Protein AF-0000000068390283 (afdb_homodimer)

pLDDT: mean 82.99, std 12.59, range [26.45, 96.88]

Nearest PDB structures (foldseek):
  7ahc-assembly1_B  TM=7.776E-01  e=7.862E-05  Lactococcus lactis subsp. lactis
  7ahd-assembly1_A  TM=6.992E-01  e=9.993E-05  Lactococcus lactis subsp. lactis
  7ahd-assembly1_B  TM=6.653E-01  e=4.016E-05  Lactococcus lactis subsp. lactis
  8wm8-assembly1_A  TM=7.588E-01  e=1.467E-04  Nostoc sp. PCC 7120 = FACHB-418
  7ahh-assembly1_A  TM=7.244E-01  e=3.012E-04  Lactococcus lactis subsp. lactis

Secondary structure (DSSP, 8-state):
--------HHHHHHHHHHTHHHH---HHHHHHHHHHHHHHHHHHHHHHHHTTHHHHHHT--HHHHHHHHHHHHEEEE--EEEEETTEEEEE--TT-SS-TT---TTEEE-TTS-EEEESSSTTSEEEE-SSEEEEEETTEEEEEEE-SS-EEPPSS--TTEEEETTEEEEE-GGGEEEEE-SSEEEEEEEEES-TTSSS-TTSTTTT--HHHHHHHHHTSPPSSTTS-HHHHHHHHHHT-TTT-HHHHHHHHHHHHHHHHHHHHHHHHHHHHHHHHH-TTTS--HHHHHHHHHHHHHHHHS-HHHHHHHHHHHH-SSHHHHHHHHHHHHHHHHHHHHHHHHHTS-HHHHHHHHHTT--HHHHIIIIIHHHHHHHHHHHHHHHHHHHHHHHHHHIIIII-SHHHHHHHHHHSSS-HHHHHHHHHHHHHHHHHHHHHHHHHHHHHH-----/--------HHHHHHHHHHTHHHH---HHHHHHHHHHHHHHHHHHHHHHHHTTHHHHHHT--HHHHHHHHHHHHEEEE--EEEEETTEEEEE--TT-SS-TT---TTEEE-TTS-EEEESSSTTSEEEE-SSEEEEEETTEEEEEEE-SS-EEPPSS--TTEEEETTEEEEE-GGGEEEEE-SSEEEEEEEEES-TTSS--TTSTTTT--HHHHHHHHHTSPPSSTTS-HHHHHHHHHHT-TTT-HHHHHHHHHHHHHHHHHHHHHHHHHHHHHHHHH-TTTS--HHHHHHHHHHHHHHHHS-HHHHHHHHHHHH-SSHHHHHHHHHHHHHHHHHHHHHHHHHTS-HHHHHHHHHTT--HHHHIIIIIHHHHHHHHHHHHHHHHHHHHHHHHHHIIIII-SHHHHHHHHHHSSS-HHHHHHHHHHHHHHHHHHHHHHHHHHHHHH-----

Organism: Agrobacterium fabrum (strain C58 / ATCC 33970) (NCBI:txid176299)

Sequence (898 aa):
MSSSFILNTAERERLTAAHRHVFNRSFMQRYGLLVGLLVATAYLIGCFFFFNVGPAFMQGRWDRASSYIQDWYSWRAQPRLRFEDGKVAPQWSSRGQYPADAKIDWLQPLPDGGYSVVYAGTQNRLDITPTRVDVYVDGKNYPVIINDDAVVAPQGLPDEIQQDGKKVLVHYGFAGQAEIRTSQVYVQRRFLGWANFLFDTKSEFWGKGYGELAALALWGERLDPARSNIGHMVDDFLDNSVWQHADILSKLMQTLVMAFVGTLFGTLVALPLAFIAARNITANRAANWGMKRLFDFLRSIDMLIWALFFTRSFGPGPIPGIAAIFFTDTGALGKVYAEALENVDDKQREGVKSVGASPIAVNRFGVLPQVLPVFISQSLYFWESNTRSATIIGAVGAGGIGLKLLEAMGTNADWDKVAYMVLLILFVVFLFDHISNSLRSRLIGKTQHMSSSFILNTAERERLTAAHRHVFNRSFMQRYGLLVGLLVATAYLIGCFFFFNVGPAFMQGRWDRASSYIQDWYSWRAQPRLRFEDGKVAPQWSSRGQYPADAKIDWLQPLPDGGYSVVYAGTQNRLDITPTRVDVYVDGKNYPVIINDDAVVAPQGLPDEIQQDGKKVLVHYGFAGQAEIRTSQVYVQRRFLGWANFLFDTKSEFWGKGYGELAALALWGERLDPARSNIGHMVDDFLDNSVWQHADILSKLMQTLVMAFVGTLFGTLVALPLAFIAARNITANRAANWGMKRLFDFLRSIDMLIWALFFTRSFGPGPIPGIAAIFFTDTGALGKVYAEALENVDDKQREGVKSVGASPIAVNRFGVLPQVLPVFISQSLYFWESNTRSATIIGAVGAGGIGLKLLEAMGTNADWDKVAYMVLLILFVVFLFDHISNSLRSRLIGKTQH

Solvent-accessible surface area (backbone atoms only — not comparable to full-atom values): 45633 Å² total; per-residue (Å²): 133,83,78,70,82,70,72,51,70,66,57,51,50,47,50,43,63,75,39,33,69,74,69,56,45,48,69,58,71,70,38,34,64,58,49,50,48,48,52,48,49,51,48,48,53,50,48,40,61,73,65,39,45,65,62,46,63,70,64,29,43,61,67,53,41,53,51,49,57,49,26,49,54,22,38,70,50,61,40,34,36,32,55,50,94,76,25,52,43,80,42,67,56,96,79,47,95,60,50,96,84,57,88,48,88,46,53,37,77,39,94,84,36,20,37,33,40,48,57,64,57,90,32,24,27,35,41,39,44,65,52,37,34,40,36,27,57,83,63,42,79,48,59,26,43,40,42,97,82,35,26,46,69,61,85,86,64,54,92,41,46,43,80,55,83,47,24,34,38,36,47,60,70,77,31,22,37,35,38,39,43,58,57,32,34,43,37,35,40,42,43,84,43,69,79,51,67,63,35,27,72,86,40,91,64,40,91,57,51,71,68,57,48,50,38,36,49,74,74,38,78,58,86,47,90,89,45,54,39,48,59,50,49,51,49,44,30,34,63,16,82,83,69,32,42,44,60,51,51,50,22,41,50,47,24,48,48,30,16,47,52,6,36,49,52,7,48,65,52,13,52,66,50,12,49,44,31,10,62,82,74,30,89,40,71,67,53,18,50,49,42,49,50,49,20,50,52,35,43,55,46,39,48,54,58,42,18,45,53,32,18,72,30,52,36,70,30,53,63,19,34,19,51,13,40,19,46,24,34,23,10,49,48,17,49,54,46,14,53,51,59,53,63,52,65,59,63,49,34,48,53,36,43,71,74,66,46,51,73,67,48,22,42,56,70,26,45,40,69,70,40,45,47,54,51,51,38,51,50,38,49,48,30,42,52,29,45,46,49,32,34,52,33,5,57,63,37,17,32,33,39,20,30,53,43,48,54,30,63,70,38,90,78,34,45,42,58,37,40,50,51,50,52,51,50,41,50,52,50,50,52,41,44,50,50,39,50,55,52,35,37,66,58,71,40,62,73,79,120,133,83,77,70,82,70,72,51,70,66,57,49,50,47,49,41,64,73,40,32,70,74,67,57,44,49,70,58,70,70,39,31,65,56,49,49,48,47,50,49,49,52,48,47,53,51,48,41,61,72,65,39,44,64,62,47,64,70,64,28,43,61,67,54,40,52,50,49,56,48,27,49,53,22,38,70,51,60,40,35,36,31,54,52,94,77,23,52,44,80,42,67,56,95,79,48,95,63,49,96,83,56,88,47,90,44,54,37,78,40,96,82,38,19,37,32,40,48,58,62,56,92,32,23,27,36,41,40,43,65,54,36,33,39,36,29,58,84,64,42,78,48,59,27,42,38,42,97,82,34,24,46,69,61,84,86,64,54,91,40,45,43,79,55,83,48,24,34,39,37,49,59,71,78,31,24,38,36,38,40,44,58,58,34,35,42,38,34,40,43,44,81,43,69,79,51,68,62,35,26,72,86,39,89,64,40,91,57,50,71,68,57,48,50,39,34,50,73,73,38,78,58,85,47,88,91,44,54,39,50,59,50,48,50,49,42,31,35,61,16,81,81,71,32,44,43,59,51,51,50,22,41,50,46,23,48,48,30,16,44,53,7,37,49,53,7,49,64,53,14,53,67,49,12,49,43,30,11,61,83,73,30,89,40,70,67,53,18,51,50,42,49,50,49,20,50,53,35,43,53,45,39,46,54,59,42,18,46,54,31,18,70,31,52,36,68,32,53,63,19,34,19,49,14,40,19,47,23,33,23,10,50,49,15,48,53,47,14,52,51,59,52,64,52,65,58,63,50,34,48,54,36,42,71,75,67,46,51,72,69,49,21,42,57,69,27,45,41,70,70,42,47,48,54,50,50,37,50,51,39,49,49,29,42,54,29,44,44,49,30,33,54,34,6,56,64,36,15,32,31,40,19,30,55,43,48,56,31,64,69,38,92,78,33,44,40,57,38,40,52,51,50,52,52,50,41,50,50,49,51,52,41,45,50,49,38,51,55,52,34,38,66,58,70,41,63,73,80,118

InterPro domains:
  IPR000515 ABC transporter type 1, transmembrane domain MetI-like [PF00528] (271-436)
  IPR000515 ABC transporter type 1, transmembrane domain MetI-like [PS50928] (252-436)
  IPR000515 ABC transporter type 1, transmembrane domain MetI-like [cd06261] (252-377)
  IPR005769 ABC transporter, permease PhnE/PtxC [TIGR01097] (226-443)
  IPR035906 MetI-like superfamily [G3DSA:1.10.3720.10] (246-443)
  IPR035906 MetI-like superfamily [SSF161098] (248-435)

Radius of gyration: 35.85 Å; Cα contacts (8 Å, |Δi|>4): 1343; chains: 2; bounding box: 95×105×98 Å

Foldseek 3Di:
DPPPPPCDPVNVVVCCVVPVVVVPQDPCRVCVVVVVVVVVVVVVVVVCVVVVVVVCVVPDPVVLVVVLVLLQFKAKQKWKFFQDPFATDTDGDPLHLADPPDDDPQWAADPSRWIKGHQPPPQAIWTDTLAWIWGGDNNDTWIWGADQQAIDTDPPDDPQWDDDDRWIKGHPDQQFIWIGHNGIIITIGMDGGDGCQQAGNVDPCPPPDPVVLVCQQPPNDAPDPVDHSVVSSVVRNCPVVNLNNVVQVVLLVLLLCLLLLLLVLLLVLLQVLLQQLACVRNVDPVSNVVSLVQLVVQQVDQLLNQLLVVCVVVNFAQVSSSPSSNSNSNSVLSVVLNVLQNPFDVVQLVVCVVVVDDSVCSCVRRRCVSCVLVSLLVSLVSSLVSSLVSLVSCVSRHTGNNVVLVVQVVDSRRSNSNSVSVVVSVVVSVVSVVVSVVVSCVRVDVPPD/DPPPPPCDPVNVVVCCVVPVVVVPQDPCRVCVVVVVVVVVVVVVVVVCVVVVVVVCVVPDPVVLVVVLVLLQFKAKAKWKFFQDPFATDTDGDPLHLADPPDDDPQWAADPSRWIKGHQPPPQAIWTDTLAWIWGGDRNDTWIWGADQQAIDTDPPDDPQWDDDDRWIKGHPDQQFIWIGHNGIIITIGMDGGDGQQQAGNPDPCPPPDPVVLVCQQPPNDAPDPVDHSVVSSVVRNCPVVNLNNVVQVVLLVLLLCLLLLLLVLLLVLLQVLLQQLACVRNVDPVSNVVSLVQLVVQQVDQLLNQLLVVCVVVNFEQVSSSPSSNSNSNSVLSVVLNVLQNPFDVVQLVVCVVVVDDSVCSCVRRRCVSCVLVSLLVSLVSSLVSSLVSLVSCCSRHTGNNVVLVVQVVDSRRSNSNSVSVVVSVVVSVVSVVVSVVVSCVRVPVPPD

Structure (mmCIF, N/CA/C/O backbone):
data_AF-0000000068390283-model_v1
#
loop_
_entity.id
_entity.type
_entity.pdbx_description
1 polymer 'ABC transporter, membrane spanning protein (Phosp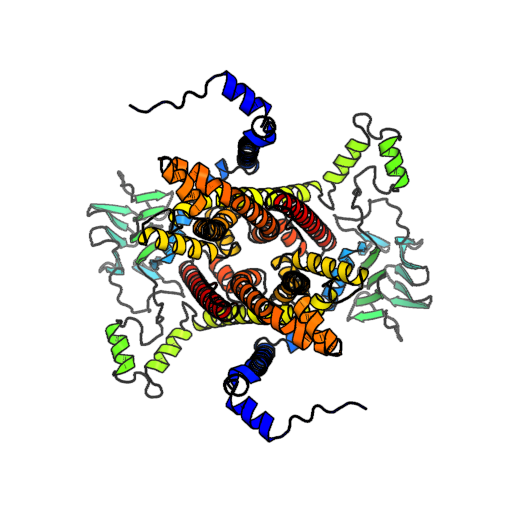honate)'
#
loop_
_atom_site.group_PDB
_atom_site.id
_atom_site.type_symbol
_atom_site.label_atom_id
_atom_site.label_alt_id
_atom_site.label_comp_id
_atom_site.label_asym_id
_atom_site.label_entity_id
_atom_site.label_seq_id
_atom_site.pdbx_PDB_ins_code
_atom_site.Cartn_x
_atom_site.Cartn_y
_atom_site.Cartn_z
_atom_site.occupancy
_atom_site.B_iso_or_equiv
_atom_site.auth_seq_id
_atom_site.auth_comp_id
_atom_site.auth_asym_id
_atom_site.auth_atom_id
_atom_site.pdbx_PDB_model_num
ATOM 1 N N . MET A 1 1 ? -27.062 59.5 -4.426 1 26.45 1 MET A N 1
ATOM 2 C CA . MET A 1 1 ? -26.266 60.094 -5.512 1 26.45 1 MET A CA 1
ATOM 3 C C . MET A 1 1 ? -24.844 59.562 -5.477 1 26.45 1 MET A C 1
ATOM 5 O O . MET A 1 1 ? -24.094 59.875 -4.547 1 26.45 1 MET A O 1
ATOM 9 N N . SER A 1 2 ? -24.594 58.281 -5.922 1 30.89 2 SER A N 1
ATOM 10 C CA . SER A 1 2 ? -23.422 57.438 -5.918 1 30.89 2 SER A CA 1
ATOM 11 C C . SER A 1 2 ? -22.281 58.062 -6.699 1 30.89 2 SER A C 1
ATOM 13 O O . SER A 1 2 ? -22.375 58.25 -7.914 1 30.89 2 SER A O 1
ATOM 15 N N . SER A 1 3 ? -21.672 59.125 -6.121 1 35.03 3 SER A N 1
ATOM 16 C CA . SER A 1 3 ? -20.562 59.844 -6.762 1 35.03 3 SER A CA 1
ATOM 17 C C . SER A 1 3 ? -19.562 58.875 -7.352 1 35.03 3 SER A C 1
ATOM 19 O O . SER A 1 3 ? -18.969 58.062 -6.633 1 35.03 3 SER A O 1
ATOM 21 N N . SER A 1 4 ? -19.781 58.406 -8.586 1 38.38 4 SER A N 1
ATOM 22 C CA . SER A 1 4 ? -18.891 57.688 -9.5 1 38.38 4 SER A CA 1
ATOM 23 C C . SER A 1 4 ? -17.5 58.312 -9.5 1 38.38 4 SER A C 1
ATOM 25 O O . SER A 1 4 ? -17.328 59.5 -9.789 1 38.38 4 SER A O 1
ATOM 27 N N . PHE A 1 5 ? -16.703 58.031 -8.492 1 43.44 5 PHE A N 1
ATOM 28 C CA . PHE A 1 5 ? -15.281 58.375 -8.523 1 43.44 5 PHE A CA 1
ATOM 29 C C . PHE A 1 5 ? -14.703 58.156 -9.914 1 43.44 5 PHE A C 1
ATOM 31 O O . PHE A 1 5 ? -14.43 57.031 -1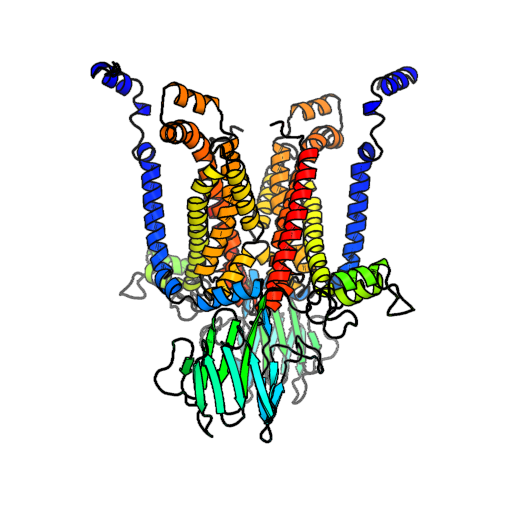0.312 1 43.44 5 PHE A O 1
ATOM 38 N N . ILE A 1 6 ? -15.312 58.844 -10.961 1 44.66 6 ILE A N 1
ATOM 39 C CA . ILE A 1 6 ? -14.781 58.938 -12.32 1 44.66 6 ILE A CA 1
ATOM 40 C C . ILE A 1 6 ? -13.328 59.406 -12.273 1 44.66 6 ILE A C 1
ATOM 42 O O . ILE A 1 6 ? -13.047 60.531 -11.891 1 44.66 6 ILE A O 1
ATOM 46 N N . LEU A 1 7 ? -12.383 58.469 -11.992 1 50.25 7 LEU A N 1
ATOM 47 C CA . LEU A 1 7 ? -10.969 58.781 -12.188 1 50.25 7 LEU A CA 1
ATOM 48 C C . LEU A 1 7 ? -10.727 59.438 -13.539 1 50.25 7 LEU A C 1
ATOM 50 O O . LEU A 1 7 ? -11.172 58.906 -14.57 1 50.25 7 LEU A O 1
ATOM 54 N N . ASN A 1 8 ? -10.633 60.688 -13.617 1 50.38 8 ASN A N 1
ATOM 55 C CA . ASN A 1 8 ? -10.281 61.438 -14.797 1 50.38 8 ASN A CA 1
ATOM 56 C C . ASN A 1 8 ? -9.156 60.781 -15.594 1 50.38 8 ASN A C 1
ATOM 58 O O . ASN A 1 8 ? -8.352 60.062 -15.031 1 50.38 8 ASN A O 1
ATOM 62 N N . THR A 1 9 ? -9.242 60.594 -16.938 1 56.22 9 THR A N 1
ATOM 63 C CA . THR A 1 9 ? -8.328 59.969 -17.875 1 56.22 9 THR A CA 1
ATOM 64 C C . THR A 1 9 ? -6.883 60.344 -17.578 1 56.22 9 THR A C 1
ATOM 66 O O . THR A 1 9 ? -5.98 59.5 -17.688 1 56.22 9 THR A O 1
ATOM 69 N N . ALA A 1 10 ? -6.668 61.531 -17.234 1 58.78 10 ALA A N 1
ATOM 70 C CA . ALA A 1 10 ? -5.316 62 -16.969 1 58.78 10 ALA A CA 1
ATOM 71 C C . ALA A 1 10 ? -4.75 61.375 -15.695 1 58.78 10 ALA A C 1
ATOM 73 O O . ALA A 1 10 ? -3.568 61.031 -15.641 1 58.78 10 ALA A O 1
ATOM 74 N N . GLU A 1 11 ? -5.504 61.219 -14.664 1 59.88 11 GLU A N 1
ATOM 75 C CA . GLU A 1 11 ? -5.066 60.594 -13.414 1 59.88 11 GLU A CA 1
ATOM 76 C C . GLU A 1 11 ? -4.863 59.094 -13.586 1 59.88 11 GLU A C 1
ATOM 78 O O . GLU A 1 11 ? -3.943 58.531 -13.008 1 59.88 11 GLU A O 1
ATOM 83 N N . ARG A 1 12 ? -5.707 58.469 -14.453 1 58.66 12 ARG A N 1
ATOM 84 C CA . ARG A 1 12 ? -5.461 57.062 -14.805 1 58.66 12 ARG A CA 1
ATOM 85 C C . ARG A 1 12 ? -4.113 56.906 -15.5 1 58.66 12 ARG A C 1
ATOM 87 O O . ARG A 1 12 ? -3.379 55.969 -15.234 1 58.66 12 ARG A O 1
ATOM 94 N N . GLU A 1 13 ? -3.826 57.844 -16.469 1 60.5 13 GLU A N 1
ATOM 95 C CA . GLU A 1 13 ? -2.551 57.781 -17.172 1 60.5 13 GLU A CA 1
ATOM 96 C C . GLU A 1 13 ? -1.38 58.031 -16.219 1 60.5 13 GLU A C 1
ATOM 98 O O . GLU A 1 13 ? -0.339 57.375 -16.328 1 60.5 13 GLU A O 1
ATOM 103 N N . ARG A 1 14 ? -1.479 58.969 -15.289 1 61.59 14 ARG A N 1
ATOM 104 C CA . ARG A 1 14 ? -0.427 59.219 -14.312 1 61.59 14 ARG A CA 1
ATOM 105 C C . ARG A 1 14 ? -0.249 58.031 -13.375 1 61.59 14 ARG A C 1
ATOM 107 O O . ARG A 1 14 ? 0.879 57.625 -13.062 1 61.59 14 ARG A O 1
ATOM 114 N N . LEU A 1 15 ? -1.378 57.5 -12.852 1 61.72 15 LEU A N 1
ATOM 115 C CA . LEU A 1 15 ? -1.267 56.344 -11.984 1 61.72 15 LEU A CA 1
ATOM 116 C C . LEU A 1 15 ? -0.725 55.156 -12.75 1 61.72 15 LEU A C 1
ATOM 118 O O . LEU A 1 15 ? 0.06 54.375 -12.203 1 61.72 15 LEU A O 1
ATOM 122 N N . THR A 1 16 ? -1.143 55 -14.031 1 59.5 16 THR A N 1
ATOM 123 C CA . THR A 1 16 ? -0.586 53.938 -14.852 1 59.5 16 THR A CA 1
ATOM 124 C C . THR A 1 16 ? 0.896 54.188 -15.125 1 59.5 16 THR A C 1
ATOM 126 O O . THR A 1 16 ? 1.688 53.219 -15.156 1 59.5 16 THR A O 1
ATOM 129 N N . ALA A 1 17 ? 1.283 55.438 -15.359 1 59.78 17 ALA A N 1
ATOM 130 C CA . ALA A 1 17 ? 2.686 55.75 -15.594 1 59.78 17 ALA A CA 1
ATOM 131 C C . ALA A 1 17 ? 3.508 55.594 -14.32 1 59.78 17 ALA A C 1
ATOM 133 O O . ALA A 1 17 ? 4.668 55.188 -14.375 1 59.78 17 ALA A O 1
ATOM 134 N N . ALA A 1 18 ? 3.076 56.062 -13.086 1 56.84 18 ALA A N 1
ATOM 135 C CA . ALA A 1 18 ? 3.807 56 -11.828 1 56.84 18 ALA A CA 1
ATOM 136 C C . ALA A 1 18 ? 3.826 54.562 -11.289 1 56.84 18 ALA A C 1
ATOM 138 O O . ALA A 1 18 ? 4.762 54.156 -10.586 1 56.84 18 ALA A O 1
ATOM 139 N N . HIS A 1 19 ? 2.766 53.875 -11.414 1 57.03 19 HIS A N 1
ATOM 140 C CA . HIS A 1 19 ? 2.742 52.5 -10.945 1 57.03 19 HIS A CA 1
ATOM 141 C C . HIS A 1 19 ? 2.678 51.531 -12.117 1 57.03 19 HIS A C 1
ATOM 143 O O . HIS A 1 19 ? 1.727 50.75 -12.227 1 57.03 19 HIS A O 1
ATOM 149 N N . ARG A 1 20 ? 3.486 51.875 -13.07 1 52.94 20 ARG A N 1
ATOM 150 C CA . ARG A 1 20 ? 3.561 51.031 -14.266 1 52.94 20 ARG A CA 1
ATOM 151 C C . ARG A 1 20 ? 3.697 49.531 -13.883 1 52.94 20 ARG A C 1
ATOM 153 O O . ARG A 1 20 ? 3.191 48.656 -14.586 1 52.94 20 ARG A O 1
ATOM 160 N N . HIS A 1 21 ? 4.48 49.312 -12.953 1 52.22 21 HIS A N 1
ATOM 161 C CA . HIS A 1 21 ? 4.773 47.938 -12.586 1 52.22 21 HIS A CA 1
ATOM 162 C C . HIS A 1 21 ? 3.51 47.188 -12.133 1 52.22 21 HIS A C 1
ATOM 164 O O . HIS A 1 21 ? 3.406 45.969 -12.281 1 52.22 21 HIS A O 1
ATOM 170 N N . VAL A 1 22 ? 2.605 47.906 -11.422 1 52.03 22 VAL A N 1
ATOM 171 C CA . VAL A 1 22 ? 1.358 47.281 -10.984 1 52.03 22 VAL A CA 1
ATOM 172 C C . VAL A 1 22 ? 0.481 47 -12.203 1 52.03 22 VAL A C 1
ATOM 174 O O . VAL A 1 22 ? -0.231 46 -12.219 1 52.03 22 VAL A O 1
ATOM 177 N N . PHE A 1 23 ? 0.435 47.875 -13.148 1 50.03 23 PHE A N 1
ATOM 178 C CA . PHE A 1 23 ? -0.419 47.688 -14.32 1 50.03 23 PHE A CA 1
ATOM 179 C C . PHE A 1 23 ? 0.255 46.781 -15.336 1 50.03 23 PHE A C 1
ATOM 181 O O . PHE A 1 23 ? -0.405 46.25 -16.234 1 50.03 23 PHE A O 1
ATOM 188 N N . ASN A 1 24 ? 1.524 46.844 -15.492 1 49.06 24 ASN A N 1
ATOM 189 C CA . ASN A 1 24 ? 2.139 45.969 -16.469 1 49.06 24 ASN A CA 1
ATOM 190 C C . ASN A 1 24 ? 2.379 44.562 -15.891 1 49.06 24 ASN A C 1
ATOM 192 O O . ASN A 1 24 ? 3.5 44.25 -15.5 1 49.06 24 ASN A O 1
ATOM 196 N N . ARG A 1 25 ? 1.425 44.188 -15.211 1 53.41 25 ARG A N 1
ATOM 197 C CA . ARG A 1 25 ? 1.525 42.781 -14.758 1 53.41 25 ARG A CA 1
ATOM 198 C C . ARG A 1 25 ? 1.811 41.844 -15.922 1 53.41 25 ARG A C 1
ATOM 200 O O . ARG A 1 25 ? 1.257 42.031 -17.016 1 53.41 25 ARG A O 1
ATOM 207 N N . SER A 1 26 ? 3.027 41.344 -16.109 1 56.19 26 SER A N 1
ATOM 208 C CA . SER A 1 26 ? 3.412 40.344 -17.109 1 56.19 26 SER A CA 1
ATOM 209 C C . SER A 1 26 ? 2.281 39.344 -17.375 1 56.19 26 SER A C 1
ATOM 211 O O . SER A 1 26 ? 1.379 39.219 -16.562 1 56.19 26 SER A O 1
ATOM 213 N N . PHE A 1 27 ? 2.062 39.156 -18.719 1 57.81 27 PHE A N 1
ATOM 214 C CA . PHE A 1 27 ? 1.04 38.219 -19.188 1 57.81 27 PHE A CA 1
ATOM 215 C C . PHE A 1 27 ? 0.885 37.062 -18.203 1 57.81 27 PHE A C 1
ATOM 217 O O . PHE A 1 27 ? -0.235 36.656 -17.875 1 57.81 27 PHE A O 1
ATOM 224 N N . MET A 1 28 ? 1.995 36.656 -17.688 1 58.56 28 MET A N 1
ATOM 225 C CA . MET A 1 28 ? 1.959 35.531 -16.781 1 58.56 28 MET A CA 1
ATOM 226 C C . MET A 1 28 ? 1.452 35.938 -15.406 1 58.56 28 MET A C 1
ATOM 228 O O . MET A 1 28 ? 0.846 35.156 -14.695 1 58.56 28 MET A O 1
ATOM 232 N N . GLN A 1 29 ? 1.635 37.188 -15.008 1 59.97 29 GLN A N 1
ATOM 233 C CA . GLN A 1 29 ? 1.153 37.656 -13.711 1 59.97 29 GLN A CA 1
ATOM 234 C C . GLN A 1 29 ? -0.354 37.906 -13.734 1 59.97 29 GLN A C 1
ATOM 236 O O . GLN A 1 29 ? -1.034 37.719 -12.727 1 59.97 29 GLN A O 1
ATOM 241 N N . ARG A 1 30 ? -0.873 38.469 -14.93 1 57.62 30 ARG A N 1
ATOM 242 C CA . ARG A 1 30 ? -2.301 38.719 -15.055 1 57.62 30 ARG A CA 1
ATOM 243 C C . ARG A 1 30 ? -3.078 37.438 -15.344 1 57.62 30 ARG A C 1
ATOM 245 O O . ARG A 1 30 ? -4.145 37.219 -14.766 1 57.62 30 ARG A O 1
ATOM 252 N N . TYR A 1 31 ? -2.506 36.594 -16.281 1 60.88 31 TYR A N 1
ATOM 253 C CA . TYR A 1 31 ? -3.281 35.469 -16.75 1 60.88 31 TYR A CA 1
ATOM 254 C C . TYR A 1 31 ? -2.648 34.156 -16.312 1 60.88 31 TYR A C 1
ATOM 256 O O . TYR A 1 31 ? -3 33.062 -16.812 1 60.88 31 TYR A O 1
ATOM 264 N N . GLY A 1 32 ? -1.629 34.281 -15.5 1 61.56 32 GLY A N 1
ATOM 265 C CA . GLY A 1 32 ? -0.942 33.094 -15.039 1 61.56 32 GLY A CA 1
ATOM 266 C C . GLY A 1 32 ? -1.877 32.062 -14.43 1 61.56 32 GLY A C 1
ATOM 267 O O . GLY A 1 32 ? -1.762 30.859 -14.711 1 61.56 32 GLY A O 1
ATOM 268 N N . LEU A 1 33 ? -2.762 32.562 -13.703 1 64.38 33 LEU A N 1
ATOM 269 C CA . LEU A 1 33 ? -3.713 31.641 -13.086 1 64.38 33 LEU A CA 1
ATOM 270 C C . LEU A 1 33 ? -4.609 31 -14.141 1 64.38 33 LEU A C 1
ATOM 272 O O . LEU A 1 33 ? -4.895 29.797 -14.07 1 64.38 33 LEU A O 1
ATOM 276 N N . LEU A 1 34 ? -5.051 31.875 -15.055 1 64 34 LEU A N 1
ATOM 277 C CA . LEU A 1 34 ? -5.922 31.359 -16.094 1 64 34 LEU A CA 1
ATOM 278 C C . LEU A 1 34 ? -5.172 30.359 -16.984 1 64 34 LEU A C 1
ATOM 280 O O . LEU A 1 34 ? -5.719 29.328 -17.375 1 64 34 LEU A O 1
ATOM 284 N N . VAL A 1 35 ? -3.93 30.703 -17.281 1 71.06 35 VAL A N 1
ATOM 285 C CA . VAL A 1 35 ? -3.119 29.812 -18.094 1 71.06 35 VAL A CA 1
ATOM 286 C C . VAL A 1 35 ? -2.867 28.5 -17.344 1 71.06 35 VAL A C 1
ATOM 288 O O . VAL A 1 35 ? -2.928 27.422 -17.922 1 71.06 35 VAL A O 1
ATOM 291 N N . GLY A 1 36 ? -2.582 28.672 -16.094 1 71.44 36 GLY A N 1
ATOM 292 C CA . GLY A 1 36 ? -2.416 27.469 -15.281 1 71.44 36 GLY A CA 1
ATOM 293 C C . GLY A 1 36 ? -3.652 26.594 -15.25 1 71.44 36 GLY A C 1
ATOM 294 O O . GLY A 1 36 ? -3.557 25.375 -15.367 1 71.44 36 GLY A O 1
ATOM 295 N N . LEU A 1 37 ? -4.742 27.266 -15.219 1 72.19 37 LEU A N 1
ATOM 296 C CA . LEU A 1 37 ? -6 26.531 -15.188 1 72.19 37 LEU A CA 1
ATOM 297 C C . LEU A 1 37 ? -6.266 25.859 -16.531 1 72.19 37 LEU A C 1
ATOM 299 O O . LEU A 1 37 ? -6.766 24.734 -16.578 1 72.19 37 LEU A O 1
ATOM 303 N N . LEU A 1 38 ? -5.898 26.609 -17.562 1 74.69 38 LEU A N 1
ATOM 304 C CA . LEU A 1 38 ? -6.117 26.047 -18.891 1 74.69 38 LEU A CA 1
ATOM 305 C C . LEU A 1 38 ? -5.199 24.844 -19.141 1 74.69 38 LEU A C 1
ATOM 307 O O . LEU A 1 38 ? -5.625 23.844 -19.703 1 74.69 38 LEU A O 1
ATOM 311 N N . VAL A 1 39 ? -3.998 25.016 -18.672 1 76 39 VAL A N 1
ATOM 312 C CA . VAL A 1 39 ? -3.043 23.922 -18.844 1 76 39 VAL A CA 1
ATOM 313 C C . VAL A 1 39 ? -3.48 22.719 -18 1 76 39 VAL A C 1
ATOM 315 O O . VAL A 1 39 ? -3.406 21.578 -18.469 1 76 39 VAL A O 1
ATOM 318 N N . ALA A 1 40 ? -3.938 23.078 -16.875 1 74.94 40 ALA A N 1
ATOM 319 C CA . ALA A 1 40 ? -4.418 22 -16 1 74.94 40 ALA A CA 1
ATOM 320 C C . ALA A 1 40 ? -5.633 21.297 -16.625 1 74.94 40 ALA A C 1
ATOM 322 O O . ALA A 1 40 ? -5.73 20.078 -16.594 1 74.94 40 ALA A O 1
ATOM 323 N N . THR A 1 41 ? -6.508 22.141 -17.172 1 77.69 41 THR A N 1
ATOM 324 C CA . THR A 1 41 ? -7.703 21.562 -17.781 1 77.69 41 THR A CA 1
ATOM 325 C C . THR A 1 41 ? -7.344 20.734 -19.016 1 77.69 41 THR A C 1
ATOM 327 O O . THR A 1 41 ? -7.879 19.641 -19.203 1 77.69 41 THR A O 1
ATOM 330 N N . ALA A 1 42 ? -6.461 21.266 -19.812 1 77.69 42 ALA A N 1
ATOM 331 C CA . ALA A 1 42 ? -6.004 20.516 -20.984 1 77.69 42 ALA A CA 1
ATOM 332 C C . ALA A 1 42 ? -5.344 19.203 -20.562 1 77.69 42 ALA A C 1
ATOM 334 O O . ALA A 1 42 ? -5.559 18.156 -21.188 1 77.69 42 ALA A O 1
ATOM 335 N N . TYR A 1 43 ? -4.598 19.391 -19.484 1 75.69 43 TYR A N 1
ATOM 336 C CA . TYR A 1 43 ? -3.953 18.188 -18.953 1 75.69 43 TYR A CA 1
ATOM 337 C C . TYR A 1 43 ? -4.988 17.188 -18.469 1 75.69 43 TYR A C 1
ATOM 339 O O . TYR A 1 43 ? -4.875 15.984 -18.734 1 75.69 43 TYR A O 1
ATOM 347 N N . LEU A 1 44 ? -6.004 17.656 -17.906 1 78.25 44 LEU A N 1
ATOM 348 C CA . LEU A 1 44 ? -7.047 16.781 -17.391 1 78.25 44 LEU A CA 1
ATOM 349 C C . LEU A 1 44 ? -7.809 16.109 -18.531 1 78.25 44 LEU A C 1
ATOM 351 O O . LEU A 1 44 ? -8.164 14.938 -18.438 1 78.25 44 LEU A O 1
ATOM 355 N N . ILE A 1 45 ? -8.055 16.875 -19.547 1 77.75 45 ILE A N 1
ATOM 356 C CA . ILE A 1 45 ? -8.727 16.312 -20.719 1 77.75 45 ILE A CA 1
ATOM 357 C C . ILE A 1 45 ? -7.852 15.242 -21.359 1 77.75 45 ILE A C 1
ATOM 359 O O . ILE A 1 45 ? -8.344 14.172 -21.719 1 77.75 45 ILE A O 1
ATOM 363 N N . GLY A 1 46 ? -6.578 15.531 -21.469 1 76.56 46 GLY A N 1
ATOM 364 C CA . GLY A 1 46 ? -5.648 14.539 -21.984 1 76.56 46 GLY A CA 1
ATOM 365 C C . GLY A 1 46 ? -5.609 13.266 -21.156 1 76.56 46 GLY A C 1
ATOM 366 O O . GLY A 1 46 ? -5.645 12.164 -21.688 1 76.56 46 GLY A O 1
ATOM 367 N N . CYS A 1 47 ? -5.578 13.508 -19.859 1 75.06 47 CYS A N 1
ATOM 368 C CA . CYS A 1 47 ? -5.559 12.359 -18.953 1 75.06 47 CYS A CA 1
ATOM 369 C C . CYS A 1 47 ? -6.852 11.562 -19.047 1 75.06 47 CYS A C 1
ATOM 371 O O . CYS A 1 47 ? -6.836 10.328 -18.969 1 75.06 47 CYS A O 1
ATOM 373 N N . PHE A 1 48 ? -8.008 12.234 -19.234 1 75.19 48 PHE A N 1
ATOM 374 C CA . PHE A 1 48 ? -9.312 11.602 -19.359 1 75.19 48 PHE A CA 1
ATOM 375 C C . PHE A 1 48 ? -9.336 10.609 -20.516 1 75.19 48 PHE A C 1
ATOM 377 O O . PHE A 1 48 ? -9.836 9.492 -20.375 1 75.19 48 PHE A O 1
ATOM 384 N N . PHE A 1 49 ? -8.664 10.914 -21.594 1 72.5 49 PHE A N 1
ATOM 385 C CA . PHE A 1 49 ? -8.664 10.062 -22.766 1 72.5 49 PHE A CA 1
ATOM 386 C C . PHE A 1 49 ? -7.562 9.008 -22.672 1 72.5 49 PHE A C 1
ATOM 388 O O . PHE A 1 49 ? -7.75 7.871 -23.109 1 72.5 49 PHE A O 1
ATOM 395 N N . PHE A 1 50 ? -6.504 9.445 -22.078 1 71 50 PHE A N 1
ATOM 396 C CA . PHE A 1 50 ? -5.367 8.539 -21.984 1 71 50 PHE A CA 1
ATOM 397 C C . PHE A 1 50 ? -5.691 7.359 -21.062 1 71 50 PHE A C 1
ATOM 399 O O . PHE A 1 50 ? -5.32 6.223 -21.359 1 71 50 PHE A O 1
ATOM 406 N N . PHE A 1 51 ? -6.438 7.695 -20.031 1 68.44 51 PHE A N 1
ATOM 407 C CA . PHE A 1 51 ? -6.719 6.637 -19.078 1 68.44 51 PHE A CA 1
ATOM 408 C C . PHE A 1 51 ? -8.07 6 -19.344 1 68.44 51 PHE A C 1
ATOM 410 O O . PHE A 1 51 ? -8.531 5.152 -18.578 1 68.44 51 PHE A O 1
ATOM 417 N N . ASN A 1 52 ? -8.641 6.367 -20.422 1 69.38 52 ASN A N 1
ATOM 418 C CA . ASN A 1 52 ? -9.93 5.809 -20.812 1 69.38 52 ASN A CA 1
ATOM 419 C C . ASN A 1 52 ? -10.938 5.863 -19.672 1 69.38 52 ASN A C 1
ATOM 421 O O . ASN A 1 52 ? -11.57 4.859 -19.344 1 69.38 52 ASN A O 1
ATOM 425 N N . VAL A 1 53 ? -11.016 7.039 -19.078 1 70.62 53 VAL A N 1
ATOM 426 C CA . VAL A 1 53 ? -11.891 7.215 -17.922 1 70.62 53 VAL A CA 1
ATOM 427 C C . VAL A 1 53 ? -13.344 6.965 -18.344 1 70.62 53 VAL A C 1
ATOM 429 O O . VAL A 1 53 ? -14.109 6.348 -17.594 1 70.62 53 VAL A O 1
ATOM 432 N N . GLY A 1 54 ? -13.781 7.41 -19.5 1 66.56 54 GLY A N 1
ATOM 433 C CA . GLY A 1 54 ? -15.133 7.203 -19.984 1 66.56 54 GLY A CA 1
ATOM 434 C C . GLY A 1 54 ? -15.547 5.746 -20.016 1 66.56 54 GLY A C 1
ATOM 435 O O . GLY A 1 54 ? -16.438 5.332 -19.266 1 66.56 54 GLY A O 1
ATOM 436 N N . PRO A 1 55 ? -14.859 4.98 -20.719 1 68.25 55 PRO A N 1
ATOM 437 C CA . PRO A 1 55 ? -15.164 3.549 -20.781 1 68.25 55 PRO A CA 1
ATOM 438 C C . PRO A 1 55 ? -15.047 2.873 -19.406 1 68.25 55 PRO A C 1
ATOM 440 O O . PRO A 1 55 ? -15.828 1.979 -19.094 1 68.25 55 PRO A O 1
ATOM 443 N N . ALA A 1 56 ? -14.156 3.369 -18.625 1 67.44 56 ALA A N 1
ATOM 444 C CA . ALA A 1 56 ? -13.992 2.762 -17.312 1 67.44 56 ALA A CA 1
ATOM 445 C C . ALA A 1 56 ? -15.203 3.029 -16.422 1 67.44 56 ALA A C 1
ATOM 447 O O . ALA A 1 56 ? -15.641 2.15 -15.68 1 67.44 56 ALA A O 1
ATOM 448 N N . PHE A 1 57 ? -15.695 4.195 -16.516 1 67.94 57 PHE A N 1
ATOM 449 C CA . PHE A 1 57 ? -16.859 4.547 -15.727 1 67.94 57 PHE A CA 1
ATOM 450 C C . PHE A 1 57 ? -18.109 3.826 -16.25 1 67.94 57 PHE A C 1
ATOM 452 O O . PHE A 1 57 ? -18.953 3.41 -15.461 1 67.94 57 PHE A O 1
ATOM 459 N N . MET A 1 58 ? -18.109 3.619 -17.516 1 66.25 58 MET A N 1
ATOM 460 C CA . MET A 1 58 ? -19.281 2.98 -18.109 1 66.25 58 MET A CA 1
ATOM 461 C C . MET A 1 58 ? -19.25 1.472 -17.891 1 66.25 58 MET A C 1
ATOM 463 O O . MET A 1 58 ? -20.297 0.835 -17.75 1 66.25 58 MET A O 1
ATOM 467 N N . GLN A 1 59 ? -18.078 0.988 -17.703 1 63.59 59 GLN A N 1
ATOM 468 C CA . GLN A 1 59 ? -17.953 -0.455 -17.531 1 63.59 59 GLN A CA 1
ATOM 469 C C . GLN A 1 59 ? -17.844 -0.824 -16.062 1 63.59 59 GLN A C 1
ATOM 471 O O . GLN A 1 59 ? -17.625 -1.99 -15.719 1 63.59 59 GLN A O 1
ATOM 476 N N . GLY A 1 60 ? -17.953 0.263 -15.375 1 63.53 60 GLY A N 1
ATOM 477 C CA . GLY A 1 60 ? -17.875 -0.022 -13.953 1 63.53 60 GLY A CA 1
ATOM 478 C C . GLY A 1 60 ? -19.047 -0.843 -13.445 1 63.53 60 GLY A C 1
ATOM 479 O O . GLY A 1 60 ? -20.156 -0.754 -13.984 1 63.53 60 GLY A O 1
ATOM 480 N N . ARG A 1 61 ? -18.812 -1.873 -12.68 1 67.25 61 ARG A N 1
ATOM 481 C CA . ARG A 1 61 ? -19.859 -2.707 -12.086 1 67.25 61 ARG A CA 1
ATOM 482 C C . ARG A 1 61 ? -20.531 -1.997 -10.914 1 67.25 61 ARG A C 1
ATOM 484 O O . ARG A 1 61 ? -20.297 -2.352 -9.758 1 67.25 61 ARG A O 1
ATOM 491 N N . TRP A 1 62 ? -21.312 -0.975 -11.195 1 67.19 62 TRP A N 1
ATOM 492 C CA . TRP A 1 62 ? -21.984 -0.146 -10.195 1 67.19 62 TRP A CA 1
ATOM 493 C C . TRP A 1 62 ? -22.922 -0.982 -9.328 1 67.19 62 TRP A C 1
ATOM 495 O O . TRP A 1 62 ? -23.156 -0.652 -8.172 1 67.19 62 TRP A O 1
ATOM 505 N N . ASP A 1 63 ? -23.359 -2.037 -9.797 1 69.62 63 ASP A N 1
ATOM 506 C CA . ASP A 1 63 ? -24.219 -2.938 -9.039 1 69.62 63 ASP A CA 1
ATOM 507 C C . ASP A 1 63 ? -23.453 -3.605 -7.898 1 69.62 63 ASP A C 1
ATOM 509 O O . ASP A 1 63 ? -23.984 -3.783 -6.801 1 69.62 63 ASP A O 1
ATOM 513 N N . ARG A 1 64 ? -22.266 -3.807 -8.18 1 72.69 64 ARG A N 1
ATOM 514 C CA . ARG A 1 64 ? -21.453 -4.426 -7.141 1 72.69 64 ARG A CA 1
ATOM 515 C C . ARG A 1 64 ? -21.156 -3.443 -6.012 1 72.69 64 ARG A C 1
ATOM 517 O O . ARG A 1 64 ? -21.188 -3.812 -4.836 1 72.69 64 ARG A O 1
ATOM 524 N N . ALA A 1 65 ? -21 -2.254 -6.438 1 73.88 65 ALA A N 1
ATOM 525 C CA . ALA A 1 65 ? -20.719 -1.236 -5.43 1 73.88 65 ALA A CA 1
ATOM 526 C C . ALA A 1 65 ? -21.906 -1.042 -4.496 1 73.88 65 ALA A C 1
ATOM 528 O O . ALA A 1 65 ? -21.75 -0.92 -3.281 1 73.88 65 ALA A O 1
ATOM 529 N N . SER A 1 66 ? -23.031 -1.047 -5.055 1 76.12 66 SER A N 1
ATOM 530 C CA . SER A 1 66 ? -24.234 -0.878 -4.25 1 76.12 66 SER A CA 1
ATOM 531 C C . SER A 1 66 ? -24.453 -2.068 -3.318 1 76.12 66 SER A C 1
ATOM 533 O O . SER A 1 66 ? -24.859 -1.896 -2.168 1 76.12 66 SER A O 1
ATOM 535 N N . SER A 1 67 ? -24.156 -3.188 -3.857 1 76.62 67 SER A N 1
ATOM 536 C CA . SER A 1 67 ? -24.312 -4.383 -3.039 1 76.62 67 SER A CA 1
ATOM 537 C C . SER A 1 67 ? -23.328 -4.402 -1.882 1 76.62 67 SER A C 1
ATOM 539 O O . SER A 1 67 ? -23.672 -4.797 -0.766 1 76.62 67 SER A O 1
ATOM 541 N N . TYR A 1 68 ? -22.188 -3.859 -2.15 1 77 68 TYR A N 1
ATOM 542 C CA . TYR A 1 68 ? -21.172 -3.838 -1.105 1 77 68 TYR A CA 1
ATOM 543 C C . TYR A 1 68 ? -21.531 -2.859 0.001 1 77 68 TYR A C 1
ATOM 545 O O . TYR A 1 68 ? -21.359 -3.15 1.185 1 77 68 TYR A O 1
ATOM 553 N N . ILE A 1 69 ? -22.109 -1.814 -0.392 1 80.12 69 ILE A N 1
ATOM 554 C CA . ILE A 1 69 ? -22.531 -0.819 0.591 1 80.12 69 ILE A CA 1
ATOM 555 C C . ILE A 1 69 ? -23.672 -1.369 1.425 1 80.12 69 ILE A C 1
ATOM 557 O O . ILE A 1 69 ? -23.734 -1.153 2.639 1 80.12 69 ILE A O 1
ATOM 561 N N . GLN A 1 70 ? -24.547 -2.049 0.785 1 85.06 70 GLN A N 1
ATOM 562 C CA . GLN A 1 70 ? -25.672 -2.623 1.507 1 85.06 70 GLN A CA 1
ATOM 563 C C . GLN A 1 70 ? -25.203 -3.686 2.498 1 85.06 70 GLN A C 1
ATOM 565 O O . GLN A 1 70 ? -25.797 -3.85 3.564 1 85.06 70 GLN A O 1
ATOM 570 N N . ASP A 1 71 ? -24.172 -4.312 2.131 1 86.12 71 ASP A N 1
ATOM 571 C CA . ASP A 1 71 ? -23.656 -5.363 3.002 1 86.12 71 ASP A CA 1
ATOM 572 C C . ASP A 1 71 ? -22.984 -4.777 4.238 1 86.12 71 ASP A C 1
ATOM 574 O O . ASP A 1 71 ? -22.766 -5.48 5.223 1 86.12 71 ASP A O 1
ATOM 578 N N . TRP A 1 72 ? -22.75 -3.561 4.184 1 86.75 72 TRP A N 1
ATOM 579 C CA . TRP A 1 72 ? -22.125 -2.895 5.32 1 86.75 72 TRP A CA 1
ATOM 580 C C . TRP A 1 72 ? -23.109 -2.744 6.477 1 86.75 72 TRP A C 1
ATOM 582 O O . TRP A 1 72 ? -22.734 -2.807 7.645 1 86.75 72 TRP A O 1
ATOM 592 N N . TYR A 1 73 ? -24.391 -2.562 6.141 1 88.75 73 TYR A N 1
ATOM 593 C CA . TYR A 1 73 ? -25.328 -2.299 7.227 1 88.75 73 TYR A CA 1
ATOM 594 C C . TYR A 1 73 ? -26.422 -3.371 7.285 1 88.75 73 TYR A C 1
ATOM 596 O O . TYR A 1 73 ? -27.391 -3.23 8.016 1 88.75 73 TYR A O 1
ATOM 604 N N . SER A 1 74 ? -26.234 -4.398 6.484 1 90.81 74 SER A N 1
ATOM 605 C CA . SER A 1 74 ? -27.219 -5.469 6.457 1 90.81 74 SER A CA 1
ATOM 606 C C . SER A 1 74 ? -26.562 -6.832 6.297 1 90.81 74 SER A C 1
ATOM 608 O O . SER A 1 74 ? -25.359 -6.914 6.027 1 90.81 74 SER A O 1
ATOM 610 N N . TRP A 1 75 ? -27.281 -7.91 6.664 1 87.69 75 TRP A N 1
ATOM 611 C CA . TRP A 1 75 ? -26.797 -9.273 6.457 1 87.69 75 TRP A CA 1
ATOM 612 C C . TRP A 1 75 ? -27.812 -10.078 5.641 1 87.69 75 TRP A C 1
ATOM 614 O O . TRP A 1 75 ? -28.984 -9.719 5.555 1 87.69 75 TRP A O 1
ATOM 624 N N . ARG A 1 76 ? -27.297 -11.188 4.93 1 88 76 ARG A N 1
ATOM 625 C CA . ARG A 1 76 ? -28.141 -12.016 4.062 1 88 76 ARG A CA 1
ATOM 626 C C . ARG A 1 76 ? -28.172 -13.461 4.551 1 88 76 ARG A C 1
ATOM 628 O O . ARG A 1 76 ? -27.125 -14.047 4.844 1 88 76 ARG A O 1
ATOM 635 N N . ALA A 1 77 ? -29.344 -13.844 4.73 1 88.94 77 ALA A N 1
ATOM 636 C CA . ALA A 1 77 ? -29.547 -15.281 4.895 1 88.94 77 ALA A CA 1
ATOM 637 C C . ALA A 1 77 ? -29.688 -15.977 3.539 1 88.94 77 ALA A C 1
ATOM 639 O O . ALA A 1 77 ? -30.531 -15.594 2.73 1 88.94 77 ALA A O 1
ATOM 640 N N . GLN A 1 78 ? -28.797 -16.969 3.342 1 89.56 78 GLN A N 1
ATOM 641 C CA . GLN A 1 78 ? -28.766 -17.562 2.008 1 89.56 78 GLN A CA 1
ATOM 642 C C . GLN A 1 78 ? -28.906 -19.078 2.078 1 89.56 78 GLN A C 1
ATOM 644 O O . GLN A 1 78 ? -28 -19.812 1.684 1 89.56 78 GLN A O 1
ATOM 649 N N . PRO A 1 79 ? -30.078 -19.547 2.359 1 91.06 79 PRO A N 1
ATOM 650 C CA . PRO A 1 79 ? -30.281 -20.984 2.309 1 91.06 79 PRO A CA 1
ATOM 651 C C . PRO A 1 79 ? -30.484 -21.5 0.885 1 91.06 79 PRO A C 1
ATOM 653 O O . PRO A 1 79 ? -30.984 -20.781 0.025 1 91.06 79 PRO A O 1
ATOM 656 N N . ARG A 1 80 ? -30.016 -22.719 0.71 1 93.38 80 ARG A N 1
ATOM 657 C CA . ARG A 1 80 ? -30.312 -23.453 -0.515 1 93.38 80 ARG A CA 1
ATOM 658 C C . ARG A 1 80 ? -31.391 -24.5 -0.279 1 93.38 80 ARG A C 1
ATOM 660 O O . ARG A 1 80 ? -31.203 -25.438 0.508 1 93.38 80 ARG A O 1
ATOM 667 N N . LEU A 1 81 ? -32.469 -24.234 -0.926 1 95.44 81 LEU A N 1
ATOM 668 C CA . LEU A 1 81 ? -33.562 -25.188 -0.794 1 95.44 81 LEU A CA 1
ATOM 669 C C . LEU A 1 81 ? -33.469 -26.266 -1.86 1 95.44 81 LEU A C 1
ATOM 671 O O . LEU A 1 81 ? -33.906 -26.078 -2.994 1 95.44 81 LEU A O 1
ATOM 675 N N . ARG A 1 82 ? -33 -27.406 -1.458 1 95.25 82 ARG A N 1
ATOM 676 C CA . ARG A 1 82 ? -32.75 -28.5 -2.389 1 95.25 82 ARG A CA 1
ATOM 677 C C . ARG A 1 82 ? -33.969 -29.422 -2.463 1 95.25 82 ARG A C 1
ATOM 679 O O . ARG A 1 82 ? -34.656 -29.641 -1.461 1 95.25 82 ARG A O 1
ATOM 686 N N . PHE A 1 83 ? -34.094 -29.922 -3.721 1 93.5 83 PHE A N 1
ATOM 687 C CA . PHE A 1 83 ? -35.156 -30.875 -3.936 1 93.5 83 PHE A CA 1
ATOM 688 C C . PHE A 1 83 ? -34.656 -32.312 -3.785 1 93.5 83 PHE A C 1
ATOM 690 O O . PHE A 1 83 ? -33.844 -32.781 -4.586 1 93.5 83 PHE A O 1
ATOM 697 N N . GLU A 1 84 ? -35 -32.844 -2.684 1 88.81 84 GLU A N 1
ATOM 698 C CA . GLU A 1 84 ? -34.594 -34.219 -2.434 1 88.81 84 GLU A CA 1
ATOM 699 C C . GLU A 1 84 ? -35.781 -35.094 -2.088 1 88.81 84 GLU A C 1
ATOM 701 O O . GLU A 1 84 ? -36.5 -34.812 -1.13 1 88.81 84 GLU A O 1
ATOM 706 N N . ASP A 1 85 ? -35.938 -36.219 -2.746 1 87.44 85 ASP A N 1
ATOM 707 C CA . ASP A 1 85 ? -36.969 -37.219 -2.475 1 87.44 85 ASP A CA 1
ATOM 708 C C . ASP A 1 85 ? -38.375 -36.594 -2.422 1 87.44 85 ASP A C 1
ATOM 710 O O . ASP A 1 85 ? -39.125 -36.875 -1.498 1 87.44 85 ASP A O 1
ATOM 714 N N . GLY A 1 86 ? -38.625 -35.719 -3.262 1 86.38 86 GLY A N 1
ATOM 715 C CA . GLY A 1 86 ? -39.938 -35.094 -3.363 1 86.38 86 GLY A CA 1
ATOM 716 C C . GLY A 1 86 ? -40.188 -34.062 -2.297 1 86.38 86 GLY A C 1
ATOM 717 O O . GLY A 1 86 ? -41.312 -33.531 -2.184 1 86.38 86 GLY A O 1
ATOM 718 N N . LYS A 1 87 ? -39.188 -33.781 -1.511 1 91.75 87 LYS A N 1
ATOM 719 C CA . LYS A 1 87 ? -39.312 -32.781 -0.474 1 91.75 87 LYS A CA 1
ATOM 720 C C . LYS A 1 87 ? -38.25 -31.688 -0.631 1 91.75 87 LYS A C 1
ATOM 722 O O . LYS A 1 87 ? -37.312 -31.828 -1.402 1 91.75 87 LYS A O 1
ATOM 727 N N . VAL A 1 88 ? -38.594 -30.594 0.014 1 93.81 88 VAL A N 1
ATOM 728 C CA . VAL A 1 88 ? -37.656 -29.469 0.013 1 93.81 88 VAL A CA 1
ATOM 729 C C . VAL A 1 88 ? -36.875 -29.453 1.322 1 93.81 88 VAL A C 1
ATOM 731 O O . VAL A 1 88 ? -37.469 -29.516 2.406 1 93.81 88 VAL A O 1
ATOM 734 N N . ALA A 1 89 ? -35.594 -29.5 1.248 1 90.69 89 ALA A N 1
ATOM 735 C CA . ALA A 1 89 ? -34.719 -29.453 2.426 1 90.69 89 ALA A CA 1
ATOM 736 C C . ALA A 1 89 ? -33.812 -28.25 2.396 1 90.69 89 ALA A C 1
ATOM 738 O O . ALA A 1 89 ? -33.062 -28.047 1.439 1 90.69 89 ALA A O 1
ATOM 739 N N . PRO A 1 90 ? -33.969 -27.438 3.441 1 90.62 90 PRO A N 1
ATOM 740 C CA . PRO A 1 90 ? -33.062 -26.266 3.486 1 90.62 90 PRO A CA 1
ATOM 741 C C . PRO A 1 90 ? -31.641 -26.641 3.871 1 90.62 90 PRO A C 1
ATOM 743 O O . PRO A 1 90 ? -31.438 -27.406 4.812 1 90.62 90 PRO A O 1
ATOM 746 N N . GLN A 1 91 ? -30.688 -26.234 3.072 1 89.19 91 GLN A N 1
ATOM 747 C CA . GLN A 1 91 ? -29.266 -26.406 3.354 1 89.19 91 GLN A CA 1
ATOM 748 C C . GLN A 1 91 ? -28.594 -25.062 3.637 1 89.19 91 GLN A C 1
ATOM 750 O O . GLN A 1 91 ? -28.703 -24.125 2.848 1 89.19 91 GLN A O 1
ATOM 755 N N . TRP A 1 92 ? -27.969 -25.016 4.77 1 86.06 92 TRP A N 1
ATOM 756 C CA . TRP A 1 92 ? -27.281 -23.797 5.176 1 86.06 92 TRP A CA 1
ATOM 757 C C . TRP A 1 92 ? -25.781 -23.953 5.059 1 86.06 92 TRP A C 1
ATOM 759 O O . TRP A 1 92 ? -25.266 -25.078 5.105 1 86.06 92 TRP A O 1
ATOM 769 N N . SER A 1 93 ? -25.141 -22.844 4.781 1 75.31 93 SER A N 1
ATOM 770 C CA . SER A 1 93 ? -23.688 -22.875 4.785 1 75.31 93 SER A CA 1
ATOM 771 C C . SER A 1 93 ? -23.141 -23.125 6.188 1 75.31 93 SER A C 1
ATOM 773 O O . SER A 1 93 ? -23.859 -22.938 7.18 1 75.31 93 SER A O 1
ATOM 775 N N . SER A 1 94 ? -21.938 -23.734 6.336 1 65.69 94 SER A N 1
ATOM 776 C CA . SER A 1 94 ? -21.297 -24.047 7.609 1 65.69 94 SER A CA 1
ATOM 777 C C . SER A 1 94 ? -21.188 -22.812 8.492 1 65.69 94 SER A C 1
ATOM 779 O O . SER A 1 94 ? -21.109 -22.922 9.719 1 65.69 94 SER A O 1
ATOM 781 N N . ARG A 1 95 ? -21.25 -21.688 7.895 1 63.56 95 ARG A N 1
ATOM 782 C CA . ARG A 1 95 ? -21.188 -20.453 8.664 1 63.56 95 ARG A CA 1
ATOM 783 C C . ARG A 1 95 ? -22.578 -19.891 8.914 1 63.56 95 ARG A C 1
ATOM 785 O O . ARG A 1 95 ? -22.75 -18.688 9.125 1 63.56 95 ARG A O 1
ATOM 792 N N . GLY A 1 96 ? -23.469 -20.797 9.031 1 67 96 GLY A N 1
ATOM 793 C CA . GLY A 1 96 ? -24.875 -20.438 9.07 1 67 96 GLY A CA 1
ATOM 794 C C . GLY A 1 96 ? -25.219 -19.453 10.18 1 67 96 GLY A C 1
ATOM 795 O O . GLY A 1 96 ? -24.469 -19.328 11.148 1 67 96 GLY A O 1
ATOM 796 N N . GLN A 1 97 ? -26.344 -18.656 9.883 1 78.25 97 GLN A N 1
ATOM 797 C CA . GLN A 1 97 ? -26.781 -17.578 10.766 1 78.25 97 GLN A CA 1
ATOM 798 C C . GLN A 1 97 ? -27.766 -18.094 11.805 1 78.25 97 GLN A C 1
ATOM 800 O O . GLN A 1 97 ? -28.078 -17.391 12.773 1 78.25 97 GLN A O 1
ATOM 805 N N . TYR A 1 98 ? -28.156 -19.453 11.57 1 85.12 98 TYR A N 1
ATOM 806 C CA . TYR A 1 98 ? -29.156 -20 12.477 1 85.12 98 TYR A CA 1
ATOM 807 C C . TYR A 1 98 ? -28.703 -21.344 13.031 1 85.12 98 TYR A C 1
ATOM 809 O O . TYR A 1 98 ? -28.016 -22.109 12.336 1 85.12 98 TYR A O 1
ATOM 817 N N . PRO A 1 99 ? -29.109 -21.547 14.242 1 82.88 99 PRO A N 1
ATOM 818 C CA . PRO A 1 99 ? -28.859 -22.906 14.742 1 82.88 99 PRO A CA 1
ATOM 819 C C . PRO A 1 99 ? -29.75 -23.953 14.07 1 82.88 99 PRO A C 1
ATOM 821 O O . PRO A 1 99 ? -30.734 -23.594 13.414 1 82.88 99 PRO A O 1
ATOM 824 N N . ALA A 1 100 ? -29.438 -25.297 14.023 1 75.62 100 ALA A N 1
ATOM 825 C CA . ALA A 1 100 ? -30.109 -26.375 13.312 1 75.62 100 ALA A CA 1
ATOM 826 C C . ALA A 1 100 ? -31.594 -26.422 13.641 1 75.62 100 ALA A C 1
ATOM 828 O O . ALA A 1 100 ? -32.438 -26.641 12.758 1 75.62 100 ALA A O 1
ATOM 829 N N . ASP A 1 101 ? -32.031 -26.109 14.773 1 76.75 101 ASP A N 1
ATOM 830 C CA . ASP A 1 101 ? -33.438 -26.297 15.133 1 76.75 101 ASP A CA 1
ATOM 831 C C . ASP A 1 101 ? -34.094 -24.969 15.484 1 76.75 101 ASP A C 1
ATOM 833 O O . ASP A 1 101 ? -35.125 -24.938 16.188 1 76.75 101 ASP A O 1
ATOM 837 N N . ALA A 1 102 ? -33.562 -24.078 14.688 1 80.56 102 ALA A N 1
ATOM 838 C CA . ALA A 1 102 ? -34.156 -22.781 15.023 1 80.56 102 ALA A CA 1
ATOM 839 C C . ALA A 1 102 ? -35.438 -22.547 14.266 1 80.56 102 ALA A C 1
ATOM 841 O O . ALA A 1 102 ? -35.594 -22.969 13.117 1 80.56 102 ALA A O 1
ATOM 842 N N . LYS A 1 103 ? -36.406 -22.031 14.938 1 81.62 103 LYS A N 1
ATOM 843 C CA . LYS A 1 103 ? -37.656 -21.609 14.289 1 81.62 103 LYS A CA 1
ATOM 844 C C . LYS A 1 103 ? -37.469 -20.266 13.578 1 81.62 103 LYS A C 1
ATOM 846 O O . LYS A 1 103 ? -37.219 -19.25 14.219 1 81.62 103 LYS A O 1
ATOM 851 N N . ILE A 1 104 ? -37.531 -20.328 12.242 1 88.5 104 ILE A N 1
ATOM 852 C CA . ILE A 1 104 ? -37.312 -19.141 11.438 1 88.5 104 ILE A CA 1
ATOM 853 C C . ILE A 1 104 ? -38.656 -18.609 10.914 1 88.5 104 ILE A C 1
ATOM 855 O O . ILE A 1 104 ? -39.375 -19.328 10.211 1 88.5 104 ILE A O 1
ATOM 859 N N . ASP A 1 105 ? -39 -17.391 11.18 1 88.69 105 ASP A N 1
ATOM 860 C CA . ASP A 1 105 ? -40.312 -16.797 10.859 1 88.69 105 ASP A CA 1
ATOM 861 C C . ASP A 1 105 ? -40.469 -16.625 9.352 1 88.69 105 ASP A C 1
ATOM 863 O O . ASP A 1 105 ? -41.562 -16.766 8.82 1 88.69 105 ASP A O 1
ATOM 867 N N . TRP A 1 106 ? -39.375 -16.312 8.664 1 93.12 106 TRP A N 1
ATOM 868 C CA . TRP A 1 106 ? -39.469 -15.992 7.246 1 93.12 106 TRP A CA 1
ATOM 869 C C . TRP A 1 106 ? -39.281 -17.234 6.387 1 93.12 106 TRP A C 1
ATOM 871 O O . TRP A 1 106 ? -39.438 -17.188 5.164 1 93.12 106 TRP A O 1
ATOM 881 N N . LEU A 1 107 ? -38.906 -18.328 7 1 93.38 107 LEU A N 1
ATOM 882 C CA . LEU A 1 107 ? -38.75 -19.609 6.332 1 93.38 107 LEU A CA 1
ATOM 883 C C . LEU A 1 107 ? -39.531 -20.703 7.047 1 93.38 107 LEU A C 1
ATOM 885 O O . LEU A 1 107 ? -39.031 -21.297 8.016 1 93.38 107 LEU A O 1
ATOM 889 N N . GLN A 1 108 ? -40.719 -21.047 6.484 1 91.81 108 GLN A N 1
ATOM 890 C CA . GLN A 1 108 ? -41.594 -21.969 7.168 1 91.81 108 GLN A CA 1
ATOM 891 C C . GLN A 1 108 ? -41.906 -23.188 6.289 1 91.81 108 GLN A C 1
ATOM 893 O O . GLN A 1 108 ? -42.094 -23.047 5.074 1 91.81 108 GLN A O 1
ATOM 898 N N . PRO A 1 109 ? -42 -24.312 6.875 1 91.38 109 PRO A N 1
ATOM 899 C CA . PRO A 1 109 ? -42.344 -25.516 6.117 1 91.38 109 PRO A CA 1
ATOM 900 C C . PRO A 1 109 ? -43.844 -25.562 5.762 1 91.38 109 PRO A C 1
ATOM 902 O O . PRO A 1 109 ? -44.688 -25.078 6.527 1 91.38 109 PRO A O 1
ATOM 905 N N . LEU A 1 110 ? -44.094 -26.031 4.68 1 91 110 LEU A N 1
ATOM 906 C CA . LEU A 1 110 ? -45.469 -26.234 4.23 1 91 110 LEU A CA 1
ATOM 907 C C . LEU A 1 110 ? -45.906 -27.672 4.457 1 91 110 LEU A C 1
ATOM 909 O O . LEU A 1 110 ? -45.062 -28.578 4.512 1 91 110 LEU A O 1
ATOM 913 N N . PRO A 1 111 ? -47.25 -27.859 4.527 1 87.5 111 PRO A N 1
ATOM 914 C CA . PRO A 1 111 ? -47.781 -29.203 4.781 1 87.5 111 PRO A CA 1
ATOM 915 C C . PRO A 1 111 ? -47.469 -30.188 3.652 1 87.5 111 PRO A C 1
ATOM 917 O O . PRO A 1 111 ? -47.344 -31.391 3.889 1 87.5 111 PRO A O 1
ATOM 920 N N . ASP A 1 112 ? -47.281 -29.719 2.475 1 85.75 112 ASP A N 1
ATOM 921 C CA . ASP A 1 112 ? -47.062 -30.594 1.325 1 85.75 112 ASP A CA 1
ATOM 922 C C . ASP A 1 112 ? -45.562 -30.922 1.159 1 85.75 112 ASP A C 1
ATOM 924 O O . ASP A 1 112 ? -45.156 -31.484 0.147 1 85.75 112 ASP A O 1
ATOM 928 N N . GLY A 1 113 ? -44.719 -30.594 2.168 1 86.88 113 GLY A N 1
ATOM 929 C CA . GLY A 1 113 ? -43.312 -30.891 2.1 1 86.88 113 GLY A CA 1
ATOM 930 C C . GLY A 1 113 ? -42.5 -29.75 1.499 1 86.88 113 GLY A C 1
ATOM 931 O O . GLY A 1 113 ? -41.281 -29.891 1.334 1 86.88 113 GLY A O 1
ATOM 932 N N . GLY A 1 114 ? -43.125 -28.75 1.149 1 92.62 114 GLY A N 1
ATOM 933 C CA . GLY A 1 114 ? -42.438 -27.594 0.613 1 92.62 114 GLY A CA 1
ATOM 934 C C . GLY A 1 114 ? -42.094 -26.578 1.675 1 92.62 114 GLY A C 1
ATOM 935 O O . GLY A 1 114 ? -42.062 -26.891 2.865 1 92.62 114 GLY A O 1
ATOM 936 N N . TYR A 1 115 ? -41.625 -25.438 1.239 1 94.69 115 TYR A N 1
ATOM 937 C CA . TYR A 1 115 ? -41.281 -24.344 2.145 1 94.69 115 TYR A CA 1
ATOM 938 C C . TYR A 1 115 ? -41.844 -23.016 1.649 1 94.69 115 TYR A C 1
ATOM 940 O O . TYR A 1 115 ? -41.906 -22.781 0.442 1 94.69 115 TYR A O 1
ATOM 948 N N . SER A 1 116 ? -42.188 -22.25 2.551 1 94.94 116 SER A N 1
ATOM 949 C CA . SER A 1 116 ? -42.625 -20.891 2.25 1 94.94 116 SER A CA 1
ATOM 950 C C . SER A 1 116 ? -41.562 -19.891 2.707 1 94.94 116 SER A C 1
ATOM 952 O O . SER A 1 116 ? -41.062 -19.953 3.838 1 94.94 116 SER A O 1
ATOM 954 N N . VAL A 1 117 ? -41.156 -19 1.82 1 95.88 117 VAL A N 1
ATOM 955 C CA . VAL A 1 117 ? -40.156 -17.969 2.119 1 95.88 117 VAL A CA 1
ATOM 956 C C . VAL A 1 117 ? -40.844 -16.594 2.051 1 95.88 117 VAL A C 1
ATOM 958 O O . VAL A 1 117 ? -41.312 -16.188 0.991 1 95.88 117 VAL A O 1
ATOM 961 N N . VAL A 1 118 ? -40.844 -15.891 3.119 1 95.31 118 VAL A N 1
ATOM 962 C CA . VAL A 1 118 ? -41.5 -14.586 3.18 1 95.31 118 VAL A CA 1
ATOM 963 C C . VAL A 1 118 ? -40.438 -13.477 3.09 1 95.31 118 VAL A C 1
ATOM 965 O O . VAL A 1 118 ? -39.5 -13.438 3.891 1 95.31 118 VAL A O 1
ATOM 968 N N . TYR A 1 119 ? -40.469 -12.523 2.186 1 93.69 119 TYR A N 1
ATOM 969 C CA . TYR A 1 119 ? -39.531 -11.422 2.018 1 93.69 119 TYR A CA 1
ATOM 970 C C . TYR A 1 119 ? -40.094 -10.133 2.609 1 93.69 119 TYR A C 1
ATOM 972 O O . TYR A 1 119 ? -39.469 -9.5 3.449 1 93.69 119 TYR A O 1
ATOM 980 N N . ALA A 1 120 ? -41.188 -9.633 2.1 1 88 120 ALA A N 1
ATOM 981 C CA . ALA A 1 120 ? -41.844 -8.414 2.602 1 88 120 ALA A CA 1
ATOM 982 C C . ALA A 1 120 ? -43.344 -8.641 2.83 1 88 120 ALA A C 1
ATOM 984 O O . ALA A 1 120 ? -44.156 -8.234 2.01 1 88 120 ALA A O 1
ATOM 985 N N . GLY A 1 121 ? -43.562 -9.219 3.871 1 85.5 121 GLY A N 1
ATOM 986 C CA . GLY A 1 121 ? -44.969 -9.477 4.156 1 85.5 121 GLY A CA 1
ATOM 987 C C . GLY A 1 121 ? -45.5 -10.672 3.393 1 85.5 121 GLY A C 1
ATOM 988 O O . GLY A 1 121 ? -44.812 -11.25 2.555 1 85.5 121 GLY A O 1
ATOM 989 N N . THR A 1 122 ? -46.75 -11.031 3.557 1 86.25 122 THR A N 1
ATOM 990 C CA . THR A 1 122 ? -47.406 -12.188 2.943 1 86.25 122 THR A CA 1
ATOM 991 C C . THR A 1 122 ? -47.688 -11.93 1.468 1 86.25 122 THR A C 1
ATOM 993 O O . THR A 1 122 ? -47.938 -12.867 0.708 1 86.25 122 THR A O 1
ATOM 996 N N . GLN A 1 123 ? -47.531 -10.688 1.111 1 92.62 123 GLN A N 1
ATOM 997 C CA . GLN A 1 123 ? -47.812 -10.336 -0.275 1 92.62 123 GLN A CA 1
ATOM 998 C C . GLN A 1 123 ? -46.594 -10.586 -1.167 1 92.62 123 GLN A C 1
ATOM 1000 O O . GLN A 1 123 ? -46.719 -10.648 -2.393 1 92.62 123 GLN A O 1
ATOM 1005 N N . ASN A 1 124 ? -45.5 -10.664 -0.599 1 94.94 124 ASN A N 1
ATOM 1006 C CA . ASN A 1 124 ? -44.25 -10.961 -1.321 1 94.94 124 ASN A CA 1
ATOM 1007 C C . ASN A 1 124 ? -43.562 -12.195 -0.753 1 94.94 124 ASN A C 1
ATOM 1009 O O . ASN A 1 124 ? -42.75 -12.086 0.154 1 94.94 124 ASN A O 1
ATOM 1013 N N . ARG A 1 125 ? -43.906 -13.312 -1.292 1 95.81 125 ARG A N 1
ATOM 1014 C CA . ARG A 1 125 ? -43.375 -14.57 -0.771 1 95.81 125 ARG A CA 1
ATOM 1015 C C . ARG A 1 125 ? -43.219 -15.602 -1.88 1 95.81 125 ARG A C 1
ATOM 1017 O O . ARG A 1 125 ? -43.719 -15.414 -2.986 1 95.81 125 ARG A O 1
ATOM 1024 N N . LEU A 1 126 ? -42.531 -16.625 -1.562 1 96.38 126 LEU A N 1
ATOM 1025 C CA . LEU A 1 126 ? -42.344 -17.781 -2.428 1 96.38 126 LEU A CA 1
ATOM 1026 C C . LEU A 1 126 ? -42.844 -19.047 -1.745 1 96.38 126 LEU A C 1
ATOM 1028 O O . LEU A 1 126 ? -42.531 -19.312 -0.588 1 96.38 126 LEU A O 1
ATOM 1032 N N . ASP A 1 127 ? -43.688 -19.734 -2.391 1 96.25 127 ASP A N 1
ATOM 1033 C CA . ASP A 1 127 ? -44.062 -21.094 -1.97 1 96.25 127 ASP A CA 1
ATOM 1034 C C . ASP A 1 127 ? -43.406 -22.141 -2.865 1 96.25 127 ASP A C 1
ATOM 1036 O O . ASP A 1 127 ? -43.812 -22.312 -4.023 1 96.25 127 ASP A O 1
ATOM 1040 N N . ILE A 1 128 ? -42.531 -22.844 -2.268 1 96.44 128 ILE A N 1
ATOM 1041 C CA . ILE A 1 128 ? -41.625 -23.672 -3.051 1 96.44 128 ILE A CA 1
ATOM 1042 C C . ILE A 1 128 ? -42.031 -25.141 -2.898 1 96.44 128 ILE A C 1
ATOM 1044 O O . ILE A 1 128 ? -42.125 -25.656 -1.779 1 96.44 128 ILE A O 1
ATOM 1048 N N . THR A 1 129 ? -42.281 -25.766 -3.936 1 93.81 129 THR A N 1
ATOM 1049 C CA . THR A 1 129 ? -42.406 -27.203 -4.062 1 93.81 129 THR A CA 1
ATOM 1050 C C . THR A 1 129 ? -41.469 -27.734 -5.16 1 93.81 129 THR A C 1
ATOM 1052 O O . THR A 1 129 ? -41 -26.969 -6.004 1 93.81 129 THR A O 1
ATOM 1055 N N . PRO A 1 130 ? -41.094 -29 -5.156 1 91.81 130 PRO A N 1
ATOM 1056 C CA . PRO A 1 130 ? -40.125 -29.531 -6.121 1 91.81 130 PRO A CA 1
ATOM 1057 C C . PRO A 1 130 ? -40.625 -29.406 -7.566 1 91.81 130 PRO A C 1
ATOM 1059 O O . PRO A 1 130 ? -39.812 -29.406 -8.492 1 91.81 130 PRO A O 1
ATOM 1062 N N . THR A 1 131 ? -41.906 -29.266 -7.789 1 91.62 131 THR A N 1
ATOM 1063 C CA . THR A 1 131 ? -42.406 -29.266 -9.156 1 91.62 131 THR A CA 1
ATOM 1064 C C . THR A 1 131 ? -42.844 -27.875 -9.57 1 91.62 131 THR A C 1
ATOM 1066 O O . THR A 1 131 ? -43 -27.578 -10.758 1 91.62 131 THR A O 1
ATOM 1069 N N . ARG A 1 132 ? -43.125 -27.109 -8.523 1 94.19 132 ARG A N 1
ATOM 1070 C CA . ARG A 1 132 ? -43.656 -25.781 -8.812 1 94.19 132 ARG A CA 1
ATOM 1071 C C . ARG A 1 132 ? -43.281 -24.797 -7.703 1 94.19 132 ARG A C 1
ATOM 1073 O O . ARG A 1 132 ? -43.25 -25.172 -6.523 1 94.19 132 ARG A O 1
ATOM 1080 N N . VAL A 1 133 ? -42.969 -23.578 -8.141 1 96.44 133 VAL A N 1
ATOM 1081 C CA . VAL A 1 133 ? -42.75 -22.5 -7.191 1 96.44 133 VAL A CA 1
ATOM 1082 C C . VAL A 1 133 ? -43.75 -21.375 -7.434 1 96.44 133 VAL A C 1
ATOM 1084 O O . VAL A 1 133 ? -43.75 -20.766 -8.508 1 96.44 133 VAL A O 1
ATOM 1087 N N . ASP A 1 134 ? -44.562 -21.109 -6.512 1 96.31 134 ASP A N 1
ATOM 1088 C CA . ASP A 1 134 ? -45.5 -19.984 -6.598 1 96.31 134 ASP A CA 1
ATOM 1089 C C . ASP A 1 134 ? -44.844 -18.688 -6.113 1 96.31 134 ASP A C 1
ATOM 1091 O O . ASP A 1 134 ? -44.562 -18.547 -4.926 1 96.31 134 ASP A O 1
ATOM 1095 N N . VAL A 1 135 ? -44.656 -17.828 -7.043 1 96.69 135 VAL A N 1
ATOM 1096 C CA . VAL A 1 135 ? -44.062 -16.531 -6.738 1 96.69 135 VAL A CA 1
ATOM 1097 C C . VAL A 1 135 ? -45.125 -15.477 -6.559 1 96.69 135 VAL A C 1
ATOM 1099 O O . VAL A 1 135 ? -45.906 -15.195 -7.488 1 96.69 135 VAL A O 1
ATOM 1102 N N . TYR A 1 136 ? -45.219 -14.93 -5.422 1 96.31 136 TYR A N 1
ATOM 1103 C CA . TYR A 1 136 ? -46.156 -13.867 -5.141 1 96.31 136 TYR A CA 1
ATOM 1104 C C . TYR A 1 136 ? -45.5 -12.5 -5.195 1 96.31 136 TYR A C 1
ATOM 1106 O O . TYR A 1 136 ? -44.5 -12.258 -4.5 1 96.31 136 TYR A O 1
ATOM 1114 N N . VAL A 1 137 ? -46.031 -11.641 -6.031 1 95.38 137 VAL A N 1
ATOM 1115 C CA . VAL A 1 137 ? -45.594 -10.258 -6.125 1 95.38 137 VAL A CA 1
ATOM 1116 C C . VAL A 1 137 ? -46.75 -9.305 -5.863 1 95.38 137 VAL A C 1
ATOM 1118 O O . VAL A 1 137 ? -47.688 -9.242 -6.645 1 95.38 137 VAL A O 1
ATOM 1121 N N . ASP A 1 138 ? -46.719 -8.617 -4.812 1 93.81 138 ASP A N 1
ATOM 1122 C CA . ASP A 1 138 ? -47.781 -7.688 -4.41 1 93.81 138 ASP A CA 1
ATOM 1123 C C . ASP A 1 138 ? -49.125 -8.383 -4.375 1 93.81 138 ASP A C 1
ATOM 1125 O O . ASP A 1 138 ? -50.125 -7.848 -4.883 1 93.81 138 ASP A O 1
ATOM 1129 N N . GLY A 1 139 ? -49.062 -9.57 -3.963 1 92.69 139 GLY A N 1
ATOM 1130 C CA . GLY A 1 139 ? -50.312 -10.289 -3.756 1 92.69 139 GLY A CA 1
ATOM 1131 C C . GLY A 1 139 ? -50.719 -11.102 -4.965 1 92.69 139 GLY A C 1
ATOM 1132 O O . GLY A 1 139 ? -51.656 -11.898 -4.883 1 92.69 139 GLY A O 1
ATOM 1133 N N . LYS A 1 140 ? -50.125 -10.922 -6.07 1 94.69 140 LYS A N 1
ATOM 1134 C CA . LYS A 1 140 ? -50.438 -11.672 -7.277 1 94.69 140 LYS A CA 1
ATOM 1135 C C . LYS A 1 140 ? -49.531 -12.891 -7.43 1 94.69 140 LYS A C 1
ATOM 1137 O O . LYS A 1 140 ? -48.344 -12.805 -7.184 1 94.69 140 LYS A O 1
ATOM 1142 N N . ASN A 1 141 ? -50.125 -13.992 -7.793 1 95.44 141 ASN A N 1
ATOM 1143 C CA . ASN A 1 141 ? -49.406 -15.25 -7.906 1 95.44 141 ASN A CA 1
ATOM 1144 C C . ASN A 1 141 ? -48.906 -15.484 -9.328 1 95.44 141 ASN A C 1
ATOM 1146 O O . ASN A 1 141 ? -49.656 -15.375 -10.281 1 95.44 141 ASN A O 1
ATOM 1150 N N . TYR A 1 142 ? -47.688 -15.75 -9.469 1 96.31 142 TYR A N 1
ATOM 1151 C CA . TYR A 1 142 ? -47.062 -16.156 -10.719 1 96.31 142 TYR A CA 1
ATOM 1152 C C . TYR A 1 142 ? -46.406 -17.547 -10.578 1 96.31 142 TYR A C 1
ATOM 1154 O O . TYR A 1 142 ? -45.281 -17.656 -10.102 1 96.31 142 TYR A O 1
ATOM 1162 N N . PRO A 1 143 ? -47.062 -18.562 -11.016 1 95.94 143 PRO A N 1
ATOM 1163 C CA . PRO A 1 143 ? -46.531 -19.922 -10.844 1 95.94 143 PRO A CA 1
ATOM 1164 C C . PRO A 1 143 ? -45.375 -20.234 -11.805 1 95.94 143 PRO A C 1
ATOM 1166 O O . PRO A 1 143 ? -45.562 -20.109 -13.023 1 95.94 143 PRO A O 1
ATOM 1169 N N . VAL A 1 144 ? -44.312 -20.547 -11.258 1 96.31 144 VAL A N 1
ATOM 1170 C CA . VAL A 1 144 ? -43.156 -20.984 -12.031 1 96.31 144 VAL A CA 1
ATOM 1171 C C . VAL A 1 144 ? -43.094 -22.5 -12.047 1 96.31 144 VAL A C 1
ATOM 1173 O O . VAL A 1 144 ? -43.062 -23.141 -10.984 1 96.31 144 VAL A O 1
ATOM 1176 N N . ILE A 1 145 ? -43.031 -23.078 -13.219 1 95.94 145 ILE A N 1
ATOM 1177 C CA . ILE A 1 145 ? -43.062 -24.531 -13.352 1 95.94 145 ILE A CA 1
ATOM 1178 C C . ILE A 1 145 ? -41.656 -25.062 -13.531 1 95.94 145 ILE A C 1
ATOM 1180 O O . ILE A 1 145 ? -40.844 -24.5 -14.289 1 95.94 145 ILE A O 1
ATOM 1184 N N . ILE A 1 146 ? -41.312 -26.062 -12.773 1 94.56 146 ILE A N 1
ATOM 1185 C CA . ILE A 1 146 ? -40.031 -26.703 -12.844 1 94.56 146 ILE A CA 1
ATOM 1186 C C . ILE A 1 146 ? -40.125 -28 -13.641 1 94.56 146 ILE A C 1
ATOM 1188 O O . ILE A 1 146 ? -40.812 -28.938 -13.227 1 94.56 146 ILE A O 1
ATOM 1192 N N . ASN A 1 147 ? -39.531 -28 -14.711 1 89.56 147 ASN A N 1
ATOM 1193 C CA . ASN A 1 147 ? -39.406 -29.219 -15.516 1 89.56 147 ASN A CA 1
ATOM 1194 C C . ASN A 1 147 ? -38.031 -29.859 -15.367 1 89.56 147 ASN A C 1
ATOM 1196 O O . ASN A 1 147 ? -37.188 -29.344 -14.641 1 89.56 147 ASN A O 1
ATOM 1200 N N . ASP A 1 148 ? -37.75 -31.031 -15.961 1 85.06 148 ASP A N 1
ATOM 1201 C CA . ASP A 1 148 ? -36.5 -31.766 -15.844 1 85.06 148 ASP A CA 1
ATOM 1202 C C . ASP A 1 148 ? -35.344 -30.969 -16.406 1 85.06 148 ASP A C 1
ATOM 1204 O O . ASP A 1 148 ? -34.219 -31.062 -15.914 1 85.06 148 ASP A O 1
ATOM 1208 N N . ASP A 1 149 ? -35.656 -30.047 -17.344 1 88.62 149 ASP A N 1
ATOM 1209 C CA . ASP A 1 149 ? -34.5 -29.438 -18.031 1 88.62 149 ASP A CA 1
ATOM 1210 C C . ASP A 1 149 ? -34.5 -27.922 -17.828 1 88.62 149 ASP A C 1
ATOM 1212 O O . ASP A 1 149 ? -33.5 -27.266 -18.094 1 88.62 149 ASP A O 1
ATOM 1216 N N . ALA A 1 150 ? -35.688 -27.469 -17.531 1 92.19 150 ALA A N 1
ATOM 1217 C CA . ALA A 1 150 ? -35.719 -26.016 -17.438 1 92.19 150 ALA A CA 1
ATOM 1218 C C . ALA A 1 150 ? -36.812 -25.547 -16.484 1 92.19 150 ALA A C 1
ATOM 1220 O O . ALA A 1 150 ? -37.75 -26.297 -16.188 1 92.19 150 ALA A O 1
ATOM 1221 N N . VAL A 1 151 ? -36.562 -24.391 -15.984 1 94.75 151 VAL A N 1
ATOM 1222 C CA . VAL A 1 151 ? -37.562 -23.672 -15.195 1 94.75 151 VAL A CA 1
ATOM 1223 C C . VAL A 1 151 ? -38.219 -22.578 -16.047 1 94.75 151 VAL A C 1
ATOM 1225 O O . VAL A 1 151 ? -37.531 -21.781 -16.688 1 94.75 151 VAL A O 1
ATOM 1228 N N . VAL A 1 152 ? -39.531 -22.578 -16.078 1 94.75 152 VAL A N 1
ATOM 1229 C CA . VAL A 1 152 ? -40.219 -21.672 -17 1 94.75 152 VAL A CA 1
ATOM 1230 C C . VAL A 1 152 ? -41.219 -20.812 -16.234 1 94.75 152 VAL A C 1
ATOM 1232 O O . VAL A 1 152 ? -42.062 -21.328 -15.484 1 94.75 152 VAL A O 1
ATOM 1235 N N . ALA A 1 153 ? -41.094 -19.562 -16.438 1 94.25 153 ALA A N 1
ATOM 1236 C CA . ALA A 1 153 ? -42.031 -18.609 -15.836 1 94.25 153 ALA A CA 1
ATOM 1237 C C . ALA A 1 153 ? -43.219 -18.359 -16.75 1 94.25 153 ALA A C 1
ATOM 1239 O O . ALA A 1 153 ? -43.125 -18.594 -17.969 1 94.25 153 ALA A O 1
ATOM 1240 N N . PRO A 1 154 ? -44.312 -17.969 -16.141 1 91.62 154 PRO A N 1
ATOM 1241 C CA . PRO A 1 154 ? -45.469 -17.688 -16.969 1 91.62 154 PRO A CA 1
ATOM 1242 C C . PRO A 1 154 ? -45.312 -16.438 -17.828 1 91.62 154 PRO A C 1
ATOM 1244 O O . PRO A 1 154 ? -44.281 -15.734 -17.719 1 91.62 154 PRO A O 1
ATOM 1247 N N . GLN A 1 155 ? -46.25 -16.172 -18.703 1 86.81 155 GLN A N 1
ATOM 1248 C CA . GLN A 1 155 ? -46.219 -14.992 -19.562 1 86.81 155 GLN A CA 1
ATOM 1249 C C . GLN A 1 155 ? -46.656 -13.742 -18.812 1 86.81 155 GLN A C 1
ATOM 1251 O O . GLN A 1 155 ? -47.344 -13.828 -17.797 1 86.81 155 GLN A O 1
ATOM 1256 N N . GLY A 1 156 ? -46.219 -12.523 -19.188 1 88.31 156 GLY A N 1
ATOM 1257 C CA . GLY A 1 156 ? -46.594 -11.266 -18.578 1 88.31 156 GLY A CA 1
ATOM 1258 C C . GLY A 1 156 ? -45.938 -11.031 -17.234 1 88.31 156 GLY A C 1
ATOM 1259 O O . GLY A 1 156 ? -46.594 -10.688 -16.266 1 88.31 156 GLY A O 1
ATOM 1260 N N . LEU A 1 157 ? -44.719 -11.164 -17.203 1 89.06 157 LEU A N 1
ATOM 1261 C CA . LEU A 1 157 ? -43.969 -11.109 -15.953 1 89.06 157 LEU A CA 1
ATOM 1262 C C . LEU A 1 157 ? -43.719 -9.672 -15.539 1 89.06 157 LEU A C 1
ATOM 1264 O O . LEU A 1 157 ? -43.469 -8.805 -16.391 1 89.06 157 LEU A O 1
ATOM 1268 N N . PRO A 1 158 ? -43.875 -9.406 -14.258 1 93.12 158 PRO A N 1
ATOM 1269 C CA . PRO A 1 158 ? -43.438 -8.109 -13.734 1 93.12 158 PRO A CA 1
ATOM 1270 C C . PRO A 1 158 ? -41.906 -7.945 -13.75 1 93.12 158 PRO A C 1
ATOM 1272 O O . PRO A 1 158 ? -41.188 -8.891 -14.086 1 93.12 158 PRO A O 1
ATOM 1275 N N . ASP A 1 159 ? -41.438 -6.754 -13.445 1 92.25 159 ASP A N 1
ATOM 1276 C CA . ASP A 1 159 ? -40 -6.457 -13.461 1 92.25 159 ASP A CA 1
ATOM 1277 C C . ASP A 1 159 ? -39.25 -7.273 -12.406 1 92.25 159 ASP A C 1
ATOM 1279 O O . ASP A 1 159 ? -38.062 -7.516 -12.531 1 92.25 159 ASP A O 1
ATOM 1283 N N . GLU A 1 160 ? -40 -7.766 -11.422 1 93.62 160 GLU A N 1
ATOM 1284 C CA . GLU A 1 160 ? -39.375 -8.484 -10.305 1 93.62 160 GLU A CA 1
ATOM 1285 C C . GLU A 1 160 ? -39 -9.906 -10.703 1 93.62 160 GLU A C 1
ATOM 1287 O O . GLU A 1 160 ? -38.188 -10.547 -10.031 1 93.62 160 GLU A O 1
ATOM 1292 N N . ILE A 1 161 ? -39.688 -10.43 -11.766 1 95.81 161 ILE A N 1
ATOM 1293 C CA . ILE A 1 161 ? -39.406 -11.789 -12.219 1 95.81 161 ILE A CA 1
ATOM 1294 C C . ILE A 1 161 ? -38.75 -11.758 -13.594 1 95.81 161 ILE A C 1
ATOM 1296 O O . ILE A 1 161 ? -39.25 -11.117 -14.516 1 95.81 161 ILE A O 1
ATOM 1300 N N . GLN A 1 162 ? -37.656 -12.391 -13.703 1 94.94 162 GLN A N 1
ATOM 1301 C CA . GLN A 1 162 ? -36.938 -12.406 -14.969 1 94.94 162 GLN A CA 1
ATOM 1302 C C . GLN A 1 162 ? -36.531 -13.828 -15.352 1 94.94 162 GLN A C 1
ATOM 1304 O O . GLN A 1 162 ? -35.938 -14.555 -14.539 1 94.94 162 GLN A O 1
ATOM 1309 N N . GLN A 1 163 ? -36.812 -14.234 -16.531 1 94.31 163 GLN A N 1
ATOM 1310 C CA . GLN A 1 163 ? -36.344 -15.508 -17.062 1 94.31 163 GLN A CA 1
ATOM 1311 C C . GLN A 1 163 ? -34.906 -15.406 -17.578 1 94.31 163 GLN A C 1
ATOM 1313 O O . GLN A 1 163 ? -34.625 -14.562 -18.422 1 94.31 163 GLN A O 1
ATOM 1318 N N . ASP A 1 164 ? -34.031 -16.062 -17.031 1 93.38 164 ASP A N 1
ATOM 1319 C CA . ASP A 1 164 ? -32.625 -16.078 -17.438 1 93.38 164 ASP A CA 1
ATOM 1320 C C . ASP A 1 164 ? -32.219 -17.469 -17.906 1 93.38 164 ASP A C 1
ATOM 1322 O O . ASP A 1 164 ? -31.625 -18.25 -17.156 1 93.38 164 ASP A O 1
ATOM 1326 N N . GLY A 1 165 ? -32.469 -17.766 -19.172 1 91.81 165 GLY A N 1
ATOM 1327 C CA . GLY A 1 165 ? -32.156 -19.078 -19.703 1 91.81 165 GLY A CA 1
ATOM 1328 C C . GLY A 1 165 ? -33 -20.188 -19.125 1 91.81 165 GLY A C 1
ATOM 1329 O O . GLY A 1 165 ? -34.219 -20.188 -19.297 1 91.81 165 GLY A O 1
ATOM 1330 N N . LYS A 1 166 ? -32.25 -21.047 -18.297 1 93.75 166 LYS A N 1
ATOM 1331 C CA . LYS A 1 166 ? -32.938 -22.188 -17.719 1 93.75 166 LYS A CA 1
ATOM 1332 C C . LYS A 1 166 ? -33.312 -21.922 -16.266 1 93.75 166 LYS A C 1
ATOM 1334 O O . LYS A 1 166 ? -33.812 -22.812 -15.57 1 93.75 166 LYS A O 1
ATOM 1339 N N . LYS A 1 167 ? -33.031 -20.734 -15.898 1 95.62 167 LYS A N 1
ATOM 1340 C CA . LYS A 1 167 ? -33.375 -20.375 -14.523 1 95.62 167 LYS A CA 1
ATOM 1341 C C . LYS A 1 167 ? -34.25 -19.125 -14.477 1 95.62 167 LYS A C 1
ATOM 1343 O O . LYS A 1 167 ? -34.406 -18.438 -15.477 1 95.62 167 LYS A O 1
ATOM 1348 N N . VAL A 1 168 ? -34.938 -19 -13.344 1 96.56 168 VAL A N 1
ATOM 1349 C CA . VAL A 1 168 ? -35.781 -17.828 -13.125 1 96.56 168 VAL A CA 1
ATOM 1350 C C . VAL A 1 168 ? -35.281 -17.031 -11.922 1 96.56 168 VAL A C 1
ATOM 1352 O O . VAL A 1 168 ? -35 -17.609 -10.867 1 96.56 168 VAL A O 1
ATOM 1355 N N . LEU A 1 169 ? -35.094 -15.758 -12.141 1 96.25 169 LEU A N 1
ATOM 1356 C CA . LEU A 1 169 ? -34.656 -14.867 -11.078 1 96.25 169 LEU A CA 1
ATOM 1357 C C . LEU A 1 169 ? -35.781 -14.016 -10.547 1 96.25 169 LEU A C 1
ATOM 1359 O O . LEU A 1 169 ? -36.625 -13.523 -11.32 1 96.25 169 LEU A O 1
ATOM 1363 N N . VAL A 1 170 ? -35.875 -13.961 -9.281 1 96.06 170 VAL A N 1
ATOM 1364 C CA . VAL A 1 170 ? -36.875 -13.141 -8.617 1 96.06 170 VAL A CA 1
ATOM 1365 C C . VAL A 1 170 ? -36.188 -12.094 -7.738 1 96.06 170 VAL A C 1
ATOM 1367 O O . VAL A 1 170 ? -35.344 -12.438 -6.93 1 96.06 170 VAL A O 1
ATOM 1370 N N . HIS A 1 171 ? -36.594 -10.812 -7.914 1 94 171 HIS A N 1
ATOM 1371 C CA . HIS A 1 171 ? -35.969 -9.734 -7.145 1 94 171 HIS A CA 1
ATOM 1372 C C . HIS A 1 171 ? -37.031 -8.969 -6.352 1 94 171 HIS A C 1
ATOM 1374 O O . HIS A 1 171 ? -38 -8.445 -6.926 1 94 171 HIS A O 1
ATOM 1380 N N . TYR A 1 172 ? -36.906 -8.891 -5.066 1 94.38 172 TYR A N 1
ATOM 1381 C CA . TYR A 1 172 ? -37.812 -8.148 -4.203 1 94.38 172 TYR A CA 1
ATOM 1382 C C . TYR A 1 172 ? -37.125 -6.906 -3.637 1 94.38 172 TYR A C 1
ATOM 1384 O O . TYR A 1 172 ? -37.344 -6.551 -2.475 1 94.38 172 TYR A O 1
ATOM 1392 N N . GLY A 1 173 ? -36.188 -6.32 -4.426 1 89.12 173 GLY A N 1
ATOM 1393 C CA . GLY A 1 173 ? -35.5 -5.121 -3.957 1 89.12 173 GLY A CA 1
ATOM 1394 C C . GLY A 1 173 ? -34.531 -5.387 -2.814 1 89.12 173 GLY A C 1
ATOM 1395 O O . GLY A 1 173 ? -33.719 -6.293 -2.893 1 89.12 173 GLY A O 1
ATOM 1396 N N . PHE A 1 174 ? -34.719 -4.605 -1.665 1 90.12 174 PHE A N 1
ATOM 1397 C CA . PHE A 1 174 ? -33.812 -4.715 -0.519 1 90.12 174 PHE A CA 1
ATOM 1398 C C . PHE A 1 174 ? -34.094 -6.004 0.253 1 90.12 174 PHE A C 1
ATOM 1400 O O . PHE A 1 174 ? -33.188 -6.574 0.851 1 90.12 174 PHE A O 1
ATOM 1407 N N . ALA A 1 175 ? -35.281 -6.457 0.17 1 92.56 175 ALA A N 1
ATOM 1408 C CA . ALA A 1 175 ? -35.656 -7.617 0.966 1 92.56 175 ALA A CA 1
ATOM 1409 C C . ALA A 1 175 ? -34.906 -8.867 0.519 1 92.56 175 ALA A C 1
ATOM 1411 O O . ALA A 1 175 ? -34.688 -9.773 1.318 1 92.56 175 ALA A O 1
ATOM 1412 N N . GLY A 1 176 ? -34.594 -8.898 -0.777 1 92.81 176 GLY A N 1
ATOM 1413 C CA . GLY A 1 176 ? -33.781 -10.031 -1.213 1 92.81 176 GLY A CA 1
ATOM 1414 C C . GLY A 1 176 ? -34.125 -10.5 -2.613 1 92.81 176 GLY A C 1
ATOM 1415 O O . GLY A 1 176 ? -34.781 -9.773 -3.377 1 92.81 176 GLY A O 1
ATOM 1416 N N . GLN A 1 177 ? -33.531 -11.664 -2.92 1 94.44 177 GLN A N 1
ATOM 1417 C CA . GLN A 1 177 ? -33.719 -12.242 -4.246 1 94.44 177 GLN A CA 1
ATOM 1418 C C . GLN A 1 177 ? -33.719 -13.773 -4.18 1 94.44 177 GLN A C 1
ATOM 1420 O O . GLN A 1 177 ? -33.406 -14.352 -3.137 1 94.44 177 GLN A O 1
ATOM 1425 N N . ALA A 1 178 ? -34.219 -14.344 -5.219 1 96.19 178 ALA A N 1
ATOM 1426 C CA . ALA A 1 178 ? -34.25 -15.805 -5.32 1 96.19 178 ALA A CA 1
ATOM 1427 C C . ALA A 1 178 ? -33.906 -16.266 -6.738 1 96.19 178 ALA A C 1
ATOM 1429 O O . ALA A 1 178 ? -34.188 -15.555 -7.711 1 96.19 178 ALA A O 1
ATOM 1430 N N . GLU A 1 179 ? -33.281 -17.328 -6.781 1 96.44 179 GLU A N 1
ATOM 1431 C CA . GLU A 1 179 ? -32.969 -17.984 -8.039 1 96.44 179 GLU A CA 1
ATOM 1432 C C . GLU A 1 179 ? -33.562 -19.391 -8.086 1 96.44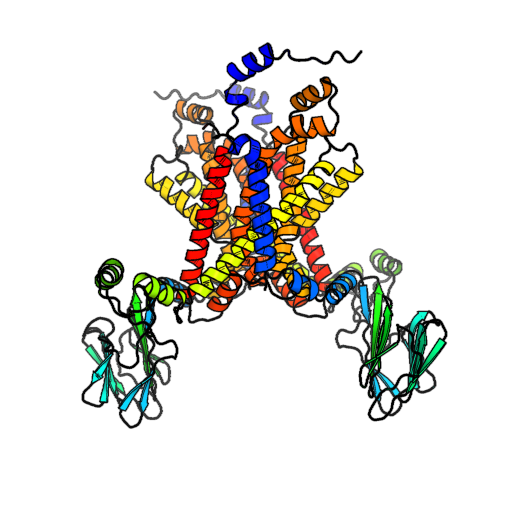 179 GLU A C 1
ATOM 1434 O O . GLU A 1 179 ? -33.156 -20.266 -7.316 1 96.44 179 GLU A O 1
ATOM 1439 N N . ILE A 1 180 ? -34.406 -19.578 -8.977 1 96.88 180 ILE A N 1
ATOM 1440 C CA . ILE A 1 180 ? -35.094 -20.859 -9.102 1 96.88 180 ILE A CA 1
ATOM 1441 C C . ILE A 1 180 ? -34.406 -21.703 -10.18 1 96.88 180 ILE A C 1
ATOM 1443 O O . ILE A 1 180 ? -34.344 -21.297 -11.344 1 96.88 180 ILE A O 1
ATOM 1447 N N . ARG A 1 181 ? -33.938 -22.766 -9.766 1 96 181 ARG A N 1
ATOM 1448 C CA . ARG A 1 181 ? -33.281 -23.719 -10.664 1 96 181 ARG A CA 1
ATOM 1449 C C . ARG A 1 181 ? -34.031 -25.047 -10.68 1 96 181 ARG A C 1
ATOM 1451 O O . ARG A 1 181 ? -35.062 -25.188 -10.008 1 96 181 ARG A O 1
ATOM 1458 N N . THR A 1 182 ? -33.562 -25.984 -11.445 1 94.25 182 THR A N 1
ATOM 1459 C CA . THR A 1 182 ? -34.25 -27.25 -11.633 1 94.25 182 THR A CA 1
ATOM 1460 C C . THR A 1 182 ? -34.125 -28.141 -10.391 1 94.25 182 THR A C 1
ATOM 1462 O O . THR A 1 182 ? -35.031 -28.891 -10.062 1 94.25 182 THR A O 1
ATOM 1465 N N . SER A 1 183 ? -33.031 -27.984 -9.641 1 93.44 183 SER A N 1
ATOM 1466 C CA . SER A 1 183 ? -32.781 -28.906 -8.539 1 93.44 183 SER A CA 1
ATOM 1467 C C . SER A 1 183 ? -32.812 -28.188 -7.191 1 93.44 183 SER A C 1
ATOM 1469 O O . SER A 1 183 ? -32.812 -28.844 -6.137 1 93.44 183 SER A O 1
ATOM 1471 N N . GLN A 1 184 ? -32.844 -26.906 -7.309 1 95.25 184 GLN A N 1
ATOM 1472 C CA . GLN A 1 184 ? -32.812 -26.156 -6.055 1 95.25 184 GLN A CA 1
ATOM 1473 C C . GLN A 1 184 ? -33.25 -24.719 -6.254 1 95.25 184 GLN A C 1
ATOM 1475 O O . GLN A 1 184 ? -33.312 -24.219 -7.387 1 95.25 184 GLN A O 1
ATOM 1480 N N . VAL A 1 185 ? -33.656 -24.109 -5.152 1 95.75 185 VAL A N 1
ATOM 1481 C CA . VAL A 1 185 ? -33.938 -22.688 -5.125 1 95.75 185 VAL A CA 1
ATOM 1482 C C . VAL A 1 185 ? -32.969 -21.969 -4.195 1 95.75 185 VAL A C 1
ATOM 1484 O O . VAL A 1 185 ? -32.906 -22.281 -3.004 1 95.75 185 VAL A O 1
ATOM 1487 N N . TYR A 1 186 ? -32.219 -21.078 -4.762 1 95 186 TYR A N 1
ATOM 1488 C CA . TYR A 1 186 ? -31.281 -20.266 -3.979 1 95 186 TYR A CA 1
ATOM 1489 C C . TYR A 1 186 ? -31.984 -19.031 -3.432 1 95 186 TYR A C 1
ATOM 1491 O O . TYR A 1 186 ? -32.406 -18.156 -4.195 1 95 186 TYR A O 1
ATOM 1499 N N . VAL A 1 187 ? -32.094 -19.031 -2.166 1 94.62 187 VAL A N 1
ATOM 1500 C CA . VAL A 1 187 ? -32.812 -17.922 -1.519 1 94.62 187 VAL A CA 1
ATOM 1501 C C . VAL A 1 187 ? -31.797 -16.984 -0.857 1 94.62 187 VAL A C 1
ATOM 1503 O O . VAL A 1 187 ? -30.812 -17.438 -0.258 1 94.62 187 VAL A O 1
ATOM 1506 N N . GLN A 1 188 ? -32.031 -15.703 -1.088 1 92.12 188 GLN A N 1
ATOM 1507 C CA . GLN A 1 188 ? -31.266 -14.68 -0.393 1 92.12 188 GLN A CA 1
ATOM 1508 C C . GLN A 1 188 ? -32.188 -13.664 0.276 1 92.12 188 GLN A C 1
ATOM 1510 O O . GLN A 1 188 ? -32.906 -12.906 -0.405 1 92.12 188 GLN A O 1
ATOM 1515 N N . ARG A 1 189 ? -32.281 -13.672 1.544 1 92.94 189 ARG A N 1
ATOM 1516 C CA . ARG A 1 189 ? -33.094 -12.734 2.311 1 92.94 189 ARG A CA 1
ATOM 1517 C C . ARG A 1 189 ? -32.219 -11.766 3.105 1 92.94 189 ARG A C 1
ATOM 1519 O O . ARG A 1 189 ? -31.344 -12.195 3.873 1 92.94 189 ARG A O 1
ATOM 1526 N N . ARG A 1 190 ? -32.5 -10.5 2.949 1 92.44 190 ARG A N 1
ATOM 1527 C CA . ARG A 1 190 ? -31.672 -9.484 3.568 1 92.44 190 ARG A CA 1
ATOM 1528 C C . ARG A 1 190 ? -32.344 -8.891 4.805 1 92.44 190 ARG A C 1
ATOM 1530 O O . ARG A 1 190 ? -33.531 -8.641 4.805 1 92.44 190 ARG A O 1
ATOM 1537 N N . PHE A 1 191 ? -31.594 -8.703 5.816 1 91.06 191 PHE A N 1
ATOM 1538 C CA . PHE A 1 191 ? -32.031 -8.086 7.062 1 91.06 191 PHE A CA 1
ATOM 1539 C C . PHE A 1 191 ? -31.141 -6.93 7.453 1 91.06 191 PHE A C 1
ATOM 1541 O O . PHE A 1 191 ? -29.953 -6.914 7.109 1 91.06 191 PHE A O 1
ATOM 1548 N N . LEU A 1 192 ? -31.672 -5.973 8.078 1 90.94 192 LEU A N 1
ATOM 1549 C CA . LEU A 1 192 ? -30.859 -4.867 8.586 1 90.94 192 LEU A CA 1
ATOM 1550 C C . LEU A 1 192 ? -30.047 -5.297 9.805 1 90.94 192 LEU A C 1
ATOM 1552 O O . LEU A 1 192 ? -30.516 -6.105 10.609 1 90.94 192 LEU A O 1
ATOM 1556 N N . GLY A 1 193 ? -28.797 -4.715 9.852 1 89.75 193 GLY A N 1
ATOM 1557 C CA . GLY A 1 193 ? -27.938 -4.977 10.992 1 89.75 193 GLY A CA 1
ATOM 1558 C C . GLY A 1 193 ? -26.906 -6.059 10.734 1 89.75 193 GLY A C 1
ATOM 1559 O O . GLY A 1 193 ? -26.547 -6.32 9.578 1 89.75 193 GLY A O 1
ATOM 1560 N N . TRP A 1 194 ? -26.25 -6.566 11.836 1 88.81 194 TRP A N 1
ATOM 1561 C CA . TRP A 1 194 ? -25.219 -7.598 11.766 1 88.81 194 TRP A CA 1
ATOM 1562 C C . TRP A 1 194 ? -25.641 -8.836 12.555 1 88.81 194 TRP A C 1
ATOM 1564 O O . TRP A 1 194 ? -25.812 -8.773 13.773 1 88.81 194 TRP A O 1
ATOM 1574 N N . ALA A 1 195 ? -25.781 -9.914 11.852 1 86.62 195 ALA A N 1
ATOM 1575 C CA . ALA A 1 195 ? -26.25 -11.156 12.477 1 86.62 195 ALA A CA 1
ATOM 1576 C C . ALA A 1 195 ? -25.172 -11.75 13.383 1 86.62 195 ALA A C 1
ATOM 1578 O O . ALA A 1 195 ? -23.984 -11.797 13.008 1 86.62 195 ALA A O 1
ATOM 1579 N N . ASN A 1 196 ? -25.562 -12.125 14.609 1 88.44 196 ASN A N 1
ATOM 1580 C CA . ASN A 1 196 ? -24.719 -12.875 15.523 1 88.44 196 ASN A CA 1
ATOM 1581 C C . ASN A 1 196 ? -23.469 -12.094 15.891 1 88.44 196 ASN A C 1
ATOM 1583 O O . ASN A 1 196 ? -22.391 -12.68 16.062 1 88.44 196 ASN A O 1
ATOM 1587 N N . PHE A 1 197 ? -23.531 -10.812 15.852 1 91 197 PHE A N 1
ATOM 1588 C CA . PHE A 1 197 ? -22.375 -9.977 16.156 1 91 197 PHE A CA 1
ATOM 1589 C C . PHE A 1 197 ? -21.922 -10.18 17.594 1 91 197 PHE A C 1
ATOM 1591 O O . PHE A 1 197 ? -20.734 -10.297 17.859 1 91 197 PHE A O 1
ATOM 1598 N N . LEU A 1 198 ? -22.891 -10.273 18.531 1 89.62 198 LEU A N 1
ATOM 1599 C CA . LEU A 1 198 ? -22.547 -10.406 19.938 1 89.62 198 LEU A CA 1
ATOM 1600 C C . LEU A 1 198 ? -22.266 -11.859 20.297 1 89.62 198 LEU A C 1
ATOM 1602 O O . LEU A 1 198 ? -21.234 -12.164 20.906 1 89.62 198 LEU A O 1
ATOM 1606 N N . PHE A 1 199 ? -23.219 -12.695 19.891 1 90 199 PHE A N 1
ATOM 1607 C CA . PHE A 1 199 ? -23.109 -14.109 20.219 1 90 199 PHE A CA 1
ATOM 1608 C C . PHE A 1 199 ? -23.453 -14.977 19.016 1 90 199 PHE A C 1
ATOM 1610 O O . PHE A 1 199 ? -24.422 -14.719 18.312 1 90 199 PHE A O 1
ATOM 1617 N N . ASP A 1 200 ? -22.547 -15.945 18.812 1 88.69 200 ASP A N 1
ATOM 1618 C CA . ASP A 1 200 ? -22.812 -16.844 17.688 1 88.69 200 ASP A CA 1
ATOM 1619 C C . ASP A 1 200 ? -23.828 -17.922 18.094 1 88.69 200 ASP A C 1
ATOM 1621 O O . ASP A 1 200 ? -24.344 -17.906 19.203 1 88.69 200 ASP A O 1
ATOM 1625 N N . THR A 1 201 ? -24.125 -18.859 17.172 1 86.5 201 THR A N 1
ATOM 1626 C CA . THR A 1 201 ? -25.203 -19.812 17.344 1 86.5 201 THR A CA 1
ATOM 1627 C C . THR A 1 201 ? -24.828 -20.875 18.375 1 86.5 201 THR A C 1
ATOM 1629 O O . THR A 1 201 ? -25.703 -21.578 18.891 1 86.5 201 THR A O 1
ATOM 1632 N N . LYS A 1 202 ? -23.625 -20.953 18.75 1 85.19 202 LYS A N 1
ATOM 1633 C CA . LYS A 1 202 ? -23.188 -21.953 19.719 1 85.19 202 LYS A CA 1
ATOM 1634 C C . LYS A 1 202 ? -23.297 -21.406 21.141 1 85.19 202 LYS A C 1
ATOM 1636 O O . LYS A 1 202 ? -23.234 -22.172 22.109 1 85.19 202 LYS A O 1
ATOM 1641 N N . SER A 1 203 ? -23.484 -20.156 21.25 1 88 203 SER A N 1
ATOM 1642 C CA . SER A 1 203 ? -23.547 -19.516 22.562 1 88 203 SER A CA 1
ATOM 1643 C C . SER A 1 203 ? -24.922 -19.688 23.203 1 88 203 SER A C 1
ATOM 1645 O O . SER A 1 203 ? -25.938 -19.688 22.5 1 88 203 SER A O 1
ATOM 1647 N N . GLU A 1 204 ? -24.938 -19.797 24.484 1 85.31 204 GLU A N 1
ATOM 1648 C CA . GLU A 1 204 ? -26.188 -19.906 25.234 1 85.31 204 GLU A CA 1
ATOM 1649 C C . GLU A 1 204 ? -26.922 -18.578 25.266 1 85.31 204 GLU A C 1
ATOM 1651 O O . GLU A 1 204 ? -28.125 -18.531 25.562 1 85.31 204 GLU A O 1
ATOM 1656 N N . PHE A 1 205 ? -26.172 -17.609 24.891 1 87 205 PHE A N 1
ATOM 1657 C CA . PHE A 1 205 ? -26.781 -16.281 24.953 1 87 205 PHE A CA 1
ATOM 1658 C C . PHE A 1 205 ? -27.391 -15.906 23.609 1 87 205 PHE A C 1
ATOM 1660 O O . PHE A 1 205 ? -27.984 -14.828 23.484 1 87 205 PHE A O 1
ATOM 1667 N N . TRP A 1 206 ? -27.312 -16.812 22.703 1 86.94 206 TRP A N 1
ATOM 1668 C CA . 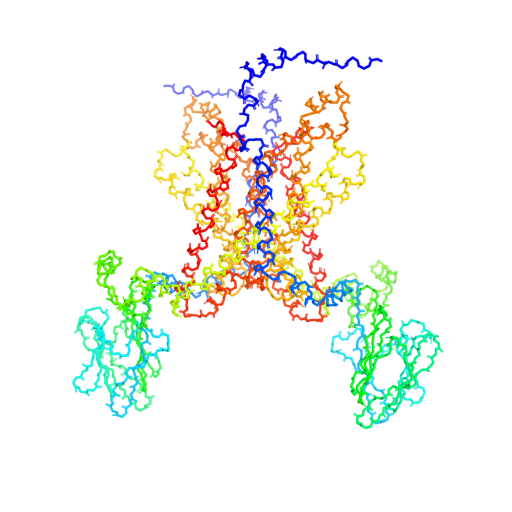TRP A 1 206 ? -27.828 -16.531 21.359 1 86.94 206 TRP A CA 1
ATOM 1669 C C . TRP A 1 206 ? -29.328 -16.312 21.375 1 86.94 206 TRP A C 1
ATOM 1671 O O . TRP A 1 206 ? -30.062 -17.047 22.047 1 86.94 206 TRP A O 1
ATOM 1681 N N . GLY A 1 207 ? -29.812 -15.297 20.625 1 81.38 207 GLY A N 1
ATOM 1682 C CA . GLY A 1 207 ? -31.234 -15.094 20.438 1 81.38 207 GLY A CA 1
ATOM 1683 C C . GLY A 1 207 ? -31.875 -14.289 21.547 1 81.38 207 GLY A C 1
ATOM 1684 O O . GLY A 1 207 ? -33.062 -13.945 21.469 1 81.38 207 GLY A O 1
ATOM 1685 N N . LYS A 1 208 ? -31.125 -14.094 22.562 1 83.31 208 LYS A N 1
ATOM 1686 C CA . LYS A 1 208 ? -31.688 -13.359 23.688 1 83.31 208 LYS A CA 1
ATOM 1687 C C . LYS A 1 208 ? -31.688 -11.852 23.406 1 83.31 208 LYS A C 1
ATOM 1689 O O . LYS A 1 208 ? -30.828 -11.352 22.703 1 83.31 208 LYS A O 1
ATOM 1694 N N . GLY A 1 209 ? -32.719 -11.133 23.781 1 84.69 209 GLY A N 1
ATOM 1695 C CA . GLY A 1 209 ? -32.812 -9.688 23.609 1 84.69 209 GLY A CA 1
ATOM 1696 C C . GLY A 1 209 ? -31.828 -8.914 24.469 1 84.69 209 GLY A C 1
ATOM 1697 O O . GLY A 1 209 ? -31.25 -9.461 25.406 1 84.69 209 GLY A O 1
ATOM 1698 N N . TYR A 1 210 ? -31.688 -7.734 24.156 1 87.5 210 TYR A N 1
ATOM 1699 C CA . TYR A 1 210 ? -30.734 -6.887 24.859 1 87.5 210 TYR A CA 1
ATOM 1700 C C . TYR A 1 210 ? -31.109 -6.723 26.312 1 87.5 210 TYR A C 1
ATOM 1702 O O . TYR A 1 210 ? -30.25 -6.668 27.188 1 87.5 210 TYR A O 1
ATOM 1710 N N . GLY A 1 211 ? -32.406 -6.613 26.516 1 86.19 211 GLY A N 1
ATOM 1711 C CA . GLY A 1 211 ? -32.875 -6.512 27.891 1 86.19 211 GLY A CA 1
ATOM 1712 C C . GLY A 1 211 ? -32.594 -7.754 28.703 1 86.19 211 GLY A C 1
ATOM 1713 O O . GLY A 1 211 ? -32.156 -7.66 29.859 1 86.19 211 GLY A O 1
ATOM 1714 N N . GLU A 1 212 ? -32.875 -8.945 28.156 1 87.62 212 GLU A N 1
ATOM 1715 C CA . GLU A 1 212 ? -32.594 -10.203 28.828 1 87.62 212 GLU A CA 1
ATOM 1716 C C . GLU A 1 212 ? -31.094 -10.391 29.078 1 87.62 212 GLU A C 1
ATOM 1718 O O . GLU A 1 212 ? -30.703 -10.898 30.125 1 87.62 212 GLU A O 1
ATOM 1723 N N . LEU A 1 213 ? -30.328 -10.008 28.172 1 89 213 LEU A N 1
ATOM 1724 C CA . LEU A 1 213 ? -28.891 -10.125 28.297 1 89 213 LEU A CA 1
ATOM 1725 C C . LEU A 1 213 ? -28.375 -9.242 29.438 1 89 213 LEU A C 1
ATOM 1727 O O . LEU A 1 213 ? -27.5 -9.656 30.203 1 89 213 LEU A O 1
ATOM 1731 N N . ALA A 1 214 ? -28.891 -8.023 29.438 1 87.88 214 ALA A N 1
ATOM 1732 C CA . ALA A 1 214 ? -28.5 -7.113 30.516 1 87.88 214 ALA A CA 1
ATOM 1733 C C . ALA A 1 214 ? -28.891 -7.684 31.875 1 87.88 214 ALA A C 1
ATOM 1735 O O . ALA A 1 214 ? -28.125 -7.566 32.844 1 87.88 214 ALA A O 1
ATOM 1736 N N . ALA A 1 215 ? -30.047 -8.266 31.859 1 86.69 215 ALA A N 1
ATOM 1737 C CA . ALA A 1 215 ? -30.5 -8.867 33.125 1 86.69 215 ALA A CA 1
ATOM 1738 C C . ALA A 1 215 ? -29.609 -10.031 33.531 1 86.69 215 ALA A C 1
ATOM 1740 O O . ALA A 1 215 ? -29.281 -10.188 34.688 1 86.69 215 ALA A O 1
ATOM 1741 N N . LEU A 1 216 ? -29.281 -10.828 32.656 1 86.19 216 LEU A N 1
ATOM 1742 C CA . LEU A 1 216 ? -28.422 -11.984 32.938 1 86.19 216 LEU A CA 1
ATOM 1743 C C . LEU A 1 216 ? -27.031 -11.539 33.375 1 86.19 216 LEU A C 1
ATOM 1745 O O . LEU A 1 216 ? -26.406 -12.188 34.219 1 86.19 216 LEU A O 1
ATOM 1749 N N . ALA A 1 217 ? -26.547 -10.453 32.875 1 84.88 217 ALA A N 1
ATOM 1750 C CA . ALA A 1 217 ? -25.219 -9.945 33.188 1 84.88 217 ALA A CA 1
ATOM 1751 C C . ALA A 1 217 ? -25.188 -9.328 34.594 1 84.88 217 ALA A C 1
ATOM 1753 O O . ALA A 1 217 ? -24.203 -9.477 35.312 1 84.88 217 ALA A O 1
ATOM 1754 N N . LEU A 1 218 ? -26.219 -8.656 34.906 1 83.5 218 LEU A N 1
ATOM 1755 C CA . LEU A 1 218 ? -26.203 -7.859 36.125 1 83.5 218 LEU A CA 1
ATOM 1756 C C . LEU A 1 218 ? -26.828 -8.625 37.312 1 83.5 218 LEU A C 1
ATOM 1758 O O . LEU A 1 218 ? -26.312 -8.586 38.438 1 83.5 218 LEU A O 1
ATOM 1762 N N . TRP A 1 219 ? -27.969 -9.227 37.062 1 79.31 219 TRP A N 1
ATOM 1763 C CA . TRP A 1 219 ? -28.641 -9.773 38.219 1 79.31 219 TRP A CA 1
ATOM 1764 C C . TRP A 1 219 ? -29.219 -11.156 37.938 1 79.31 219 TRP A C 1
ATOM 1766 O O . TRP A 1 219 ? -29.859 -11.766 38.781 1 79.31 219 TRP A O 1
ATOM 1776 N N . GLY A 1 220 ? -29.031 -11.625 36.781 1 75.38 220 GLY A N 1
ATOM 1777 C CA . GLY A 1 220 ? -29.656 -12.891 36.438 1 75.38 220 GLY A CA 1
ATOM 1778 C C . GLY A 1 220 ? -28.906 -14.094 37 1 75.38 220 GLY A C 1
ATOM 1779 O O . GLY A 1 220 ? -27.828 -13.953 37.562 1 75.38 220 GLY A O 1
ATOM 1780 N N . GLU A 1 221 ? -29.641 -15.234 36.969 1 78.94 221 GLU A N 1
ATOM 1781 C CA . GLU A 1 221 ? -29.047 -16.484 37.438 1 78.94 221 GLU A CA 1
ATOM 1782 C C . GLU A 1 221 ? -27.891 -16.906 36.531 1 78.94 221 GLU A C 1
ATOM 1784 O O . GLU A 1 221 ? -27.922 -16.656 35.312 1 78.94 221 GLU A O 1
ATOM 1789 N N . ARG A 1 222 ? -26.781 -17.359 37.219 1 79.56 222 ARG A N 1
ATOM 1790 C CA . ARG A 1 222 ? -25.609 -17.781 36.469 1 79.56 222 ARG A CA 1
ATOM 1791 C C . ARG A 1 222 ? -25.922 -18.984 35.594 1 79.56 222 ARG A C 1
ATOM 1793 O O . ARG A 1 222 ? -26.484 -19.969 36.062 1 79.56 222 ARG A O 1
ATOM 1800 N N . LEU A 1 223 ? -25.719 -18.906 34.312 1 76.75 223 LEU A N 1
ATOM 1801 C CA . LEU A 1 223 ? -25.922 -20.016 33.375 1 76.75 223 LEU A CA 1
ATOM 1802 C C . LEU A 1 223 ? -24.891 -21.109 33.594 1 76.75 223 LEU A C 1
ATOM 1804 O O . LEU A 1 223 ? -25.219 -22.297 33.5 1 76.75 223 LEU A O 1
ATOM 1808 N N . ASP A 1 224 ? -23.609 -20.672 33.781 1 75.31 224 ASP A N 1
ATOM 1809 C CA . ASP A 1 224 ? -22.516 -21.547 34.219 1 75.31 224 ASP A CA 1
ATOM 1810 C C . ASP A 1 224 ? -22.125 -21.281 35.656 1 75.31 224 ASP A C 1
ATOM 1812 O O . ASP A 1 224 ? -21.703 -20.172 36 1 75.31 224 ASP A O 1
ATOM 1816 N N . PRO A 1 225 ? -22.266 -22.234 36.469 1 76.75 225 PRO A N 1
ATOM 1817 C CA . PRO A 1 225 ? -22 -22.031 37.875 1 76.75 225 PRO A CA 1
ATOM 1818 C C . PRO A 1 225 ? -20.547 -21.688 38.188 1 76.75 225 PRO A C 1
ATOM 1820 O O . PRO A 1 225 ? -20.234 -21.109 39.219 1 76.75 225 PRO A O 1
ATOM 1823 N N . ALA A 1 226 ? -19.656 -22 37.312 1 77.38 226 ALA A N 1
ATOM 1824 C CA . ALA A 1 226 ? -18.234 -21.844 37.562 1 77.38 226 ALA A CA 1
ATOM 1825 C C . ALA A 1 226 ? -17.766 -20.438 37.219 1 77.38 226 ALA A C 1
ATOM 1827 O O . ALA A 1 226 ? -16.672 -20.016 37.594 1 77.38 226 ALA A O 1
ATOM 1828 N N . ARG A 1 227 ? -18.609 -19.672 36.438 1 78.75 227 ARG A N 1
ATOM 1829 C CA . ARG A 1 227 ? -18.156 -18.359 36 1 78.75 227 ARG A CA 1
ATOM 1830 C C . ARG A 1 227 ? -19.297 -17.344 36 1 78.75 227 ARG A C 1
ATOM 1832 O O . ARG A 1 227 ? -20.469 -17.734 35.969 1 78.75 227 ARG A O 1
ATOM 1839 N N . SER A 1 228 ? -18.953 -16.188 36.25 1 84.75 228 SER A N 1
ATOM 1840 C CA . SER A 1 228 ? -19.938 -15.117 36.188 1 84.75 228 SER A CA 1
ATOM 1841 C C . SER A 1 228 ? -20.516 -14.984 34.781 1 84.75 228 SER A C 1
ATOM 1843 O O . SER A 1 228 ? -19.844 -15.32 33.781 1 84.75 228 SER A O 1
ATOM 1845 N N . ASN A 1 229 ? -21.734 -14.586 34.656 1 87.56 229 ASN A N 1
ATOM 1846 C CA . ASN A 1 229 ? -22.375 -14.414 33.344 1 87.56 229 ASN A CA 1
ATOM 1847 C C . ASN A 1 229 ? -21.641 -13.391 32.5 1 87.56 229 ASN A C 1
ATOM 1849 O O . ASN A 1 229 ? -21.516 -13.57 31.281 1 87.56 229 ASN A O 1
ATOM 1853 N N . ILE A 1 230 ? -21.156 -12.383 33.188 1 86.56 230 ILE A N 1
ATOM 1854 C CA . ILE A 1 230 ? -20.438 -11.352 32.438 1 86.56 230 ILE A CA 1
ATOM 1855 C C . ILE A 1 230 ? -19.156 -11.938 31.844 1 86.56 230 ILE A C 1
ATOM 1857 O O . ILE A 1 230 ? -18.812 -11.664 30.688 1 86.56 230 ILE A O 1
ATOM 1861 N N . GLY A 1 231 ? -18.469 -12.664 32.625 1 88.19 231 GLY A N 1
ATOM 1862 C CA . GLY A 1 231 ? -17.266 -13.32 32.125 1 88.19 231 GLY A CA 1
ATOM 1863 C C . GLY A 1 231 ? -17.547 -14.289 30.984 1 88.19 231 GLY A C 1
ATOM 1864 O O . GLY A 1 231 ? -16.797 -14.352 30.016 1 88.19 231 GLY A O 1
ATOM 1865 N N . HIS A 1 232 ? -18.609 -14.961 31.188 1 88.88 232 HIS A N 1
ATOM 1866 C CA . HIS A 1 232 ? -19.031 -15.906 30.141 1 88.88 232 HIS A CA 1
ATOM 1867 C C . HIS A 1 232 ? -19.406 -15.172 28.859 1 88.88 232 HIS A C 1
ATOM 1869 O O . HIS A 1 232 ? -19.062 -15.617 27.766 1 88.88 232 HIS A O 1
ATOM 1875 N N . MET A 1 233 ? -20.047 -14.125 29.031 1 90.06 233 MET A N 1
ATOM 1876 C CA . MET A 1 233 ? -20.469 -13.32 27.891 1 90.06 233 MET A CA 1
ATOM 1877 C C . MET A 1 233 ? -19.266 -12.742 27.156 1 90.06 233 MET A C 1
ATOM 1879 O O . MET A 1 233 ? -19.234 -12.727 25.922 1 90.06 233 MET A O 1
ATOM 1883 N N . VAL A 1 234 ? -18.328 -12.328 27.906 1 90.88 234 VAL A N 1
ATOM 1884 C CA . VAL A 1 234 ? -17.125 -11.742 27.312 1 90.88 234 VAL A CA 1
ATOM 1885 C C . VAL A 1 234 ? -16.359 -12.812 26.547 1 90.88 234 VAL A C 1
ATOM 1887 O O . VAL A 1 234 ? -15.883 -12.57 25.422 1 90.88 234 VAL A O 1
ATOM 1890 N N . ASP A 1 235 ? -16.281 -13.938 27.094 1 89.75 235 ASP A N 1
ATOM 1891 C CA . ASP A 1 235 ? -15.586 -15.031 26.422 1 89.75 235 ASP A CA 1
ATOM 1892 C C . ASP A 1 235 ? -16.297 -15.445 25.141 1 89.75 235 ASP A C 1
ATOM 1894 O O . ASP A 1 235 ? -15.664 -15.68 24.109 1 89.75 235 ASP A O 1
ATOM 1898 N N . ASP A 1 236 ? -17.594 -15.516 25.234 1 89.94 236 ASP A N 1
ATOM 1899 C CA . ASP A 1 236 ? -18.375 -15.891 24.062 1 89.94 236 ASP A CA 1
ATOM 1900 C C . ASP A 1 236 ? -18.281 -14.82 22.984 1 89.94 236 ASP A C 1
ATOM 1902 O O . ASP A 1 236 ? -18.281 -15.133 21.781 1 89.94 236 ASP A O 1
ATOM 1906 N N . PHE A 1 237 ? -18.203 -13.633 23.453 1 91.94 237 PHE A N 1
ATOM 1907 C CA . PHE A 1 237 ? -18.062 -12.539 22.5 1 91.94 237 PHE A CA 1
ATOM 1908 C C . PHE A 1 237 ? -16.703 -12.594 21.812 1 91.94 237 PHE A C 1
ATOM 1910 O O . PHE A 1 237 ? -16.625 -12.492 20.578 1 91.94 237 PHE A O 1
ATOM 1917 N N . LEU A 1 238 ? -15.711 -12.805 22.531 1 92 238 LEU A N 1
ATOM 1918 C CA . LEU A 1 238 ? -14.352 -12.789 22.016 1 92 238 LEU A CA 1
ATOM 1919 C C . LEU A 1 238 ? -14.102 -14.016 21.141 1 92 238 LEU A C 1
ATOM 1921 O O . LEU A 1 238 ? -13.406 -13.922 20.125 1 92 238 LEU A O 1
ATOM 1925 N N . ASP A 1 239 ? -14.734 -15.078 21.484 1 90.25 239 ASP A N 1
ATOM 1926 C CA . ASP A 1 239 ? -14.484 -16.328 20.766 1 90.25 239 ASP A CA 1
ATOM 1927 C C . ASP A 1 239 ? -15.578 -16.578 19.719 1 90.25 239 ASP A C 1
ATOM 1929 O O . ASP A 1 239 ? -15.758 -17.719 19.281 1 90.25 239 ASP A O 1
ATOM 1933 N N . ASN A 1 240 ? -16.266 -15.516 19.438 1 90.69 240 ASN A N 1
ATOM 1934 C CA . ASN A 1 240 ? -17.297 -15.617 18.406 1 90.69 240 ASN A CA 1
ATOM 1935 C C . ASN A 1 240 ? -16.719 -16.203 17.109 1 90.69 240 ASN A C 1
ATOM 1937 O O . ASN A 1 240 ? -15.805 -15.641 16.516 1 90.69 240 ASN A O 1
ATOM 1941 N N . SER A 1 241 ? -17.203 -17.359 16.641 1 86.44 241 SER A N 1
ATOM 1942 C CA . SER A 1 241 ? -16.656 -18.094 15.5 1 86.44 241 SER A CA 1
ATOM 1943 C C . SER A 1 241 ? -16.984 -17.391 14.188 1 86.44 241 SER A C 1
ATOM 1945 O O . SER A 1 241 ? -16.312 -17.609 13.172 1 86.44 241 SER A O 1
ATOM 1947 N N . VAL A 1 242 ? -17.984 -16.562 14.195 1 86.25 242 VAL A N 1
ATOM 1948 C CA . VAL A 1 242 ? -18.438 -15.914 12.969 1 86.25 242 VAL A CA 1
ATOM 1949 C C . VAL A 1 242 ? -17.672 -14.609 12.766 1 86.25 242 VAL A C 1
ATOM 1951 O O . VAL A 1 242 ? -17.156 -14.344 11.672 1 86.25 242 VAL A O 1
ATOM 1954 N N . TRP A 1 243 ? -17.516 -13.82 13.797 1 90.12 243 TRP A N 1
ATOM 1955 C CA . TRP A 1 243 ? -16.938 -12.492 13.68 1 90.12 243 TRP A CA 1
ATOM 1956 C C . TRP A 1 243 ? -15.5 -12.477 14.172 1 90.12 243 TRP A C 1
ATOM 1958 O O . TRP A 1 243 ? -14.742 -11.555 13.875 1 90.12 243 TRP A O 1
ATOM 1968 N N . GLN A 1 244 ? -15.109 -13.406 14.914 1 91.94 244 GLN A N 1
ATOM 1969 C CA . GLN A 1 244 ? -13.734 -13.586 15.375 1 91.94 244 GLN A CA 1
ATOM 1970 C C . GLN A 1 244 ? -13.203 -12.32 16.031 1 91.94 244 GLN A C 1
ATOM 1972 O O . GLN A 1 244 ? -12.125 -11.836 15.68 1 91.94 244 GLN A O 1
ATOM 1977 N N . HIS A 1 245 ? -13.891 -11.867 17.047 1 94.38 245 HIS A N 1
ATOM 1978 C CA . HIS A 1 245 ? -13.547 -10.602 17.688 1 94.38 245 HIS A CA 1
ATOM 1979 C C . HIS A 1 245 ? -12.148 -10.656 18.297 1 94.38 245 HIS A C 1
ATOM 1981 O O . HIS A 1 245 ? -11.367 -9.711 18.141 1 94.38 245 HIS A O 1
ATOM 1987 N N . ALA A 1 246 ? -11.852 -11.727 18.938 1 94.19 246 ALA A N 1
ATOM 1988 C CA . ALA A 1 246 ? -10.547 -11.852 19.594 1 94.19 246 ALA A CA 1
ATOM 1989 C C . ALA A 1 246 ? -9.414 -11.789 18.578 1 94.19 246 ALA A C 1
ATOM 1991 O O . ALA A 1 246 ? -8.398 -11.133 18.812 1 94.19 246 ALA A O 1
ATOM 1992 N N . ASP A 1 247 ? -9.602 -12.453 17.516 1 93.62 247 ASP A N 1
ATOM 1993 C CA . ASP A 1 247 ? -8.594 -12.469 16.469 1 93.62 247 ASP A CA 1
ATOM 1994 C C . ASP A 1 247 ? -8.43 -11.078 15.852 1 93.62 247 ASP A C 1
ATOM 1996 O O . ASP A 1 247 ? -7.301 -10.617 15.656 1 93.62 247 ASP A O 1
ATOM 2000 N N . ILE A 1 248 ? -9.5 -10.445 15.617 1 94.12 248 ILE A N 1
ATOM 2001 C CA . ILE A 1 248 ? -9.477 -9.125 14.992 1 94.12 248 ILE A CA 1
ATOM 2002 C C . ILE A 1 248 ? -8.812 -8.117 15.93 1 94.12 248 ILE A C 1
ATOM 2004 O O . ILE A 1 248 ? -7.977 -7.32 15.508 1 94.12 248 ILE A O 1
ATOM 2008 N N . LEU A 1 249 ? -9.148 -8.203 17.172 1 93.56 249 LEU A N 1
ATOM 2009 C CA . LEU A 1 249 ? -8.57 -7.285 18.156 1 93.56 249 LEU A CA 1
ATOM 2010 C C . LEU A 1 249 ? -7.07 -7.535 18.312 1 93.56 249 LEU A C 1
ATOM 2012 O O . LEU A 1 249 ? -6.293 -6.594 18.484 1 93.56 249 LEU A O 1
ATOM 2016 N N . SER A 1 250 ? -6.727 -8.766 18.266 1 91.44 250 SER A N 1
ATOM 2017 C CA . SER A 1 250 ? -5.312 -9.109 18.359 1 91.44 250 SER A CA 1
ATOM 2018 C C . SER A 1 250 ? -4.531 -8.555 17.172 1 91.44 250 SER A C 1
ATOM 2020 O O . SER A 1 250 ? -3.428 -8.039 17.328 1 91.44 250 SER A O 1
ATOM 2022 N N . LYS A 1 251 ? -5.066 -8.688 16 1 91.75 251 LYS A N 1
ATOM 2023 C CA . LYS A 1 251 ? -4.426 -8.172 14.797 1 91.75 251 LYS A CA 1
ATOM 2024 C C . LYS A 1 251 ? -4.363 -6.648 14.82 1 91.75 251 LYS A C 1
ATOM 2026 O O . LYS A 1 251 ? -3.391 -6.055 14.344 1 91.75 251 LYS A O 1
ATOM 2031 N N . LEU A 1 252 ? -5.395 -6.082 15.359 1 91.88 252 LEU A N 1
ATOM 2032 C CA . LEU A 1 252 ? -5.398 -4.633 15.516 1 91.88 252 LEU A CA 1
ATOM 2033 C C . LEU A 1 252 ? -4.297 -4.188 16.469 1 91.88 252 LEU A C 1
ATOM 2035 O O . LEU A 1 252 ? -3.602 -3.201 16.203 1 91.88 252 LEU A O 1
ATOM 2039 N N . MET A 1 253 ? -4.176 -4.883 17.531 1 88.88 253 MET A N 1
ATOM 2040 C CA . MET A 1 253 ? -3.127 -4.562 18.484 1 88.88 253 MET A CA 1
ATOM 2041 C C . MET A 1 253 ? -1.744 -4.723 17.875 1 88.88 253 MET A C 1
ATOM 2043 O O . MET A 1 253 ? -0.838 -3.938 18.156 1 88.88 253 MET A O 1
ATOM 2047 N N . GLN A 1 254 ? -1.59 -5.707 17.125 1 88.25 254 GLN A N 1
ATOM 2048 C CA . GLN A 1 254 ? -0.329 -5.91 16.422 1 88.25 254 GLN A CA 1
ATOM 2049 C C . GLN A 1 254 ? 0.004 -4.707 15.539 1 88.25 254 GLN A C 1
ATOM 2051 O O . GLN A 1 254 ? 1.152 -4.266 15.492 1 88.25 254 GLN A O 1
ATOM 2056 N N . THR A 1 255 ? -0.957 -4.246 14.812 1 90.38 255 THR A N 1
ATOM 2057 C CA . THR A 1 255 ? -0.791 -3.078 13.953 1 90.38 255 THR A CA 1
ATOM 2058 C C . THR A 1 255 ? -0.366 -1.861 14.773 1 90.38 255 THR A C 1
ATOM 2060 O O . THR A 1 255 ? 0.542 -1.128 14.383 1 90.38 255 THR A O 1
ATOM 2063 N N . LEU A 1 256 ? -0.997 -1.665 15.898 1 89.06 256 LEU A N 1
ATOM 2064 C CA . LEU A 1 256 ? -0.692 -0.533 16.766 1 89.06 256 LEU A CA 1
ATOM 2065 C C . LEU A 1 256 ? 0.728 -0.634 17.312 1 89.06 256 LEU A C 1
ATOM 2067 O O . LEU A 1 256 ? 1.434 0.373 17.422 1 89.06 256 LEU A O 1
ATOM 2071 N N . VAL A 1 257 ? 1.112 -1.814 17.625 1 87.94 257 VAL A N 1
ATOM 2072 C CA . VAL A 1 257 ? 2.453 -2.035 18.156 1 87.94 257 VAL A CA 1
ATOM 2073 C C . VAL A 1 257 ? 3.492 -1.753 17.078 1 87.94 257 VAL A C 1
ATOM 2075 O O . VAL A 1 257 ? 4.535 -1.153 17.359 1 87.94 257 VAL A O 1
ATOM 2078 N N . MET A 1 258 ? 3.262 -2.223 15.883 1 89.38 258 MET A N 1
ATOM 2079 C CA . MET A 1 258 ? 4.176 -1.962 14.773 1 89.38 258 MET A CA 1
ATOM 2080 C C . MET A 1 258 ? 4.367 -0.462 14.57 1 89.38 258 MET A C 1
ATOM 2082 O O . MET A 1 258 ? 5.492 0.009 14.406 1 89.38 258 MET A O 1
ATOM 2086 N N . ALA A 1 259 ? 3.221 0.25 14.555 1 91.06 259 ALA A N 1
ATOM 2087 C CA . ALA A 1 259 ? 3.273 1.695 14.352 1 91.06 259 ALA A CA 1
ATOM 2088 C C . ALA A 1 259 ? 4.07 2.375 15.461 1 91.06 259 ALA A C 1
ATOM 2090 O O . ALA A 1 259 ? 4.895 3.254 15.195 1 91.06 259 ALA A O 1
ATOM 2091 N N . PHE A 1 260 ? 3.857 1.939 16.641 1 88.56 260 PHE A N 1
ATOM 2092 C CA . PHE A 1 260 ? 4.5 2.57 17.797 1 88.56 260 PHE A CA 1
ATOM 2093 C C . PHE A 1 260 ? 5.988 2.248 17.828 1 88.56 260 PHE A C 1
ATOM 2095 O O . PHE A 1 260 ? 6.82 3.146 17.953 1 88.56 260 PHE A O 1
ATOM 2102 N N . VAL A 1 261 ? 6.316 0.986 17.75 1 88.44 261 VAL A N 1
ATOM 2103 C CA . VAL A 1 261 ? 7.707 0.549 17.859 1 88.44 261 VAL A CA 1
ATOM 2104 C C . VAL A 1 261 ? 8.523 1.113 16.703 1 88.44 261 VAL A C 1
ATOM 2106 O O . VAL A 1 261 ? 9.648 1.575 16.891 1 88.44 261 VAL A O 1
ATOM 2109 N N . GLY A 1 262 ? 7.996 1.032 15.508 1 91.31 262 GLY A N 1
ATOM 2110 C CA . GLY A 1 262 ? 8.68 1.603 14.367 1 91.31 262 GLY A CA 1
ATOM 2111 C C . GLY A 1 262 ? 8.984 3.082 14.523 1 91.31 262 GLY A C 1
ATOM 2112 O O . GLY A 1 262 ? 10.102 3.525 14.25 1 91.31 262 GLY A O 1
ATOM 2113 N N . THR A 1 263 ? 7.977 3.824 14.953 1 92.44 263 THR A N 1
ATOM 2114 C CA . THR A 1 263 ? 8.156 5.258 15.156 1 92.44 263 THR A CA 1
ATOM 2115 C C . THR A 1 263 ? 9.156 5.523 16.266 1 92.44 263 THR A C 1
ATOM 2117 O O . THR A 1 263 ? 9.984 6.434 16.172 1 92.44 263 THR A O 1
ATOM 2120 N N . LEU A 1 264 ? 9.039 4.766 17.344 1 89.38 264 LEU A N 1
ATOM 2121 C CA . LEU A 1 264 ? 9.945 4.938 18.469 1 89.38 264 LEU A CA 1
ATOM 2122 C C . LEU A 1 264 ? 11.398 4.73 18.031 1 89.38 264 LEU A C 1
ATOM 2124 O O . LEU A 1 264 ? 12.266 5.547 18.344 1 89.38 264 LEU A O 1
ATOM 2128 N N . PHE A 1 265 ? 11.664 3.652 17.344 1 90.06 265 PHE A N 1
ATOM 2129 C CA . PHE A 1 265 ? 13.016 3.396 16.859 1 90.06 265 PHE A CA 1
ATOM 2130 C C . PHE A 1 265 ? 13.453 4.473 15.875 1 90.06 265 PHE A C 1
ATOM 2132 O O . PHE A 1 265 ? 14.609 4.898 15.883 1 90.06 265 PHE A O 1
ATOM 2139 N N . GLY A 1 266 ? 12.516 4.824 14.977 1 93.75 266 GLY A N 1
ATOM 2140 C CA . GLY A 1 266 ? 12.828 5.918 14.07 1 93.75 266 GLY A CA 1
ATOM 2141 C C . GLY A 1 266 ? 13.203 7.199 14.789 1 93.75 266 GLY A C 1
ATOM 2142 O O . GLY A 1 266 ? 14.164 7.871 14.406 1 93.75 266 GLY A O 1
ATOM 2143 N N . THR A 1 267 ? 12.5 7.488 15.852 1 92.12 267 THR A N 1
ATOM 2144 C CA . THR A 1 267 ? 12.766 8.672 16.656 1 92.12 267 THR A CA 1
ATOM 2145 C C . THR A 1 267 ? 14.117 8.57 17.359 1 92.12 267 THR A C 1
ATOM 2147 O O . THR A 1 267 ? 14.898 9.523 17.359 1 92.12 267 THR A O 1
ATOM 2150 N N . LEU A 1 268 ? 14.406 7.445 17.938 1 87.88 268 LEU A N 1
ATOM 2151 C CA . LEU A 1 268 ? 15.633 7.234 18.703 1 87.88 268 LEU A CA 1
ATOM 2152 C C . LEU A 1 268 ? 16.859 7.359 17.797 1 87.88 268 LEU A C 1
ATOM 2154 O O . LEU A 1 268 ? 17.906 7.848 18.234 1 87.88 268 LEU A O 1
ATOM 2158 N N . VAL A 1 269 ? 16.719 6.965 16.609 1 92.62 269 VAL A N 1
ATOM 2159 C CA . VAL A 1 269 ? 17.844 7.008 15.688 1 92.62 269 VAL A CA 1
ATOM 2160 C C . VAL A 1 269 ? 17.922 8.375 15.016 1 92.62 269 VAL A C 1
ATOM 2162 O O . VAL A 1 269 ? 19 8.922 14.812 1 92.62 269 VAL A O 1
ATOM 2165 N N . ALA A 1 270 ? 16.766 8.898 14.672 1 95 270 ALA A N 1
ATOM 2166 C CA . ALA A 1 270 ? 16.688 10.188 13.992 1 95 270 ALA A CA 1
ATOM 2167 C C . ALA A 1 270 ? 17.25 11.305 14.875 1 95 270 ALA A C 1
ATOM 2169 O O . ALA A 1 270 ? 17.891 12.242 14.383 1 95 270 ALA A O 1
ATOM 2170 N N . LEU A 1 271 ? 17.078 11.219 16.172 1 90.12 271 LEU A N 1
ATOM 2171 C CA . LEU A 1 271 ? 17.438 12.281 17.109 1 90.12 271 LEU A CA 1
ATOM 2172 C C . LEU A 1 271 ? 18.938 12.531 17.078 1 90.12 271 LEU A C 1
ATOM 2174 O O . LEU A 1 271 ? 19.391 13.641 16.781 1 90.12 271 LEU A O 1
ATOM 2178 N N . PRO A 1 272 ? 19.781 11.539 17.406 1 89.5 272 PRO A N 1
ATOM 2179 C CA . PRO A 1 272 ? 21.219 11.789 17.359 1 89.5 272 PRO A CA 1
ATOM 2180 C C . PRO A 1 272 ? 21.719 12.156 15.961 1 89.5 272 PRO A C 1
ATOM 2182 O O . PRO A 1 272 ? 22.625 12.977 15.82 1 89.5 272 PRO A O 1
ATOM 2185 N N . LEU A 1 273 ? 21.141 11.633 14.922 1 93.94 273 LEU A N 1
ATOM 2186 C CA . LEU A 1 273 ? 21.562 11.914 13.555 1 93.94 273 LEU A CA 1
ATOM 2187 C C . LEU A 1 273 ? 21.203 13.336 13.148 1 93.94 273 LEU A C 1
ATOM 2189 O O . LEU A 1 273 ? 21.891 13.945 12.328 1 93.94 273 LEU A O 1
ATOM 2193 N N . ALA A 1 274 ? 20.094 13.766 13.734 1 93.5 274 ALA A N 1
ATOM 2194 C CA . ALA A 1 274 ? 19.656 15.133 13.43 1 93.5 274 ALA A CA 1
ATOM 2195 C C . ALA A 1 274 ? 20.672 16.156 13.93 1 93.5 274 ALA A C 1
ATOM 2197 O O . ALA A 1 274 ? 20.859 17.203 13.32 1 93.5 274 ALA A O 1
ATOM 2198 N N . PHE A 1 275 ? 21.422 15.867 15.031 1 88.94 275 PHE A N 1
ATOM 2199 C CA . PHE A 1 275 ? 22.438 16.766 15.555 1 88.94 275 PHE A CA 1
ATOM 2200 C C . PHE A 1 275 ? 23.641 16.828 14.617 1 88.94 275 PHE A C 1
ATOM 2202 O O . PHE A 1 275 ? 24.297 17.875 14.523 1 88.94 275 PHE A O 1
ATOM 2209 N N . ILE A 1 276 ? 23.828 15.789 13.914 1 92.19 276 ILE A N 1
ATOM 2210 C CA . ILE A 1 276 ? 24.906 15.766 12.938 1 92.19 276 ILE A CA 1
ATOM 2211 C C . ILE A 1 276 ? 24.5 16.547 11.688 1 92.19 276 ILE A C 1
ATOM 2213 O O . ILE A 1 276 ? 25.328 17.203 11.062 1 92.19 276 ILE A O 1
ATOM 2217 N N . ALA A 1 277 ? 23.25 16.531 11.398 1 93 277 ALA A N 1
ATOM 2218 C CA . ALA A 1 277 ? 22.734 17.141 10.18 1 93 277 ALA A CA 1
ATOM 2219 C C . ALA A 1 277 ? 22.578 18.656 10.359 1 93 277 ALA A C 1
ATOM 2221 O O . ALA A 1 277 ? 22.594 19.406 9.383 1 93 277 ALA A O 1
ATOM 2222 N N . ALA A 1 278 ? 22.422 19.062 11.578 1 90.88 278 ALA A N 1
ATOM 2223 C CA . ALA A 1 278 ? 22.219 20.484 11.844 1 90.88 278 ALA A CA 1
ATOM 2224 C C . ALA A 1 278 ? 23.5 21.266 11.68 1 90.88 278 ALA A C 1
ATOM 2226 O O . ALA A 1 278 ? 24.484 21.047 12.398 1 90.88 278 ALA A O 1
ATOM 2227 N N . ARG A 1 279 ? 23.484 22.281 10.898 1 88.75 279 ARG A N 1
ATOM 2228 C CA . ARG A 1 279 ? 24.672 23.047 10.531 1 88.75 279 ARG A CA 1
ATOM 2229 C C . ARG A 1 279 ? 25.156 23.875 11.703 1 88.75 279 ARG A C 1
ATOM 2231 O O . ARG A 1 279 ? 26.359 24.156 11.828 1 88.75 279 ARG A O 1
ATOM 2238 N N . ASN A 1 280 ? 24.25 24.344 12.508 1 84.94 280 ASN A N 1
ATOM 2239 C CA . ASN A 1 280 ? 24.609 25.234 13.609 1 84.94 280 ASN A CA 1
ATOM 2240 C C . ASN A 1 280 ? 25.188 24.453 14.789 1 84.94 280 ASN A C 1
ATOM 2242 O O . ASN A 1 280 ? 25.828 25.047 15.664 1 84.94 280 ASN A O 1
ATOM 2246 N N . ILE A 1 281 ? 25.047 23.188 14.781 1 83.06 281 ILE A N 1
ATOM 2247 C CA . ILE A 1 281 ? 25.516 22.375 15.906 1 83.06 281 ILE A CA 1
ATOM 2248 C C . ILE A 1 281 ? 26.812 21.672 15.539 1 83.06 281 ILE A C 1
ATOM 2250 O O . ILE A 1 281 ? 27.812 21.797 16.25 1 83.06 281 ILE A O 1
ATOM 2254 N N . THR A 1 282 ? 26.781 20.938 14.43 1 83.81 282 THR A N 1
ATOM 2255 C CA . THR A 1 282 ? 27.984 20.297 13.922 1 83.81 282 THR A CA 1
ATOM 2256 C C . THR A 1 282 ? 28.562 21.078 12.758 1 83.81 282 THR A C 1
ATOM 2258 O O . THR A 1 282 ? 27.953 21.172 11.695 1 83.81 282 THR A O 1
ATOM 2261 N N . ALA A 1 283 ? 29.766 21.578 12.984 1 84.81 283 ALA A N 1
ATOM 2262 C CA . ALA A 1 283 ? 30.375 22.453 11.992 1 84.81 283 ALA A CA 1
ATOM 2263 C C . ALA A 1 283 ? 31.125 21.656 10.93 1 84.81 283 ALA A C 1
ATOM 2265 O O . ALA A 1 283 ? 32.344 21.797 10.773 1 84.81 283 ALA A O 1
ATOM 2266 N N . ASN A 1 284 ? 30.625 20.719 10.305 1 90.88 284 ASN A N 1
ATOM 2267 C CA . ASN A 1 284 ? 31.188 19.922 9.219 1 90.88 284 ASN A CA 1
ATOM 2268 C C . ASN A 1 284 ? 30.234 19.859 8.031 1 90.88 284 ASN A C 1
ATOM 2270 O O . ASN A 1 284 ? 29.25 19.109 8.055 1 90.88 284 ASN A O 1
ATOM 2274 N N . ARG A 1 285 ? 30.562 20.547 7.031 1 91.88 285 ARG A N 1
ATOM 2275 C CA . ARG A 1 285 ? 29.703 20.688 5.867 1 91.88 285 ARG A CA 1
ATOM 2276 C C . ARG A 1 285 ? 29.469 19.344 5.191 1 91.88 285 ARG A C 1
ATOM 2278 O O . ARG A 1 285 ? 28.359 19.047 4.723 1 91.88 285 ARG A O 1
ATOM 2285 N N . ALA A 1 286 ? 30.484 18.5 5.133 1 93.56 286 ALA A N 1
ATOM 2286 C CA . ALA A 1 286 ? 30.359 17.203 4.492 1 93.56 286 ALA A CA 1
ATOM 2287 C C . ALA A 1 286 ? 29.422 16.281 5.277 1 93.56 286 ALA A C 1
ATOM 2289 O O . ALA A 1 286 ? 28.625 15.555 4.691 1 93.56 286 ALA A O 1
ATOM 2290 N N . ALA A 1 287 ? 29.547 16.344 6.555 1 93.12 287 ALA A N 1
ATOM 2291 C CA . ALA A 1 287 ? 28.688 15.523 7.406 1 93.12 287 ALA A CA 1
ATOM 2292 C C . ALA A 1 287 ? 27.234 15.977 7.332 1 93.12 287 ALA A C 1
ATOM 2294 O O . ALA A 1 287 ? 26.328 15.148 7.324 1 93.12 287 ALA A O 1
ATOM 2295 N N . ASN A 1 288 ? 27.094 17.266 7.324 1 94.38 288 ASN A N 1
ATOM 2296 C CA . ASN A 1 288 ? 25.75 17.812 7.211 1 94.38 288 ASN A CA 1
ATOM 2297 C C . ASN A 1 288 ? 25.094 17.406 5.895 1 94.38 288 ASN A C 1
ATOM 2299 O O . ASN A 1 288 ? 23.953 16.953 5.879 1 94.38 288 ASN A O 1
ATOM 2303 N N . TRP A 1 289 ? 25.859 17.594 4.914 1 92.44 289 TRP A N 1
ATOM 2304 C CA . TRP A 1 289 ? 25.359 17.25 3.586 1 92.44 289 TRP A CA 1
ATOM 2305 C C . TRP A 1 289 ? 25.062 15.758 3.477 1 92.44 289 TRP A C 1
ATOM 2307 O O . TRP A 1 289 ? 24.016 15.367 2.955 1 92.44 289 TRP A O 1
ATOM 2317 N N . GLY A 1 290 ? 25.938 14.969 3.924 1 94 290 GLY A N 1
ATOM 2318 C CA . GLY A 1 290 ? 25.766 13.523 3.883 1 94 290 GLY A CA 1
ATOM 2319 C C . GLY A 1 290 ? 24.547 13.047 4.652 1 94 290 GLY A C 1
ATOM 2320 O O . GLY A 1 290 ? 23.797 12.188 4.184 1 94 290 GLY A O 1
ATOM 2321 N N . MET A 1 291 ? 24.359 13.641 5.781 1 93.38 291 MET A N 1
ATOM 2322 C CA . MET A 1 291 ? 23.234 13.234 6.621 1 93.38 291 MET A CA 1
ATOM 2323 C C . MET A 1 291 ? 21.906 13.672 6.008 1 93.38 291 MET A C 1
ATOM 2325 O O . MET A 1 291 ? 20.922 12.922 6.027 1 93.38 291 MET A O 1
ATOM 2329 N N . LYS A 1 292 ? 21.891 14.797 5.48 1 91.56 292 LYS A N 1
ATOM 2330 C CA . LYS A 1 292 ? 20.672 15.297 4.859 1 91.56 292 LYS A CA 1
ATOM 2331 C C . LYS A 1 292 ? 20.297 14.469 3.627 1 91.56 292 LYS A C 1
ATOM 2333 O O . LYS A 1 292 ? 19.125 14.195 3.383 1 91.56 292 LYS A O 1
ATOM 2338 N N . ARG A 1 293 ? 21.344 14.078 2.918 1 88.94 293 ARG A N 1
ATOM 2339 C CA . ARG A 1 293 ? 21.094 13.219 1.764 1 88.94 293 ARG A CA 1
ATOM 2340 C C . ARG A 1 293 ? 20.609 11.844 2.199 1 88.94 293 ARG A C 1
ATOM 2342 O O . ARG A 1 293 ? 19.766 11.242 1.528 1 88.94 293 ARG A O 1
ATOM 2349 N N . LEU A 1 294 ? 21.109 11.406 3.238 1 92.81 294 LEU A N 1
ATOM 2350 C CA . LEU A 1 294 ? 20.656 10.125 3.777 1 92.81 294 LEU A CA 1
ATOM 2351 C C . LEU A 1 294 ? 19.203 10.195 4.191 1 92.81 294 LEU A C 1
ATOM 2353 O O . LEU A 1 294 ? 18.422 9.289 3.893 1 92.81 294 LEU A O 1
ATOM 2357 N N . PHE A 1 295 ? 18.844 11.289 4.848 1 92.81 295 PHE A N 1
ATOM 2358 C CA . PHE A 1 295 ? 17.453 11.469 5.254 1 92.81 295 PHE A CA 1
ATOM 2359 C C . PHE A 1 295 ? 16.547 11.516 4.039 1 92.81 295 PHE A C 1
ATOM 2361 O O . PHE A 1 295 ? 15.484 10.883 4.023 1 92.81 295 PHE A O 1
ATOM 2368 N N . ASP A 1 296 ? 17.031 12.18 3.043 1 85.88 296 ASP A N 1
ATOM 2369 C CA . ASP A 1 296 ? 16.234 12.312 1.82 1 85.88 296 ASP A CA 1
ATOM 2370 C C . ASP A 1 296 ? 16.047 10.961 1.136 1 85.88 296 ASP A C 1
ATOM 2372 O O . ASP A 1 296 ? 14.977 10.664 0.621 1 85.88 296 ASP A O 1
ATOM 2376 N N . PHE A 1 297 ? 17.047 10.25 1.169 1 86.31 297 PHE A N 1
ATOM 2377 C CA . PHE A 1 297 ? 17 8.922 0.562 1 86.31 297 PHE A CA 1
ATOM 2378 C C . PHE A 1 297 ? 16.016 8.023 1.306 1 86.31 297 PHE A C 1
ATOM 2380 O O . PHE A 1 297 ? 15.172 7.371 0.686 1 86.31 297 PHE A O 1
ATOM 2387 N N . LEU A 1 298 ? 16.109 7.984 2.545 1 89.88 298 LEU A N 1
ATOM 2388 C CA . LEU A 1 298 ? 15.266 7.117 3.363 1 89.88 298 LEU A CA 1
ATOM 2389 C C . LEU A 1 298 ? 13.797 7.5 3.225 1 89.88 298 LEU A C 1
ATOM 2391 O O . LEU A 1 298 ? 12.93 6.629 3.131 1 89.88 298 LEU A O 1
ATOM 2395 N N . ARG A 1 299 ? 13.562 8.734 3.178 1 85.38 299 ARG A N 1
ATOM 2396 C CA . ARG A 1 299 ? 12.172 9.172 3.162 1 85.38 299 ARG A CA 1
ATOM 2397 C C . ARG A 1 299 ? 11.586 9.094 1.756 1 85.38 299 ARG A C 1
ATOM 2399 O O . ARG A 1 299 ? 10.367 9.125 1.583 1 85.38 299 ARG A O 1
ATOM 2406 N N . SER A 1 300 ? 12.461 9.078 0.755 1 81.75 300 SER A N 1
ATOM 2407 C CA . SER A 1 300 ? 11.992 9.031 -0.627 1 81.75 300 SER A CA 1
ATOM 2408 C C . SER A 1 300 ? 11.414 7.66 -0.97 1 81.75 300 SER A C 1
ATOM 2410 O O . SER A 1 300 ? 10.562 7.543 -1.855 1 81.75 300 SER A O 1
ATOM 2412 N N . ILE A 1 301 ? 11.898 6.727 -0.27 1 84.56 301 ILE A N 1
ATOM 2413 C CA . ILE A 1 301 ? 11.344 5.387 -0.457 1 84.56 301 ILE A CA 1
ATOM 2414 C C . ILE A 1 301 ? 10.078 5.23 0.375 1 84.56 301 ILE A C 1
ATOM 2416 O O . ILE A 1 301 ? 10.109 5.379 1.599 1 84.56 301 ILE A O 1
ATOM 2420 N N . ASP A 1 302 ? 9.047 5.02 -0.305 1 82.75 302 ASP A N 1
ATOM 2421 C CA . ASP A 1 302 ? 7.77 4.883 0.391 1 82.75 302 ASP A CA 1
ATOM 2422 C C . ASP A 1 302 ? 7.797 3.707 1.363 1 82.75 302 ASP A C 1
ATOM 2424 O O . ASP A 1 302 ? 8.461 2.701 1.109 1 82.75 302 ASP A O 1
ATOM 2428 N N . MET A 1 303 ? 7.062 3.848 2.344 1 87.25 303 MET A N 1
ATOM 2429 C CA . MET A 1 303 ? 6.996 2.867 3.424 1 87.25 303 MET A CA 1
ATOM 2430 C C . MET A 1 303 ? 6.613 1.492 2.887 1 87.25 303 MET A C 1
ATOM 2432 O O . MET A 1 303 ? 7.117 0.473 3.359 1 87.25 303 MET A O 1
ATOM 2436 N N . LEU A 1 304 ? 5.758 1.409 1.99 1 80.62 304 LEU A N 1
ATOM 2437 C CA . LEU A 1 304 ? 5.289 0.139 1.445 1 80.62 304 LEU A CA 1
ATOM 2438 C C . LEU A 1 304 ? 6.414 -0.587 0.717 1 80.62 304 LEU A C 1
ATOM 2440 O O . LEU A 1 304 ? 6.496 -1.816 0.759 1 80.62 304 LEU A O 1
ATOM 2444 N N . ILE A 1 305 ? 7.258 0.173 0.001 1 81.5 305 ILE A N 1
ATOM 2445 C CA . ILE A 1 305 ? 8.383 -0.433 -0.706 1 81.5 305 ILE A CA 1
ATOM 2446 C C . ILE A 1 305 ? 9.344 -1.062 0.299 1 81.5 305 ILE A C 1
ATOM 2448 O O . ILE A 1 305 ? 9.828 -2.178 0.089 1 81.5 305 ILE A O 1
ATOM 2452 N N . TRP A 1 306 ? 9.617 -0.333 1.372 1 87.94 306 TRP A N 1
ATOM 2453 C CA . TRP A 1 306 ? 10.43 -0.901 2.441 1 87.94 306 TRP A CA 1
ATOM 2454 C C . TRP A 1 306 ? 9.805 -2.186 2.979 1 87.94 306 TRP A C 1
ATOM 2456 O O . TRP A 1 306 ? 10.508 -3.168 3.223 1 87.94 306 TRP A O 1
ATOM 2466 N N . ALA A 1 307 ? 8.484 -2.146 3.164 1 87.88 307 ALA A N 1
ATOM 2467 C CA . ALA A 1 307 ? 7.781 -3.305 3.713 1 87.88 307 ALA A CA 1
ATOM 2468 C C . ALA A 1 307 ? 7.926 -4.516 2.795 1 87.88 307 ALA A C 1
ATOM 2470 O O . ALA A 1 307 ? 8.133 -5.637 3.266 1 87.88 307 ALA A O 1
ATOM 2471 N N . LEU A 1 308 ? 7.766 -4.293 1.551 1 81.94 308 LEU A N 1
ATOM 2472 C CA . LEU A 1 308 ? 7.895 -5.379 0.584 1 81.94 308 LEU A CA 1
ATOM 2473 C C . LEU A 1 308 ? 9.305 -5.957 0.6 1 81.94 308 LEU A C 1
ATOM 2475 O O . LEU A 1 308 ? 9.484 -7.176 0.572 1 81.94 308 LEU A O 1
ATOM 2479 N N . PHE A 1 309 ? 10.258 -5.031 0.627 1 82.5 309 PHE A N 1
ATOM 2480 C CA . PHE A 1 309 ? 11.656 -5.453 0.658 1 82.5 309 PHE A CA 1
ATOM 2481 C C . PHE A 1 309 ? 11.93 -6.312 1.883 1 82.5 309 PHE A C 1
ATOM 2483 O O . PHE A 1 309 ? 12.531 -7.387 1.771 1 82.5 309 PHE A O 1
ATOM 2490 N N . PHE A 1 310 ? 11.523 -5.902 3.006 1 86.62 310 PHE A N 1
ATOM 2491 C CA . PHE A 1 310 ? 11.836 -6.598 4.25 1 86.62 310 PHE A CA 1
ATOM 2492 C C . PHE A 1 310 ? 11 -7.863 4.383 1 86.62 310 PHE A C 1
ATOM 2494 O O . PHE A 1 310 ? 11.438 -8.844 4.988 1 86.62 310 PHE A O 1
ATOM 2501 N N . THR A 1 311 ? 9.766 -7.859 3.852 1 84.69 311 THR A N 1
ATOM 2502 C CA . THR A 1 311 ? 8.953 -9.07 3.867 1 84.69 311 THR A CA 1
ATOM 2503 C C . THR A 1 311 ? 9.609 -10.172 3.031 1 84.69 311 THR A C 1
ATOM 2505 O O . THR A 1 311 ? 9.539 -11.352 3.383 1 84.69 311 THR A O 1
ATOM 2508 N N . ARG A 1 312 ? 10.164 -9.75 2 1 79.25 312 ARG A N 1
ATOM 2509 C CA . ARG A 1 312 ? 10.836 -10.734 1.153 1 79.25 312 ARG A CA 1
ATOM 2510 C C . ARG A 1 312 ? 12.125 -11.234 1.809 1 79.25 312 ARG A C 1
ATOM 2512 O O . ARG A 1 312 ? 12.508 -12.391 1.62 1 79.25 312 ARG A O 1
ATOM 2519 N N . SER A 1 313 ? 12.734 -10.359 2.588 1 77.56 313 SER A N 1
ATOM 2520 C CA . SER A 1 313 ? 14.008 -10.695 3.215 1 77.56 313 SER A CA 1
ATOM 2521 C C . SER A 1 313 ? 13.805 -11.508 4.488 1 77.56 313 SER A C 1
ATOM 2523 O O . SER A 1 313 ? 14.547 -12.453 4.754 1 77.56 313 SER A O 1
ATOM 2525 N N . PHE A 1 314 ? 12.797 -11.102 5.293 1 77.88 314 PHE A N 1
ATOM 2526 C CA . PHE A 1 314 ? 12.641 -11.68 6.621 1 77.88 314 PHE A CA 1
ATOM 2527 C C . PHE A 1 314 ? 11.398 -12.57 6.676 1 77.88 314 PHE A C 1
ATOM 2529 O O . PHE A 1 314 ? 11.195 -13.289 7.656 1 77.88 314 PHE A O 1
ATOM 2536 N N . GLY A 1 315 ? 10.648 -12.625 5.566 1 79.62 315 GLY A N 1
ATOM 2537 C CA . GLY A 1 315 ? 9.383 -13.352 5.598 1 79.62 315 GLY A CA 1
ATOM 2538 C C . GLY A 1 315 ? 8.227 -12.516 6.102 1 79.62 315 GLY A C 1
ATOM 2539 O O . GLY A 1 315 ? 8.422 -11.406 6.602 1 79.62 315 GLY A O 1
ATOM 2540 N N . PRO A 1 316 ? 7.062 -13.008 5.938 1 83.56 316 PRO A N 1
ATOM 2541 C CA . PRO A 1 316 ? 5.883 -12.289 6.426 1 83.56 316 PRO A CA 1
ATOM 2542 C C . PRO A 1 316 ? 5.859 -12.164 7.949 1 83.56 316 PRO A C 1
ATOM 2544 O O . PRO A 1 316 ? 6.449 -12.992 8.648 1 83.56 316 PRO A O 1
ATOM 2547 N N . GLY A 1 317 ? 5.262 -11.039 8.438 1 83.56 317 GLY A N 1
ATOM 2548 C CA . GLY A 1 317 ? 5.184 -10.828 9.875 1 83.56 317 GLY A CA 1
ATOM 2549 C C . GLY A 1 317 ? 5.32 -9.375 10.273 1 83.56 317 GLY A C 1
ATOM 2550 O O . GLY A 1 317 ? 5.445 -8.5 9.414 1 83.56 317 GLY A O 1
ATOM 2551 N N . PRO A 1 318 ? 5.312 -9.086 11.578 1 85.06 318 PRO A N 1
ATOM 2552 C CA . PRO A 1 318 ? 5.328 -7.707 12.078 1 85.06 318 PRO A CA 1
ATOM 2553 C C . PRO A 1 318 ? 6.703 -7.055 11.969 1 85.06 318 PRO A C 1
ATOM 2555 O O . PRO A 1 318 ? 6.809 -5.828 11.938 1 85.06 318 PRO A O 1
ATOM 2558 N N . ILE A 1 319 ? 7.781 -7.824 11.898 1 86.19 319 ILE A N 1
ATOM 2559 C CA . ILE A 1 319 ? 9.133 -7.289 11.906 1 86.19 319 ILE A CA 1
ATOM 2560 C C . ILE A 1 319 ? 9.367 -6.457 10.641 1 86.19 319 ILE A C 1
ATOM 2562 O O . ILE A 1 319 ? 9.828 -5.316 10.719 1 86.19 319 ILE A O 1
ATOM 2566 N N . PRO A 1 320 ? 8.984 -7.043 9.484 1 88 320 PRO A N 1
ATOM 2567 C CA . PRO A 1 320 ? 9.125 -6.207 8.289 1 88 320 PRO A CA 1
ATOM 2568 C C . PRO A 1 320 ? 8.328 -4.906 8.383 1 88 320 PRO A C 1
ATOM 2570 O O . PRO A 1 320 ? 8.781 -3.869 7.891 1 88 320 PRO A O 1
ATOM 2573 N N . GLY A 1 321 ? 7.137 -4.965 8.992 1 89.06 321 GLY A N 1
ATOM 2574 C CA . GLY A 1 321 ? 6.348 -3.758 9.18 1 89.06 321 GLY A CA 1
ATOM 2575 C C . GLY A 1 321 ? 7.027 -2.732 10.07 1 89.06 321 GLY A C 1
ATOM 2576 O O . GLY A 1 321 ? 7.066 -1.546 9.734 1 89.06 321 GLY A O 1
ATOM 2577 N N . ILE A 1 322 ? 7.637 -3.168 11.125 1 90.69 322 ILE A N 1
ATOM 2578 C CA . ILE A 1 322 ? 8.344 -2.293 12.055 1 90.69 322 ILE A CA 1
ATOM 2579 C C . ILE A 1 322 ? 9.547 -1.67 11.352 1 90.69 322 ILE A C 1
ATOM 2581 O O . ILE A 1 322 ? 9.789 -0.466 11.469 1 90.69 322 ILE A O 1
ATOM 2585 N N . ALA A 1 323 ? 10.234 -2.51 10.641 1 91.12 323 ALA A N 1
ATOM 2586 C CA . ALA A 1 323 ? 11.422 -2.031 9.938 1 91.12 323 ALA A CA 1
ATOM 2587 C C . ALA A 1 323 ? 11.055 -0.973 8.906 1 91.12 323 ALA A C 1
ATOM 2589 O O . ALA A 1 323 ? 11.773 0.017 8.742 1 91.12 323 ALA A O 1
ATOM 2590 N N . ALA A 1 324 ? 9.992 -1.235 8.219 1 92.81 324 ALA A N 1
ATOM 2591 C CA . ALA A 1 324 ? 9.555 -0.292 7.195 1 92.81 324 ALA A CA 1
ATOM 2592 C C . ALA A 1 324 ? 9.266 1.08 7.801 1 92.81 324 ALA A C 1
ATOM 2594 O O . ALA A 1 324 ? 9.719 2.102 7.281 1 92.81 324 ALA A O 1
ATOM 2595 N N . ILE A 1 325 ? 8.547 1.135 8.867 1 93.25 325 ILE A N 1
ATOM 2596 C CA . ILE A 1 325 ? 8.219 2.381 9.555 1 93.25 325 ILE A CA 1
ATOM 2597 C C . ILE A 1 325 ? 9.492 3.014 10.109 1 93.25 325 ILE A C 1
ATOM 2599 O O . ILE A 1 325 ? 9.703 4.219 9.969 1 93.25 325 ILE A O 1
ATOM 2603 N N . PHE A 1 326 ? 10.344 2.186 10.68 1 93.62 326 PHE A N 1
ATOM 2604 C CA . PHE A 1 326 ? 11.609 2.633 11.258 1 93.62 326 PHE A CA 1
ATOM 2605 C C . PHE A 1 326 ? 12.445 3.383 10.227 1 93.62 326 PHE A C 1
ATOM 2607 O O . PHE A 1 326 ? 12.891 4.504 10.477 1 93.62 326 PHE A O 1
ATOM 2614 N N . PHE A 1 327 ? 12.594 2.836 9.102 1 94.44 327 PHE A N 1
ATOM 2615 C CA . PHE A 1 327 ? 13.461 3.43 8.094 1 94.44 327 PHE A CA 1
ATOM 2616 C C . PHE A 1 327 ? 12.828 4.691 7.512 1 94.44 327 PHE A C 1
ATOM 2618 O O . PHE A 1 327 ? 13.5 5.711 7.355 1 94.44 327 PHE A O 1
ATOM 2625 N N . THR A 1 328 ? 11.602 4.625 7.211 1 92.31 328 THR A N 1
ATOM 2626 C CA . THR A 1 328 ? 10.922 5.785 6.652 1 92.31 328 THR A CA 1
ATOM 2627 C C . THR A 1 328 ? 10.898 6.934 7.656 1 92.31 328 THR A C 1
ATOM 2629 O O . THR A 1 328 ? 11.195 8.078 7.309 1 92.31 328 THR A O 1
ATOM 2632 N N . ASP A 1 329 ? 10.602 6.629 8.883 1 95.5 329 ASP A N 1
ATOM 2633 C CA . ASP A 1 329 ? 10.484 7.664 9.906 1 95.5 329 ASP A CA 1
ATOM 2634 C C . ASP A 1 329 ? 11.859 8.242 10.258 1 95.5 329 ASP A C 1
ATOM 2636 O O . ASP A 1 329 ? 11.969 9.422 10.602 1 95.5 329 ASP A O 1
ATOM 2640 N N . THR A 1 330 ? 12.875 7.395 10.234 1 95.69 330 THR A N 1
ATOM 2641 C CA . THR A 1 330 ? 14.219 7.906 10.484 1 95.69 330 THR A CA 1
ATOM 2642 C C . THR A 1 330 ? 14.555 9.039 9.523 1 95.69 330 THR A C 1
ATOM 2644 O O . THR A 1 330 ? 15.078 10.078 9.938 1 95.69 330 THR A O 1
ATOM 2647 N N . GLY A 1 331 ? 14.242 8.836 8.32 1 94.06 331 GLY A N 1
ATOM 2648 C CA . GLY A 1 331 ? 14.5 9.875 7.328 1 94.06 331 GLY A CA 1
ATOM 2649 C C . GLY A 1 331 ? 13.625 11.102 7.512 1 94.06 331 GLY A C 1
ATOM 2650 O O . GLY A 1 331 ? 14.133 12.227 7.547 1 94.06 331 GLY A O 1
ATOM 2651 N N . ALA A 1 332 ? 12.352 10.93 7.68 1 91.5 332 ALA A N 1
ATOM 2652 C CA . ALA A 1 332 ? 11.398 12.031 7.77 1 91.5 332 ALA A CA 1
ATOM 2653 C C . ALA A 1 332 ? 11.594 12.828 9.055 1 91.5 332 ALA A C 1
ATOM 2655 O O . ALA A 1 332 ? 11.68 14.062 9.023 1 91.5 332 ALA A O 1
ATOM 2656 N N . LEU A 1 333 ? 11.68 12.141 10.156 1 93.88 333 LEU A N 1
ATOM 2657 C CA . LEU A 1 333 ? 11.875 12.805 11.438 1 93.88 333 LEU A CA 1
ATOM 2658 C C . LEU A 1 333 ? 13.258 13.438 11.523 1 93.88 333 LEU A C 1
ATOM 2660 O O . LEU A 1 333 ? 13.422 14.516 12.094 1 93.88 333 LEU A O 1
ATOM 2664 N N . GLY A 1 334 ? 14.219 12.719 10.945 1 94.44 334 GLY A N 1
ATOM 2665 C CA . GLY A 1 334 ? 15.562 13.281 10.922 1 94.44 334 GLY A CA 1
ATOM 2666 C C . GLY A 1 334 ? 15.617 14.648 10.273 1 94.44 334 GLY A C 1
ATOM 2667 O O . GLY A 1 334 ? 16.25 15.57 10.797 1 94.44 334 GLY A O 1
ATOM 2668 N N . LYS A 1 335 ? 14.945 14.719 9.242 1 90.44 335 LYS A N 1
ATOM 2669 C CA . LYS A 1 335 ? 14.922 15.984 8.523 1 90.44 335 LYS A CA 1
ATOM 2670 C C . LYS A 1 335 ? 14.219 17.062 9.336 1 90.44 335 LYS A C 1
ATOM 2672 O O . LYS A 1 335 ? 14.727 18.188 9.461 1 90.44 335 LYS A O 1
ATOM 2677 N N . VAL A 1 336 ? 13.102 16.812 9.891 1 89.06 336 VAL A N 1
ATOM 2678 C CA . VAL A 1 336 ? 12.312 17.766 10.648 1 89.06 336 VAL A CA 1
ATOM 2679 C C . VAL A 1 336 ? 13.07 18.188 11.906 1 89.06 336 VAL A C 1
ATOM 2681 O O . VAL A 1 336 ? 13.086 19.359 12.273 1 89.06 336 VAL A O 1
ATOM 2684 N N . TYR A 1 337 ? 13.695 17.203 12.539 1 92.19 337 TYR A N 1
ATOM 2685 C CA . TYR A 1 337 ? 14.484 17.5 13.734 1 92.19 337 TYR A CA 1
ATOM 2686 C C . TYR A 1 337 ? 15.672 18.391 13.398 1 92.19 337 TYR A C 1
ATOM 2688 O O . TYR A 1 337 ? 15.977 19.328 14.133 1 92.19 337 TYR A O 1
ATOM 2696 N N . ALA A 1 338 ? 16.328 18.078 12.328 1 92.19 338 ALA A N 1
ATOM 2697 C CA . ALA A 1 338 ? 17.484 18.875 11.914 1 92.19 338 ALA A CA 1
ATOM 2698 C C . ALA A 1 338 ? 17.078 20.312 11.633 1 92.19 338 ALA A C 1
ATOM 2700 O O . ALA A 1 338 ? 17.781 21.25 12.031 1 92.19 338 ALA A O 1
ATOM 2701 N N . GLU A 1 339 ? 16 20.453 10.977 1 86.62 339 GLU A N 1
ATOM 2702 C CA . GLU A 1 339 ? 15.5 21.781 10.68 1 86.62 339 GLU A CA 1
ATOM 2703 C C . GLU A 1 339 ? 15.125 22.531 11.961 1 86.62 339 GLU A C 1
ATOM 2705 O O . GLU A 1 339 ? 15.375 23.734 12.086 1 86.62 339 GLU A O 1
ATOM 2710 N N . ALA A 1 340 ? 14.492 21.891 12.883 1 86 340 ALA A N 1
ATOM 2711 C CA . ALA A 1 340 ? 14.141 22.484 14.172 1 86 340 ALA A CA 1
ATOM 2712 C C . ALA A 1 340 ? 15.391 22.906 14.938 1 86 340 ALA A C 1
ATOM 2714 O O . ALA A 1 340 ? 15.406 23.953 15.578 1 86 340 ALA A O 1
ATOM 2715 N N . LEU A 1 341 ? 16.406 22.094 14.844 1 87.94 341 LEU A N 1
ATOM 2716 C CA . LEU A 1 341 ? 17.672 22.391 15.508 1 87.94 341 LEU A CA 1
ATOM 2717 C C . LEU A 1 341 ? 18.344 23.609 14.883 1 87.94 341 LEU A C 1
ATOM 2719 O O . LEU A 1 341 ? 18.953 24.422 15.578 1 87.94 341 LEU A O 1
ATOM 2723 N N . GLU A 1 342 ? 18.203 23.703 13.633 1 88.44 342 GLU A N 1
ATOM 2724 C CA . GLU A 1 342 ? 18.828 24.828 12.93 1 88.44 342 GLU A CA 1
ATOM 2725 C C . GLU A 1 342 ? 18.094 26.141 13.203 1 88.44 342 GLU A C 1
ATOM 2727 O O . GLU A 1 342 ? 18.672 27.219 13.062 1 88.44 342 GLU A O 1
ATOM 2732 N N . ASN A 1 343 ? 16.891 26.016 13.648 1 82.25 343 ASN A N 1
ATOM 2733 C CA . ASN A 1 343 ? 16.078 27.203 13.891 1 82.25 343 ASN A CA 1
ATOM 2734 C C . ASN A 1 343 ? 16.109 27.609 15.352 1 82.25 343 ASN A C 1
ATOM 2736 O O . ASN A 1 343 ? 15.383 28.531 15.766 1 82.25 343 ASN A O 1
ATOM 2740 N N . VAL A 1 344 ? 16.859 26.953 16.125 1 79.38 344 VAL A N 1
ATOM 2741 C CA . VAL A 1 344 ? 16.969 27.297 17.547 1 79.38 344 VAL A CA 1
ATOM 2742 C C . VAL A 1 344 ? 17.578 28.688 17.688 1 79.38 344 VAL A C 1
ATOM 2744 O O . VAL A 1 344 ? 18.469 29.062 16.922 1 79.38 344 VAL A O 1
ATOM 2747 N N . ASP A 1 345 ? 16.984 29.484 18.641 1 71.25 345 ASP A N 1
ATOM 2748 C CA . ASP A 1 345 ? 17.469 30.828 18.938 1 71.25 345 ASP A CA 1
ATOM 2749 C C . ASP A 1 345 ? 18.875 30.781 19.516 1 71.25 345 ASP A C 1
ATOM 2751 O O . ASP A 1 345 ? 19.109 30.156 20.547 1 71.25 345 ASP A O 1
ATOM 2755 N N . ASP A 1 346 ? 19.734 31.344 18.797 1 71.5 346 ASP A N 1
ATOM 2756 C CA . ASP A 1 346 ? 21.156 31.359 19.156 1 71.5 346 ASP A CA 1
ATOM 2757 C C . ASP A 1 346 ? 21.375 32.094 20.484 1 71.5 346 ASP A C 1
ATOM 2759 O O . ASP A 1 346 ? 22.375 31.859 21.156 1 71.5 346 ASP A O 1
ATOM 2763 N N . LYS A 1 347 ? 20.391 32.938 20.891 1 70.75 347 LYS A N 1
ATOM 2764 C CA . LYS A 1 347 ? 20.594 33.719 22.109 1 70.75 347 LYS A CA 1
ATOM 2765 C C . LYS A 1 347 ? 20.672 32.812 23.344 1 70.75 347 LYS A C 1
ATOM 2767 O O . LYS A 1 347 ? 21.531 33.031 24.203 1 70.75 347 LYS A O 1
ATOM 2772 N N . GLN A 1 348 ? 19.734 31.891 23.344 1 71.81 348 GLN A N 1
ATOM 2773 C CA . GLN A 1 348 ? 19.766 31 24.484 1 71.81 348 GLN A CA 1
ATOM 2774 C C . GLN A 1 348 ? 21.016 30.125 24.484 1 71.81 348 GLN A C 1
ATOM 2776 O O . GLN A 1 348 ? 21.609 29.875 25.531 1 71.81 348 GLN A O 1
ATOM 2781 N N . ARG A 1 349 ? 21.422 29.766 23.344 1 74.12 349 ARG A N 1
ATOM 2782 C CA . ARG A 1 349 ? 22.609 28.953 23.188 1 74.12 349 ARG A CA 1
ATOM 2783 C C . ARG A 1 349 ? 23.859 29.719 23.594 1 74.12 349 ARG A C 1
ATOM 2785 O O . ARG A 1 349 ? 24.703 29.219 24.328 1 74.12 349 ARG A O 1
ATOM 2792 N N . GLU A 1 350 ? 23.875 30.953 23.156 1 72.06 350 GLU A N 1
ATOM 2793 C CA . GLU A 1 350 ? 25 31.828 23.469 1 72.06 350 GLU A CA 1
ATOM 2794 C C . GLU A 1 350 ? 25.031 32.188 24.953 1 72.06 350 GLU A C 1
ATOM 2796 O O . GLU A 1 350 ? 26.109 32.344 25.531 1 72.06 350 GLU A O 1
ATOM 2801 N N . GLY A 1 351 ? 23.828 32.281 25.469 1 69.38 351 GLY A N 1
ATOM 2802 C CA . GLY A 1 351 ? 23.75 32.562 26.891 1 69.38 351 GLY A CA 1
ATOM 2803 C C . GLY A 1 351 ? 24.375 31.469 27.75 1 69.38 351 GLY A C 1
ATOM 2804 O O . GLY A 1 351 ? 25.141 31.766 28.672 1 69.38 351 GLY A O 1
ATOM 2805 N N . VAL A 1 352 ? 24.203 30.281 27.406 1 72.44 352 VAL A N 1
ATOM 2806 C CA . VAL A 1 352 ? 24.75 29.156 28.172 1 72.44 352 VAL A CA 1
ATOM 2807 C C . VAL A 1 352 ? 26.25 29.031 27.906 1 72.44 352 VAL A C 1
ATOM 2809 O O . VAL A 1 352 ? 27.016 28.719 28.828 1 72.44 352 VAL A O 1
ATOM 2812 N N . LYS A 1 353 ? 26.641 29.359 26.75 1 72.12 353 LYS A N 1
ATOM 2813 C CA . LYS A 1 353 ? 28.062 29.297 26.375 1 72.12 353 LYS A CA 1
ATOM 2814 C C . LYS A 1 353 ? 28.859 30.375 27.109 1 72.12 353 LYS A C 1
ATOM 2816 O O . LYS A 1 353 ? 30.016 30.172 27.469 1 72.12 353 LYS A O 1
ATOM 2821 N N . SER A 1 354 ? 28.172 31.5 27.344 1 73.12 354 SER A N 1
ATOM 2822 C CA . SER A 1 354 ? 28.828 32.656 27.938 1 73.12 354 SER A CA 1
ATOM 2823 C C . SER A 1 354 ? 29.219 32.375 29.375 1 73.12 354 SER A C 1
ATOM 2825 O O . SER A 1 354 ? 30.141 33 29.922 1 73.12 354 SER A O 1
ATOM 2827 N N . VAL A 1 355 ? 28.531 31.406 29.938 1 76.31 355 VAL A N 1
ATOM 2828 C CA . VAL A 1 355 ? 28.844 31.094 31.328 1 76.31 355 VAL A CA 1
ATOM 2829 C C . VAL A 1 355 ? 29.938 30.016 31.391 1 76.31 355 VAL A C 1
ATOM 2831 O O . VAL A 1 355 ? 30.281 29.531 32.469 1 76.31 355 VAL A O 1
ATOM 2834 N N . GLY A 1 356 ? 30.5 29.562 30.234 1 72.31 356 GLY A N 1
ATOM 2835 C CA . GLY A 1 356 ? 31.625 28.641 30.172 1 72.31 356 GLY A CA 1
ATOM 2836 C C . GLY A 1 356 ? 31.188 27.188 30.172 1 72.31 356 GLY A C 1
ATOM 2837 O O . GLY A 1 356 ? 31.953 26.297 30.578 1 72.31 356 GLY A O 1
ATOM 2838 N N . ALA A 1 357 ? 29.969 26.969 29.875 1 70.94 357 ALA A N 1
ATOM 2839 C CA . ALA A 1 357 ? 29.438 25.609 29.906 1 70.94 357 ALA A CA 1
ATOM 2840 C C . ALA A 1 357 ? 30.031 24.766 28.797 1 70.94 357 ALA A C 1
ATOM 2842 O O . ALA A 1 357 ? 30.438 25.297 27.75 1 70.94 357 ALA A O 1
ATOM 2843 N N . SER A 1 358 ? 30.312 23.469 29.094 1 76.62 358 SER A N 1
ATOM 2844 C CA . SER A 1 358 ? 30.797 22.516 28.094 1 76.62 358 SER A CA 1
ATOM 2845 C C . SER A 1 358 ? 29.797 22.359 26.953 1 76.62 358 SER A C 1
ATOM 2847 O O . SER A 1 358 ? 28.625 22.672 27.094 1 76.62 358 SER A O 1
ATOM 2849 N N . PRO A 1 359 ? 30.297 22.016 25.766 1 74.25 359 PRO A N 1
ATOM 2850 C CA . PRO A 1 359 ? 29.422 21.859 24.609 1 74.25 359 PRO A CA 1
ATOM 2851 C C . PRO A 1 359 ? 28.234 20.938 24.906 1 74.25 359 PRO A C 1
ATOM 2853 O O . PRO A 1 359 ? 27.125 21.188 24.438 1 74.25 359 PRO A O 1
ATOM 2856 N N . ILE A 1 360 ? 28.469 19.938 25.625 1 74.75 360 ILE A N 1
ATOM 2857 C CA . ILE A 1 360 ? 27.406 19 25.969 1 74.75 360 ILE A CA 1
ATOM 2858 C C . ILE A 1 360 ? 26.375 19.703 26.859 1 74.75 360 ILE A C 1
ATOM 2860 O O . ILE A 1 360 ? 25.172 19.484 26.719 1 74.75 360 ILE A O 1
ATOM 2864 N N . ALA A 1 361 ? 26.906 20.609 27.75 1 73.62 361 ALA A N 1
ATOM 2865 C CA . ALA A 1 361 ? 26.016 21.359 28.625 1 73.62 361 ALA A CA 1
ATOM 2866 C C . ALA A 1 361 ? 25.219 22.406 27.844 1 73.62 361 ALA A C 1
ATOM 2868 O O . ALA A 1 361 ? 24.047 22.656 28.141 1 73.62 361 ALA A O 1
ATOM 2869 N N . VAL A 1 362 ? 25.844 22.984 26.891 1 73.69 362 VAL A N 1
ATOM 2870 C CA . VAL A 1 362 ? 25.172 23.984 26.062 1 73.69 362 VAL A CA 1
ATOM 2871 C C . VAL A 1 362 ? 24.016 23.344 25.297 1 73.69 362 VAL A C 1
ATOM 2873 O O . VAL A 1 362 ? 22.922 23.922 25.234 1 73.69 362 VAL A O 1
ATOM 2876 N N . ASN A 1 363 ? 24.297 22.125 24.75 1 73.56 363 ASN A N 1
ATOM 2877 C CA . ASN A 1 363 ? 23.25 21.438 24.016 1 73.56 363 ASN A CA 1
ATOM 2878 C C . ASN A 1 363 ? 22.125 20.969 24.938 1 73.56 363 ASN A C 1
ATOM 2880 O O . ASN A 1 363 ? 20.953 21.062 24.594 1 73.56 363 ASN A O 1
ATOM 2884 N N . ARG A 1 364 ? 22.5 20.547 26.031 1 74 364 ARG A N 1
ATOM 2885 C CA . ARG A 1 364 ? 21.531 19.969 26.953 1 74 364 ARG A CA 1
ATOM 2886 C C . ARG A 1 364 ? 20.672 21.047 27.594 1 74 364 ARG A C 1
ATOM 2888 O O . ARG A 1 364 ? 19.469 20.859 27.781 1 74 364 ARG A O 1
ATOM 2895 N N . PHE A 1 365 ? 21.25 22.203 27.891 1 70.44 365 PHE A N 1
ATOM 2896 C CA . PHE A 1 365 ? 20.5 23.219 28.656 1 70.44 365 PHE A CA 1
ATOM 2897 C C . PHE A 1 365 ? 20.109 24.391 27.766 1 70.44 365 PHE A C 1
ATOM 2899 O O . PHE A 1 365 ? 19.203 25.141 28.094 1 70.44 365 PHE A O 1
ATOM 2906 N N . GLY A 1 366 ? 20.75 24.5 26.688 1 70.5 366 GLY A N 1
ATOM 2907 C CA . GLY A 1 366 ? 20.469 25.625 25.812 1 70.5 366 GLY A CA 1
ATOM 2908 C C . GLY A 1 366 ? 19.625 25.25 24.609 1 70.5 366 GLY A C 1
ATOM 2909 O O . GLY A 1 366 ? 18.656 25.953 24.281 1 70.5 366 GLY A O 1
ATOM 2910 N N . VAL A 1 367 ? 19.891 24.109 24.062 1 75.38 367 VAL A N 1
ATOM 2911 C CA . VAL A 1 367 ? 19.281 23.766 22.781 1 75.38 367 VAL A CA 1
ATOM 2912 C C . VAL A 1 367 ? 18.141 22.766 23.016 1 75.38 367 VAL A C 1
ATOM 2914 O O . VAL A 1 367 ? 17.016 23 22.562 1 75.38 367 VAL A O 1
ATOM 2917 N N . LEU A 1 368 ? 18.359 21.766 23.828 1 76.56 368 LEU A N 1
ATOM 2918 C CA . LEU A 1 368 ? 17.453 20.641 23.938 1 76.56 368 LEU A CA 1
ATOM 2919 C C . LEU A 1 368 ? 16.094 21.062 24.5 1 76.56 368 LEU A C 1
ATOM 2921 O O . LEU A 1 368 ? 15.055 20.656 24 1 76.56 368 LEU A O 1
ATOM 2925 N N . PRO A 1 369 ? 16.109 21.953 25.562 1 76.06 369 PRO A N 1
ATOM 2926 C CA . PRO A 1 369 ? 14.805 22.359 26.094 1 76.06 369 PRO A CA 1
ATOM 2927 C C . PRO A 1 369 ? 13.969 23.141 25.078 1 76.06 369 PRO A C 1
ATOM 2929 O O . PRO A 1 369 ? 12.742 23.094 25.125 1 76.06 369 PRO A O 1
ATOM 2932 N N . GLN A 1 370 ? 14.586 23.719 24.156 1 77.5 370 GLN A N 1
ATOM 2933 C CA . GLN A 1 370 ? 13.883 24.5 23.141 1 77.5 370 GLN A CA 1
ATOM 2934 C C . GLN A 1 370 ? 13.281 23.594 22.078 1 77.5 370 GLN A C 1
ATOM 2936 O O . GLN A 1 370 ? 12.195 23.875 21.562 1 77.5 370 GLN A O 1
ATOM 2941 N N . VAL A 1 371 ? 13.961 22.531 21.844 1 82.88 371 VAL A N 1
ATOM 2942 C CA . VAL A 1 371 ? 13.555 21.734 20.688 1 82.88 371 VAL A CA 1
ATOM 2943 C C . VAL A 1 371 ? 12.773 20.5 21.156 1 82.88 371 VAL A C 1
ATOM 2945 O O . VAL A 1 371 ? 12.062 19.891 20.359 1 82.88 371 VAL A O 1
ATOM 2948 N N . LEU A 1 372 ? 12.797 20.188 22.391 1 81.56 372 LEU A N 1
ATOM 2949 C CA . LEU A 1 372 ? 12.203 18.953 22.906 1 81.56 372 LEU A CA 1
ATOM 2950 C C . LEU A 1 372 ? 10.695 18.938 22.672 1 81.56 372 LEU A C 1
ATOM 2952 O O . LEU A 1 372 ? 10.141 17.938 22.219 1 81.56 372 LEU A O 1
ATOM 2956 N N . PRO A 1 373 ? 10.008 20.078 22.922 1 80.94 373 PRO A N 1
ATOM 2957 C CA . PRO A 1 373 ? 8.57 20.062 22.641 1 80.94 373 PRO A CA 1
ATOM 2958 C C . PRO A 1 373 ? 8.258 19.812 21.172 1 80.94 373 PRO A C 1
ATOM 2960 O O . PRO A 1 373 ? 7.285 19.125 20.844 1 80.94 373 PRO A O 1
ATOM 2963 N N . VAL A 1 374 ? 9.07 20.312 20.375 1 82.56 374 VAL A N 1
ATOM 2964 C CA . VAL A 1 374 ? 8.883 20.125 18.938 1 82.56 374 VAL A CA 1
ATOM 2965 C C . VAL A 1 374 ? 9.156 18.672 18.562 1 82.56 374 VAL A C 1
ATOM 2967 O O . VAL A 1 374 ? 8.43 18.078 17.766 1 82.56 374 VAL A O 1
ATOM 2970 N N . PHE A 1 375 ? 10.203 18.109 19.141 1 87 375 PHE A N 1
ATOM 2971 C CA . PHE A 1 375 ? 10.562 16.734 18.859 1 87 375 PHE A CA 1
ATOM 2972 C C . PHE A 1 375 ? 9.43 15.789 19.281 1 87 375 PHE A C 1
ATOM 2974 O O . PHE A 1 375 ? 9.047 14.898 18.516 1 87 375 PHE A O 1
ATOM 2981 N N . ILE A 1 376 ? 8.906 16.062 20.422 1 84.62 376 ILE A N 1
ATOM 2982 C CA . ILE A 1 376 ? 7.855 15.195 20.938 1 84.62 376 ILE A CA 1
ATOM 2983 C C . ILE A 1 376 ? 6.59 15.367 20.109 1 84.62 376 ILE A C 1
ATOM 2985 O O . ILE A 1 376 ? 5.922 14.383 19.781 1 84.62 376 ILE A O 1
ATOM 2989 N N . SER A 1 377 ? 6.293 16.562 19.766 1 86.69 377 SER A N 1
ATOM 2990 C CA . SER A 1 377 ? 5.105 16.844 18.969 1 86.69 377 SER A CA 1
ATOM 2991 C C . SER A 1 377 ? 5.18 16.172 17.609 1 86.69 377 SER A C 1
ATOM 2993 O O . SER A 1 377 ? 4.203 15.57 17.141 1 86.69 377 SER A O 1
ATOM 2995 N N . GLN A 1 378 ? 6.344 16.266 17.062 1 88.69 378 GLN A N 1
ATOM 2996 C CA . GLN A 1 378 ? 6.52 15.664 15.742 1 88.69 378 GLN A CA 1
ATOM 2997 C C . GLN A 1 378 ? 6.48 14.141 15.828 1 88.69 378 GLN A C 1
ATOM 2999 O O . GLN A 1 378 ? 5.914 13.477 14.953 1 88.69 378 GLN A O 1
ATOM 3004 N N . SER A 1 379 ? 7.102 13.609 16.797 1 90.88 379 SER A N 1
ATOM 3005 C CA . SER A 1 379 ? 7.09 12.164 16.984 1 90.88 379 SER A CA 1
ATOM 3006 C C . SER A 1 379 ? 5.668 11.648 17.188 1 90.88 379 SER A C 1
ATOM 3008 O O . SER A 1 379 ? 5.305 10.594 16.656 1 90.88 379 SER A O 1
ATOM 3010 N N . LEU A 1 380 ? 4.898 12.406 17.969 1 86.5 380 LEU A N 1
ATOM 3011 C CA . LEU A 1 380 ? 3.514 12.031 18.219 1 86.5 380 LEU A CA 1
ATOM 3012 C C . LEU A 1 380 ? 2.697 12.102 16.922 1 86.5 380 LEU A C 1
ATOM 3014 O O . LEU A 1 380 ? 1.854 11.234 16.672 1 86.5 380 LEU A O 1
ATOM 3018 N N . TYR A 1 381 ? 2.955 13.055 16.188 1 86.12 381 TYR A N 1
ATOM 3019 C CA . TYR A 1 381 ? 2.26 13.203 14.914 1 86.12 381 TYR A CA 1
ATOM 3020 C C . TYR A 1 381 ? 2.584 12.047 13.977 1 86.12 381 TYR A C 1
ATOM 3022 O O . TYR A 1 381 ? 1.697 11.516 13.305 1 86.12 381 TYR A O 1
ATOM 3030 N N . PHE A 1 382 ? 3.818 11.703 13.922 1 92.25 382 PHE A N 1
ATOM 3031 C CA . PHE A 1 382 ? 4.227 10.594 13.062 1 92.25 382 PHE A CA 1
ATOM 3032 C C . PHE A 1 382 ? 3.633 9.281 13.555 1 92.25 382 PHE A C 1
ATOM 3034 O O . PHE A 1 382 ? 3.252 8.422 12.75 1 92.25 382 PHE A O 1
ATOM 3041 N N . TRP A 1 383 ? 3.646 9.156 14.805 1 89.69 383 TRP A N 1
ATOM 3042 C CA . TRP A 1 383 ? 3.041 7.949 15.359 1 89.69 383 TRP A CA 1
ATOM 3043 C C . TRP A 1 383 ? 1.577 7.836 14.945 1 89.69 383 TRP A C 1
ATOM 3045 O O . TRP A 1 383 ? 1.119 6.762 14.555 1 89.69 383 TRP A O 1
ATOM 3055 N N . GLU A 1 384 ? 0.847 8.93 15.109 1 85.81 384 GLU A N 1
ATOM 3056 C CA . GLU A 1 384 ? -0.547 8.953 14.68 1 85.81 384 GLU A CA 1
ATOM 3057 C C . GLU A 1 384 ? -0.671 8.602 13.195 1 85.81 384 GLU A C 1
ATOM 3059 O O . GLU A 1 384 ? -1.518 7.789 12.82 1 85.81 384 GLU A O 1
ATOM 3064 N N . SER A 1 385 ? 0.119 9.195 12.438 1 85.12 385 SER A N 1
ATOM 3065 C CA . SER A 1 385 ? 0.102 8.961 11 1 85.12 385 SER A CA 1
ATOM 3066 C C . SER A 1 385 ? 0.453 7.512 10.672 1 85.12 385 SER A C 1
ATOM 3068 O O . SER A 1 385 ? -0.143 6.91 9.773 1 85.12 385 SER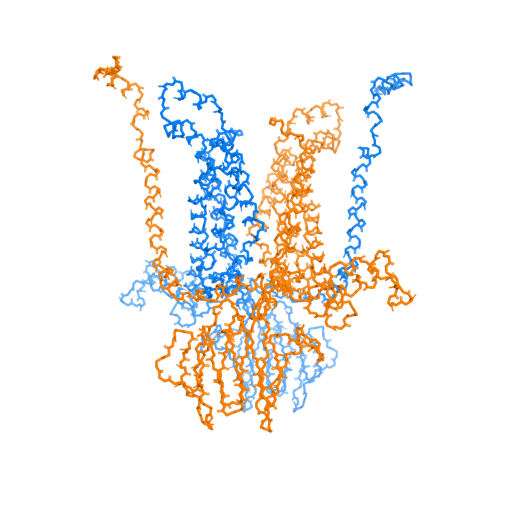 A O 1
ATOM 3070 N N . ASN A 1 386 ? 1.384 6.934 11.391 1 91.75 386 ASN A N 1
ATOM 3071 C CA . ASN A 1 386 ? 1.836 5.57 11.141 1 91.75 386 ASN A CA 1
ATOM 3072 C C . ASN A 1 386 ? 0.792 4.543 11.57 1 91.75 386 ASN A C 1
ATOM 3074 O O . ASN A 1 386 ? 0.783 3.414 11.078 1 91.75 386 ASN A O 1
ATOM 3078 N N . THR A 1 387 ? -0.018 4.926 12.5 1 87.81 387 THR A N 1
ATOM 3079 C CA . THR A 1 387 ? -1.121 4.047 12.867 1 87.81 387 THR A CA 1
ATOM 3080 C C . THR A 1 387 ? -2.053 3.82 11.68 1 87.81 387 THR A C 1
ATOM 3082 O O . THR A 1 387 ? -2.527 2.703 11.461 1 87.81 387 THR A O 1
ATOM 3085 N N . ARG A 1 388 ? -2.254 4.809 10.945 1 85.19 388 ARG A N 1
ATOM 3086 C CA . ARG A 1 388 ? -3.062 4.699 9.734 1 85.19 388 ARG A CA 1
ATOM 3087 C C . ARG A 1 388 ? -2.326 3.91 8.656 1 85.19 388 ARG A C 1
ATOM 3089 O O . ARG A 1 388 ? -2.887 2.986 8.062 1 85.19 388 ARG A O 1
ATOM 3096 N N . SER A 1 389 ? -1.044 4.152 8.516 1 83.56 389 SER A N 1
ATOM 3097 C CA . SER A 1 389 ? -0.242 3.57 7.449 1 83.56 389 SER A CA 1
ATOM 3098 C C . SER A 1 389 ? 0.099 2.115 7.742 1 83.56 389 SER A C 1
ATOM 3100 O O . SER A 1 389 ? 0.284 1.315 6.824 1 83.56 389 SER A O 1
ATOM 3102 N N . ALA A 1 390 ? 0.197 1.841 9.016 1 86.69 390 ALA A N 1
ATOM 3103 C CA . ALA A 1 390 ? 0.56 0.482 9.406 1 86.69 390 ALA A CA 1
ATOM 3104 C C . ALA A 1 390 ? -0.488 -0.523 8.938 1 86.69 390 ALA A C 1
ATOM 3106 O O . ALA A 1 390 ? -0.169 -1.687 8.68 1 86.69 390 ALA A O 1
ATOM 3107 N N . THR A 1 391 ? -1.722 -0.092 8.875 1 81.88 391 THR A N 1
ATOM 3108 C CA . THR A 1 391 ? -2.775 -0.964 8.375 1 81.88 391 THR A CA 1
ATOM 3109 C C . THR A 1 391 ? -2.477 -1.401 6.941 1 81.88 391 THR A C 1
ATOM 3111 O O . THR A 1 391 ? -2.689 -2.561 6.582 1 81.88 391 THR A O 1
ATOM 3114 N N . ILE A 1 392 ? -1.862 -0.594 6.215 1 76.19 392 ILE A N 1
ATOM 3115 C CA . ILE A 1 392 ? -1.627 -0.811 4.793 1 76.19 392 ILE A CA 1
ATOM 3116 C C . ILE A 1 392 ? -0.44 -1.754 4.605 1 76.19 392 ILE A C 1
ATOM 3118 O O . ILE A 1 392 ? -0.45 -2.604 3.711 1 76.19 392 ILE A O 1
ATOM 3122 N N . ILE A 1 393 ? 0.6 -1.533 5.465 1 82.25 393 ILE A N 1
ATOM 3123 C CA . ILE A 1 393 ? 1.787 -2.365 5.297 1 82.25 393 ILE A CA 1
ATOM 3124 C C . ILE A 1 393 ? 1.461 -3.811 5.664 1 82.25 393 ILE A C 1
ATOM 3126 O O . ILE A 1 393 ? 2.139 -4.738 5.219 1 82.25 393 ILE A O 1
ATOM 3130 N N . GLY A 1 394 ? 0.425 -3.984 6.445 1 79.56 394 GLY A N 1
ATOM 3131 C CA . GLY A 1 394 ? -0.056 -5.324 6.734 1 79.56 394 GLY A CA 1
ATOM 3132 C C . GLY A 1 394 ? -0.55 -6.062 5.504 1 79.56 394 GLY A C 1
ATOM 3133 O O . GLY A 1 394 ? -0.395 -7.277 5.395 1 79.56 394 GLY A O 1
ATOM 3134 N N . ALA A 1 395 ? -1.034 -5.344 4.57 1 74.81 395 ALA A N 1
ATOM 3135 C CA . ALA A 1 395 ? -1.63 -5.934 3.373 1 74.81 395 ALA A CA 1
ATOM 3136 C C . ALA A 1 395 ? -0.563 -6.57 2.486 1 74.81 395 ALA A C 1
ATOM 3138 O O . ALA A 1 395 ? -0.867 -7.438 1.663 1 74.81 395 ALA A O 1
ATOM 3139 N N . VAL A 1 396 ? 0.727 -6.18 2.715 1 76.31 396 VAL A N 1
ATOM 3140 C CA . VAL A 1 396 ? 1.778 -6.707 1.852 1 76.31 396 VAL A CA 1
ATOM 3141 C C . VAL A 1 396 ? 2.555 -7.797 2.59 1 76.31 396 VAL A C 1
ATOM 3143 O O . VAL A 1 396 ? 3.676 -8.141 2.203 1 76.31 396 VAL A O 1
ATOM 3146 N N . GLY A 1 397 ? 2.012 -8.164 3.672 1 79.62 397 GLY A N 1
ATOM 3147 C CA . GLY A 1 397 ? 2.611 -9.328 4.312 1 79.62 397 GLY A CA 1
ATOM 3148 C C . GLY A 1 397 ? 3.168 -9.023 5.691 1 79.62 397 GLY A C 1
ATOM 3149 O O . GLY A 1 397 ? 3.736 -9.906 6.34 1 79.62 397 GLY A O 1
ATOM 3150 N N . ALA A 1 398 ? 3.004 -7.805 6.129 1 81.75 398 ALA A N 1
ATOM 3151 C CA . ALA A 1 398 ? 3.543 -7.457 7.438 1 81.75 398 ALA A CA 1
ATOM 3152 C C . ALA A 1 398 ? 2.635 -7.961 8.555 1 81.75 398 ALA A C 1
ATOM 3154 O O . ALA A 1 398 ? 3.01 -7.93 9.734 1 81.75 398 ALA A O 1
ATOM 3155 N N . GLY A 1 399 ? 1.488 -8.383 8.141 1 85.12 399 GLY A N 1
ATOM 3156 C CA . GLY A 1 399 ? 0.55 -8.867 9.141 1 85.12 399 GLY A CA 1
ATOM 3157 C C . GLY A 1 399 ? -0.33 -7.77 9.711 1 85.12 399 GLY A C 1
ATOM 3158 O O . GLY A 1 399 ? -0.509 -6.719 9.086 1 85.12 399 GLY A O 1
ATOM 3159 N N . GLY A 1 400 ? -1.07 -8.086 10.852 1 90.06 400 GLY A N 1
ATOM 3160 C CA . GLY A 1 400 ? -1.944 -7.121 11.492 1 90.06 400 GLY A CA 1
ATOM 3161 C C . GLY A 1 400 ? -3.338 -7.082 10.891 1 90.06 400 GLY A C 1
ATOM 3162 O O . GLY A 1 400 ? -3.752 -8.023 10.211 1 90.06 400 GLY A O 1
ATOM 3163 N N . ILE A 1 401 ? -4.02 -6.051 11.188 1 90.88 401 ILE A N 1
ATOM 3164 C CA . ILE A 1 401 ? -5.422 -5.93 10.805 1 90.88 401 ILE A CA 1
ATOM 3165 C C . ILE A 1 401 ? -5.527 -5.738 9.289 1 90.88 401 ILE A C 1
ATOM 3167 O O . ILE A 1 401 ? -6.527 -6.121 8.68 1 90.88 401 ILE A O 1
ATOM 3171 N N . GLY A 1 402 ? -4.5 -5.184 8.688 1 87.12 402 GLY A N 1
ATOM 3172 C CA . GLY A 1 402 ? -4.504 -5.004 7.242 1 87.12 402 GLY A CA 1
ATOM 3173 C C . GLY A 1 402 ? -4.562 -6.312 6.477 1 87.12 402 GLY A C 1
ATOM 3174 O O . GLY A 1 402 ? -5.277 -6.422 5.48 1 87.12 402 GLY A O 1
ATOM 3175 N N . LEU A 1 403 ? -3.805 -7.27 6.914 1 88.25 403 LEU A N 1
ATOM 3176 C CA . LEU A 1 403 ? -3.828 -8.578 6.277 1 88.25 403 LEU A CA 1
ATOM 3177 C C . LEU A 1 403 ? -5.203 -9.227 6.418 1 88.25 403 LEU A C 1
ATOM 3179 O O . LEU A 1 403 ? -5.715 -9.828 5.469 1 88.25 403 LEU A O 1
ATOM 3183 N N . LYS A 1 404 ? -5.738 -9.07 7.602 1 89.19 404 LYS A N 1
ATOM 3184 C CA . LYS A 1 404 ? -7.066 -9.633 7.836 1 89.19 404 LYS A CA 1
ATOM 3185 C C . LYS A 1 404 ? -8.117 -8.953 6.957 1 89.19 404 LYS A C 1
ATOM 3187 O O . LYS A 1 404 ? -9.031 -9.609 6.453 1 89.19 404 LYS A O 1
ATOM 3192 N N . LEU A 1 405 ? -7.98 -7.719 6.855 1 87.81 405 LEU A N 1
ATOM 3193 C CA . LEU A 1 405 ? -8.898 -6.957 6.016 1 87.81 405 LEU A CA 1
ATOM 3194 C C . LEU A 1 405 ? -8.805 -7.398 4.562 1 87.81 405 LEU A C 1
ATOM 3196 O O . LEU A 1 405 ? -9.828 -7.594 3.898 1 87.81 405 LEU A O 1
ATOM 3200 N N . LEU A 1 406 ? -7.617 -7.621 4.043 1 84 406 LEU A N 1
ATOM 3201 C CA . LEU A 1 406 ? -7.422 -8.055 2.664 1 84 406 LEU A CA 1
ATOM 3202 C C . LEU A 1 406 ? -8.008 -9.445 2.441 1 84 406 LEU A C 1
ATOM 3204 O O . LEU A 1 406 ? -8.578 -9.719 1.385 1 84 406 LEU A O 1
ATOM 3208 N N . GLU A 1 407 ? -7.777 -10.227 3.387 1 84.94 407 GLU A N 1
ATOM 3209 C CA . GLU A 1 407 ? -8.328 -11.578 3.301 1 84.94 407 GLU A CA 1
ATOM 3210 C C . GLU A 1 407 ? -9.852 -11.547 3.223 1 84.94 407 GLU A C 1
ATOM 3212 O O . GLU A 1 407 ? -10.453 -12.289 2.443 1 84.94 407 GLU A O 1
ATOM 3217 N N . ALA A 1 408 ? -10.359 -10.703 4.066 1 85.44 408 ALA A N 1
ATOM 3218 C CA . ALA A 1 408 ? -11.812 -10.586 4.074 1 85.44 408 ALA A CA 1
ATOM 3219 C C . ALA A 1 408 ? -12.32 -9.992 2.764 1 85.44 408 ALA A C 1
ATOM 3221 O O . ALA A 1 408 ? -13.352 -10.414 2.242 1 85.44 408 ALA A O 1
ATOM 3222 N N . MET A 1 409 ? -11.648 -9.07 2.211 1 80.88 409 MET A N 1
ATOM 3223 C CA . MET A 1 409 ? -12.047 -8.43 0.961 1 80.88 409 MET A CA 1
ATOM 3224 C C . MET A 1 409 ? -11.891 -9.391 -0.215 1 80.88 409 MET A C 1
ATOM 3226 O O . MET A 1 409 ? -12.562 -9.242 -1.235 1 80.88 409 MET A O 1
ATOM 3230 N N . GLY A 1 410 ? -10.922 -10.258 0.026 1 76.94 410 GLY A N 1
ATOM 3231 C CA . GLY A 1 410 ? -10.695 -11.242 -1.021 1 76.94 410 GLY A CA 1
ATOM 3232 C C . GLY A 1 410 ? -11.852 -12.211 -1.189 1 76.94 410 GLY A C 1
ATOM 3233 O O . GLY A 1 410 ? -12.047 -12.773 -2.268 1 76.94 410 GLY A O 1
ATOM 3234 N N . THR A 1 411 ? -12.523 -12.203 -0.027 1 74 411 THR A N 1
ATOM 3235 C CA . THR A 1 411 ? -13.68 -13.078 -0.098 1 74 411 THR A CA 1
ATOM 3236 C C . THR A 1 411 ? -14.922 -12.297 -0.52 1 74 411 THR A C 1
ATOM 3238 O O . THR A 1 411 ? -15.062 -11.117 -0.199 1 74 411 THR A O 1
ATOM 3241 N N . ASN A 1 412 ? -15.586 -12.5 -1.494 1 66.38 412 ASN A N 1
ATOM 3242 C CA . ASN A 1 412 ? -16.766 -11.781 -1.963 1 66.38 412 ASN A CA 1
ATOM 3243 C C . ASN A 1 412 ? -17.938 -11.906 -0.986 1 66.38 412 ASN A C 1
ATOM 3245 O O . ASN A 1 412 ? -19 -11.344 -1.212 1 66.38 412 ASN A O 1
ATOM 3249 N N . ALA A 1 413 ? -17.781 -12.586 0.105 1 64.56 413 ALA A N 1
ATOM 3250 C CA . ALA A 1 413 ? -18.953 -12.883 0.941 1 64.56 413 ALA A CA 1
ATOM 3251 C C . ALA A 1 413 ? -18.828 -12.203 2.301 1 64.56 413 ALA A C 1
ATOM 3253 O O . ALA A 1 413 ? -19.812 -12.133 3.049 1 64.56 413 ALA A O 1
ATOM 3254 N N . ASP A 1 414 ? -17.844 -11.578 2.578 1 76.56 414 ASP A N 1
ATOM 3255 C CA . ASP A 1 414 ? -17.641 -11.125 3.949 1 76.56 414 ASP A CA 1
ATOM 3256 C C . ASP A 1 414 ? -17.484 -9.609 4.004 1 76.56 414 ASP A C 1
ATOM 3258 O O . ASP A 1 414 ? -16.578 -9.094 4.676 1 76.56 414 ASP A O 1
ATOM 3262 N N . TRP A 1 415 ? -18.438 -8.914 3.465 1 83 415 TRP A N 1
ATOM 3263 C CA . TRP A 1 415 ? -18.281 -7.465 3.434 1 83 415 TRP A CA 1
ATOM 3264 C C . TRP A 1 415 ? -18.766 -6.84 4.742 1 83 415 TRP A C 1
ATOM 3266 O O . TRP A 1 415 ? -18.438 -5.691 5.043 1 83 415 TRP A O 1
ATOM 3276 N N . ASP A 1 416 ? -19.562 -7.527 5.449 1 87.38 416 ASP A N 1
ATOM 3277 C CA . ASP A 1 416 ? -19.922 -7.07 6.793 1 87.38 416 ASP A CA 1
ATOM 3278 C C . ASP A 1 416 ? -18.688 -7.055 7.707 1 87.38 416 ASP A C 1
ATOM 3280 O O . ASP A 1 416 ? -18.516 -6.129 8.5 1 87.38 416 ASP A O 1
ATOM 3284 N N . LYS A 1 417 ? -17.922 -8.102 7.543 1 88.75 417 LYS A N 1
ATOM 3285 C CA . LYS A 1 417 ? -16.703 -8.164 8.344 1 88.75 417 LYS A CA 1
ATOM 3286 C C . LYS A 1 417 ? -15.727 -7.062 7.938 1 88.75 417 LYS A C 1
ATOM 3288 O O . LYS A 1 417 ? -15.023 -6.512 8.781 1 88.75 417 LYS A O 1
ATOM 3293 N N . VAL A 1 418 ? -15.719 -6.781 6.656 1 87.44 418 VAL A N 1
ATOM 3294 C CA . VAL A 1 418 ? -14.883 -5.691 6.164 1 87.44 418 VAL A CA 1
ATOM 3295 C C . VAL A 1 418 ? -15.328 -4.375 6.797 1 87.44 418 VAL A C 1
ATOM 3297 O O . VAL A 1 418 ? -14.492 -3.6 7.277 1 87.44 418 VAL A O 1
ATOM 3300 N N . ALA A 1 419 ? -16.609 -4.172 6.801 1 89.06 419 ALA A N 1
ATOM 3301 C CA . ALA A 1 419 ? -17.156 -2.963 7.41 1 89.06 419 ALA A CA 1
ATOM 3302 C C . ALA A 1 419 ? -16.781 -2.877 8.891 1 89.06 419 ALA A C 1
ATOM 3304 O O . ALA A 1 419 ? -16.391 -1.812 9.375 1 89.06 419 ALA A O 1
ATOM 3305 N N . TYR A 1 420 ? -16.891 -4.012 9.578 1 91.88 420 TYR A N 1
ATOM 3306 C CA . TYR A 1 420 ? -16.531 -4.086 10.992 1 91.88 420 TYR A CA 1
ATOM 3307 C C . TYR A 1 420 ? -15.086 -3.678 11.211 1 91.88 420 TYR A C 1
ATOM 3309 O O . TYR A 1 420 ? -14.789 -2.83 12.055 1 91.88 420 TYR A O 1
ATOM 3317 N N . MET A 1 421 ? -14.195 -4.188 10.422 1 90.88 421 MET A N 1
ATOM 3318 C CA . MET A 1 421 ? -12.773 -3.92 10.586 1 90.88 421 MET A CA 1
ATOM 3319 C C . MET A 1 421 ? -12.445 -2.475 10.219 1 90.88 421 MET A C 1
ATOM 3321 O O . MET A 1 421 ? -11.641 -1.826 10.891 1 90.88 421 MET A O 1
ATOM 3325 N N . VAL A 1 422 ? -13.055 -1.958 9.156 1 87.31 422 VAL A N 1
ATOM 3326 C CA . VAL A 1 422 ? -12.836 -0.577 8.742 1 87.31 422 VAL A CA 1
ATOM 3327 C C . VAL A 1 422 ? -13.289 0.375 9.844 1 87.31 422 VAL A C 1
ATOM 3329 O O . VAL A 1 422 ? -12.578 1.323 10.188 1 87.31 422 VAL A O 1
ATOM 3332 N N . LEU A 1 423 ? -14.438 0.142 10.391 1 90.12 423 LEU A N 1
ATOM 3333 C CA . LEU A 1 423 ? -14.969 0.982 11.461 1 90.12 423 LEU A CA 1
ATOM 3334 C C . LEU A 1 423 ? -14.062 0.931 12.688 1 90.12 423 LEU A C 1
ATOM 3336 O O . LEU A 1 423 ? -13.836 1.952 13.344 1 90.12 423 LEU A O 1
ATOM 3340 N N . LEU A 1 424 ? -13.641 -0.281 12.977 1 92.31 424 LEU A N 1
ATOM 3341 C CA . LEU A 1 424 ? -12.727 -0.432 14.109 1 92.31 424 LEU A CA 1
ATOM 3342 C C . LEU A 1 424 ? -11.438 0.347 13.875 1 92.31 424 LEU A C 1
ATOM 3344 O O . LEU A 1 424 ? -10.93 1.006 14.781 1 92.31 424 LEU A O 1
ATOM 3348 N N . ILE A 1 425 ? -10.852 0.288 12.68 1 89.56 425 ILE A N 1
ATOM 3349 C CA . ILE A 1 425 ? -9.641 1.018 12.328 1 89.56 425 ILE A CA 1
ATOM 3350 C C . ILE A 1 425 ? -9.883 2.52 12.461 1 89.56 425 ILE A C 1
ATOM 3352 O O . ILE A 1 425 ? -9.07 3.234 13.055 1 89.56 425 ILE A O 1
ATOM 3356 N N . LEU A 1 426 ? -11.023 2.945 11.914 1 87.5 426 LEU A N 1
ATOM 3357 C CA . LEU A 1 426 ? -11.359 4.363 11.984 1 87.5 426 LEU A CA 1
ATOM 3358 C C . LEU A 1 426 ? -11.477 4.82 13.438 1 87.5 426 LEU A C 1
ATOM 3360 O O . LEU A 1 426 ? -11 5.902 13.789 1 87.5 426 LEU A O 1
ATOM 3364 N N . PHE A 1 427 ? -12.086 4.047 14.242 1 91.38 427 PHE A N 1
ATOM 3365 C CA . PHE A 1 427 ? -12.242 4.383 15.656 1 91.38 427 PHE A CA 1
ATOM 3366 C C . PHE A 1 427 ? -10.883 4.535 16.328 1 91.38 427 PHE A C 1
ATOM 3368 O O . PHE A 1 427 ? -10.648 5.508 17.047 1 91.38 427 PHE A O 1
ATOM 3375 N N . VAL A 1 428 ? -10.016 3.625 16.062 1 89.81 428 VAL A N 1
ATOM 3376 C CA . VAL A 1 428 ? -8.695 3.637 16.672 1 89.81 428 VAL A CA 1
ATOM 3377 C C . VAL A 1 428 ? -7.895 4.832 16.172 1 89.81 428 VAL A C 1
ATOM 3379 O O . VAL A 1 428 ? -7.215 5.508 16.938 1 89.81 428 VAL A O 1
ATOM 3382 N N . VAL A 1 429 ? -7.918 5.031 14.898 1 85.94 429 VAL A N 1
ATOM 3383 C CA . VAL A 1 429 ? -7.211 6.164 14.312 1 85.94 429 VAL A CA 1
ATOM 3384 C C . VAL A 1 429 ? -7.723 7.465 14.93 1 85.94 429 VAL A C 1
ATOM 3386 O O . VAL A 1 429 ? -6.938 8.352 15.266 1 85.94 429 VAL A O 1
ATOM 3389 N N . PHE A 1 430 ? -9.023 7.59 15.109 1 85.31 430 PHE A N 1
ATOM 3390 C CA . PHE A 1 430 ? -9.625 8.773 15.711 1 85.31 430 PHE A CA 1
ATOM 3391 C C . PHE A 1 430 ? -9.18 8.922 17.156 1 85.31 430 PHE A C 1
ATOM 3393 O O . PHE A 1 430 ? -8.906 10.039 17.625 1 85.31 430 PHE A O 1
ATOM 3400 N N . LEU A 1 431 ? -9.203 7.871 17.828 1 88.94 431 LEU A N 1
ATOM 3401 C CA . LEU A 1 431 ? -8.781 7.887 19.219 1 88.94 431 LEU A CA 1
ATOM 3402 C C . LEU A 1 431 ? -7.336 8.367 19.344 1 88.94 431 LEU A C 1
ATOM 3404 O O . LEU A 1 431 ? -7.035 9.234 20.172 1 88.94 431 LEU A O 1
ATOM 3408 N N . PHE A 1 432 ? -6.453 7.867 18.516 1 85.12 432 PHE A N 1
ATOM 3409 C CA . PHE A 1 432 ? -5.043 8.234 18.578 1 85.12 432 PHE A CA 1
ATOM 3410 C C . PHE A 1 432 ? -4.824 9.656 18.078 1 85.12 432 PHE A C 1
ATOM 3412 O O . PHE A 1 432 ? -3.928 10.352 18.562 1 85.12 432 PHE A O 1
ATOM 3419 N N . ASP A 1 433 ? -5.594 9.984 17.078 1 83.25 433 ASP A N 1
ATOM 3420 C CA . ASP A 1 433 ? -5.547 11.375 16.625 1 83.25 433 ASP A CA 1
ATOM 3421 C C . ASP A 1 433 ? -5.898 12.336 17.75 1 83.25 433 ASP A C 1
ATOM 3423 O O . ASP A 1 433 ? -5.223 13.344 17.953 1 83.25 433 ASP A O 1
ATOM 3427 N N . HIS A 1 434 ? -6.895 12.055 18.547 1 83.38 434 HIS A N 1
ATOM 3428 C CA . HIS A 1 434 ? -7.32 12.883 19.672 1 83.38 434 HIS A CA 1
ATOM 3429 C C . HIS A 1 434 ? -6.266 12.898 20.766 1 83.38 434 HIS A C 1
ATOM 3431 O O . HIS A 1 434 ? -5.977 13.953 21.344 1 83.38 434 HIS A O 1
ATOM 3437 N N . ILE A 1 435 ? -5.742 11.781 20.984 1 84.81 435 ILE A N 1
ATOM 3438 C CA . ILE A 1 435 ? -4.711 11.68 22 1 84.81 435 ILE A CA 1
ATOM 3439 C C . ILE A 1 435 ? -3.488 12.5 21.594 1 84.81 435 ILE A C 1
ATOM 3441 O O . ILE A 1 435 ? -2.961 13.273 22.391 1 84.81 435 ILE A O 1
ATOM 3445 N N . SER A 1 436 ? -3.061 12.242 20.344 1 84.81 436 SER A N 1
ATOM 3446 C CA . SER A 1 436 ? -1.896 12.953 19.828 1 84.81 436 SER A CA 1
ATOM 3447 C C . SER A 1 436 ? -2.113 14.469 19.859 1 84.81 436 SER A C 1
ATOM 3449 O O . SER A 1 436 ? -1.25 15.211 20.328 1 84.81 436 SER A O 1
ATOM 3451 N N . ASN A 1 437 ? -3.248 14.945 19.484 1 80.38 437 ASN A N 1
ATOM 3452 C CA . ASN A 1 437 ? -3.561 16.359 19.453 1 80.38 437 ASN A CA 1
ATOM 3453 C C . ASN A 1 437 ? -3.623 16.953 20.859 1 80.38 437 ASN A C 1
ATOM 3455 O O . ASN A 1 437 ? -3.15 18.062 21.094 1 80.38 437 ASN A O 1
ATOM 3459 N N . SER A 1 438 ? -4.223 16.25 21.781 1 84 438 SER A N 1
ATOM 3460 C CA . SER A 1 438 ? -4.332 16.703 23.156 1 84 438 SER A CA 1
ATOM 3461 C C . SER A 1 438 ? -2.957 16.828 23.812 1 84 438 SER A C 1
ATOM 3463 O O . SER A 1 438 ? -2.686 17.797 24.531 1 84 438 SER A O 1
ATOM 3465 N N . LEU A 1 439 ? -2.115 15.898 23.531 1 81.25 439 LEU A N 1
ATOM 3466 C CA . LEU A 1 439 ? -0.773 15.914 24.109 1 81.25 439 LEU A CA 1
ATOM 3467 C C . LEU A 1 439 ? 0.076 17.016 23.484 1 81.25 439 LEU A C 1
ATOM 3469 O O . LEU A 1 439 ? 0.826 17.703 24.172 1 81.25 439 LEU A O 1
ATOM 3473 N N . ARG A 1 440 ? -0.035 17.172 22.25 1 81.5 440 ARG A N 1
ATOM 3474 C CA . ARG A 1 440 ? 0.729 18.188 21.531 1 81.5 440 ARG A CA 1
ATOM 3475 C C . ARG A 1 440 ? 0.3 19.594 21.953 1 81.5 440 ARG A C 1
ATOM 3477 O O . ARG A 1 440 ? 1.14 20.484 22.125 1 81.5 440 ARG A O 1
ATOM 3484 N N . SER A 1 441 ? -0.989 19.828 22.172 1 80.75 441 SER A N 1
ATOM 3485 C CA . SER A 1 441 ? -1.505 21.125 22.609 1 80.75 441 SER A CA 1
ATOM 3486 C C . SER A 1 441 ? -0.992 21.484 24 1 80.75 441 SER A C 1
ATOM 3488 O O . SER A 1 441 ? -0.721 22.656 24.281 1 80.75 441 SER A O 1
ATOM 3490 N N . ARG A 1 442 ? -0.837 20.531 24.766 1 77.25 442 ARG A N 1
ATOM 3491 C CA . ARG A 1 442 ? -0.34 20.766 26.125 1 77.25 442 ARG A CA 1
ATOM 3492 C C . ARG A 1 442 ? 1.155 21.062 26.109 1 77.25 442 ARG A C 1
ATOM 3494 O O . ARG A 1 442 ? 1.649 21.797 26.969 1 77.25 442 ARG A O 1
ATOM 3501 N N . LEU A 1 443 ? 1.826 20.438 25.172 1 71.81 443 LEU A N 1
ATOM 3502 C CA . LEU A 1 443 ? 3.273 20.594 25.094 1 71.81 443 LEU A CA 1
ATOM 3503 C C . LEU A 1 443 ? 3.641 21.938 24.453 1 71.81 443 LEU A C 1
ATOM 3505 O O . LEU A 1 443 ? 4.539 22.625 24.938 1 71.81 443 LEU A O 1
ATOM 3509 N N . ILE A 1 444 ? 3.227 22.266 23.25 1 63.47 444 ILE A N 1
ATOM 3510 C CA . ILE A 1 444 ? 3.594 23.469 22.516 1 63.47 444 ILE A CA 1
ATOM 3511 C C . ILE A 1 444 ? 2.783 24.656 23.047 1 63.47 444 ILE A C 1
ATOM 3513 O O . ILE A 1 444 ? 3.195 25.812 22.906 1 63.47 444 ILE A O 1
ATOM 3517 N N . GLY A 1 445 ? 2.1 24.594 24.078 1 57.5 445 GLY A N 1
ATOM 3518 C CA . GLY A 1 445 ? 1.241 25.656 24.562 1 57.5 445 GLY A CA 1
ATOM 3519 C C . GLY A 1 445 ? 0.032 25.891 23.688 1 57.5 445 GLY A C 1
ATOM 3520 O O . GLY A 1 445 ? 0.02 25.5 22.516 1 57.5 445 GLY A O 1
ATOM 3521 N N . LYS A 1 446 ? -1.191 25.906 24.203 1 49.19 446 LYS A N 1
ATOM 3522 C CA . LYS A 1 446 ? -2.395 26.297 23.484 1 49.19 446 LYS A CA 1
ATOM 3523 C C . LYS A 1 446 ? -2.092 27.391 22.453 1 49.19 446 LYS A C 1
ATOM 3525 O O . LYS A 1 446 ? -1.544 28.438 22.812 1 49.19 446 LYS A O 1
ATOM 3530 N N . THR A 1 447 ? -1.606 26.953 21.344 1 40.09 447 THR A N 1
ATOM 3531 C CA . THR A 1 447 ? -1.57 28.141 20.484 1 40.09 447 THR A CA 1
ATOM 3532 C C . THR A 1 447 ? -2.668 29.125 20.875 1 40.09 447 THR A C 1
ATOM 3534 O O . THR A 1 447 ? -3.844 28.766 20.938 1 40.09 447 THR A O 1
ATOM 3537 N N . GLN A 1 448 ? -2.33 29.953 21.797 1 31.92 448 GLN A N 1
ATOM 3538 C CA . GLN A 1 448 ? -3.248 31.062 22.047 1 31.92 448 GLN A CA 1
ATOM 3539 C C . GLN A 1 448 ? -3.986 31.469 20.781 1 31.92 448 GLN A C 1
ATOM 3541 O O . GLN A 1 448 ? -3.385 32.031 19.859 1 31.92 448 GLN A O 1
ATOM 3546 N N . HIS A 1 449 ? -4.836 30.703 20.188 1 27.12 449 HIS A N 1
ATOM 3547 C CA . HIS A 1 449 ? -5.848 31.516 19.516 1 27.12 449 HIS A CA 1
ATOM 3548 C C . HIS A 1 449 ? -6.574 32.406 20.5 1 27.12 449 HIS A C 1
ATOM 3550 O O . HIS A 1 449 ? -6.883 32 21.625 1 27.12 449 HIS A O 1
ATOM 3556 N N . MET B 1 1 ? 41.469 30.719 40.844 1 26.56 1 MET B N 1
ATOM 3557 C CA . MET B 1 1 ? 40.75 30.641 42.094 1 26.56 1 MET B CA 1
ATOM 3558 C C . MET B 1 1 ? 39.25 30.609 41.875 1 26.56 1 MET B C 1
ATOM 3560 O O . MET B 1 1 ? 38.688 31.578 41.375 1 26.56 1 MET B O 1
ATOM 3564 N N . SER B 1 2 ? 38.688 29.422 41.469 1 31.03 2 SER B N 1
ATOM 3565 C CA . SER B 1 2 ? 37.344 29.062 41.062 1 31.03 2 SER B CA 1
ATOM 3566 C C . SER B 1 2 ? 36.344 29.359 42.156 1 31.03 2 SER B C 1
ATOM 3568 O O . SER B 1 2 ? 36.344 28.75 43.219 1 31.03 2 SER B O 1
ATOM 3570 N N . SER B 1 3 ? 36.094 30.703 42.406 1 35.44 3 SER B N 1
ATOM 3571 C CA . SER B 1 3 ? 35.125 31.109 43.406 1 35.44 3 SER B CA 1
ATOM 3572 C C . SER B 1 3 ? 33.844 30.281 43.312 1 35.44 3 SER B C 1
ATOM 3574 O O . SER B 1 3 ? 33.156 30.297 42.281 1 35.44 3 SER B O 1
ATOM 3576 N N . SER B 1 4 ? 33.844 29.125 43.938 1 38.66 4 SER B N 1
ATOM 3577 C CA . SER B 1 4 ? 32.719 28.25 44.25 1 38.66 4 SER B CA 1
ATOM 3578 C C . SER B 1 4 ? 31.531 29.062 44.75 1 38.66 4 SER B C 1
ATOM 3580 O O . SER B 1 4 ? 31.641 29.766 45.75 1 38.66 4 SER B O 1
ATOM 3582 N N . PHE B 1 5 ? 30.828 29.734 43.875 1 43.62 5 PHE B N 1
ATOM 3583 C CA . PHE B 1 5 ? 29.531 30.312 44.219 1 43.62 5 PHE B CA 1
ATOM 3584 C C . PHE B 1 5 ? 28.781 29.406 45.188 1 43.62 5 PHE B C 1
ATOM 3586 O O . PHE B 1 5 ? 28.172 28.406 44.75 1 43.62 5 PHE B O 1
ATOM 3593 N N . ILE B 1 6 ? 29.422 29.062 46.344 1 45.12 6 ILE B N 1
ATOM 3594 C CA . ILE B 1 6 ? 28.781 28.359 47.469 1 45.12 6 ILE B CA 1
ATOM 3595 C C . ILE B 1 6 ? 27.516 29.109 47.875 1 45.12 6 ILE B C 1
ATOM 3597 O O . ILE B 1 6 ? 27.594 30.25 48.375 1 45.12 6 ILE B O 1
ATOM 3601 N N . LEU B 1 7 ? 26.422 28.922 47.125 1 50.41 7 LEU B N 1
ATOM 3602 C CA . LEU B 1 7 ? 25.125 29.391 47.625 1 50.41 7 LEU B CA 1
ATOM 3603 C C . LEU B 1 7 ? 24.906 29 49.062 1 50.41 7 LEU B C 1
ATOM 3605 O O . LEU B 1 7 ? 25.078 27.844 49.438 1 50.41 7 LEU B O 1
ATOM 3609 N N . ASN B 1 8 ? 25.156 29.859 49.969 1 50.5 8 ASN B N 1
ATOM 3610 C CA . ASN B 1 8 ? 24.906 29.703 51.406 1 50.5 8 ASN B CA 1
ATOM 3611 C C . ASN B 1 8 ? 23.547 29.031 51.656 1 50.5 8 ASN B C 1
ATOM 3613 O O . ASN B 1 8 ? 22.641 29.125 50.844 1 50.5 8 ASN B O 1
ATOM 3617 N N . THR B 1 9 ? 23.438 28 52.531 1 56.38 9 THR B N 1
ATOM 3618 C CA . THR B 1 9 ? 22.281 27.203 52.906 1 56.38 9 THR B CA 1
ATOM 3619 C C . THR B 1 9 ? 21.047 28.062 53.062 1 56.38 9 THR B C 1
ATOM 3621 O O . THR B 1 9 ? 19.938 27.672 52.688 1 56.38 9 THR B O 1
ATOM 3624 N N . ALA B 1 10 ? 21.203 29.188 53.594 1 59.09 10 ALA B N 1
ATOM 3625 C CA . ALA B 1 10 ? 20.078 30.078 53.875 1 59.09 10 ALA B CA 1
ATOM 3626 C C . ALA B 1 10 ? 19.516 30.641 52.562 1 59.09 10 ALA B C 1
ATOM 3628 O O . ALA B 1 10 ? 18.297 30.75 52.406 1 59.09 10 ALA B O 1
ATOM 3629 N N . GLU B 1 11 ? 20.312 31 51.625 1 60.22 11 GLU B N 1
ATOM 3630 C CA . GLU B 1 11 ? 19.875 31.516 50.344 1 60.22 11 GLU B CA 1
ATOM 3631 C C . GLU B 1 11 ? 19.25 30.422 49.469 1 60.22 11 GLU B C 1
ATOM 3633 O O . GLU B 1 11 ? 18.281 30.656 48.75 1 60.22 11 GLU B O 1
ATOM 3638 N N . ARG B 1 12 ? 19.781 29.172 49.625 1 58.62 12 ARG B N 1
ATOM 3639 C CA . ARG B 1 12 ? 19.125 28.031 48.969 1 58.62 12 ARG B CA 1
ATOM 3640 C C . ARG B 1 12 ? 17.703 27.844 49.531 1 58.62 12 ARG B C 1
ATOM 3642 O O . ARG B 1 12 ? 16.781 27.562 48.75 1 58.62 12 ARG B O 1
ATOM 3649 N N . GLU B 1 13 ? 17.594 27.938 50.875 1 60.53 13 GLU B N 1
ATOM 3650 C CA . GLU B 1 13 ? 16.266 27.766 51.469 1 60.53 13 GLU B CA 1
ATOM 3651 C C . GLU B 1 13 ? 15.328 28.891 51.031 1 60.53 13 GLU B C 1
ATOM 3653 O O . GLU B 1 13 ? 14.148 28.641 50.781 1 60.53 13 GLU B O 1
ATOM 3658 N N . ARG B 1 14 ? 15.781 30.125 50.969 1 62.03 14 ARG B N 1
ATOM 3659 C CA . ARG B 1 14 ? 14.953 31.234 50.5 1 62.03 14 ARG B CA 1
ATOM 3660 C C . ARG B 1 14 ? 14.578 31.078 49.031 1 62.03 14 ARG B C 1
ATOM 3662 O O . ARG B 1 14 ? 13.43 31.328 48.656 1 62.03 14 ARG B O 1
ATOM 3669 N N . LEU B 1 15 ? 15.562 30.75 48.219 1 61.59 15 LEU B N 1
ATOM 3670 C CA . LEU B 1 15 ? 15.242 30.562 46.812 1 61.59 15 LEU B CA 1
ATOM 3671 C C . LEU B 1 15 ? 14.32 29.359 46.625 1 61.59 15 LEU B C 1
ATOM 3673 O O . LEU B 1 15 ? 13.422 29.391 45.781 1 61.59 15 LEU B O 1
ATOM 3677 N N . THR B 1 16 ? 14.547 28.297 47.438 1 59.81 16 THR B N 1
ATOM 3678 C CA . THR B 1 16 ? 13.641 27.156 47.375 1 59.81 16 THR B CA 1
ATOM 3679 C C . THR B 1 16 ? 12.258 27.531 47.906 1 59.81 16 THR B C 1
ATOM 3681 O O . THR B 1 16 ? 11.242 27.078 47.344 1 59.81 16 THR B O 1
ATOM 3684 N N . ALA B 1 17 ? 12.195 28.359 48.938 1 60.22 17 ALA B N 1
ATOM 3685 C CA . ALA B 1 17 ? 10.922 28.812 49.469 1 60.22 17 ALA B CA 1
ATOM 3686 C C . ALA B 1 17 ? 10.227 29.766 48.5 1 60.22 17 ALA B C 1
ATOM 3688 O O . ALA B 1 17 ? 9 29.75 48.375 1 60.22 17 ALA B O 1
ATOM 3689 N N . ALA B 1 18 ? 10.914 30.781 47.875 1 56.91 18 ALA B N 1
ATOM 3690 C CA . ALA B 1 18 ? 10.336 31.781 46.969 1 56.91 18 ALA B CA 1
ATOM 3691 C C . ALA B 1 18 ? 9.984 31.156 45.625 1 56.91 18 ALA B C 1
ATOM 3693 O O . ALA B 1 18 ? 9.062 31.594 44.938 1 56.91 18 ALA B O 1
ATOM 3694 N N . HIS B 1 19 ? 10.797 30.328 45.156 1 56.94 19 HIS B N 1
ATOM 3695 C CA . HIS B 1 19 ? 10.492 29.672 43.875 1 56.94 19 HIS B CA 1
ATOM 3696 C C . HIS B 1 19 ? 10.172 28.203 44.094 1 56.94 19 HIS B C 1
ATOM 3698 O O . HIS B 1 19 ? 10.867 27.328 43.562 1 56.94 19 HIS B O 1
ATOM 3704 N N . ARG B 1 20 ? 9.383 28.016 45.094 1 52.81 20 ARG B N 1
ATOM 3705 C CA . ARG B 1 20 ? 8.961 26.656 45.438 1 52.81 20 ARG B CA 1
ATOM 3706 C C . ARG B 1 20 ? 8.484 25.938 44.188 1 52.81 20 ARG B C 1
ATOM 3708 O O . ARG B 1 20 ? 8.656 24.719 44.062 1 52.81 20 ARG B O 1
ATOM 3715 N N . HIS B 1 21 ? 7.773 26.609 43.406 1 52.34 21 HIS B N 1
ATOM 3716 C CA . HIS B 1 21 ? 7.172 25.969 42.25 1 52.34 21 HIS B CA 1
ATOM 3717 C C . HIS B 1 21 ? 8.242 25.422 41.312 1 52.34 21 HIS B C 1
ATOM 3719 O O . HIS B 1 21 ? 8 24.453 40.594 1 52.34 21 HIS B O 1
ATOM 3725 N N . VAL B 1 22 ? 9.367 26.156 41.188 1 52.19 22 VAL B N 1
ATOM 3726 C CA . VAL B 1 22 ? 10.445 25.672 40.312 1 52.19 22 VAL B CA 1
ATOM 3727 C C . VAL B 1 22 ? 11.078 24.422 40.906 1 52.19 22 VAL B C 1
ATOM 3729 O O . VAL B 1 22 ? 11.492 23.516 40.188 1 52.19 22 VAL B O 1
ATOM 3732 N N . PHE B 1 23 ? 11.242 24.406 42.219 1 50.41 23 PHE B N 1
ATOM 3733 C CA . PHE B 1 23 ? 11.891 23.281 42.875 1 50.41 23 PHE B CA 1
ATOM 3734 C C . PHE B 1 23 ? 10.891 22.141 43.094 1 50.41 23 PHE B C 1
ATOM 3736 O O . PHE B 1 23 ? 11.281 21 43.312 1 50.41 23 PHE B O 1
ATOM 3743 N N . ASN B 1 24 ? 9.695 22.438 43.438 1 49.31 24 ASN B N 1
ATOM 3744 C CA . ASN B 1 24 ? 8.75 21.344 43.625 1 49.31 24 ASN B CA 1
ATOM 3745 C C . ASN B 1 24 ? 8.188 20.844 42.312 1 49.31 24 ASN B C 1
ATOM 3747 O O . ASN B 1 24 ? 7.051 21.172 41.938 1 49.31 24 ASN B O 1
ATOM 3751 N N . ARG B 1 25 ? 9.062 20.766 41.438 1 53.25 25 ARG B N 1
ATOM 3752 C CA . ARG B 1 25 ? 8.625 20.141 40.188 1 53.25 25 ARG B CA 1
ATOM 3753 C C . ARG B 1 25 ? 7.965 18.797 40.469 1 53.25 25 ARG B C 1
ATOM 3755 O O . ARG B 1 25 ? 8.414 18.031 41.312 1 53.25 25 ARG B O 1
ATOM 3762 N N . SER B 1 26 ? 6.66 18.625 40.375 1 56.62 26 SER B N 1
ATOM 3763 C CA . SER B 1 26 ? 5.914 17.375 40.469 1 56.62 26 SER B CA 1
ATOM 3764 C C . SER B 1 26 ? 6.703 16.203 39.906 1 56.62 26 SER B C 1
ATOM 3766 O O . SER B 1 26 ? 7.621 16.391 39.094 1 56.62 26 SER B O 1
ATOM 3768 N N . PHE B 1 27 ? 6.707 15.086 40.75 1 58 27 PHE B N 1
ATOM 3769 C CA . PHE B 1 27 ? 7.391 13.859 40.344 1 58 27 PHE B CA 1
ATOM 3770 C C . PHE B 1 27 ? 7.332 13.664 38.844 1 58 27 PHE B C 1
ATOM 3772 O O . PHE B 1 27 ? 8.336 13.305 38.219 1 58 27 PHE B O 1
ATOM 3779 N N . MET B 1 28 ? 6.227 14.055 38.344 1 58.72 28 MET B N 1
ATOM 3780 C CA . MET B 1 28 ? 6.055 13.852 36.906 1 58.72 28 MET B CA 1
ATOM 3781 C C . MET B 1 28 ? 6.801 14.922 36.094 1 58.72 28 MET B C 1
ATOM 3783 O O . MET B 1 28 ? 7.246 14.672 34.969 1 58.72 28 MET B O 1
ATOM 3787 N N . GLN B 1 29 ? 7 16.109 36.656 1 59.94 29 GLN B N 1
ATOM 3788 C CA . GLN B 1 29 ? 7.727 17.156 35.969 1 59.94 29 GLN B CA 1
ATOM 3789 C C . GLN B 1 29 ? 9.234 16.906 35.969 1 59.94 29 GLN B C 1
ATOM 3791 O O . GLN B 1 29 ? 9.938 17.25 35.031 1 59.94 29 GLN B O 1
ATOM 3796 N N . ARG B 1 30 ? 9.742 16.359 37.188 1 57.69 30 ARG B N 1
ATOM 3797 C CA . ARG B 1 30 ? 11.172 16.078 37.312 1 57.69 30 ARG B CA 1
ATOM 3798 C C . ARG B 1 30 ? 11.539 14.781 36.594 1 57.69 30 ARG B C 1
ATOM 3800 O O . ARG B 1 30 ? 12.562 14.719 35.906 1 57.69 30 ARG B O 1
ATOM 3807 N N . TYR B 1 31 ? 10.664 13.719 36.781 1 60.91 31 TYR B N 1
ATOM 3808 C CA . TYR B 1 31 ? 11.047 12.398 36.281 1 60.91 31 TYR B CA 1
ATOM 3809 C C . TYR B 1 31 ? 10.133 11.953 35.156 1 60.91 31 TYR B C 1
ATOM 3811 O O . TYR B 1 31 ? 10.133 10.781 34.781 1 60.91 31 TYR B O 1
ATOM 3819 N N . GLY B 1 32 ? 9.289 12.875 34.75 1 61.44 32 GLY B N 1
ATOM 3820 C CA . GLY B 1 32 ? 8.352 12.531 33.688 1 61.44 32 GLY B CA 1
ATOM 3821 C C . GLY B 1 32 ? 9.039 11.969 32.469 1 61.44 32 GLY B C 1
ATOM 3822 O O . GLY B 1 32 ? 8.57 10.984 31.891 1 61.44 32 GLY B O 1
ATOM 3823 N N . LEU B 1 33 ? 10.094 12.555 32.156 1 64.25 33 LEU B N 1
ATOM 3824 C CA . LEU B 1 33 ? 10.82 12.07 31 1 64.25 33 LEU B CA 1
ATOM 3825 C C . LEU B 1 33 ? 11.391 10.68 31.266 1 64.25 33 LEU B C 1
ATOM 3827 O O . LEU B 1 33 ? 11.352 9.812 30.391 1 64.25 33 LEU B O 1
ATOM 3831 N N . LEU B 1 34 ? 11.961 10.57 32.469 1 64.06 34 LEU B N 1
ATOM 3832 C CA . LEU B 1 34 ? 12.547 9.273 32.812 1 64.06 34 LEU B CA 1
ATOM 3833 C C . LEU B 1 34 ? 11.469 8.203 32.875 1 64.06 34 LEU B C 1
ATOM 3835 O O . LEU B 1 34 ? 11.672 7.074 32.438 1 64.06 34 LEU B O 1
ATOM 3839 N N . VAL B 1 35 ? 10.336 8.578 33.469 1 71 35 VAL B N 1
ATOM 3840 C CA . VAL B 1 35 ? 9.234 7.633 33.531 1 71 35 VAL B CA 1
ATOM 3841 C C . VAL B 1 35 ? 8.719 7.297 32.156 1 71 35 VAL B C 1
ATOM 3843 O O . VAL B 1 35 ? 8.422 6.141 31.844 1 71 35 VAL B O 1
ATOM 3846 N N . GLY B 1 36 ? 8.633 8.32 31.375 1 71.06 36 GLY B N 1
ATOM 3847 C CA . GLY B 1 36 ? 8.234 8.07 29.984 1 71.06 36 GLY B CA 1
ATOM 3848 C C . GLY B 1 36 ? 9.188 7.148 29.25 1 71.06 36 GLY B C 1
ATOM 3849 O O . GLY B 1 36 ? 8.758 6.242 28.547 1 71.06 36 GLY B O 1
ATOM 3850 N N . LEU B 1 37 ? 10.406 7.348 29.562 1 72.06 37 LEU B N 1
ATOM 3851 C CA . LEU B 1 37 ? 11.414 6.516 28.922 1 72.06 37 LEU B CA 1
ATOM 3852 C C . LEU B 1 37 ? 11.352 5.082 29.438 1 72.06 37 LEU B C 1
ATOM 3854 O O . LEU B 1 37 ? 11.516 4.129 28.672 1 72.06 37 LEU B O 1
ATOM 3858 N N . LEU B 1 38 ? 11.094 5.008 30.734 1 74.56 38 LEU B N 1
ATOM 3859 C CA . LEU B 1 38 ? 11.008 3.678 31.312 1 74.56 38 LEU B CA 1
ATOM 3860 C C . LEU B 1 38 ? 9.781 2.93 30.812 1 74.56 38 LEU B C 1
ATOM 3862 O O . LEU B 1 38 ? 9.859 1.734 30.516 1 74.56 38 LEU B O 1
ATOM 3866 N N . VAL B 1 39 ? 8.727 3.682 30.703 1 75.75 39 VAL B N 1
ATOM 3867 C CA . VAL B 1 39 ? 7.5 3.064 30.203 1 75.75 39 VAL B CA 1
ATOM 3868 C C . VAL B 1 39 ? 7.68 2.658 28.75 1 75.75 39 VAL B C 1
ATOM 3870 O O . VAL B 1 39 ? 7.258 1.573 28.344 1 75.75 39 VAL B O 1
ATOM 3873 N N . ALA B 1 40 ? 8.328 3.529 28.094 1 74.69 40 ALA B N 1
ATOM 3874 C CA . ALA B 1 40 ? 8.586 3.221 26.688 1 74.69 40 ALA B CA 1
ATOM 3875 C C . ALA B 1 40 ? 9.5 2 26.547 1 74.69 40 ALA B C 1
ATOM 3877 O O . ALA B 1 40 ? 9.266 1.134 25.703 1 74.69 40 ALA B O 1
ATOM 3878 N N . THR B 1 41 ? 10.508 1.983 27.438 1 77.81 41 THR B N 1
ATOM 3879 C CA . THR B 1 41 ? 11.438 0.857 27.375 1 77.81 41 THR B CA 1
ATOM 3880 C C . THR B 1 41 ? 10.734 -0.439 27.766 1 77.81 41 THR B C 1
ATOM 3882 O O . THR B 1 41 ? 10.93 -1.477 27.141 1 77.81 41 THR B O 1
ATOM 3885 N N . ALA B 1 42 ? 9.953 -0.358 28.812 1 77.88 42 ALA B N 1
ATOM 3886 C CA . ALA B 1 42 ? 9.188 -1.53 29.219 1 77.88 42 ALA B CA 1
ATOM 3887 C C . ALA B 1 42 ? 8.242 -1.993 28.125 1 77.88 42 ALA B C 1
ATOM 3889 O O . ALA B 1 42 ? 8.102 -3.193 27.875 1 77.88 42 ALA B O 1
ATOM 3890 N N . TYR B 1 43 ? 7.684 -0.958 27.516 1 75.56 43 TYR B N 1
ATOM 3891 C CA . TYR B 1 43 ? 6.801 -1.269 26.406 1 75.56 43 TYR B CA 1
ATOM 3892 C C . TYR B 1 43 ? 7.57 -1.928 25.266 1 75.56 43 TYR B C 1
ATOM 3894 O O . TYR B 1 43 ? 7.109 -2.914 24.688 1 75.56 43 TYR B O 1
ATOM 3902 N N . LEU B 1 44 ? 8.727 -1.485 25.047 1 78.38 44 LEU B N 1
ATOM 3903 C CA . LEU B 1 44 ? 9.539 -2.037 23.984 1 78.38 44 LEU B CA 1
ATOM 3904 C C . LEU B 1 44 ? 9.969 -3.465 24.297 1 78.38 44 LEU B C 1
ATOM 3906 O O . LEU B 1 44 ? 10 -4.32 23.406 1 78.38 44 LEU B O 1
ATOM 3910 N N . ILE B 1 45 ? 10.305 -3.672 25.531 1 78.06 45 ILE B N 1
ATOM 3911 C CA . ILE B 1 45 ? 10.68 -5.016 25.953 1 78.06 45 ILE B CA 1
ATOM 3912 C C . ILE B 1 45 ? 9.484 -5.953 25.812 1 78.06 45 ILE B C 1
ATOM 3914 O O . ILE B 1 45 ? 9.625 -7.082 25.344 1 78.06 45 ILE B O 1
ATOM 3918 N N . GLY B 1 46 ? 8.336 -5.484 26.234 1 76.56 46 GLY B N 1
ATOM 3919 C CA . GLY B 1 46 ? 7.125 -6.27 26.062 1 76.56 46 GLY B CA 1
ATOM 3920 C C . GLY B 1 46 ? 6.828 -6.598 24.609 1 76.56 46 GLY B C 1
ATOM 3921 O O . GLY B 1 46 ? 6.504 -7.742 24.281 1 76.56 46 GLY B O 1
ATOM 3922 N N . CYS B 1 47 ? 6.988 -5.574 23.812 1 75.12 47 CYS B N 1
ATOM 3923 C CA . CYS B 1 47 ? 6.75 -5.773 22.391 1 75.12 47 CYS B CA 1
ATOM 3924 C C . CYS B 1 47 ? 7.762 -6.75 21.797 1 75.12 47 CYS B C 1
ATOM 3926 O O . CYS B 1 47 ? 7.426 -7.547 20.922 1 75.12 47 CYS B O 1
ATOM 3928 N N . PHE B 1 48 ? 9.023 -6.707 22.266 1 75.5 48 PHE B N 1
ATOM 3929 C CA . PHE B 1 48 ? 10.094 -7.578 21.781 1 75.5 48 PHE B CA 1
ATOM 3930 C C . PHE B 1 48 ? 9.719 -9.047 21.984 1 75.5 48 PHE B C 1
ATOM 3932 O O . PHE B 1 48 ? 9.914 -9.867 21.094 1 75.5 48 PHE B O 1
ATOM 3939 N N . PHE B 1 49 ? 9.055 -9.359 23.047 1 72.69 49 PHE B N 1
ATOM 3940 C CA . PHE B 1 49 ? 8.703 -10.742 23.359 1 72.69 49 PHE B CA 1
ATOM 3941 C C . PHE B 1 49 ? 7.371 -11.117 22.703 1 72.69 49 PHE B C 1
ATOM 3943 O O . PHE B 1 49 ? 7.195 -12.25 22.25 1 72.69 49 PHE B O 1
ATOM 3950 N N . PHE B 1 50 ? 6.539 -10.133 22.688 1 71.06 50 PHE B N 1
ATOM 3951 C CA . PHE B 1 50 ? 5.215 -10.398 22.125 1 71.06 50 PHE B CA 1
ATOM 3952 C C . PHE B 1 50 ? 5.301 -10.695 20.641 1 71.06 50 PHE B C 1
ATOM 3954 O O . PHE B 1 50 ? 4.602 -11.578 20.141 1 71.06 50 PHE B O 1
ATOM 3961 N N . PHE B 1 51 ? 6.207 -9.977 20 1 68.81 51 PHE B N 1
ATOM 3962 C CA . PHE B 1 51 ? 6.285 -10.148 18.562 1 68.81 51 PHE B CA 1
ATOM 3963 C C . PHE B 1 51 ? 7.375 -11.148 18.188 1 68.81 51 PHE B C 1
ATOM 3965 O O . PHE B 1 51 ? 7.668 -11.352 17.016 1 68.81 51 PHE B O 1
ATOM 3972 N N . ASN B 1 52 ? 7.898 -11.758 19.172 1 69.5 52 ASN B N 1
ATOM 3973 C CA . ASN B 1 52 ? 8.938 -12.758 18.953 1 69.5 52 ASN B CA 1
ATOM 3974 C C . ASN B 1 52 ? 10.039 -12.242 18.031 1 69.5 52 ASN B C 1
ATOM 3976 O O . ASN B 1 52 ? 10.406 -12.891 17.062 1 69.5 52 ASN B O 1
ATOM 3980 N N . VAL B 1 53 ? 10.5 -11.047 18.375 1 70.75 53 VAL B N 1
ATOM 3981 C CA . VAL B 1 53 ? 11.508 -10.398 17.547 1 70.75 53 VAL B CA 1
ATOM 3982 C C . VAL B 1 53 ? 12.781 -11.25 17.531 1 70.75 53 VAL B C 1
ATOM 3984 O O . VAL B 1 53 ? 13.422 -11.391 16.484 1 70.75 53 VAL B O 1
ATOM 3987 N N . GLY B 1 54 ? 13.195 -11.828 18.641 1 66.5 54 GLY B N 1
ATOM 3988 C CA . GLY B 1 54 ? 14.383 -12.664 18.719 1 66.5 54 GLY B CA 1
ATOM 3989 C C . GLY B 1 54 ? 14.375 -13.805 17.719 1 66.5 54 GLY B C 1
ATOM 3990 O O . GLY B 1 54 ? 15.195 -13.844 16.797 1 66.5 54 GLY B O 1
ATOM 3991 N N . PRO B 1 55 ? 13.43 -14.625 17.812 1 68.06 55 PRO B N 1
ATOM 3992 C CA . PRO B 1 55 ? 13.336 -15.742 16.859 1 68.06 55 PRO B CA 1
ATOM 3993 C C . PRO B 1 55 ? 13.188 -15.273 15.422 1 68.06 55 PRO B C 1
ATOM 3995 O O . PRO B 1 55 ? 13.734 -15.891 14.508 1 68.06 55 PRO B O 1
ATOM 3998 N N . ALA B 1 56 ? 12.555 -14.18 15.266 1 67.69 56 ALA B N 1
ATOM 3999 C CA . ALA B 1 56 ? 12.375 -13.68 13.906 1 67.69 56 ALA B CA 1
ATOM 4000 C C . ALA B 1 56 ? 13.703 -13.234 13.297 1 67.69 56 ALA B C 1
ATOM 4002 O O . ALA B 1 56 ? 13.961 -13.477 12.117 1 67.69 56 ALA B O 1
ATOM 4003 N N . PHE B 1 57 ? 14.461 -12.617 14.086 1 68.62 57 PHE B N 1
ATOM 4004 C CA . PHE B 1 57 ? 15.766 -12.164 13.609 1 68.62 57 PHE B CA 1
ATOM 4005 C C . PHE B 1 57 ? 16.703 -13.352 13.391 1 68.62 57 PHE B C 1
ATOM 4007 O O . PHE B 1 57 ? 17.484 -13.359 12.445 1 68.62 57 PHE B O 1
ATOM 4014 N N . MET B 1 58 ? 16.531 -14.336 14.188 1 66.25 58 MET B N 1
ATOM 4015 C CA . MET B 1 58 ? 17.406 -15.492 14.086 1 66.25 58 MET B CA 1
ATOM 4016 C C . MET B 1 58 ? 17 -16.391 12.922 1 66.25 58 MET B C 1
ATOM 4018 O O . MET B 1 58 ? 17.844 -17.016 12.289 1 66.25 58 MET B O 1
ATOM 4022 N N . GLN B 1 59 ? 15.75 -16.297 12.602 1 63.5 59 GLN B N 1
ATOM 4023 C CA . GLN B 1 59 ? 15.258 -17.156 11.523 1 63.5 59 GLN B CA 1
ATOM 4024 C C . GLN B 1 59 ? 15.211 -16.391 10.203 1 63.5 59 GLN B C 1
ATOM 4026 O O . GLN B 1 59 ? 14.734 -16.922 9.195 1 63.5 59 GLN B O 1
ATOM 4031 N N . GLY B 1 60 ? 15.672 -15.211 10.406 1 63.81 60 GLY B N 1
ATOM 4032 C CA . GLY B 1 60 ? 15.672 -14.445 9.172 1 63.81 60 GLY B CA 1
ATOM 4033 C C . GLY B 1 60 ? 16.625 -15 8.133 1 63.81 60 GLY B C 1
ATOM 4034 O O . GLY B 1 60 ? 17.656 -15.602 8.477 1 63.81 60 GLY B O 1
ATOM 4035 N N . ARG B 1 61 ? 16.203 -15.156 6.906 1 66.94 61 ARG B N 1
ATOM 4036 C CA . ARG B 1 61 ? 17.047 -15.625 5.805 1 66.94 61 ARG B CA 1
ATOM 4037 C C . ARG B 1 61 ? 18 -14.523 5.34 1 66.94 61 ARG B C 1
ATOM 4039 O O . ARG B 1 61 ? 17.797 -13.945 4.27 1 66.94 61 ARG B O 1
ATOM 4046 N N . TRP B 1 62 ? 18.984 -14.211 6.148 1 67.5 62 TRP B N 1
ATOM 4047 C CA . TRP B 1 62 ? 19.953 -13.148 5.883 1 67.5 62 TRP B CA 1
ATOM 4048 C C . TRP B 1 62 ? 20.703 -13.414 4.59 1 67.5 62 TRP B C 1
ATOM 4050 O O . TRP B 1 62 ? 21.156 -12.477 3.922 1 67.5 62 TRP B O 1
ATOM 4060 N N . ASP B 1 63 ? 20.797 -14.57 4.191 1 70.06 63 ASP B N 1
ATOM 4061 C CA . ASP B 1 63 ? 21.469 -14.93 2.941 1 70.06 63 ASP B CA 1
ATOM 4062 C C . ASP B 1 63 ? 20.672 -14.438 1.734 1 70.06 63 ASP B C 1
ATOM 4064 O O . ASP B 1 63 ? 21.25 -13.977 0.748 1 70.06 63 ASP B O 1
ATOM 4068 N N . ARG B 1 64 ? 19.453 -14.438 1.932 1 72.75 64 ARG B N 1
ATOM 4069 C CA . ARG B 1 64 ? 18.609 -13.969 0.838 1 72.75 64 ARG B CA 1
ATOM 4070 C C . ARG B 1 64 ? 18.719 -12.453 0.681 1 72.75 64 ARG B C 1
ATOM 4072 O O . ARG B 1 64 ? 18.781 -11.945 -0.439 1 72.75 64 ARG B O 1
ATOM 4079 N N . ALA B 1 65 ? 18.844 -11.875 1.809 1 74 65 ALA B N 1
ATOM 4080 C CA . ALA B 1 65 ? 18.953 -10.414 1.763 1 74 65 ALA B CA 1
ATOM 4081 C C . ALA B 1 65 ? 20.234 -9.984 1.073 1 74 65 ALA B C 1
ATOM 4083 O O . ALA B 1 65 ? 20.234 -9.047 0.27 1 74 65 ALA B O 1
ATOM 4084 N N . SER B 1 66 ? 21.25 -10.656 1.368 1 76.56 66 SER B N 1
ATOM 4085 C CA . SER B 1 66 ? 22.531 -10.328 0.755 1 76.56 66 SER B CA 1
ATOM 4086 C C . SER B 1 66 ? 22.516 -10.602 -0.746 1 76.56 66 SER B C 1
ATOM 4088 O O . SER B 1 66 ? 23.078 -9.836 -1.528 1 76.56 66 SER B O 1
ATOM 4090 N N . SER B 1 67 ? 21.859 -11.664 -1.061 1 76.88 67 SER B N 1
ATOM 4091 C CA . SER B 1 67 ? 21.781 -12 -2.479 1 76.88 67 SER B CA 1
ATOM 4092 C C . SER B 1 67 ? 20.953 -10.977 -3.242 1 76.88 67 SER B C 1
ATOM 4094 O O . SER B 1 67 ? 21.297 -10.609 -4.371 1 76.88 67 SER B O 1
ATOM 4096 N N . TYR B 1 68 ? 19.969 -10.461 -2.564 1 77.25 68 TYR B N 1
ATOM 4097 C CA . TYR B 1 68 ? 19.109 -9.477 -3.221 1 77.25 68 TYR B CA 1
ATOM 4098 C C . TYR B 1 68 ? 19.859 -8.164 -3.43 1 77.25 68 TYR B C 1
ATOM 4100 O O . TYR B 1 68 ? 19.734 -7.531 -4.48 1 77.25 68 TYR B O 1
ATOM 4108 N N . ILE B 1 69 ? 20.656 -7.863 -2.504 1 80.25 69 ILE B N 1
ATOM 4109 C CA . ILE B 1 69 ? 21.438 -6.633 -2.617 1 80.25 69 ILE B CA 1
ATOM 4110 C C . ILE B 1 69 ? 22.469 -6.781 -3.723 1 80.25 69 ILE B C 1
ATOM 4112 O O . ILE B 1 69 ? 22.719 -5.844 -4.484 1 80.25 69 ILE B O 1
ATOM 4116 N N . GLN B 1 70 ? 23.031 -7.906 -3.787 1 85.19 70 GLN B N 1
ATOM 4117 C CA . GLN B 1 70 ? 24.031 -8.141 -4.82 1 85.19 70 GLN B CA 1
ATOM 4118 C C . GLN B 1 70 ? 23.406 -8.102 -6.215 1 85.19 70 GLN B C 1
ATOM 4120 O O . GLN B 1 70 ? 24.047 -7.664 -7.176 1 85.19 70 GLN B O 1
ATOM 4125 N N . ASP B 1 71 ? 22.203 -8.5 -6.238 1 86.38 71 ASP B N 1
ATOM 4126 C CA . ASP B 1 71 ? 21.531 -8.523 -7.527 1 86.38 71 ASP B CA 1
ATOM 4127 C C . ASP B 1 71 ? 21.172 -7.109 -7.984 1 86.38 71 ASP B C 1
ATOM 4129 O O . ASP B 1 71 ? 20.875 -6.887 -9.156 1 86.38 71 ASP B O 1
ATOM 4133 N N . TRP B 1 72 ? 21.281 -6.234 -7.117 1 86.94 72 TRP B N 1
ATOM 4134 C CA . TRP B 1 72 ? 20.984 -4.844 -7.453 1 86.94 72 TRP B CA 1
ATOM 4135 C C . TRP B 1 72 ? 22.094 -4.242 -8.312 1 86.94 72 TRP B C 1
ATOM 4137 O O . TRP B 1 72 ? 21.828 -3.402 -9.172 1 86.94 72 TRP B O 1
ATOM 4147 N N . TYR B 1 73 ? 23.328 -4.684 -8.078 1 88.94 73 TYR B N 1
ATOM 4148 C CA . TYR B 1 73 ? 24.422 -4.035 -8.805 1 88.94 73 TYR B CA 1
ATOM 4149 C C . TYR B 1 73 ? 25.156 -5.039 -9.68 1 88.94 73 TYR B C 1
ATOM 4151 O O . TYR B 1 73 ? 26.219 -4.723 -10.234 1 88.94 73 TYR B O 1
ATOM 4159 N N . SER B 1 74 ? 24.609 -6.238 -9.742 1 90.75 74 SER B N 1
ATOM 4160 C CA . SER B 1 74 ? 25.266 -7.27 -10.539 1 90.75 74 SER B CA 1
ATOM 4161 C C . SER B 1 74 ? 24.25 -8.148 -11.25 1 90.75 74 SER B C 1
ATOM 4163 O O . SER B 1 74 ? 23.047 -8.062 -10.977 1 90.75 74 SER B O 1
ATOM 4165 N N . TRP B 1 75 ? 24.688 -8.867 -12.312 1 87.62 75 TRP B N 1
ATOM 4166 C CA . TRP B 1 75 ? 23.828 -9.828 -13.008 1 87.62 75 TRP B CA 1
ATOM 4167 C C . TRP B 1 75 ? 24.484 -11.203 -13.039 1 87.62 75 TRP B C 1
ATOM 4169 O O . TRP B 1 75 ? 25.688 -11.328 -12.859 1 87.62 75 TRP B O 1
ATOM 4179 N N . ARG B 1 76 ? 23.609 -12.312 -13.188 1 88.31 76 ARG B N 1
ATOM 4180 C CA . ARG B 1 76 ? 24.094 -13.688 -13.18 1 88.31 76 ARG B CA 1
ATOM 4181 C C . ARG B 1 76 ? 23.781 -14.383 -14.5 1 88.31 76 ARG B C 1
ATOM 4183 O O . ARG B 1 76 ? 22.656 -14.312 -15 1 88.31 76 ARG B O 1
ATOM 4190 N N . ALA B 1 77 ? 24.828 -14.852 -15.023 1 89 77 ALA B N 1
ATOM 4191 C CA . ALA B 1 77 ? 24.641 -15.812 -16.109 1 89 77 ALA B CA 1
ATOM 4192 C C . ALA B 1 77 ? 24.453 -17.219 -15.578 1 89 77 ALA B C 1
ATOM 4194 O O . ALA B 1 77 ? 25.266 -17.719 -14.812 1 89 77 ALA B O 1
ATOM 4195 N N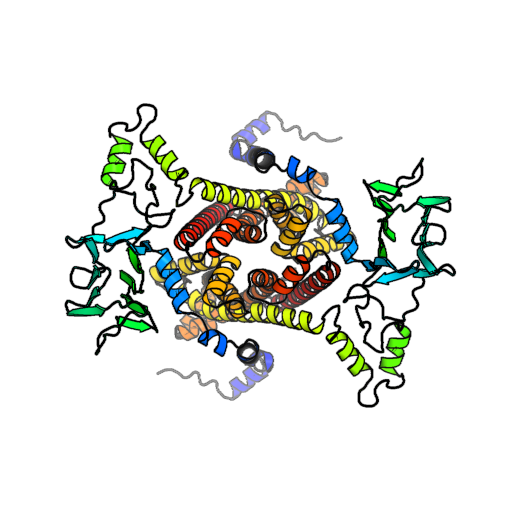 . GLN B 1 78 ? 23.297 -17.812 -16 1 89.56 78 GLN B N 1
ATOM 4196 C CA . GLN B 1 78 ? 22.969 -19.094 -15.391 1 89.56 78 GLN B CA 1
ATOM 4197 C C . GLN B 1 78 ? 22.703 -20.156 -16.469 1 89.56 78 GLN B C 1
ATOM 4199 O O . GLN B 1 78 ? 21.594 -20.688 -16.547 1 89.56 78 GLN B O 1
ATOM 4204 N N . PRO B 1 79 ? 23.719 -20.609 -17.094 1 91.19 79 PRO B N 1
ATOM 4205 C CA . PRO B 1 79 ? 23.516 -21.703 -18.031 1 91.19 79 PRO B CA 1
ATOM 4206 C C . PRO B 1 79 ? 23.406 -23.062 -17.328 1 91.19 79 PRO B C 1
ATOM 4208 O O . PRO B 1 79 ? 24 -23.266 -16.281 1 91.19 79 PRO B O 1
ATOM 4211 N N . ARG B 1 80 ? 22.625 -23.906 -17.953 1 93.38 80 ARG B N 1
ATOM 4212 C CA . ARG B 1 80 ? 22.562 -25.312 -17.562 1 93.38 80 ARG B CA 1
ATOM 4213 C C . ARG B 1 80 ? 23.344 -26.188 -18.547 1 93.38 80 ARG B C 1
ATOM 4215 O O . ARG B 1 80 ? 22.984 -26.266 -19.719 1 93.38 80 ARG B O 1
ATOM 4222 N N . LEU B 1 81 ? 24.359 -26.719 -18 1 95.5 81 LEU B N 1
ATOM 4223 C CA . LEU B 1 81 ? 25.172 -27.594 -18.844 1 95.5 81 LEU B CA 1
ATOM 4224 C C . LEU B 1 81 ? 24.672 -29.031 -18.766 1 95.5 81 LEU B C 1
ATOM 4226 O O . LEU B 1 81 ? 25.047 -29.781 -17.859 1 95.5 81 LEU B O 1
ATOM 4230 N N . ARG B 1 82 ? 23.953 -29.422 -19.75 1 95.31 82 ARG B N 1
ATOM 4231 C CA . ARG B 1 82 ? 23.328 -30.75 -19.766 1 95.31 82 ARG B CA 1
ATOM 4232 C C . ARG B 1 82 ? 24.219 -31.766 -20.438 1 95.31 82 ARG B C 1
ATOM 4234 O O . ARG B 1 82 ? 24.922 -31.438 -21.406 1 95.31 82 ARG B O 1
ATOM 4241 N N . PHE B 1 83 ? 24.047 -32.969 -19.859 1 93.56 83 PHE B N 1
ATOM 4242 C CA . PHE B 1 83 ? 24.797 -34.062 -20.453 1 93.56 83 PHE B CA 1
ATOM 4243 C C . PHE B 1 83 ? 23.938 -34.844 -21.453 1 93.56 83 PHE B C 1
ATOM 4245 O O . PHE B 1 83 ? 22.953 -35.469 -21.062 1 93.56 83 PHE B O 1
ATOM 4252 N N . GLU B 1 84 ? 24.219 -34.594 -22.641 1 89.06 84 GLU B N 1
ATOM 4253 C CA . GLU B 1 84 ? 23.484 -35.25 -23.703 1 89.06 84 GLU B CA 1
ATOM 4254 C C . GLU B 1 84 ? 24.422 -35.969 -24.672 1 89.06 84 GLU B C 1
ATOM 4256 O O . GLU B 1 84 ? 25.297 -35.344 -25.266 1 89.06 84 GLU B O 1
ATOM 4261 N N . ASP B 1 85 ? 24.219 -37.25 -24.938 1 87.62 85 ASP B N 1
ATOM 4262 C CA . ASP B 1 85 ? 24.938 -38.031 -25.922 1 87.62 85 ASP B CA 1
ATOM 4263 C C . ASP B 1 85 ? 26.438 -37.969 -25.688 1 87.62 85 ASP B C 1
ATOM 4265 O O . ASP B 1 85 ? 27.203 -37.75 -26.641 1 87.62 85 ASP B O 1
ATOM 4269 N N . GLY B 1 86 ? 26.828 -37.969 -24.516 1 86.5 86 GLY B N 1
ATOM 4270 C CA . GLY B 1 86 ? 28.25 -37.969 -24.172 1 86.5 86 GLY B CA 1
ATOM 4271 C C . GLY B 1 86 ? 28.906 -36.594 -24.297 1 86.5 86 GLY B C 1
ATOM 4272 O O . GLY B 1 86 ? 30.125 -36.469 -24.156 1 86.5 86 GLY B O 1
ATOM 4273 N N . LYS B 1 87 ? 28.109 -35.625 -24.594 1 91.81 87 LYS B N 1
ATOM 4274 C CA . LYS B 1 87 ? 28.625 -34.281 -24.703 1 91.81 87 LYS B CA 1
ATOM 4275 C C . LYS B 1 87 ? 27.906 -33.312 -23.75 1 91.81 87 LYS B C 1
ATOM 4277 O O . LYS B 1 87 ? 26.875 -33.688 -23.172 1 91.81 87 LYS B O 1
ATOM 4282 N N . VAL B 1 88 ? 28.594 -32.219 -23.562 1 93.81 88 VAL B N 1
ATOM 4283 C CA . VAL B 1 88 ? 28.016 -31.188 -22.719 1 93.81 88 VAL B CA 1
ATOM 4284 C C . VAL B 1 88 ? 27.406 -30.094 -23.594 1 93.81 88 VAL B C 1
ATOM 4286 O O . VAL B 1 88 ? 28.062 -29.578 -24.5 1 93.81 88 VAL B O 1
ATOM 4289 N N . ALA B 1 89 ? 26.141 -29.812 -23.422 1 90.81 89 ALA B N 1
ATOM 4290 C CA . ALA B 1 89 ? 25.453 -28.781 -24.188 1 90.81 89 ALA B CA 1
ATOM 4291 C C . ALA B 1 89 ? 24.906 -27.703 -23.266 1 90.81 89 ALA B C 1
ATOM 4293 O O . ALA B 1 89 ? 24.125 -27.984 -22.344 1 90.81 89 ALA B O 1
ATOM 4294 N N . PRO B 1 90 ? 25.391 -26.484 -23.516 1 90.75 90 PRO B N 1
ATOM 4295 C CA . PRO B 1 90 ? 24.859 -25.391 -22.688 1 90.75 90 PRO B CA 1
ATOM 4296 C C . PRO B 1 90 ? 23.438 -25 -23.062 1 90.75 90 PRO B C 1
ATOM 4298 O O . PRO B 1 90 ? 23.125 -24.859 -24.25 1 90.75 90 PRO B O 1
ATOM 4301 N N . GLN B 1 91 ? 22.531 -24.984 -22.094 1 89.25 91 GLN B N 1
ATOM 4302 C CA . GLN B 1 91 ? 21.156 -24.516 -22.266 1 89.25 91 GLN B CA 1
ATOM 4303 C C . GLN B 1 91 ? 20.922 -23.219 -21.516 1 89.25 91 GLN B C 1
ATOM 4305 O O . GLN B 1 91 ? 21.219 -23.109 -20.328 1 89.25 91 GLN B O 1
ATOM 4310 N N . TRP B 1 92 ? 20.453 -22.266 -22.266 1 86.19 92 TRP B N 1
ATOM 4311 C CA . TRP B 1 92 ? 20.172 -20.953 -21.688 1 86.19 92 TRP B CA 1
ATOM 4312 C C . TRP B 1 92 ? 18.672 -20.734 -21.531 1 86.19 92 TRP B C 1
ATOM 4314 O O . TRP B 1 92 ? 17.875 -21.359 -22.25 1 86.19 92 TRP B O 1
ATOM 4324 N N . SER B 1 93 ? 18.344 -19.953 -20.531 1 75.44 93 SER B N 1
ATOM 4325 C CA . SER B 1 93 ? 16.938 -19.578 -20.391 1 75.44 93 SER B CA 1
ATOM 4326 C C . SER B 1 93 ? 16.484 -18.688 -21.547 1 75.44 93 SER B C 1
ATOM 4328 O O . SER B 1 93 ? 17.312 -18.094 -22.234 1 75.44 93 SER B O 1
ATOM 4330 N N . SER B 1 94 ? 15.18 -18.688 -21.891 1 65.62 94 SER B N 1
ATOM 4331 C CA . SER B 1 94 ? 14.609 -17.891 -22.984 1 65.62 94 SER B CA 1
ATOM 4332 C C . SER B 1 94 ? 14.938 -16.406 -22.812 1 65.62 94 SER B C 1
ATOM 4334 O O . SER B 1 94 ? 14.945 -15.656 -23.797 1 65.62 94 SER B O 1
ATOM 4336 N N . ARG B 1 95 ? 15.242 -16.047 -21.656 1 63.69 95 ARG B N 1
ATOM 4337 C CA . ARG B 1 95 ? 15.609 -14.648 -21.422 1 63.69 95 ARG B CA 1
ATOM 4338 C C . ARG B 1 95 ? 17.125 -14.484 -21.391 1 63.69 95 ARG B C 1
ATOM 4340 O O . ARG B 1 95 ? 17.641 -13.562 -20.75 1 63.69 95 ARG B O 1
ATOM 4347 N N . GLY B 1 96 ? 17.75 -15.25 -22.172 1 66.81 96 GLY B N 1
ATOM 4348 C CA . GLY B 1 96 ? 19.188 -15.359 -22.109 1 66.81 96 GLY B CA 1
ATOM 4349 C C . GLY B 1 96 ? 19.906 -14.039 -22.328 1 66.81 96 GLY B C 1
ATOM 4350 O O . GLY B 1 96 ? 19.328 -13.102 -22.891 1 66.81 96 GLY B O 1
ATOM 4351 N N . GLN B 1 97 ? 21.172 -13.992 -21.688 1 78.06 97 GLN B N 1
ATOM 4352 C CA . GLN B 1 97 ? 21.984 -12.781 -21.688 1 78.06 97 GLN B CA 1
ATOM 4353 C C . GLN B 1 97 ? 22.906 -12.727 -22.906 1 78.06 97 GLN B C 1
ATOM 4355 O O . GLN B 1 97 ? 23.484 -11.68 -23.203 1 78.06 97 GLN B O 1
ATOM 4360 N N . TYR B 1 98 ? 22.891 -13.93 -23.672 1 85.12 98 TYR B N 1
ATOM 4361 C CA . TYR B 1 98 ? 23.781 -13.992 -24.812 1 85.12 98 TYR B CA 1
ATOM 4362 C C . TYR B 1 98 ? 23.047 -14.453 -26.062 1 85.12 98 TYR B C 1
ATOM 4364 O O . TYR B 1 98 ? 22.109 -15.25 -25.984 1 85.12 98 TYR B O 1
ATOM 4372 N N . PRO B 1 99 ? 23.5 -13.914 -27.141 1 82.88 99 PRO B N 1
ATOM 4373 C CA . PRO B 1 99 ? 22.938 -14.461 -28.391 1 82.88 99 PRO B CA 1
ATOM 4374 C C . PRO B 1 99 ? 23.438 -15.875 -28.672 1 82.88 99 PRO B C 1
ATOM 4376 O O . PRO B 1 99 ? 24.406 -16.328 -28.062 1 82.88 99 PRO B O 1
ATOM 4379 N N . ALA B 1 100 ? 22.781 -16.75 -29.5 1 75.44 100 ALA B N 1
ATOM 4380 C CA . ALA B 1 100 ? 23.047 -18.172 -29.766 1 75.44 100 ALA B CA 1
ATOM 4381 C C . ALA B 1 100 ? 24.484 -18.375 -30.188 1 75.44 100 ALA B C 1
ATOM 4383 O O . ALA B 1 100 ? 25.125 -19.359 -29.781 1 75.44 100 ALA B O 1
ATOM 4384 N N . ASP B 1 101 ? 25.125 -17.531 -30.859 1 76.69 101 ASP B N 1
ATOM 4385 C CA . ASP B 1 101 ? 26.453 -17.812 -31.391 1 76.69 101 ASP B CA 1
ATOM 4386 C C . ASP B 1 101 ? 27.484 -16.828 -30.844 1 76.69 101 ASP B C 1
ATOM 4388 O O . ASP B 1 101 ? 28.531 -16.625 -31.453 1 76.69 101 ASP B O 1
ATOM 4392 N N . ALA B 1 102 ? 27.125 -16.594 -29.625 1 80.5 102 ALA B N 1
ATOM 4393 C CA . ALA B 1 102 ? 28.062 -15.617 -29.078 1 80.5 102 ALA B CA 1
ATOM 4394 C C . ALA B 1 102 ? 29.297 -16.297 -28.5 1 80.5 102 ALA B C 1
ATOM 4396 O O . ALA B 1 102 ? 29.203 -17.391 -27.938 1 80.5 102 ALA B O 1
ATOM 4397 N N . LYS B 1 103 ? 30.422 -15.75 -28.766 1 81.5 103 LYS B N 1
ATOM 4398 C CA . LYS B 1 103 ? 31.656 -16.234 -28.141 1 81.5 103 LYS B CA 1
ATOM 4399 C C . LYS B 1 103 ? 31.781 -15.719 -26.703 1 81.5 103 LYS B C 1
ATOM 4401 O O . LYS B 1 103 ? 31.875 -14.516 -26.469 1 81.5 103 LYS B O 1
ATOM 4406 N N . ILE B 1 104 ? 31.688 -16.656 -25.766 1 88.44 104 ILE B N 1
ATOM 4407 C CA . ILE B 1 104 ? 31.719 -16.312 -24.344 1 88.44 104 ILE B CA 1
ATOM 4408 C C . ILE B 1 104 ? 33.094 -16.656 -23.766 1 88.44 104 ILE B C 1
ATOM 4410 O O . ILE B 1 104 ? 33.5 -17.812 -23.781 1 88.44 104 ILE B O 1
ATOM 4414 N N . ASP B 1 105 ? 33.781 -15.719 -23.172 1 88.62 105 ASP B N 1
ATOM 4415 C CA . ASP B 1 105 ? 35.156 -15.883 -22.688 1 88.62 105 ASP B CA 1
ATOM 4416 C C . ASP B 1 105 ? 35.188 -16.797 -21.469 1 88.62 105 ASP B C 1
ATOM 4418 O O . ASP B 1 105 ? 36.156 -17.562 -21.297 1 88.62 105 ASP B O 1
ATOM 4422 N N . TRP B 1 106 ? 34.156 -16.734 -20.641 1 93.12 106 TRP B N 1
ATOM 4423 C CA . TRP B 1 106 ? 34.188 -17.484 -19.391 1 93.12 106 TRP B CA 1
ATOM 4424 C C . TRP B 1 106 ? 33.562 -18.859 -19.562 1 93.12 106 TRP B C 1
ATOM 4426 O O . TRP B 1 106 ? 33.594 -19.688 -18.625 1 93.12 106 TRP B O 1
ATOM 4436 N N . LEU B 1 107 ? 33 -19.125 -20.672 1 93.44 107 LEU B N 1
ATOM 4437 C CA . LEU B 1 107 ? 32.406 -20.422 -21.016 1 93.44 107 LEU B CA 1
ATOM 4438 C C . LEU B 1 107 ? 32.938 -20.922 -22.359 1 93.44 107 LEU B C 1
ATOM 4440 O O . LEU B 1 107 ? 32.406 -20.562 -23.406 1 93.44 107 LEU B O 1
ATOM 4444 N N . GLN B 1 108 ? 33.906 -21.844 -22.297 1 91.75 108 GLN B N 1
ATOM 4445 C CA . GLN B 1 108 ? 34.562 -22.297 -23.516 1 91.75 108 GLN B CA 1
ATOM 4446 C C . GLN B 1 108 ? 34.438 -23.797 -23.688 1 91.75 108 GLN B C 1
ATOM 4448 O O . GLN B 1 108 ? 34.531 -24.562 -22.719 1 91.75 108 GLN B O 1
ATOM 4453 N N . PRO B 1 109 ? 34.25 -24.234 -24.875 1 91.44 109 PRO B N 1
ATOM 4454 C CA . PRO B 1 109 ? 34.219 -25.672 -25.141 1 91.44 109 PRO B CA 1
ATOM 4455 C C . PRO B 1 109 ? 35.562 -26.344 -25.062 1 91.44 109 PRO B C 1
ATOM 4457 O O . PRO B 1 109 ? 36.594 -25.719 -25.422 1 91.44 109 PRO B O 1
ATOM 4460 N N . LEU B 1 110 ? 35.562 -27.453 -24.609 1 91.12 110 LEU B N 1
ATOM 4461 C CA . LEU B 1 110 ? 36.75 -28.266 -24.547 1 91.12 110 LEU B CA 1
ATOM 4462 C C . LEU B 1 110 ? 36.812 -29.25 -25.719 1 91.12 110 LEU B C 1
ATOM 4464 O O . LEU B 1 110 ? 35.781 -29.625 -26.266 1 91.12 110 LEU B O 1
ATOM 4468 N N . PRO B 1 111 ? 38.062 -29.703 -26.031 1 87.75 111 PRO B N 1
ATOM 4469 C CA . PRO B 1 111 ? 38.219 -30.625 -27.172 1 87.75 111 PRO B CA 1
ATOM 4470 C C . PRO B 1 111 ? 37.531 -31.969 -26.938 1 87.75 111 PRO B C 1
ATOM 4472 O O . PRO B 1 111 ? 37.125 -32.625 -27.906 1 87.75 111 PRO B O 1
ATOM 4475 N N . ASP B 1 112 ? 37.344 -32.375 -25.75 1 85.94 112 ASP B N 1
ATOM 4476 C CA . ASP B 1 112 ? 36.781 -33.656 -25.453 1 85.94 112 ASP B CA 1
ATOM 4477 C C . ASP B 1 112 ? 35.25 -33.594 -25.375 1 85.94 112 ASP B C 1
ATOM 4479 O O . ASP B 1 112 ? 34.594 -34.562 -24.953 1 85.94 112 ASP B O 1
ATOM 4483 N N . GLY B 1 113 ? 34.656 -32.469 -25.828 1 87 113 GLY B N 1
ATOM 4484 C CA . GLY B 1 113 ? 33.219 -32.344 -25.812 1 87 113 GLY B CA 1
ATOM 4485 C C . GLY B 1 113 ? 32.688 -31.719 -24.531 1 87 113 GLY B C 1
ATOM 4486 O O . GLY B 1 113 ? 31.469 -31.578 -24.375 1 87 113 GLY B O 1
ATOM 4487 N N . GLY B 1 114 ? 33.531 -31.422 -23.688 1 92.69 114 GLY B N 1
ATOM 4488 C CA . GLY B 1 114 ? 33.125 -30.781 -22.453 1 92.69 114 GLY B CA 1
ATOM 4489 C C . GLY B 1 114 ? 33.188 -29.266 -22.516 1 92.69 114 GLY B C 1
ATOM 4490 O O . GLY B 1 114 ? 33.188 -28.703 -23.609 1 92.69 114 GLY B O 1
ATOM 4491 N N . TYR B 1 115 ? 33.031 -28.641 -21.406 1 94.75 115 TYR B N 1
ATOM 4492 C CA . TYR B 1 115 ? 33.062 -27.188 -21.312 1 94.75 115 TYR B CA 1
ATOM 4493 C C . TYR B 1 115 ? 33.906 -26.734 -20.125 1 94.75 115 TYR B C 1
ATOM 4495 O O . TYR B 1 115 ? 33.938 -27.391 -19.078 1 94.75 115 TYR B O 1
ATOM 4503 N N . SER B 1 116 ? 34.594 -25.703 -20.328 1 95 116 SER B N 1
ATOM 4504 C CA . SER B 1 116 ? 35.312 -25.062 -19.25 1 95 116 SER B CA 1
ATOM 4505 C C . SER B 1 116 ? 34.625 -23.766 -18.812 1 95 116 SER B C 1
ATOM 4507 O O . SER B 1 116 ? 34.281 -22.938 -19.641 1 95 116 SER B O 1
ATOM 4509 N N . VAL B 1 117 ? 34.375 -23.641 -17.531 1 95.81 117 VAL B N 1
ATOM 4510 C CA . VAL B 1 117 ? 33.781 -22.438 -16.953 1 95.81 117 VAL B CA 1
ATOM 4511 C C . VAL B 1 117 ? 34.781 -21.719 -16.062 1 95.81 117 VAL B C 1
ATOM 4513 O O . VAL B 1 117 ? 35.219 -22.25 -15.055 1 95.81 117 VAL B O 1
ATOM 4516 N N . VAL B 1 118 ? 35.094 -20.516 -16.391 1 95.25 118 VAL B N 1
ATOM 4517 C CA . VAL B 1 118 ? 36.094 -19.734 -15.648 1 95.25 118 VAL B CA 1
ATOM 4518 C C . VAL B 1 118 ? 35.375 -18.734 -14.742 1 95.25 118 VAL B C 1
ATOM 4520 O O . VAL B 1 118 ? 34.562 -17.922 -15.211 1 95.25 118 VAL B O 1
ATOM 4523 N N . TYR B 1 119 ? 35.562 -18.688 -13.438 1 93.69 119 TYR B N 1
ATOM 4524 C CA . TYR B 1 119 ? 34.938 -17.766 -12.484 1 93.69 119 TYR B CA 1
ATOM 4525 C C . TYR B 1 119 ? 35.906 -16.641 -12.133 1 93.69 119 TYR B C 1
ATOM 4527 O O . TYR B 1 119 ? 35.562 -15.461 -12.25 1 93.69 119 TYR B O 1
ATOM 4535 N N . ALA B 1 120 ? 37.031 -16.922 -11.555 1 87.94 120 ALA B N 1
ATOM 4536 C CA . ALA B 1 120 ? 38.031 -15.922 -11.195 1 87.94 120 ALA B CA 1
ATOM 4537 C C . ALA B 1 120 ? 39.438 -16.344 -11.672 1 87.94 120 ALA B C 1
ATOM 4539 O O . ALA B 1 120 ? 40.25 -16.828 -10.875 1 87.94 120 ALA B O 1
ATOM 4540 N N . GLY B 1 121 ? 39.594 -16.094 -12.844 1 85.12 121 GLY B N 1
ATOM 4541 C CA . GLY B 1 121 ? 40.906 -16.484 -13.375 1 85.12 121 GLY B CA 1
ATOM 4542 C C . GLY B 1 121 ? 41 -17.969 -13.648 1 85.12 121 GLY B C 1
ATOM 4543 O O . GLY B 1 121 ? 40.094 -18.734 -13.344 1 85.12 121 GLY B O 1
ATOM 4544 N N . THR B 1 122 ? 42.125 -18.453 -14.156 1 85.88 122 THR B N 1
ATOM 4545 C CA . THR B 1 122 ? 42.375 -19.844 -14.531 1 85.88 122 THR B CA 1
ATOM 4546 C C . THR B 1 122 ? 42.562 -20.719 -13.289 1 85.88 122 THR B C 1
ATOM 4548 O O . THR B 1 122 ? 42.469 -21.953 -13.367 1 85.88 122 THR B O 1
ATOM 4551 N N . GLN B 1 123 ? 42.688 -20.031 -12.188 1 92.5 123 GLN B N 1
ATOM 4552 C CA . GLN B 1 123 ? 42.906 -20.781 -10.953 1 92.5 123 GLN B CA 1
ATOM 4553 C C . GLN B 1 123 ? 41.594 -21.219 -10.328 1 92.5 123 GLN B C 1
ATOM 4555 O O . GLN B 1 123 ? 41.562 -22.109 -9.477 1 92.5 123 GLN B O 1
ATOM 4560 N N . ASN B 1 124 ? 40.594 -20.594 -10.68 1 94.81 124 ASN B N 1
ATOM 4561 C CA . ASN B 1 124 ? 39.25 -20.953 -10.211 1 94.81 124 ASN B CA 1
ATOM 4562 C C . ASN B 1 124 ? 38.312 -21.25 -11.367 1 94.81 124 ASN B C 1
ATOM 4564 O O . ASN B 1 124 ? 37.625 -20.344 -11.875 1 94.81 124 ASN B O 1
ATOM 4568 N N . ARG B 1 125 ? 38.25 -22.469 -11.742 1 95.81 125 ARG B N 1
ATOM 4569 C CA . ARG B 1 125 ? 37.438 -22.859 -12.898 1 95.81 125 ARG B CA 1
ATOM 4570 C C . ARG B 1 125 ? 36.906 -24.266 -12.742 1 95.81 125 ARG B C 1
ATOM 4572 O O . ARG B 1 125 ? 37.312 -25.016 -11.852 1 95.81 125 ARG B O 1
ATOM 4579 N N . LEU B 1 126 ? 36 -24.578 -13.578 1 96.38 126 LEU B N 1
ATOM 4580 C CA . LEU B 1 126 ? 35.406 -25.922 -13.688 1 96.38 126 LEU B CA 1
ATOM 4581 C C . LEU B 1 126 ? 35.625 -26.5 -15.086 1 96.38 126 LEU B C 1
ATOM 4583 O O . LEU B 1 126 ? 35.375 -25.828 -16.078 1 96.38 126 LEU B O 1
ATOM 4587 N N . ASP B 1 127 ? 36.188 -27.625 -15.148 1 96.31 127 ASP B N 1
ATOM 4588 C CA . ASP B 1 127 ? 36.188 -28.391 -16.391 1 96.31 127 ASP B CA 1
ATOM 4589 C C . ASP B 1 127 ? 35.188 -29.547 -16.359 1 96.31 127 ASP B C 1
ATOM 4591 O O . ASP B 1 127 ? 35.406 -30.531 -15.641 1 96.31 127 ASP B O 1
ATOM 4595 N N . ILE B 1 128 ? 34.219 -29.391 -17.188 1 96.56 128 ILE B N 1
ATOM 4596 C CA . ILE B 1 128 ? 33.062 -30.234 -17.047 1 96.56 128 ILE B CA 1
ATOM 4597 C C . ILE B 1 128 ? 33.031 -31.266 -18.172 1 96.56 128 ILE B C 1
ATOM 4599 O O . ILE B 1 128 ? 33.094 -30.906 -19.359 1 96.56 128 ILE B O 1
ATOM 4603 N N . THR B 1 129 ? 33 -32.438 -17.828 1 93.88 129 THR B N 1
ATOM 4604 C CA . THR B 1 129 ? 32.688 -33.562 -18.703 1 93.88 129 THR B CA 1
ATOM 4605 C C . THR B 1 129 ? 31.562 -34.406 -18.141 1 93.88 129 THR B C 1
ATOM 4607 O O . THR B 1 129 ? 31.234 -34.312 -16.969 1 93.88 129 THR B O 1
ATOM 4610 N N . PRO B 1 130 ? 30.859 -35.219 -18.953 1 91.94 130 PRO B N 1
ATOM 4611 C CA . PRO B 1 130 ? 29.688 -35.969 -18.484 1 91.94 130 PRO B CA 1
ATOM 4612 C C . PRO B 1 130 ? 30.031 -36.969 -17.391 1 91.94 130 PRO B C 1
ATOM 4614 O O . PRO B 1 130 ? 29.156 -37.344 -16.609 1 91.94 130 PRO B O 1
ATOM 4617 N N . THR B 1 131 ? 31.266 -37.344 -17.25 1 91.75 131 THR B N 1
ATOM 4618 C CA . THR B 1 131 ? 31.609 -38.406 -16.297 1 91.75 131 THR B CA 1
ATOM 4619 C C . THR B 1 131 ? 32.375 -37.812 -15.102 1 91.75 131 THR B C 1
ATOM 4621 O O . THR B 1 131 ? 32.469 -38.438 -14.047 1 91.75 131 THR B O 1
ATOM 4624 N N . ARG B 1 132 ? 32.938 -36.688 -15.414 1 94.25 132 ARG B N 1
ATOM 4625 C CA . ARG B 1 132 ? 33.781 -36.062 -14.375 1 94.25 132 ARG B CA 1
ATOM 4626 C C . ARG B 1 132 ? 33.812 -34.562 -14.508 1 94.25 132 ARG B C 1
ATOM 4628 O O . ARG B 1 132 ? 33.812 -34.031 -15.617 1 94.25 132 ARG B O 1
ATOM 4635 N N . VAL B 1 133 ? 33.812 -33.906 -13.344 1 96.44 133 VAL B N 1
ATOM 4636 C CA . VAL B 1 133 ? 34 -32.469 -13.312 1 96.44 133 VAL B CA 1
ATOM 4637 C C . VAL B 1 133 ? 35.25 -32.125 -12.492 1 96.44 133 VAL B C 1
ATOM 4639 O O . VAL B 1 133 ? 35.312 -32.406 -11.297 1 96.44 133 VAL B O 1
ATOM 4642 N N . ASP B 1 134 ? 36.188 -31.547 -13.086 1 96.31 134 ASP B N 1
ATOM 4643 C CA . ASP B 1 134 ? 37.375 -31.078 -12.383 1 96.31 134 ASP B CA 1
ATOM 4644 C C . ASP B 1 134 ? 37.188 -29.672 -11.812 1 96.31 134 ASP B C 1
ATOM 4646 O O . ASP B 1 134 ? 37.062 -28.703 -12.562 1 96.31 134 ASP B O 1
ATOM 4650 N N . VAL B 1 135 ? 37.125 -29.641 -10.523 1 96.75 135 VAL B N 1
ATOM 4651 C CA . VAL B 1 135 ? 36.938 -28.375 -9.836 1 96.75 135 VAL B CA 1
ATOM 4652 C C . VAL B 1 135 ? 38.281 -27.812 -9.383 1 96.75 135 VAL B C 1
ATOM 4654 O O . VAL B 1 135 ? 39 -28.438 -8.586 1 96.75 135 VAL B O 1
ATOM 4657 N N . TYR B 1 136 ? 38.625 -26.688 -9.891 1 96.31 136 TYR B N 1
ATOM 4658 C CA . TYR B 1 136 ? 39.844 -26.031 -9.492 1 96.31 136 TYR B CA 1
ATOM 4659 C C . TYR B 1 136 ? 39.594 -24.922 -8.477 1 96.31 136 TYR B C 1
ATOM 4661 O O . TYR B 1 136 ? 38.781 -24.016 -8.727 1 96.31 136 TYR B O 1
ATOM 4669 N N . VAL B 1 137 ? 40.25 -25.031 -7.34 1 95.38 137 VAL B N 1
ATOM 4670 C CA . VAL B 1 137 ? 40.188 -24 -6.305 1 95.38 137 VAL B CA 1
ATOM 4671 C C . VAL B 1 137 ? 41.594 -23.469 -6 1 95.38 137 VAL B C 1
ATOM 4673 O O . VAL B 1 137 ? 42.438 -24.203 -5.48 1 95.38 137 VAL B O 1
ATOM 4676 N N . ASP B 1 138 ? 41.844 -22.297 -6.332 1 93.75 138 ASP B N 1
ATOM 4677 C CA . ASP B 1 138 ? 43.156 -21.656 -6.137 1 93.75 138 ASP B CA 1
ATOM 4678 C C . ASP B 1 138 ? 44.25 -22.5 -6.766 1 93.75 138 ASP B C 1
ATOM 4680 O O . ASP B 1 138 ? 45.312 -22.719 -6.145 1 93.75 138 ASP B O 1
ATOM 4684 N N . GLY B 1 139 ? 43.938 -23.031 -7.84 1 92.62 139 GLY B N 1
ATOM 4685 C CA . GLY B 1 139 ? 44.938 -23.75 -8.609 1 92.62 139 GLY B CA 1
ATOM 4686 C C . GLY B 1 139 ? 45 -25.234 -8.289 1 92.62 139 GLY B C 1
ATOM 4687 O O . GLY B 1 139 ? 45.688 -25.984 -8.984 1 92.62 139 GLY B O 1
ATOM 4688 N N . LYS B 1 140 ? 44.344 -25.656 -7.289 1 94.69 140 LYS B N 1
ATOM 4689 C CA . LYS B 1 140 ? 44.312 -27.062 -6.926 1 94.69 140 LYS B CA 1
ATOM 4690 C C . LYS B 1 140 ? 43.094 -27.766 -7.516 1 94.69 140 LYS B C 1
ATOM 4692 O O . LYS B 1 140 ? 42 -27.219 -7.512 1 94.69 140 LYS B O 1
ATOM 4697 N N . ASN B 1 141 ? 43.312 -28.953 -8.023 1 95.38 141 ASN B N 1
ATOM 4698 C CA . ASN B 1 141 ? 42.25 -29.703 -8.695 1 95.38 141 ASN B CA 1
ATOM 4699 C C . ASN B 1 141 ? 41.562 -30.672 -7.738 1 95.38 141 ASN B C 1
ATOM 4701 O O . ASN B 1 141 ? 42.25 -31.438 -7.043 1 95.38 141 ASN B O 1
ATOM 4705 N N . TYR B 1 142 ? 40.344 -30.609 -7.695 1 96.38 142 TYR B N 1
ATOM 4706 C CA . TYR B 1 142 ? 39.5 -31.562 -6.973 1 96.38 142 TYR B CA 1
ATOM 4707 C C . TYR B 1 142 ? 38.5 -32.25 -7.914 1 96.38 142 TYR B C 1
ATOM 4709 O O . TYR B 1 142 ? 37.438 -31.719 -8.211 1 96.38 142 TYR B O 1
ATOM 4717 N N . PRO B 1 143 ? 38.812 -33.438 -8.328 1 95.94 143 PRO B N 1
ATOM 4718 C CA . PRO B 1 143 ? 37.938 -34.125 -9.297 1 95.94 143 PRO B CA 1
ATOM 4719 C C . PRO B 1 143 ? 36.656 -34.656 -8.672 1 95.94 143 PRO B C 1
ATOM 4721 O O . PRO B 1 143 ? 36.719 -35.406 -7.703 1 95.94 143 PRO B O 1
ATOM 4724 N N . VAL B 1 144 ? 35.625 -34.219 -9.172 1 96.31 144 VAL B N 1
ATOM 4725 C CA . VAL B 1 144 ? 34.312 -34.719 -8.758 1 96.31 144 VAL B CA 1
ATOM 4726 C C . VAL B 1 144 ? 33.812 -35.781 -9.742 1 96.31 144 VAL B C 1
ATOM 4728 O O . VAL B 1 144 ? 33.719 -35.5 -10.945 1 96.31 144 VAL B O 1
ATOM 4731 N N . ILE B 1 145 ? 33.469 -36.938 -9.242 1 96 145 ILE B N 1
ATOM 4732 C CA . ILE B 1 145 ? 33.094 -38.031 -10.109 1 96 145 ILE B CA 1
ATOM 4733 C C . ILE B 1 145 ? 31.578 -38.156 -10.18 1 96 145 ILE B C 1
ATOM 4735 O O . ILE B 1 145 ? 30.891 -38.031 -9.164 1 96 145 ILE B O 1
ATOM 4739 N N . ILE B 1 146 ? 31.078 -38.25 -11.367 1 94.56 146 ILE B N 1
ATOM 4740 C CA . ILE B 1 146 ? 29.641 -38.375 -11.602 1 94.56 146 ILE B CA 1
ATOM 4741 C C . ILE B 1 146 ? 29.297 -39.844 -11.883 1 94.56 146 ILE B C 1
ATOM 4743 O O . ILE B 1 146 ? 29.75 -40.406 -12.875 1 94.56 146 ILE B O 1
ATOM 4747 N N . ASN B 1 147 ? 28.609 -40.406 -11.023 1 89.44 147 ASN B N 1
ATOM 4748 C CA . ASN B 1 147 ? 28.094 -41.75 -11.211 1 89.44 147 ASN B CA 1
ATOM 4749 C C . ASN B 1 147 ? 26.625 -41.719 -11.609 1 89.44 147 ASN B C 1
ATOM 4751 O O . ASN B 1 147 ? 26.016 -40.656 -11.719 1 89.44 147 ASN B O 1
ATOM 4755 N N . ASP B 1 148 ? 25.984 -42.875 -11.914 1 84.94 148 ASP B N 1
ATOM 4756 C CA . ASP B 1 148 ? 24.594 -42.969 -12.359 1 84.94 148 ASP B CA 1
ATOM 4757 C C . ASP B 1 148 ? 23.641 -42.469 -11.281 1 84.94 148 ASP B C 1
ATOM 4759 O O . ASP B 1 148 ? 22.609 -41.875 -11.594 1 84.94 148 ASP B O 1
ATOM 4763 N N . ASP B 1 149 ? 24.078 -42.531 -10.008 1 88.56 149 ASP B N 1
ATOM 4764 C CA . ASP B 1 149 ? 23.078 -42.25 -8.984 1 88.56 149 ASP B CA 1
ATOM 4765 C C . ASP B 1 149 ? 23.5 -41.062 -8.125 1 88.56 149 ASP B C 1
ATOM 4767 O O . ASP B 1 149 ? 22.703 -40.5 -7.383 1 88.56 149 ASP B O 1
ATOM 4771 N N . ALA B 1 150 ? 24.781 -40.844 -8.164 1 92.12 150 ALA B N 1
ATOM 4772 C CA . ALA B 1 150 ? 25.234 -39.781 -7.273 1 92.12 150 ALA B CA 1
ATOM 4773 C C . ALA B 1 150 ? 26.5 -39.125 -7.793 1 92.12 150 ALA B C 1
ATOM 4775 O O . ALA B 1 150 ? 27.203 -39.688 -8.641 1 92.12 150 ALA B O 1
ATOM 4776 N N . VAL B 1 151 ? 26.656 -37.906 -7.371 1 94.69 151 VAL B N 1
ATOM 4777 C CA . VAL B 1 151 ? 27.875 -37.156 -7.586 1 94.69 151 VAL B CA 1
ATOM 4778 C C . VAL B 1 151 ? 28.703 -37.156 -6.301 1 94.69 151 VAL B C 1
ATOM 4780 O O . VAL B 1 151 ? 28.188 -36.812 -5.23 1 94.69 151 VAL B O 1
ATOM 4783 N N . VAL B 1 152 ? 29.953 -37.531 -6.418 1 94.69 152 VAL B N 1
ATOM 4784 C CA . VAL B 1 152 ? 30.766 -37.688 -5.211 1 94.69 152 VAL B CA 1
ATOM 4785 C C . VAL B 1 152 ? 32.031 -36.844 -5.316 1 94.69 152 VAL B C 1
ATOM 4787 O O . VAL B 1 152 ? 32.781 -36.938 -6.297 1 94.69 152 VAL B O 1
ATOM 4790 N N . ALA B 1 153 ? 32.219 -36.094 -4.34 1 94.25 153 ALA B N 1
ATOM 4791 C CA . ALA B 1 153 ? 33.438 -35.281 -4.246 1 94.25 153 ALA B CA 1
ATOM 4792 C C . ALA B 1 153 ? 34.562 -36.031 -3.529 1 94.25 153 ALA B C 1
ATOM 4794 O O . ALA B 1 153 ? 34.281 -36.969 -2.779 1 94.25 153 ALA B O 1
ATOM 4795 N N . PRO B 1 154 ? 35.75 -35.656 -3.844 1 91.56 154 PRO B N 1
ATOM 4796 C CA . PRO B 1 154 ? 36.875 -36.344 -3.16 1 91.56 154 PRO B CA 1
ATOM 4797 C C . PRO B 1 154 ? 36.969 -35.969 -1.679 1 91.56 154 PRO B C 1
ATOM 4799 O O . PRO B 1 154 ? 36.188 -35.125 -1.2 1 91.56 154 PRO B O 1
ATOM 4802 N N . GLN B 1 155 ? 37.844 -36.625 -0.95 1 86.56 155 GLN B N 1
ATOM 4803 C CA . GLN B 1 155 ? 38.031 -36.375 0.472 1 86.56 155 GLN B CA 1
ATOM 4804 C C . GLN B 1 155 ? 38.875 -35.094 0.691 1 86.56 155 GLN B C 1
ATOM 4806 O O . GLN B 1 155 ? 39.625 -34.688 -0.194 1 86.56 155 GLN B O 1
ATOM 4811 N N . GLY B 1 156 ? 38.75 -34.406 1.821 1 88.25 156 GLY B N 1
ATOM 4812 C CA . GLY B 1 156 ? 39.531 -33.219 2.164 1 88.25 156 GLY B CA 1
ATOM 4813 C C . GLY B 1 156 ? 39.125 -32 1.393 1 88.25 156 GLY B C 1
ATOM 4814 O O . GLY B 1 156 ? 39.938 -31.297 0.813 1 88.25 156 GLY B O 1
ATOM 4815 N N . LEU B 1 157 ? 37.938 -31.734 1.425 1 89.12 157 LEU B N 1
ATOM 4816 C CA . LEU B 1 157 ? 37.375 -30.656 0.608 1 89.12 157 LEU B CA 1
ATOM 4817 C C . LEU B 1 157 ? 37.562 -29.297 1.277 1 89.12 157 LEU B C 1
ATOM 4819 O O . LEU B 1 157 ? 37.469 -29.203 2.504 1 89.12 157 LEU B O 1
ATOM 4823 N N . PRO B 1 158 ? 37.906 -28.312 0.476 1 93.12 158 PRO B N 1
ATOM 4824 C CA . PRO B 1 158 ? 37.906 -26.938 0.988 1 93.12 158 PRO B CA 1
ATOM 4825 C C . PRO B 1 158 ? 36.5 -26.422 1.269 1 93.12 158 PRO B C 1
ATOM 4827 O O . PRO B 1 158 ? 35.531 -27.109 0.973 1 93.12 158 PRO B O 1
ATOM 4830 N N . ASP B 1 159 ? 36.375 -25.25 1.872 1 92.25 159 ASP B N 1
ATOM 4831 C CA . ASP B 1 159 ? 35.094 -24.656 2.234 1 92.25 159 ASP B CA 1
ATOM 4832 C C . ASP B 1 159 ? 34.281 -24.328 0.989 1 92.25 159 ASP B C 1
ATOM 4834 O O . ASP B 1 159 ? 33.062 -24.25 1.053 1 92.25 159 ASP B O 1
ATOM 4838 N N . GLU B 1 160 ? 34.969 -24.219 -0.141 1 93.62 160 GLU B N 1
ATOM 4839 C CA . GLU B 1 160 ? 34.312 -23.828 -1.378 1 93.62 160 GLU B CA 1
ATOM 4840 C C . GLU B 1 160 ? 33.5 -24.984 -1.98 1 93.62 160 GLU B C 1
ATOM 4842 O O . GLU B 1 160 ? 32.625 -24.766 -2.812 1 93.62 160 GLU B O 1
ATOM 4847 N N . ILE B 1 161 ? 33.906 -26.234 -1.604 1 95.81 161 ILE B N 1
ATOM 4848 C CA . ILE B 1 161 ? 33.219 -27.406 -2.139 1 95.81 161 ILE B CA 1
ATOM 4849 C C . ILE B 1 161 ? 32.438 -28.109 -1.022 1 95.81 161 ILE B C 1
ATOM 4851 O O . ILE B 1 161 ? 33 -28.406 0.036 1 95.81 161 ILE B O 1
ATOM 4855 N N . GLN B 1 162 ? 31.219 -28.328 -1.244 1 94.94 162 GLN B N 1
ATOM 4856 C CA . GLN B 1 162 ? 30.391 -28.969 -0.237 1 94.94 162 GLN B CA 1
ATOM 4857 C C . GLN B 1 162 ? 29.578 -30.109 -0.848 1 94.94 162 GLN B C 1
ATOM 4859 O O . GLN B 1 162 ? 28.906 -29.922 -1.864 1 94.94 162 GLN B O 1
ATOM 4864 N N . GLN B 1 163 ? 29.609 -31.25 -0.269 1 94.31 163 GLN B N 1
ATOM 4865 C CA . GLN B 1 163 ? 28.75 -32.375 -0.664 1 94.31 163 GLN B CA 1
ATOM 4866 C C . GLN B 1 163 ? 27.359 -32.25 -0.062 1 94.31 163 GLN B C 1
ATOM 4868 O O . GLN B 1 163 ? 27.219 -32.125 1.156 1 94.31 163 GLN B O 1
ATOM 4873 N N . ASP B 1 164 ? 26.406 -32.094 -0.807 1 93.38 164 ASP B N 1
ATOM 4874 C CA . ASP B 1 164 ? 25.016 -31.984 -0.373 1 93.38 164 ASP B CA 1
ATOM 4875 C C . ASP B 1 164 ? 24.188 -33.156 -0.892 1 93.38 164 ASP B C 1
ATOM 4877 O O . ASP B 1 164 ? 23.5 -33.031 -1.907 1 93.38 164 ASP B O 1
ATOM 4881 N N . GLY B 1 165 ? 24.203 -34.281 -0.158 1 91.81 165 GLY B N 1
ATOM 4882 C CA . GLY B 1 165 ? 23.484 -35.469 -0.603 1 91.81 165 GLY B CA 1
ATOM 4883 C C . GLY B 1 165 ? 24.062 -36.062 -1.861 1 91.81 165 GLY B C 1
ATOM 4884 O O . GLY B 1 165 ? 25.219 -36.5 -1.867 1 91.81 165 GLY B O 1
ATOM 4885 N N . LYS B 1 166 ? 23.188 -35.938 -2.957 1 93.81 166 LYS B N 1
ATOM 4886 C CA . LYS B 1 166 ? 23.594 -36.531 -4.223 1 93.81 166 LYS B CA 1
ATOM 4887 C C . LYS B 1 166 ? 24.203 -35.5 -5.16 1 93.81 166 LYS B C 1
ATOM 4889 O O . LYS B 1 166 ? 24.484 -35.781 -6.324 1 93.81 166 LYS B O 1
ATOM 4894 N N . LYS B 1 167 ? 24.281 -34.312 -4.625 1 95.62 167 LYS B N 1
ATOM 4895 C CA . LYS B 1 167 ? 24.844 -33.25 -5.449 1 95.62 167 LYS B CA 1
ATOM 4896 C C . LYS B 1 167 ? 26.031 -32.594 -4.758 1 95.62 167 LYS B C 1
ATOM 4898 O O . LYS B 1 167 ? 26.25 -32.812 -3.566 1 95.62 167 LYS B O 1
ATOM 4903 N N . VAL B 1 168 ? 26.859 -31.953 -5.59 1 96.56 168 VAL B N 1
ATOM 4904 C CA . VAL B 1 168 ? 28 -31.219 -5.07 1 96.56 168 VAL B CA 1
ATOM 4905 C C . VAL B 1 168 ? 27.859 -29.734 -5.387 1 96.56 168 VAL B C 1
ATOM 4907 O O . VAL B 1 168 ? 27.547 -29.359 -6.523 1 96.56 168 VAL B O 1
ATOM 4910 N N . LEU B 1 169 ? 28.016 -28.938 -4.363 1 96.25 169 LEU B N 1
ATOM 4911 C CA . LEU B 1 169 ? 27.938 -27.5 -4.516 1 96.25 169 LEU B CA 1
ATOM 4912 C C . LEU B 1 169 ? 29.328 -26.859 -4.469 1 96.25 169 LEU B C 1
ATOM 4914 O O . LEU B 1 169 ? 30.156 -27.266 -3.66 1 96.25 169 LEU B O 1
ATOM 4918 N N . VAL B 1 170 ? 29.562 -26.016 -5.387 1 96.12 170 VAL B N 1
ATOM 4919 C CA . VAL B 1 170 ? 30.812 -25.266 -5.441 1 96.12 170 VAL B CA 1
ATOM 4920 C C . VAL B 1 170 ? 30.531 -23.781 -5.332 1 96.12 170 VAL B C 1
ATOM 4922 O O . VAL B 1 170 ? 29.703 -23.234 -6.062 1 96.12 170 VAL B O 1
ATOM 4925 N N . HIS B 1 171 ? 31.234 -23.094 -4.387 1 94.06 171 HIS B N 1
ATOM 4926 C CA . HIS B 1 171 ? 31.031 -21.672 -4.18 1 94.06 171 HIS B CA 1
ATOM 4927 C C . HIS B 1 171 ? 32.344 -20.891 -4.371 1 94.06 171 HIS B C 1
ATOM 4929 O O . HIS B 1 171 ? 33.312 -21.156 -3.693 1 94.06 171 HIS B O 1
ATOM 4935 N N . TYR B 1 172 ? 32.375 -19.953 -5.266 1 94.31 172 TYR B N 1
ATOM 4936 C CA . TYR B 1 172 ? 33.531 -19.109 -5.512 1 94.31 172 TYR B CA 1
ATOM 4937 C C . TYR B 1 172 ? 33.281 -17.688 -5.039 1 94.31 172 TYR B C 1
ATOM 4939 O O . TYR B 1 172 ? 33.688 -16.719 -5.691 1 94.31 172 TYR B O 1
ATOM 4947 N N . GLY B 1 173 ? 32.438 -17.547 -3.971 1 89.12 173 GLY B N 1
ATOM 4948 C CA . GLY B 1 173 ? 32.188 -16.203 -3.453 1 89.12 173 GLY B CA 1
ATOM 4949 C C . GLY B 1 173 ? 31.312 -15.375 -4.375 1 89.12 173 GLY B C 1
ATOM 4950 O O . GLY B 1 173 ? 30.266 -15.836 -4.832 1 89.12 173 GLY B O 1
ATOM 4951 N N . PHE B 1 174 ? 31.812 -14.109 -4.727 1 90.12 174 PHE B N 1
ATOM 4952 C CA . PHE B 1 174 ? 31.047 -13.188 -5.555 1 90.12 174 PHE B CA 1
ATOM 4953 C C . PHE B 1 174 ? 31.031 -13.641 -7.008 1 90.12 174 PHE B C 1
ATOM 4955 O O . PHE B 1 174 ? 30.062 -13.398 -7.734 1 90.12 174 PHE B O 1
ATOM 4962 N N . ALA B 1 175 ? 32.031 -14.352 -7.367 1 92.5 175 ALA B N 1
ATOM 4963 C CA . ALA B 1 175 ? 32.188 -14.742 -8.766 1 92.5 175 ALA B CA 1
ATOM 4964 C C . ALA B 1 175 ? 31.062 -15.703 -9.188 1 92.5 175 ALA B C 1
ATOM 4966 O O . ALA B 1 175 ? 30.672 -15.742 -10.359 1 92.5 175 ALA B O 1
ATOM 4967 N N . GLY B 1 176 ? 30.609 -16.484 -8.203 1 92.81 176 GLY B N 1
ATOM 4968 C CA . GLY B 1 176 ? 29.484 -17.359 -8.547 1 92.81 176 GLY B CA 1
ATOM 4969 C C . GLY B 1 176 ? 29.547 -18.703 -7.859 1 92.81 176 GLY B C 1
ATOM 4970 O O . GLY B 1 176 ? 30.266 -18.875 -6.879 1 92.81 176 GLY B O 1
ATOM 4971 N N . GLN B 1 177 ? 28.609 -19.547 -8.336 1 94.44 177 GLN B N 1
ATOM 4972 C CA . GLN B 1 177 ? 28.484 -20.875 -7.754 1 94.44 177 GLN B CA 1
ATOM 4973 C C . GLN B 1 177 ? 28.094 -21.906 -8.812 1 94.44 177 GLN B C 1
ATOM 4975 O O . GLN B 1 177 ? 27.766 -21.547 -9.945 1 94.44 177 GLN B O 1
ATOM 4980 N N . ALA B 1 178 ? 28.281 -23.125 -8.469 1 96.25 178 ALA B N 1
ATOM 4981 C CA . ALA B 1 178 ? 27.906 -24.219 -9.359 1 96.25 178 ALA B CA 1
ATOM 4982 C C . ALA B 1 178 ? 27.328 -25.391 -8.578 1 96.25 178 ALA B C 1
ATOM 4984 O O . ALA B 1 178 ? 27.688 -25.625 -7.422 1 96.25 178 ALA B O 1
ATOM 4985 N N . GLU B 1 179 ? 26.422 -25.984 -9.172 1 96.5 179 GLU B N 1
ATOM 4986 C CA . GLU B 1 179 ? 25.812 -27.203 -8.641 1 96.5 179 GLU B CA 1
ATOM 4987 C C . GLU B 1 179 ? 25.984 -28.375 -9.602 1 96.5 179 GLU B C 1
ATOM 4989 O O . GLU B 1 179 ? 25.453 -28.359 -10.711 1 96.5 179 GLU B O 1
ATOM 4994 N N . ILE B 1 180 ? 26.656 -29.328 -9.148 1 96.88 180 ILE B N 1
ATOM 4995 C CA . ILE B 1 180 ? 26.938 -30.484 -9.984 1 96.88 180 ILE B CA 1
ATOM 4996 C C . ILE B 1 180 ? 25.938 -31.594 -9.664 1 96.88 180 ILE B C 1
ATOM 4998 O O . ILE B 1 180 ? 25.875 -32.094 -8.531 1 96.88 180 ILE B O 1
ATOM 5002 N N . ARG B 1 181 ? 25.234 -31.953 -10.633 1 96 181 ARG B N 1
ATOM 5003 C CA . ARG B 1 181 ? 24.266 -33.031 -10.523 1 96 181 ARG B CA 1
ATOM 5004 C C . ARG B 1 181 ? 24.625 -34.188 -11.469 1 96 181 ARG B C 1
ATOM 5006 O O . ARG B 1 181 ? 25.641 -34.125 -12.18 1 96 181 ARG B O 1
ATOM 5013 N N . THR B 1 182 ? 23.828 -35.219 -11.477 1 94.25 182 THR B N 1
ATOM 5014 C CA . THR B 1 182 ? 24.125 -36.406 -12.242 1 94.25 182 THR B CA 1
ATOM 5015 C C . THR B 1 182 ? 23.891 -36.156 -13.734 1 94.25 182 THR B C 1
ATOM 5017 O O . THR B 1 182 ? 24.578 -36.75 -14.578 1 94.25 182 THR B O 1
ATOM 5020 N N . SER B 1 183 ? 22.953 -35.25 -14.07 1 93.5 183 SER B N 1
ATOM 5021 C CA . SER B 1 183 ? 22.594 -35.094 -15.477 1 93.5 183 SER B CA 1
ATOM 5022 C C . SER B 1 183 ? 22.969 -33.719 -16 1 93.5 183 SER B C 1
ATOM 5024 O O . SER B 1 183 ? 22.906 -33.469 -17.203 1 93.5 183 SER B O 1
ATOM 5026 N N . GLN B 1 184 ? 23.328 -32.906 -15.07 1 95.31 184 GLN B N 1
ATOM 5027 C CA . GLN B 1 184 ? 23.625 -31.547 -15.5 1 95.31 184 GLN B CA 1
ATOM 5028 C C . GLN B 1 184 ? 24.438 -30.797 -14.453 1 95.31 184 GLN B C 1
ATOM 5030 O O . GLN B 1 184 ? 24.5 -31.219 -13.297 1 95.31 184 GLN B O 1
ATOM 5035 N N . VAL B 1 185 ? 25.094 -29.766 -14.914 1 95.75 185 VAL B N 1
ATOM 5036 C CA . VAL B 1 185 ? 25.766 -28.828 -14.023 1 95.75 185 VAL B CA 1
ATOM 5037 C C . VAL B 1 185 ? 25.125 -27.438 -14.141 1 95.75 185 VAL B C 1
ATOM 5039 O O . VAL B 1 185 ? 25.109 -26.844 -15.219 1 95.75 185 VAL B O 1
ATOM 5042 N N . TYR B 1 186 ? 24.578 -27 -13.055 1 95.06 186 TYR B N 1
ATOM 5043 C CA . TYR B 1 186 ? 24 -25.656 -13 1 95.06 186 TYR B CA 1
ATOM 5044 C C . TYR B 1 186 ? 25.062 -24.625 -12.656 1 95.06 186 TYR B C 1
ATOM 5046 O O . TYR B 1 186 ? 25.625 -24.625 -11.555 1 95.06 186 TYR B O 1
ATOM 5054 N N . VAL B 1 187 ? 25.328 -23.797 -13.609 1 94.69 187 VAL B N 1
ATOM 5055 C CA . VAL B 1 187 ? 26.359 -22.797 -13.438 1 94.69 187 VAL B CA 1
ATOM 5056 C C . VAL B 1 187 ? 25.734 -21.422 -13.203 1 94.69 187 VAL B C 1
ATOM 5058 O O . VAL B 1 187 ? 24.734 -21.078 -13.844 1 94.69 187 VAL B O 1
ATOM 5061 N N . GLN B 1 188 ? 26.266 -20.75 -12.203 1 92.25 188 GLN B N 1
ATOM 5062 C CA . GLN B 1 188 ? 25.891 -19.375 -11.961 1 92.25 188 GLN B CA 1
ATOM 5063 C C . GLN B 1 188 ? 27.125 -18.469 -11.883 1 92.25 188 GLN B C 1
ATOM 5065 O O . GLN B 1 188 ? 27.922 -18.578 -10.961 1 92.25 188 GLN B O 1
ATOM 5070 N N . ARG B 1 189 ? 27.328 -17.656 -12.844 1 92.94 189 ARG B N 1
ATOM 5071 C CA . ARG B 1 189 ? 28.453 -16.719 -12.875 1 92.94 189 ARG B CA 1
ATOM 5072 C C . ARG B 1 189 ? 27.953 -15.281 -12.742 1 92.94 189 ARG B C 1
ATOM 5074 O O . ARG B 1 189 ? 27.094 -14.836 -13.5 1 92.94 189 ARG B O 1
ATOM 5081 N N . ARG B 1 190 ? 28.578 -14.562 -11.82 1 92.44 190 ARG B N 1
ATOM 5082 C CA . ARG B 1 190 ? 28.125 -13.211 -11.516 1 92.44 190 ARG B CA 1
ATOM 5083 C C . ARG B 1 190 ? 29.047 -12.172 -12.117 1 92.44 190 ARG B C 1
ATOM 5085 O O . ARG B 1 190 ? 30.281 -12.328 -12.086 1 92.44 190 ARG B O 1
ATOM 5092 N N . PHE B 1 191 ? 28.5 -11.156 -12.664 1 91.19 191 PHE B N 1
ATOM 5093 C CA . PHE B 1 191 ? 29.234 -10.031 -13.234 1 91.19 191 PHE B CA 1
ATOM 5094 C C . PHE B 1 191 ? 28.734 -8.711 -12.656 1 91.19 191 PHE B C 1
ATOM 5096 O O . PHE B 1 191 ? 27.562 -8.609 -12.258 1 91.19 191 PHE B O 1
ATOM 5103 N N . LEU B 1 192 ? 29.562 -7.773 -12.555 1 90.88 192 LEU B N 1
ATOM 5104 C CA . LEU B 1 192 ? 29.141 -6.449 -12.109 1 90.88 192 LEU B CA 1
ATOM 5105 C C . LEU B 1 192 ? 28.375 -5.723 -13.211 1 90.88 192 LEU B C 1
ATOM 5107 O O . LEU B 1 192 ? 28.688 -5.883 -14.391 1 90.88 192 LEU B O 1
ATOM 5111 N N . GLY B 1 193 ? 27.344 -4.926 -12.727 1 89.69 193 GLY B N 1
ATOM 5112 C CA . GLY B 1 193 ? 26.578 -4.121 -13.664 1 89.69 193 GLY B CA 1
ATOM 5113 C C . GLY B 1 193 ? 25.266 -4.77 -14.07 1 89.69 193 GLY B C 1
ATOM 5114 O O . GLY B 1 193 ? 24.734 -5.621 -13.352 1 89.69 193 GLY B O 1
ATOM 5115 N N . TRP B 1 194 ? 24.609 -4.227 -15.156 1 88.81 194 TRP B N 1
ATOM 5116 C CA . TRP B 1 194 ? 23.344 -4.715 -15.68 1 88.81 194 TRP B CA 1
ATOM 5117 C C . TRP B 1 194 ? 23.484 -5.172 -17.125 1 88.81 194 TRP B C 1
ATOM 5119 O O . TRP B 1 194 ? 23.781 -4.371 -18.016 1 88.81 194 TRP B O 1
ATOM 5129 N N . ALA B 1 195 ? 23.25 -6.43 -17.328 1 86.56 195 ALA B N 1
ATOM 5130 C CA . ALA B 1 195 ? 23.422 -7.004 -18.672 1 86.56 195 ALA B CA 1
ATOM 5131 C C . ALA B 1 195 ? 22.328 -6.531 -19.609 1 86.56 195 ALA B C 1
ATOM 5133 O O . ALA B 1 195 ? 21.141 -6.492 -19.234 1 86.56 195 ALA B O 1
ATOM 5134 N N . ASN B 1 196 ? 22.734 -6.086 -20.812 1 88.44 196 ASN B N 1
ATOM 5135 C CA . ASN B 1 196 ? 21.812 -5.773 -21.891 1 88.44 196 ASN B CA 1
ATOM 5136 C C . ASN B 1 196 ? 20.859 -4.637 -21.516 1 88.44 196 ASN B C 1
ATOM 5138 O O . ASN B 1 196 ? 19.703 -4.641 -21.906 1 88.44 196 ASN B O 1
ATOM 5142 N N . PHE B 1 197 ? 21.281 -3.793 -20.656 1 90.94 197 PHE B N 1
ATOM 5143 C CA . PHE B 1 197 ? 20.438 -2.691 -20.203 1 90.94 197 PHE B CA 1
ATOM 5144 C C . PHE B 1 197 ? 20.094 -1.756 -21.359 1 90.94 197 PHE B C 1
ATOM 5146 O O . PHE B 1 197 ? 18.953 -1.326 -21.5 1 90.94 197 PHE B O 1
ATOM 5153 N N . LEU B 1 198 ? 21.109 -1.472 -22.219 1 89.31 198 LEU B N 1
ATOM 5154 C CA . LEU B 1 198 ? 20.891 -0.536 -23.312 1 89.31 198 LEU B CA 1
ATOM 5155 C C . LEU B 1 198 ? 20.25 -1.242 -24.516 1 89.31 198 LEU B C 1
ATOM 5157 O O . LEU B 1 198 ? 19.266 -0.77 -25.062 1 89.31 198 LEU B O 1
ATOM 5161 N N . PHE B 1 199 ? 20.906 -2.359 -24.859 1 89.81 199 PHE B N 1
ATOM 5162 C CA . PHE B 1 199 ? 20.453 -3.096 -26.031 1 89.81 199 PHE B CA 1
ATOM 5163 C C . PHE B 1 199 ? 20.406 -4.594 -25.75 1 89.81 199 PHE B C 1
ATOM 5165 O O . PHE B 1 199 ? 21.344 -5.145 -25.172 1 89.81 199 PHE B O 1
ATOM 5172 N N . ASP B 1 200 ? 19.266 -5.164 -26.141 1 88.56 200 ASP B N 1
ATOM 5173 C CA . ASP B 1 200 ? 19.156 -6.605 -25.938 1 88.56 200 ASP B CA 1
ATOM 5174 C C . ASP B 1 200 ? 19.859 -7.371 -27.047 1 88.56 200 ASP B C 1
ATOM 5176 O O . ASP B 1 200 ? 20.484 -6.766 -27.938 1 88.56 200 ASP B O 1
ATOM 5180 N N . THR B 1 201 ? 19.781 -8.711 -27.016 1 86.38 201 THR B N 1
ATOM 5181 C CA . THR B 1 201 ? 20.562 -9.57 -27.891 1 86.38 201 THR B CA 1
ATOM 5182 C C . THR B 1 201 ? 20.031 -9.508 -29.328 1 86.38 201 THR B C 1
ATOM 5184 O O . THR B 1 201 ? 20.719 -9.906 -30.266 1 86.38 201 THR B O 1
ATOM 5187 N N . LYS B 1 202 ? 18.891 -8.992 -29.516 1 85.12 202 LYS B N 1
ATOM 5188 C CA . LYS B 1 202 ? 18.297 -8.914 -30.844 1 85.12 202 LYS B CA 1
ATOM 5189 C C . LYS B 1 202 ? 18.703 -7.629 -31.562 1 85.12 202 LYS B C 1
ATOM 5191 O O . LYS B 1 202 ? 18.547 -7.508 -32.781 1 85.12 202 LYS B O 1
ATOM 5196 N N . SER B 1 203 ? 19.25 -6.734 -30.828 1 87.88 203 SER B N 1
ATOM 5197 C CA . SER B 1 203 ? 19.625 -5.441 -31.391 1 87.88 203 SER B CA 1
ATOM 5198 C C . SER B 1 203 ? 20.969 -5.527 -32.125 1 87.88 203 SER B C 1
ATOM 5200 O O . SER B 1 203 ? 21.859 -6.273 -31.703 1 87.88 203 SER B O 1
ATOM 5202 N N . GLU B 1 204 ? 21.094 -4.75 -33.156 1 85.12 204 GLU B N 1
ATOM 5203 C CA . GLU B 1 204 ? 22.328 -4.676 -33.906 1 85.12 204 GLU B CA 1
ATOM 5204 C C . GLU B 1 204 ? 23.406 -3.932 -33.125 1 85.12 204 GLU B C 1
ATOM 5206 O O . GLU B 1 204 ? 24.594 -4.031 -33.438 1 85.12 204 GLU B O 1
ATOM 5211 N N . PHE B 1 205 ? 22.922 -3.293 -32.125 1 86.75 205 PHE B N 1
ATOM 5212 C CA . PHE B 1 205 ? 23.875 -2.492 -31.375 1 86.75 205 PHE B CA 1
ATOM 5213 C C . PHE B 1 205 ? 24.422 -3.281 -30.188 1 86.75 205 PHE B C 1
ATOM 5215 O O . PHE B 1 205 ? 25.25 -2.781 -29.438 1 86.75 205 PHE B O 1
ATOM 5222 N N . TRP B 1 206 ? 24 -4.496 -30.109 1 86.69 206 TRP B N 1
ATOM 5223 C CA . TRP B 1 206 ? 24.406 -5.324 -28.969 1 86.69 206 TRP B CA 1
ATOM 5224 C C . TRP B 1 206 ? 25.906 -5.578 -29 1 86.69 206 TRP B C 1
ATOM 5226 O O . TRP B 1 206 ? 26.484 -5.848 -30.062 1 86.69 206 TRP B O 1
ATOM 5236 N N . GLY B 1 207 ? 26.562 -5.488 -27.828 1 81.19 207 GLY B N 1
ATOM 5237 C CA . GLY B 1 207 ? 27.969 -5.867 -27.703 1 81.19 207 GLY B CA 1
ATOM 5238 C C . GLY B 1 207 ? 28.922 -4.742 -28.062 1 81.19 207 GLY B C 1
ATOM 5239 O O . GLY B 1 207 ? 30.141 -4.875 -27.891 1 81.19 207 GLY B O 1
ATOM 5240 N N . LYS B 1 208 ? 28.359 -3.736 -28.594 1 83 208 LYS B N 1
ATOM 5241 C CA . LYS B 1 208 ? 29.234 -2.633 -29 1 83 208 LYS B CA 1
ATOM 5242 C C . LYS B 1 208 ? 29.609 -1.766 -27.797 1 83 208 LYS B C 1
ATOM 5244 O O . LYS B 1 208 ? 28.828 -1.639 -26.859 1 83 208 LYS B O 1
ATOM 5249 N N . GLY B 1 209 ? 30.828 -1.283 -27.703 1 84.31 209 GLY B N 1
ATOM 5250 C CA . GLY B 1 209 ? 31.297 -0.419 -26.625 1 84.31 209 GLY B CA 1
ATOM 5251 C C . GLY B 1 209 ? 30.641 0.953 -26.641 1 84.31 209 GLY B C 1
ATOM 5252 O O . GLY B 1 209 ? 30.047 1.356 -27.641 1 84.31 209 GLY B O 1
ATOM 5253 N N . TYR B 1 210 ? 30.797 1.604 -25.609 1 87.38 210 TYR B N 1
ATOM 5254 C CA . TYR B 1 210 ? 30.188 2.92 -25.453 1 87.38 210 TYR B CA 1
ATOM 5255 C C . TYR B 1 210 ? 30.75 3.902 -26.469 1 87.38 210 TYR B C 1
ATOM 5257 O O . TYR B 1 210 ? 30.031 4.758 -26.984 1 87.38 210 TYR B O 1
ATOM 5265 N N . GLY B 1 211 ? 32.062 3.75 -26.688 1 85.81 211 GLY B N 1
ATOM 5266 C CA . GLY B 1 211 ? 32.688 4.605 -27.688 1 85.81 211 GLY B CA 1
ATOM 5267 C C . GLY B 1 211 ? 32.156 4.359 -29.094 1 85.81 211 GLY B C 1
ATOM 5268 O O . GLY B 1 211 ? 31.906 5.305 -29.828 1 85.81 211 GLY B O 1
ATOM 5269 N N . GLU B 1 212 ? 32.062 3.092 -29.5 1 87.31 212 GLU B N 1
ATOM 5270 C CA . GLU B 1 212 ? 31.531 2.734 -30.812 1 87.31 212 GLU B CA 1
ATOM 5271 C C . GLU B 1 212 ? 30.078 3.174 -30.953 1 87.31 212 GLU B C 1
ATOM 5273 O O . GLU B 1 212 ? 29.656 3.623 -32.031 1 87.31 212 GLU B O 1
ATOM 5278 N N . LEU B 1 213 ? 29.344 3.049 -29.953 1 88.94 213 LEU B N 1
ATOM 5279 C CA . LEU B 1 213 ? 27.938 3.449 -29.984 1 88.94 213 LEU B CA 1
ATOM 5280 C C . LEU B 1 213 ? 27.812 4.957 -30.172 1 88.94 213 LEU B C 1
ATOM 5282 O O . LEU B 1 213 ? 26.938 5.414 -30.922 1 88.94 213 LEU B O 1
ATOM 5286 N N . ALA B 1 214 ? 28.625 5.66 -29.422 1 87.75 214 ALA B N 1
ATOM 5287 C CA . ALA B 1 214 ? 28.625 7.113 -29.578 1 87.75 214 ALA B CA 1
ATOM 5288 C C . ALA B 1 214 ? 28.984 7.516 -31 1 87.75 214 ALA B C 1
ATOM 5290 O O . ALA B 1 214 ? 28.406 8.453 -31.562 1 87.75 214 ALA B O 1
ATOM 5291 N N . ALA B 1 215 ? 29.922 6.777 -31.5 1 86.38 215 ALA B N 1
ATOM 5292 C CA . ALA B 1 215 ? 30.344 7.07 -32.875 1 86.38 215 ALA B CA 1
ATOM 5293 C C . ALA B 1 215 ? 29.219 6.77 -33.844 1 86.38 215 ALA B C 1
ATOM 5295 O O . ALA B 1 215 ? 29 7.531 -34.812 1 86.38 215 ALA B O 1
ATOM 5296 N N . LEU B 1 216 ? 28.594 5.738 -33.688 1 86 216 LEU B N 1
ATOM 5297 C CA . LEU B 1 216 ? 27.5 5.348 -34.594 1 86 216 LEU B CA 1
ATOM 5298 C C . LEU B 1 216 ? 26.344 6.324 -34.469 1 86 216 LEU B C 1
ATOM 5300 O O . LEU B 1 216 ? 25.656 6.59 -35.469 1 86 216 LEU B O 1
ATOM 5304 N N . ALA B 1 217 ? 26.109 6.871 -33.344 1 84.75 217 ALA B N 1
ATOM 5305 C CA . ALA B 1 217 ? 25 7.797 -33.094 1 84.75 217 ALA B CA 1
ATOM 5306 C C . ALA B 1 217 ? 25.281 9.164 -33.719 1 84.75 217 ALA B C 1
ATOM 5308 O O . ALA B 1 217 ? 24.391 9.812 -34.25 1 84.75 217 ALA B O 1
ATOM 5309 N N . LEU B 1 218 ? 26.5 9.57 -33.625 1 83.31 218 LEU B N 1
ATOM 5310 C CA . LEU B 1 218 ? 26.828 10.945 -34 1 83.31 218 LEU B CA 1
ATOM 5311 C C . LEU B 1 218 ? 27.344 11.008 -35.438 1 83.31 218 LEU B C 1
ATOM 5313 O O . LEU B 1 218 ? 27 11.922 -36.188 1 83.31 218 LEU B O 1
ATOM 5317 N N . TRP B 1 219 ? 28.266 10.109 -35.781 1 79.38 219 TRP B N 1
ATOM 5318 C CA . TRP B 1 219 ? 28.891 10.32 -37.062 1 79.38 219 TRP B CA 1
ATOM 5319 C C . TRP B 1 219 ? 29.031 9.008 -37.812 1 79.38 219 TRP B C 1
ATOM 5321 O O . TRP B 1 219 ? 29.547 8.977 -38.938 1 79.38 219 TRP B O 1
ATOM 5331 N N . GLY B 1 220 ? 28.609 7.969 -37.281 1 75.31 220 GLY B N 1
ATOM 5332 C CA . GLY B 1 220 ? 28.812 6.68 -37.906 1 75.31 220 GLY B CA 1
ATOM 5333 C C . GLY B 1 220 ? 27.844 6.418 -39.031 1 75.31 220 GLY B C 1
ATOM 5334 O O . GLY B 1 220 ? 26.906 7.191 -39.25 1 75.31 220 GLY B O 1
ATOM 5335 N N . GLU B 1 221 ? 28.219 5.406 -39.875 1 78.75 221 GLU B N 1
ATOM 5336 C CA . GLU B 1 221 ? 27.359 5 -40.969 1 78.75 221 GLU B CA 1
ATOM 5337 C C . GLU B 1 221 ? 26.031 4.422 -40.469 1 78.75 221 GLU B C 1
ATOM 5339 O O . GLU B 1 221 ? 26 3.795 -39.406 1 78.75 221 GLU B O 1
ATOM 5344 N N . ARG B 1 222 ? 24.938 4.855 -41.125 1 79.31 222 ARG B N 1
ATOM 5345 C CA . ARG B 1 222 ? 23.625 4.383 -40.75 1 79.31 222 ARG B CA 1
ATOM 5346 C C . ARG B 1 222 ? 23.5 2.871 -40.906 1 79.31 222 ARG B C 1
ATOM 5348 O O . ARG B 1 222 ? 23.828 2.334 -41.969 1 79.31 222 ARG B O 1
ATOM 5355 N N . LEU B 1 223 ? 23.172 2.158 -39.906 1 76.38 223 LEU B N 1
ATOM 5356 C CA . LEU B 1 223 ? 22.969 0.715 -39.969 1 76.38 223 LEU B CA 1
ATOM 5357 C C . LEU B 1 223 ? 21.719 0.378 -40.75 1 76.38 223 LEU B C 1
ATOM 5359 O O . LEU B 1 223 ? 21.688 -0.592 -41.531 1 76.38 223 LEU B O 1
ATOM 5363 N N . ASP B 1 224 ? 20.625 1.167 -40.5 1 75.38 224 ASP B N 1
ATOM 5364 C CA . ASP B 1 224 ? 19.391 1.131 -41.281 1 75.38 224 ASP B CA 1
ATOM 5365 C C . ASP B 1 224 ? 19.25 2.389 -42.125 1 75.38 224 ASP B C 1
ATOM 5367 O O . ASP B 1 224 ? 19.172 3.5 -41.594 1 75.38 224 ASP B O 1
ATOM 5371 N N . PRO B 1 225 ? 19.219 2.205 -43.375 1 76.5 225 PRO B N 1
ATOM 5372 C CA . PRO B 1 225 ? 19.188 3.357 -44.25 1 76.5 225 PRO B CA 1
ATOM 5373 C C . PRO B 1 225 ? 17.922 4.191 -44.094 1 76.5 225 PRO B C 1
ATOM 5375 O O . PRO B 1 225 ? 17.906 5.375 -44.469 1 76.5 225 PRO B O 1
ATOM 5378 N N . ALA B 1 226 ? 16.891 3.65 -43.562 1 77.44 226 ALA B N 1
ATOM 5379 C CA . ALA B 1 226 ? 15.602 4.328 -43.5 1 77.44 226 ALA B CA 1
ATOM 5380 C C . ALA B 1 226 ? 15.484 5.191 -42.25 1 77.44 226 ALA B C 1
ATOM 5382 O O . ALA B 1 226 ? 14.594 6.035 -42.156 1 77.44 226 ALA B O 1
ATOM 5383 N N . ARG B 1 227 ? 16.422 4.969 -41.281 1 78.56 227 ARG B N 1
ATOM 5384 C CA . ARG B 1 227 ? 16.297 5.738 -40.031 1 78.56 227 ARG B CA 1
ATOM 5385 C C . ARG B 1 227 ? 17.656 6.133 -39.5 1 78.56 227 ARG B C 1
ATOM 5387 O O . ARG B 1 227 ? 18.672 5.52 -39.812 1 78.56 227 ARG B O 1
ATOM 5394 N N . SER B 1 228 ? 17.656 7.191 -38.844 1 84.62 228 SER B N 1
ATOM 5395 C CA . SER B 1 228 ? 18.891 7.629 -38.188 1 84.62 228 SER B CA 1
ATOM 5396 C C . SER B 1 228 ? 19.312 6.637 -37.125 1 84.62 228 SER B C 1
ATOM 5398 O O . SER B 1 228 ? 18.484 5.934 -36.562 1 84.62 228 SER B O 1
ATOM 5400 N N . ASN B 1 229 ? 20.578 6.484 -36.906 1 87.5 229 ASN B N 1
ATOM 5401 C CA . ASN B 1 229 ? 21.094 5.574 -35.875 1 87.5 229 ASN B CA 1
ATOM 5402 C C . ASN B 1 229 ? 20.578 5.922 -34.5 1 87.5 229 ASN B C 1
ATOM 5404 O O . ASN B 1 229 ? 20.281 5.027 -33.688 1 87.5 229 ASN B O 1
ATOM 5408 N N . ILE B 1 230 ? 20.453 7.219 -34.281 1 86.5 230 ILE B N 1
ATOM 5409 C CA . ILE B 1 230 ? 19.969 7.633 -32.969 1 86.5 230 ILE B CA 1
ATOM 5410 C C . ILE B 1 230 ? 18.516 7.191 -32.812 1 86.5 230 ILE B C 1
ATOM 5412 O O . ILE B 1 230 ? 18.141 6.723 -31.719 1 86.5 230 ILE B O 1
ATOM 5416 N N . GLY B 1 231 ? 17.75 7.387 -33.75 1 88.06 231 GLY B N 1
ATOM 5417 C CA . GLY B 1 231 ? 16.375 6.926 -33.719 1 88.06 231 GLY B CA 1
ATOM 5418 C C . GLY B 1 231 ? 16.25 5.422 -33.562 1 88.06 231 GLY B C 1
ATOM 5419 O O . GLY B 1 231 ? 15.406 4.945 -32.781 1 88.06 231 GLY B O 1
ATOM 5420 N N . HIS B 1 232 ? 17.109 4.793 -34.25 1 88.81 232 HIS B N 1
ATOM 5421 C CA . HIS B 1 232 ? 17.141 3.34 -34.156 1 88.81 232 HIS B CA 1
ATOM 5422 C C . HIS B 1 232 ? 17.562 2.893 -32.75 1 88.81 232 HIS B C 1
ATOM 5424 O O . HIS B 1 232 ? 16.984 1.95 -32.188 1 88.81 232 HIS B O 1
ATOM 5430 N N . MET B 1 233 ? 18.484 3.564 -32.25 1 89.88 233 MET B N 1
ATOM 5431 C CA . MET B 1 233 ? 18.969 3.246 -30.906 1 89.88 233 MET B CA 1
ATOM 5432 C C . MET B 1 233 ? 17.891 3.494 -29.859 1 89.88 233 MET B C 1
ATOM 5434 O O . MET B 1 233 ? 17.734 2.699 -28.938 1 89.88 233 MET B O 1
ATOM 5438 N N . VAL B 1 234 ? 17.188 4.535 -30.047 1 90.81 234 VAL B N 1
ATOM 5439 C CA . VAL B 1 234 ? 16.141 4.879 -29.094 1 90.81 234 VAL B CA 1
ATOM 5440 C C . VAL B 1 234 ? 15.023 3.836 -29.156 1 90.81 234 VAL B C 1
ATOM 5442 O O . VAL B 1 234 ? 14.516 3.4 -28.125 1 90.81 234 VAL B O 1
ATOM 5445 N N . ASP B 1 235 ? 14.719 3.443 -30.297 1 89.62 235 ASP B N 1
ATOM 5446 C CA . ASP B 1 235 ? 13.68 2.43 -30.453 1 89.62 235 ASP B CA 1
ATOM 5447 C C . ASP B 1 235 ? 14.117 1.097 -29.859 1 89.62 235 ASP B C 1
ATOM 5449 O O . ASP B 1 235 ? 13.32 0.426 -29.188 1 89.62 235 ASP B O 1
ATOM 5453 N N . ASP B 1 236 ? 15.328 0.761 -30.109 1 89.81 236 ASP B N 1
ATOM 5454 C CA . ASP B 1 236 ? 15.852 -0.491 -29.562 1 89.81 236 ASP B CA 1
ATOM 5455 C C . ASP B 1 236 ? 15.93 -0.438 -28.047 1 89.81 236 ASP B C 1
ATOM 5457 O O . ASP B 1 236 ? 15.727 -1.45 -27.375 1 89.81 236 ASP B O 1
ATOM 5461 N N . PHE B 1 237 ? 16.234 0.721 -27.609 1 91.81 237 PHE B N 1
ATOM 5462 C CA . PHE B 1 237 ? 16.297 0.894 -26.156 1 91.81 237 PHE B CA 1
ATOM 5463 C C . PHE B 1 237 ? 14.914 0.766 -25.531 1 91.81 237 PHE B C 1
ATOM 5465 O O . PHE B 1 237 ? 14.727 0.042 -24.562 1 91.81 237 PHE B O 1
ATOM 5472 N N . LEU B 1 238 ? 13.984 1.364 -26.109 1 91.94 238 LEU B N 1
ATOM 5473 C CA . LEU B 1 238 ? 12.633 1.395 -25.578 1 91.94 238 LEU B CA 1
ATOM 5474 C C . LEU B 1 238 ? 11.961 0.031 -25.719 1 91.94 238 LEU B C 1
ATOM 5476 O O . LEU B 1 238 ? 11.211 -0.387 -24.828 1 91.94 238 LEU B O 1
ATOM 5480 N N . ASP B 1 239 ? 12.32 -0.655 -26.734 1 90.06 239 ASP B N 1
ATOM 5481 C CA . ASP B 1 239 ? 11.672 -1.934 -27 1 90.06 239 ASP B CA 1
ATOM 5482 C C . ASP B 1 239 ? 12.523 -3.1 -26.516 1 90.06 239 ASP B C 1
ATOM 5484 O O . ASP B 1 239 ? 12.344 -4.238 -26.953 1 90.06 239 ASP B O 1
ATOM 5488 N N . ASN B 1 240 ? 13.445 -2.73 -25.656 1 90.5 240 ASN B N 1
ATOM 5489 C CA . ASN B 1 240 ? 14.281 -3.768 -25.062 1 90.5 240 ASN B CA 1
ATOM 5490 C C . ASN B 1 240 ? 13.438 -4.875 -24.438 1 90.5 240 ASN B C 1
ATOM 5492 O O . ASN B 1 240 ? 12.648 -4.621 -23.516 1 90.5 240 ASN B O 1
ATOM 5496 N N . SER B 1 241 ? 13.523 -6.117 -24.891 1 86.31 241 SER B N 1
ATOM 5497 C CA . SER B 1 241 ? 12.688 -7.23 -24.469 1 86.31 241 SER B CA 1
ATOM 5498 C C . SER B 1 241 ? 13.055 -7.703 -23.078 1 86.31 241 SER B C 1
ATOM 5500 O O . SER B 1 241 ? 12.242 -8.336 -22.391 1 86.31 241 SER B O 1
ATOM 5502 N N . VAL B 1 242 ? 14.242 -7.391 -22.641 1 86.06 242 VAL B N 1
ATOM 5503 C CA . VAL B 1 242 ? 14.711 -7.871 -21.344 1 86.06 242 VAL B CA 1
ATOM 5504 C C . VAL B 1 242 ? 14.312 -6.887 -20.25 1 86.06 242 VAL B C 1
ATOM 5506 O O . VAL B 1 242 ? 13.781 -7.285 -19.219 1 86.06 242 VAL B O 1
ATOM 5509 N N . TRP B 1 243 ? 14.492 -5.609 -20.484 1 90 243 TRP B N 1
ATOM 5510 C CA . TRP B 1 243 ? 14.289 -4.602 -19.453 1 90 243 TRP B CA 1
ATOM 5511 C C . TRP B 1 243 ? 12.961 -3.873 -19.656 1 90 243 TRP B C 1
ATOM 5513 O O . TRP B 1 243 ? 12.453 -3.227 -18.75 1 90 243 TRP B O 1
ATOM 5523 N N . GLN B 1 244 ? 12.422 -3.918 -20.781 1 91.88 244 GLN B N 1
ATOM 5524 C CA . GLN B 1 244 ? 11.109 -3.363 -21.109 1 91.88 244 GLN B CA 1
ATOM 5525 C C . GLN B 1 244 ? 11.023 -1.896 -20.688 1 91.88 244 GLN B C 1
ATOM 5527 O O . GLN B 1 244 ? 10.086 -1.501 -20 1 91.88 244 GLN B O 1
ATOM 5532 N N . HIS B 1 245 ? 11.914 -1.104 -21.219 1 94.25 245 HIS B N 1
ATOM 5533 C CA . HIS B 1 245 ? 12 0.299 -20.828 1 94.25 245 HIS B CA 1
ATOM 5534 C C . HIS B 1 245 ? 10.719 1.048 -21.156 1 94.25 245 HIS B C 1
ATOM 5536 O O . HIS B 1 245 ? 10.211 1.82 -20.344 1 94.25 245 HIS B O 1
ATOM 5542 N N . ALA B 1 246 ? 10.203 0.795 -22.312 1 94.06 246 ALA B N 1
ATOM 5543 C CA . ALA B 1 246 ? 8.992 1.501 -22.734 1 94.06 246 ALA B CA 1
ATOM 5544 C C . ALA B 1 246 ? 7.816 1.184 -21.812 1 94.06 246 ALA B C 1
ATOM 5546 O O . ALA B 1 246 ? 7.047 2.076 -21.453 1 94.06 246 ALA B O 1
ATOM 5547 N N . ASP B 1 247 ? 7.707 -0.02 -21.5 1 93.56 247 ASP B N 1
ATOM 5548 C CA . ASP B 1 247 ? 6.625 -0.447 -20.625 1 93.56 247 ASP B CA 1
ATOM 5549 C C . ASP B 1 247 ? 6.781 0.162 -19.234 1 93.56 247 ASP B C 1
ATOM 5551 O O . ASP B 1 247 ? 5.812 0.661 -18.656 1 93.56 247 ASP B O 1
ATOM 5555 N N . ILE B 1 248 ? 7.945 0.152 -18.75 1 94.19 248 ILE B N 1
ATOM 5556 C CA . ILE B 1 248 ? 8.219 0.665 -17.406 1 94.19 248 ILE B CA 1
ATOM 5557 C C . ILE B 1 248 ? 7.961 2.17 -17.375 1 94.19 248 ILE B C 1
ATOM 5559 O O . ILE B 1 248 ? 7.332 2.674 -16.438 1 94.19 248 ILE B O 1
ATOM 5563 N N . LEU B 1 249 ? 8.398 2.844 -18.375 1 93.5 249 LEU B N 1
ATOM 5564 C CA . LEU B 1 249 ? 8.195 4.289 -18.438 1 93.5 249 LEU B CA 1
ATOM 5565 C C . LEU B 1 249 ? 6.719 4.629 -18.562 1 93.5 249 LEU B C 1
ATOM 5567 O O . LEU B 1 249 ? 6.25 5.613 -18 1 93.5 249 LEU B O 1
ATOM 5571 N N . SER B 1 250 ? 6.039 3.828 -19.312 1 91.38 250 SER B N 1
ATOM 5572 C CA . SER B 1 250 ? 4.598 4.035 -19.453 1 91.38 250 SER B CA 1
ATOM 5573 C C . SER B 1 250 ? 3.879 3.848 -18.125 1 91.38 250 SER B C 1
ATOM 5575 O O . SER B 1 250 ? 2.982 4.621 -17.781 1 91.38 250 SER B O 1
ATOM 5577 N N . LYS B 1 251 ? 4.234 2.84 -17.391 1 91.75 251 LYS B N 1
ATOM 5578 C CA . LYS B 1 251 ? 3.635 2.58 -16.094 1 91.75 251 LYS B CA 1
ATOM 5579 C C . LYS B 1 251 ? 3.996 3.674 -15.086 1 91.75 251 LYS B C 1
ATOM 5581 O O . LYS B 1 251 ? 3.18 4.043 -14.242 1 91.75 251 LYS B O 1
ATOM 5586 N N . LEU B 1 252 ? 5.188 4.145 -15.234 1 91.75 252 LEU B N 1
ATOM 5587 C CA . LEU B 1 252 ? 5.609 5.262 -14.398 1 91.75 252 LEU B CA 1
ATOM 5588 C C . LEU B 1 252 ? 4.777 6.504 -14.688 1 91.75 252 LEU B C 1
ATOM 5590 O O . LEU B 1 252 ? 4.355 7.207 -13.766 1 91.75 252 LEU B O 1
ATOM 5594 N N . MET B 1 253 ? 4.586 6.754 -15.922 1 88.81 253 MET B N 1
ATOM 5595 C CA . MET B 1 253 ? 3.777 7.902 -16.312 1 88.81 253 MET B CA 1
ATOM 5596 C C . MET B 1 253 ? 2.346 7.758 -15.812 1 88.81 253 MET B C 1
ATOM 5598 O O . MET B 1 253 ? 1.724 8.742 -15.406 1 88.81 253 MET B O 1
ATOM 5602 N N . GLN B 1 254 ? 1.842 6.609 -15.891 1 88.31 254 GLN B N 1
ATOM 5603 C CA . GLN B 1 254 ? 0.507 6.348 -15.367 1 88.31 254 GLN B CA 1
ATOM 5604 C C . GLN B 1 254 ? 0.423 6.691 -13.883 1 88.31 254 GLN B C 1
ATOM 5606 O O . GLN B 1 254 ? -0.56 7.281 -13.43 1 88.31 254 GLN B O 1
ATOM 5611 N N . THR B 1 255 ? 1.383 6.277 -13.141 1 90.38 255 THR B N 1
ATOM 5612 C CA . THR B 1 255 ? 1.453 6.57 -11.711 1 90.38 255 THR B CA 1
ATOM 5613 C C . THR B 1 255 ? 1.463 8.078 -11.469 1 90.38 255 THR B C 1
ATOM 5615 O O . THR B 1 255 ? 0.751 8.578 -10.594 1 90.38 255 THR B O 1
ATOM 5618 N N . LEU B 1 256 ? 2.246 8.789 -12.242 1 88.94 256 LEU B N 1
ATOM 5619 C CA . LEU B 1 256 ? 2.354 10.234 -12.109 1 88.94 256 LEU B CA 1
ATOM 5620 C C . LEU B 1 256 ? 1.026 10.914 -12.43 1 88.94 256 LEU B C 1
ATOM 5622 O O . LEU B 1 256 ? 0.638 11.875 -11.766 1 88.94 256 LEU B O 1
ATOM 5626 N N . VAL B 1 257 ? 0.371 10.406 -13.406 1 87.88 257 VAL B N 1
ATOM 5627 C CA . VAL B 1 257 ? -0.916 10.969 -13.805 1 87.88 257 VAL B CA 1
ATOM 5628 C C . VAL B 1 257 ? -1.945 10.734 -12.703 1 87.88 257 VAL B C 1
ATOM 5630 O O . VAL B 1 257 ? -2.752 11.617 -12.398 1 87.88 257 VAL B O 1
ATOM 5633 N N . MET B 1 258 ? -1.977 9.547 -12.141 1 89.38 258 MET B N 1
ATOM 5634 C CA . MET B 1 258 ? -2.896 9.25 -11.047 1 89.38 258 MET B CA 1
ATOM 5635 C C . MET B 1 258 ? -2.693 10.211 -9.883 1 89.38 258 MET B C 1
ATOM 5637 O O . MET B 1 258 ? -3.66 10.742 -9.336 1 89.38 258 MET B O 1
ATOM 5641 N N . ALA B 1 259 ? -1.41 10.391 -9.523 1 91.06 259 ALA B N 1
ATOM 5642 C CA . ALA B 1 259 ? -1.088 11.281 -8.414 1 91.06 259 ALA B CA 1
ATOM 5643 C C . ALA B 1 259 ? -1.548 12.711 -8.703 1 91.06 259 ALA B C 1
ATOM 5645 O O . ALA B 1 259 ? -2.125 13.367 -7.84 1 91.06 259 ALA B O 1
ATOM 5646 N N . PHE B 1 260 ? -1.334 13.125 -9.898 1 88.5 260 PHE B N 1
ATOM 5647 C CA . PHE B 1 260 ? -1.654 14.5 -10.266 1 88.5 260 PHE B CA 1
ATOM 5648 C C . PHE B 1 260 ? -3.162 14.703 -10.344 1 88.5 260 PHE B C 1
ATOM 5650 O O . PHE B 1 260 ? -3.699 15.648 -9.758 1 88.5 260 PHE B O 1
ATOM 5657 N N . VAL B 1 261 ? -3.83 13.859 -11.078 1 88.38 261 VAL B N 1
ATOM 5658 C CA . VAL B 1 261 ? -5.262 14.008 -11.305 1 88.38 261 VAL B CA 1
ATOM 5659 C C . VAL B 1 261 ? -6.012 13.859 -9.977 1 88.38 261 VAL B C 1
ATOM 5661 O O . VAL B 1 261 ? -6.941 14.609 -9.695 1 88.38 261 VAL B O 1
ATOM 5664 N N . GLY B 1 262 ? -5.66 12.867 -9.211 1 91.31 262 GLY B N 1
ATOM 5665 C CA . GLY B 1 262 ? -6.281 12.695 -7.906 1 91.31 262 GLY B CA 1
ATOM 5666 C C . GLY B 1 262 ? -6.145 13.914 -7.012 1 91.31 262 GLY B C 1
ATOM 5667 O O . GLY B 1 262 ? -7.121 14.352 -6.398 1 91.31 262 GLY B O 1
ATOM 5668 N N . THR B 1 263 ? -4.938 14.445 -6.953 1 92.44 263 THR B N 1
ATOM 5669 C CA . THR B 1 263 ? -4.695 15.633 -6.137 1 92.44 263 THR B CA 1
ATOM 5670 C C . THR B 1 263 ? -5.465 16.828 -6.68 1 92.44 263 THR B C 1
ATOM 5672 O O . THR B 1 263 ? -6.02 17.625 -5.91 1 92.44 263 THR B O 1
ATOM 5675 N N . LEU B 1 264 ? -5.441 16.984 -7.98 1 89.38 264 LEU B N 1
ATOM 5676 C CA . LEU B 1 264 ? -6.148 18.094 -8.609 1 89.38 264 LEU B CA 1
ATOM 5677 C C . LEU B 1 264 ? -7.633 18.062 -8.258 1 89.38 264 LEU B C 1
ATOM 5679 O O . LEU B 1 264 ? -8.203 19.078 -7.863 1 89.38 264 LEU B O 1
ATOM 5683 N N . PHE B 1 265 ? -8.25 16.922 -8.438 1 90.06 265 PHE B N 1
ATOM 5684 C CA . PHE B 1 265 ? -9.664 16.797 -8.109 1 90.06 265 PHE B CA 1
ATOM 5685 C C . PHE B 1 265 ? -9.898 17 -6.617 1 90.06 265 PHE B C 1
ATOM 5687 O O . PHE B 1 265 ? -10.891 17.625 -6.223 1 90.06 265 PHE B O 1
ATOM 5694 N N . GLY B 1 266 ? -9.008 16.406 -5.824 1 93.81 266 GLY B N 1
ATOM 5695 C CA . GLY B 1 266 ? -9.094 16.641 -4.395 1 93.81 266 GLY B CA 1
ATOM 5696 C C . GLY B 1 266 ? -9.039 18.109 -4.035 1 93.81 266 GLY B C 1
ATOM 5697 O O . GLY B 1 266 ? -9.812 18.594 -3.203 1 93.81 266 GLY B O 1
ATOM 5698 N N . THR B 1 267 ? -8.172 18.828 -4.707 1 92.25 267 THR B N 1
ATOM 5699 C CA . THR B 1 267 ? -8.008 20.266 -4.496 1 92.25 267 THR B CA 1
ATOM 5700 C C . THR B 1 267 ? -9.258 21.016 -4.934 1 92.25 267 THR B C 1
ATOM 5702 O O . THR B 1 267 ? -9.742 21.906 -4.219 1 92.25 267 THR B O 1
ATOM 5705 N N . LEU B 1 268 ? -9.781 20.703 -6.07 1 87.88 268 LEU B N 1
ATOM 5706 C CA . LEU B 1 268 ? -10.93 21.391 -6.645 1 87.88 268 LEU B CA 1
ATOM 5707 C C . LEU B 1 268 ? -12.164 21.234 -5.766 1 87.88 268 LEU B C 1
ATOM 5709 O O . LEU B 1 268 ? -12.984 22.141 -5.652 1 87.88 268 LEU B O 1
ATOM 5713 N N . VAL B 1 269 ? -12.266 20.125 -5.16 1 92.75 269 VAL B N 1
ATOM 5714 C CA . VAL B 1 269 ? -13.438 19.859 -4.328 1 92.75 269 VAL B CA 1
ATOM 5715 C C . VAL B 1 269 ? -13.195 20.375 -2.916 1 92.75 269 VAL B C 1
ATOM 5717 O O . VAL B 1 269 ? -14.109 20.922 -2.285 1 92.75 269 VAL B O 1
ATOM 5720 N N . ALA B 1 270 ? -11.992 20.203 -2.449 1 95.12 270 ALA B N 1
ATOM 5721 C CA . ALA B 1 270 ? -11.648 20.641 -1.097 1 95.12 270 ALA B CA 1
ATOM 5722 C C . ALA B 1 270 ? -11.781 22.141 -0.952 1 95.12 270 ALA B C 1
ATOM 5724 O O . ALA B 1 270 ? -12.18 22.641 0.102 1 95.12 270 ALA B O 1
ATOM 5725 N N . LEU B 1 271 ? -11.508 22.906 -1.991 1 90.25 271 LEU B N 1
ATOM 5726 C CA . LEU B 1 271 ? -11.461 24.359 -1.93 1 90.25 271 LEU B CA 1
ATOM 5727 C C . LEU B 1 271 ? -12.836 24.938 -1.583 1 90.25 271 LEU B C 1
ATOM 5729 O O . LEU B 1 271 ? -12.984 25.625 -0.572 1 90.25 271 LEU B O 1
ATOM 5733 N N . PRO B 1 272 ? -13.867 24.672 -2.389 1 89.69 272 PRO B N 1
ATOM 5734 C CA . PRO B 1 272 ? -15.18 25.203 -2.035 1 89.69 272 PRO B CA 1
ATOM 5735 C C . PRO B 1 272 ? -15.695 24.672 -0.703 1 89.69 272 PRO B C 1
ATOM 5737 O O . PRO B 1 272 ? -16.359 25.406 0.045 1 89.69 272 PRO B O 1
ATOM 5740 N N . LEU B 1 273 ? -15.406 23.469 -0.339 1 94.06 273 LEU B N 1
ATOM 5741 C CA . LEU B 1 273 ? -15.883 22.875 0.904 1 94.06 273 LEU B CA 1
ATOM 5742 C C . LEU B 1 273 ? -15.188 23.5 2.109 1 94.06 273 LEU B C 1
ATOM 5744 O O . LEU B 1 273 ? -15.766 23.578 3.195 1 94.06 273 LEU B O 1
ATOM 5748 N N . ALA B 1 274 ? -13.953 23.875 1.848 1 93.56 274 ALA B N 1
ATOM 5749 C CA . ALA B 1 274 ? -13.195 24.516 2.93 1 93.56 274 ALA B CA 1
ATOM 5750 C C . ALA B 1 274 ? -13.836 25.828 3.348 1 93.56 274 ALA B C 1
ATOM 5752 O O . ALA B 1 274 ? -13.789 26.203 4.52 1 93.56 274 ALA B O 1
ATOM 5753 N N . PHE B 1 275 ? -14.5 26.562 2.424 1 89 275 PHE B N 1
ATOM 5754 C CA . PHE B 1 275 ? -15.18 27.812 2.734 1 89 275 PHE B CA 1
ATOM 5755 C C . PHE B 1 275 ? -16.406 27.562 3.611 1 89 275 PHE B C 1
ATOM 5757 O O . PHE B 1 275 ? -16.766 28.406 4.434 1 89 275 PHE B O 1
ATOM 5764 N N . ILE B 1 276 ? -16.938 26.422 3.465 1 92.25 276 ILE B N 1
ATOM 5765 C CA . ILE B 1 276 ? -18.094 26.062 4.289 1 92.25 276 ILE B CA 1
ATOM 5766 C C . ILE B 1 276 ? -17.625 25.656 5.684 1 92.25 276 ILE B C 1
ATOM 5768 O O . ILE B 1 276 ? -18.297 25.938 6.68 1 92.25 276 ILE B O 1
ATOM 5772 N N . ALA B 1 277 ? -16.453 25.125 5.754 1 93.06 277 ALA B N 1
ATOM 5773 C CA . ALA B 1 277 ? -15.922 24.609 7.012 1 93.06 277 ALA B CA 1
ATOM 5774 C C . ALA B 1 277 ? -15.344 25.734 7.859 1 93.06 277 ALA B C 1
ATOM 5776 O O . ALA B 1 277 ? -15.273 25.625 9.086 1 93.06 277 ALA B O 1
ATOM 5777 N N . ALA B 1 278 ? -14.961 26.781 7.203 1 91 278 ALA B N 1
ATOM 5778 C CA . ALA B 1 278 ? -14.344 27.891 7.918 1 91 278 ALA B CA 1
ATOM 5779 C C . ALA B 1 278 ? -15.383 28.688 8.703 1 91 278 ALA B C 1
ATOM 5781 O O . ALA B 1 278 ? -16.297 29.281 8.125 1 91 278 ALA B O 1
ATOM 5782 N N . ARG B 1 279 ? -15.164 28.859 9.953 1 88.75 279 ARG B N 1
ATOM 5783 C CA . ARG B 1 279 ? -16.141 29.469 10.852 1 88.75 279 ARG B CA 1
ATOM 5784 C C . ARG B 1 279 ? -16.25 30.969 10.594 1 88.75 279 ARG B C 1
ATOM 5786 O O . ARG B 1 279 ? -17.297 31.562 10.812 1 88.75 279 ARG B O 1
ATOM 5793 N N . ASN B 1 280 ? -15.164 31.578 10.203 1 84.94 280 ASN B N 1
ATOM 5794 C CA . ASN B 1 280 ? -15.148 33.031 10.016 1 84.94 280 ASN B CA 1
ATOM 5795 C C . ASN B 1 280 ? -15.797 33.438 8.695 1 84.94 280 ASN B C 1
ATOM 5797 O O . ASN B 1 280 ? -16.156 34.594 8.5 1 84.94 280 ASN B O 1
ATOM 5801 N N . ILE B 1 281 ? -16 32.5 7.844 1 83.12 281 ILE B N 1
ATOM 5802 C CA . ILE B 1 281 ? -16.547 32.812 6.523 1 83.12 281 ILE B CA 1
ATOM 5803 C C . ILE B 1 281 ? -18.031 32.438 6.473 1 83.12 281 ILE B C 1
ATOM 5805 O O . ILE B 1 281 ? -18.875 33.25 6.117 1 83.12 281 ILE B O 1
ATOM 5809 N N . THR B 1 282 ? -18.312 31.156 6.801 1 83.69 282 THR B N 1
ATOM 5810 C CA . THR B 1 282 ? -19.688 30.703 6.879 1 83.69 282 THR B CA 1
ATOM 5811 C C . THR B 1 282 ? -20.156 30.641 8.328 1 83.69 282 THR B C 1
ATOM 5813 O O . THR B 1 282 ? -19.641 29.844 9.125 1 83.69 282 THR B O 1
ATOM 5816 N N . ALA B 1 283 ? -21.141 31.484 8.625 1 84.75 283 ALA B N 1
ATOM 5817 C CA . ALA B 1 283 ? -21.594 31.609 10.008 1 84.75 283 ALA B CA 1
ATOM 5818 C C . ALA B 1 283 ? -22.641 30.547 10.336 1 84.75 283 ALA B C 1
ATOM 5820 O O . ALA B 1 283 ? -23.781 30.859 10.68 1 84.75 283 ALA B O 1
ATOM 5821 N N . ASN B 1 284 ? -22.484 29.344 10.117 1 91 284 ASN B N 1
ATOM 5822 C CA . ASN B 1 284 ? -23.344 28.219 10.461 1 91 284 ASN B CA 1
ATOM 5823 C C . ASN B 1 284 ? -22.578 27.125 11.188 1 91 284 ASN B C 1
ATOM 5825 O O . ASN B 1 284 ? -21.844 26.344 10.57 1 91 284 ASN B O 1
ATOM 5829 N N . ARG B 1 285 ? -22.812 27.031 12.414 1 91.94 285 ARG B N 1
ATOM 5830 C CA . ARG B 1 285 ? -22.078 26.109 13.273 1 91.94 285 ARG B CA 1
ATOM 5831 C C . ARG B 1 285 ? -22.297 24.672 12.852 1 91.94 285 ARG B C 1
ATOM 5833 O O . ARG B 1 285 ? -21.359 23.859 12.891 1 91.94 285 ARG B O 1
ATOM 5840 N N . ALA B 1 286 ? -23.484 24.328 12.453 1 93.69 286 ALA B N 1
ATOM 5841 C CA . ALA B 1 286 ? -23.797 22.953 12.047 1 93.69 286 ALA B CA 1
ATOM 5842 C C . ALA B 1 286 ? -23.078 22.594 10.758 1 93.69 286 ALA B C 1
ATOM 5844 O O . ALA B 1 286 ? -22.562 21.469 10.625 1 93.69 286 ALA B O 1
ATOM 5845 N N . ALA B 1 287 ? -23.031 23.516 9.867 1 93.12 287 ALA B N 1
ATOM 5846 C CA . ALA B 1 287 ? -22.344 23.281 8.602 1 93.12 287 ALA B CA 1
ATOM 5847 C C . ALA B 1 287 ? -20.844 23.141 8.805 1 93.12 287 ALA B C 1
ATOM 5849 O O . ALA B 1 287 ? -20.188 22.312 8.164 1 93.12 287 ALA B O 1
ATOM 5850 N N . ASN B 1 288 ? -20.359 24 9.664 1 94.44 288 ASN B N 1
ATOM 5851 C CA . ASN B 1 288 ? -18.938 23.938 9.961 1 94.44 288 ASN B CA 1
ATOM 5852 C C . ASN B 1 288 ? -18.547 22.594 10.602 1 94.44 288 ASN B C 1
ATOM 5854 O O . ASN B 1 288 ? -17.578 21.969 10.188 1 94.44 288 ASN B O 1
ATOM 5858 N N . TRP B 1 289 ? -19.344 22.281 11.523 1 92.56 289 TRP B N 1
ATOM 5859 C CA . TRP B 1 289 ? -19.109 21.031 12.234 1 92.56 289 TRP B CA 1
ATOM 5860 C C . TRP B 1 289 ? -19.234 19.828 11.289 1 92.56 289 TRP B C 1
ATOM 5862 O O . TRP B 1 289 ? -18.406 18.922 11.305 1 92.56 289 TRP B O 1
ATOM 5872 N N . GLY B 1 290 ? -20.234 19.812 10.516 1 94.06 290 GLY B N 1
ATOM 5873 C CA . GLY B 1 290 ? -20.469 18.734 9.578 1 94.06 290 GLY B CA 1
ATOM 5874 C C . GLY B 1 290 ? -19.344 18.578 8.562 1 94.06 290 GLY B C 1
ATOM 5875 O O . GLY B 1 290 ? -18.922 17.469 8.258 1 94.06 290 GLY B O 1
ATOM 5876 N N . MET B 1 291 ? -18.891 19.703 8.102 1 93.38 291 MET B N 1
ATOM 5877 C CA . MET B 1 291 ? -17.828 19.672 7.09 1 93.38 291 MET B CA 1
ATOM 5878 C C . MET B 1 291 ? -16.516 19.203 7.695 1 93.38 291 MET B C 1
ATOM 5880 O O . MET B 1 291 ? -15.773 18.438 7.082 1 93.38 291 MET B O 1
ATOM 5884 N N . LYS B 1 292 ? -16.25 19.625 8.836 1 91.62 292 LYS B N 1
ATOM 5885 C CA . LYS B 1 292 ? -15.016 19.234 9.5 1 91.62 292 LYS B CA 1
ATOM 5886 C C . LYS B 1 292 ? -15.016 17.734 9.828 1 91.62 292 LYS B C 1
ATOM 5888 O O . LYS B 1 292 ? -13.992 17.078 9.703 1 91.62 292 LYS B O 1
ATOM 5893 N N . ARG B 1 293 ? -16.203 17.281 10.195 1 89 293 ARG B N 1
ATOM 5894 C CA . ARG B 1 293 ? -16.328 15.844 10.453 1 89 293 ARG B CA 1
ATOM 5895 C C . ARG B 1 293 ? -16.172 15.047 9.164 1 89 293 ARG B C 1
ATOM 5897 O O . ARG B 1 293 ? -15.602 13.953 9.172 1 89 293 ARG B O 1
ATOM 5904 N N . LEU B 1 294 ? -16.672 15.57 8.164 1 92.88 294 LEU B N 1
ATOM 5905 C CA . LEU B 1 294 ? -16.531 14.914 6.863 1 92.88 294 LEU B CA 1
ATOM 5906 C C . LEU B 1 294 ? -15.062 14.836 6.449 1 92.88 294 LEU B C 1
ATOM 5908 O O . LEU B 1 294 ? -14.594 13.789 5.988 1 92.88 294 LEU B O 1
ATOM 5912 N N . PHE B 1 295 ? -14.359 15.938 6.656 1 93 295 PHE B N 1
ATOM 5913 C CA . PHE B 1 295 ? -12.938 15.953 6.324 1 93 295 PHE B CA 1
ATOM 5914 C C . PHE B 1 295 ? -12.18 14.938 7.164 1 93 295 PHE B C 1
ATOM 5916 O O . PHE B 1 295 ? -11.344 14.195 6.641 1 93 295 PHE B O 1
ATOM 5923 N N . ASP B 1 296 ? -12.578 14.867 8.383 1 86.06 296 ASP B N 1
ATOM 5924 C CA . ASP B 1 296 ? -11.914 13.938 9.297 1 86.06 296 ASP B CA 1
ATOM 5925 C C . ASP B 1 296 ? -12.172 12.484 8.883 1 86.06 296 ASP B C 1
ATOM 5927 O O . ASP B 1 296 ? -11.273 11.648 8.953 1 86.06 296 ASP B O 1
ATOM 5931 N N . PHE B 1 297 ? -13.312 12.289 8.5 1 86.56 297 PHE B N 1
ATOM 5932 C CA . PHE B 1 297 ? -13.688 10.945 8.062 1 86.56 297 PHE B CA 1
ATOM 5933 C C . PHE B 1 297 ? -12.914 10.547 6.812 1 86.56 297 PHE B C 1
ATOM 5935 O O . PHE B 1 297 ? -12.359 9.445 6.75 1 86.56 297 PHE B O 1
ATOM 5942 N N . LEU B 1 298 ? -12.891 11.367 5.883 1 90 298 LEU B N 1
ATOM 5943 C CA . LEU B 1 298 ? -12.234 11.078 4.609 1 90 298 LEU B CA 1
ATOM 5944 C C . LEU B 1 298 ? -10.734 10.852 4.809 1 90 298 LEU B C 1
ATOM 5946 O O . LEU B 1 298 ? -10.156 9.945 4.207 1 90 298 LEU B O 1
ATOM 5950 N N . ARG B 1 299 ? -10.172 11.617 5.629 1 85.69 299 ARG B N 1
ATOM 5951 C CA . ARG B 1 299 ? -8.727 11.539 5.781 1 85.69 299 ARG B CA 1
ATOM 5952 C C . ARG B 1 299 ? -8.336 10.391 6.707 1 85.69 299 ARG B C 1
ATOM 5954 O O . ARG B 1 299 ? -7.18 9.961 6.719 1 85.69 299 ARG B O 1
ATOM 5961 N N . SER B 1 300 ? -9.289 9.953 7.527 1 82.12 300 SER B N 1
ATOM 5962 C CA . SER B 1 300 ? -9 8.875 8.469 1 82.12 300 SER B CA 1
ATOM 5963 C C . SER B 1 300 ? -8.859 7.535 7.762 1 82.12 300 SER B C 1
ATOM 5965 O O . SER B 1 300 ? -8.172 6.641 8.25 1 82.12 300 SER B O 1
ATOM 5967 N N . ILE B 1 301 ? -9.5 7.473 6.676 1 84.75 301 ILE B N 1
ATOM 5968 C CA . ILE B 1 301 ? -9.367 6.262 5.875 1 84.75 301 ILE B CA 1
ATOM 5969 C C . ILE B 1 301 ? -8.109 6.352 5.016 1 84.75 301 ILE B C 1
ATOM 5971 O O . ILE B 1 301 ? -7.965 7.27 4.203 1 84.75 301 ILE B O 1
ATOM 5975 N N . ASP B 1 302 ? -7.254 5.473 5.273 1 82.94 302 ASP B N 1
ATOM 5976 C CA . ASP B 1 302 ? -5.996 5.488 4.527 1 82.94 302 ASP B CA 1
ATOM 5977 C C . ASP B 1 302 ? -6.242 5.316 3.031 1 82.94 302 ASP B C 1
ATOM 5979 O O . ASP B 1 302 ? -7.18 4.629 2.625 1 82.94 302 ASP B O 1
ATOM 5983 N N . MET B 1 303 ? -5.402 5.859 2.32 1 87.5 303 MET B N 1
ATOM 5984 C CA . MET B 1 303 ? -5.496 5.871 0.863 1 87.5 303 MET B CA 1
ATOM 5985 C C . MET B 1 303 ? -5.562 4.449 0.311 1 87.5 303 MET B C 1
ATOM 5987 O O . MET B 1 303 ? -6.273 4.188 -0.659 1 87.5 303 MET B O 1
ATOM 5991 N N . LEU B 1 304 ? -4.855 3.572 0.833 1 80.88 304 LEU B N 1
ATOM 5992 C CA . LEU B 1 304 ? -4.812 2.197 0.349 1 80.88 304 LEU B CA 1
ATOM 5993 C C . LEU B 1 304 ? -6.164 1.515 0.526 1 80.88 304 LEU B C 1
ATOM 5995 O O . LEU B 1 304 ? -6.57 0.706 -0.311 1 80.88 304 LEU B O 1
ATOM 5999 N N . ILE B 1 305 ? -6.84 1.805 1.647 1 81.62 305 ILE B N 1
ATOM 6000 C CA . ILE B 1 305 ? -8.156 1.219 1.888 1 81.62 305 ILE B CA 1
ATOM 6001 C C . ILE B 1 305 ? -9.141 1.706 0.826 1 81.62 305 ILE B C 1
ATOM 6003 O O . ILE B 1 305 ? -9.922 0.92 0.293 1 81.62 305 ILE B O 1
ATOM 6007 N N . TRP B 1 306 ? -9.086 2.99 0.547 1 88.06 306 TRP B N 1
ATOM 6008 C CA . TRP B 1 306 ? -9.898 3.525 -0.536 1 88.06 306 TRP B CA 1
ATOM 6009 C C . TRP B 1 306 ? -9.594 2.814 -1.851 1 88.06 306 TRP B C 1
ATOM 6011 O O . TRP B 1 306 ? -10.508 2.482 -2.611 1 88.06 306 TRP B O 1
ATOM 6021 N N . ALA B 1 307 ? -8.297 2.605 -2.102 1 88 307 ALA B N 1
ATOM 6022 C CA . ALA B 1 307 ? -7.887 1.969 -3.35 1 88 307 ALA B CA 1
ATOM 6023 C C . ALA B 1 307 ? -8.453 0.555 -3.457 1 88 307 ALA B C 1
ATOM 6025 O O . ALA B 1 307 ? -8.906 0.141 -4.523 1 88 307 ALA B O 1
ATOM 6026 N N . LEU B 1 308 ? -8.375 -0.157 -2.406 1 82.12 308 LEU B N 1
ATOM 6027 C CA . LEU B 1 308 ? -8.898 -1.519 -2.395 1 82.12 308 LEU B CA 1
ATOM 6028 C C . LEU B 1 308 ? -10.406 -1.525 -2.635 1 82.12 308 LEU B C 1
ATOM 6030 O O . LEU B 1 308 ? -10.914 -2.344 -3.404 1 82.12 308 LEU B O 1
ATOM 6034 N N . PHE B 1 309 ? -11.062 -0.605 -1.936 1 82.69 309 PHE B N 1
ATOM 6035 C CA . PHE B 1 309 ? -12.508 -0.498 -2.09 1 82.69 309 PHE B CA 1
ATOM 6036 C C . PHE B 1 309 ? -12.875 -0.213 -3.541 1 82.69 309 PHE B C 1
ATOM 6038 O O . PHE B 1 309 ? -13.75 -0.873 -4.105 1 82.69 309 PHE B O 1
ATOM 6045 N N . PHE B 1 310 ? -12.25 0.709 -4.145 1 86.69 310 PHE B N 1
ATOM 6046 C CA . PHE B 1 310 ? -12.609 1.132 -5.496 1 86.69 310 PHE B CA 1
ATOM 6047 C C . PHE B 1 310 ? -12.141 0.108 -6.523 1 86.69 310 PHE B C 1
ATOM 6049 O O . PHE B 1 310 ? -12.766 -0.06 -7.57 1 86.69 310 PHE B O 1
ATOM 6056 N N . THR B 1 311 ? -11.016 -0.579 -6.262 1 84.75 311 THR B N 1
ATOM 6057 C CA . THR B 1 311 ? -10.57 -1.636 -7.164 1 84.75 311 THR B CA 1
ATOM 6058 C C . THR B 1 311 ? -11.586 -2.775 -7.203 1 84.75 311 THR B C 1
ATOM 6060 O O . THR B 1 311 ? -11.805 -3.387 -8.25 1 84.75 311 THR B O 1
ATOM 6063 N N . ARG B 1 312 ? -12.117 -3.006 -6.094 1 79.25 312 ARG B N 1
ATOM 6064 C CA . ARG B 1 312 ? -13.117 -4.066 -6.043 1 79.25 312 ARG B CA 1
ATOM 6065 C C . ARG B 1 312 ? -14.406 -3.629 -6.723 1 79.25 312 ARG B C 1
ATOM 6067 O O . ARG B 1 312 ? -15.117 -4.453 -7.305 1 79.25 312 ARG B O 1
ATOM 6074 N N . SER B 1 313 ? -14.68 -2.344 -6.664 1 77.62 313 SER B N 1
ATOM 6075 C CA . SER B 1 313 ? -15.922 -1.816 -7.219 1 77.62 313 SER B CA 1
ATOM 6076 C C . SER B 1 313 ? -15.812 -1.603 -8.727 1 77.62 313 SER B C 1
ATOM 6078 O O . SER B 1 313 ? -16.75 -1.888 -9.469 1 77.62 313 SER B O 1
ATOM 6080 N N . PHE B 1 314 ? -14.648 -1.065 -9.164 1 77.69 314 PHE B N 1
ATOM 6081 C CA . PHE B 1 314 ? -14.508 -0.639 -10.547 1 77.69 314 PHE B CA 1
A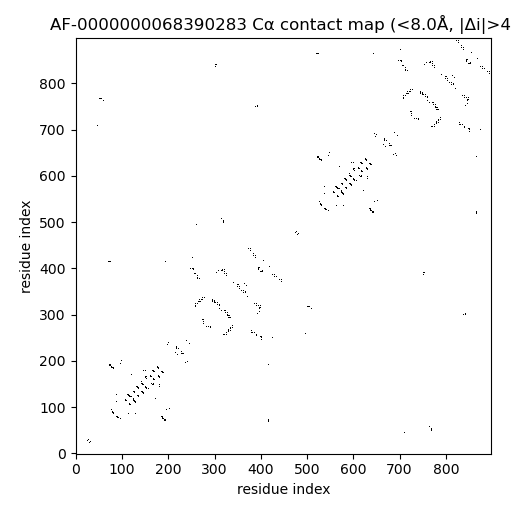TOM 6082 C C . PHE B 1 314 ? -13.562 -1.562 -11.312 1 77.69 314 PHE B C 1
ATOM 6084 O O . PHE B 1 314 ? -13.453 -1.473 -12.531 1 77.69 314 PHE B O 1
ATOM 6091 N N . GLY B 1 315 ? -12.977 -2.529 -10.602 1 79.75 315 GLY B N 1
ATOM 6092 C CA . GLY B 1 315 ? -11.969 -3.359 -11.234 1 79.75 315 GLY B CA 1
ATOM 6093 C C . GLY B 1 315 ? -10.578 -2.756 -11.18 1 79.75 315 GLY B C 1
ATOM 6094 O O . GLY B 1 315 ? -10.414 -1.599 -10.789 1 79.75 315 GLY B O 1
ATOM 6095 N N . PRO B 1 316 ? -9.617 -3.529 -11.508 1 83.62 316 PRO B N 1
ATOM 6096 C CA . PRO B 1 316 ? -8.242 -3.021 -11.523 1 83.62 316 PRO B CA 1
ATOM 6097 C C . PRO B 1 316 ? -8.023 -1.935 -12.57 1 83.62 316 PRO B C 1
ATOM 6099 O O . PRO B 1 316 ? -8.742 -1.884 -13.57 1 83.62 316 PRO B O 1
ATOM 6102 N N . GLY B 1 317 ? -7.09 -0.989 -12.258 1 83.62 317 GLY B N 1
ATOM 6103 C CA . GLY B 1 317 ? -6.809 0.089 -13.195 1 83.62 317 GLY B CA 1
ATOM 6104 C C . GLY B 1 317 ? -6.496 1.406 -12.508 1 83.62 317 GLY B C 1
ATOM 6105 O O . GLY B 1 317 ? -6.465 1.479 -11.281 1 83.62 317 GLY B O 1
ATOM 6106 N N . PRO B 1 318 ? -6.277 2.475 -13.289 1 85 318 PRO B N 1
ATOM 6107 C CA . PRO B 1 318 ? -5.863 3.768 -12.734 1 85 318 PRO B CA 1
ATOM 6108 C C . PRO B 1 318 ? -7.012 4.527 -12.078 1 85 318 PRO B C 1
ATOM 6110 O O . PRO B 1 318 ? -6.781 5.391 -11.234 1 85 318 PRO B O 1
ATOM 6113 N N . ILE B 1 319 ? -8.25 4.227 -12.422 1 86.12 319 ILE B N 1
ATOM 6114 C CA . ILE B 1 319 ? -9.406 4.973 -11.922 1 86.12 319 ILE B CA 1
ATOM 6115 C C . ILE B 1 319 ? -9.531 4.785 -10.414 1 86.12 319 ILE B C 1
ATOM 6117 O O . ILE B 1 319 ? -9.664 5.762 -9.672 1 86.12 319 ILE B O 1
ATOM 6121 N N . PRO B 1 320 ? -9.445 3.506 -9.977 1 87.94 320 PRO B N 1
ATOM 6122 C CA . PRO B 1 320 ? -9.484 3.334 -8.523 1 87.94 320 PRO B CA 1
ATOM 6123 C C . PRO B 1 320 ? -8.359 4.094 -7.812 1 87.94 320 PRO B C 1
ATOM 6125 O O . PRO B 1 320 ? -8.562 4.617 -6.715 1 87.94 320 PRO B O 1
ATOM 6128 N N . GLY B 1 321 ? -7.164 4.137 -8.438 1 89.06 321 GLY B N 1
ATOM 6129 C CA . GLY B 1 321 ? -6.062 4.891 -7.867 1 89.06 321 GLY B CA 1
ATOM 6130 C C . GLY B 1 321 ? -6.34 6.379 -7.773 1 89.06 321 GLY B C 1
ATOM 6131 O O . GLY B 1 321 ? -6.094 7 -6.738 1 89.06 321 GLY B O 1
ATOM 6132 N N . ILE B 1 322 ? -6.93 6.938 -8.781 1 90.69 322 ILE B N 1
ATOM 6133 C CA . ILE B 1 322 ? -7.273 8.359 -8.812 1 90.69 322 ILE B CA 1
ATOM 6134 C C . ILE B 1 322 ? -8.328 8.656 -7.758 1 90.69 322 ILE B C 1
ATOM 6136 O O . ILE B 1 322 ? -8.219 9.648 -7.023 1 90.69 322 ILE B O 1
ATOM 6140 N N . ALA B 1 323 ? -9.273 7.781 -7.715 1 91.12 323 ALA B N 1
ATOM 6141 C CA . ALA B 1 323 ? -10.359 7.977 -6.754 1 91.12 323 ALA B CA 1
ATOM 6142 C C . ALA B 1 323 ? -9.828 7.93 -5.32 1 91.12 323 ALA B C 1
ATOM 6144 O O . ALA B 1 323 ? -10.258 8.711 -4.469 1 91.12 323 ALA B O 1
ATOM 6145 N N . ALA B 1 324 ? -8.961 7 -5.094 1 92.81 324 ALA B N 1
ATOM 6146 C CA . ALA B 1 324 ? -8.398 6.859 -3.756 1 92.81 324 ALA B CA 1
ATOM 6147 C C . ALA B 1 324 ? -7.684 8.141 -3.326 1 92.81 324 ALA B C 1
ATOM 6149 O O . ALA B 1 324 ? -7.895 8.633 -2.215 1 92.81 324 ALA B O 1
ATOM 6150 N N . ILE B 1 325 ? -6.863 8.688 -4.164 1 93.31 325 ILE B N 1
ATOM 6151 C CA . ILE B 1 325 ? -6.137 9.922 -3.881 1 93.31 325 ILE B CA 1
ATOM 6152 C C . ILE B 1 325 ? -7.121 11.086 -3.74 1 93.31 325 ILE B C 1
ATOM 6154 O O . ILE B 1 325 ? -7.012 11.891 -2.816 1 93.31 325 ILE B O 1
ATOM 6158 N N . PHE B 1 326 ? -8.102 11.109 -4.605 1 93.69 326 PHE B N 1
ATOM 6159 C CA . PHE B 1 326 ? -9.125 12.156 -4.605 1 93.69 326 PHE B CA 1
ATOM 6160 C C . PHE B 1 326 ? -9.828 12.219 -3.256 1 93.69 326 PHE B C 1
ATOM 6162 O O . PHE B 1 326 ? -9.922 13.289 -2.654 1 93.69 326 PHE B O 1
ATOM 6169 N N . PHE B 1 327 ? -10.242 11.141 -2.771 1 94.44 327 PHE B N 1
ATOM 6170 C CA . PHE B 1 327 ? -11.016 11.117 -1.533 1 94.44 327 PHE B CA 1
ATOM 6171 C C . PHE B 1 327 ? -10.125 11.445 -0.337 1 94.44 327 PHE B C 1
ATOM 6173 O O . PHE B 1 327 ? -10.508 12.234 0.527 1 94.44 327 PHE B O 1
ATOM 6180 N N . THR B 1 328 ? -9 10.867 -0.293 1 92.44 328 THR B N 1
ATOM 6181 C CA . THR B 1 328 ? -8.094 11.125 0.818 1 92.44 328 THR B CA 1
ATOM 6182 C C . THR B 1 328 ? -7.656 12.586 0.829 1 92.44 328 THR B C 1
ATOM 6184 O O . THR B 1 328 ? -7.66 13.234 1.879 1 92.44 328 THR B O 1
ATOM 6187 N N . ASP B 1 329 ? -7.324 13.102 -0.314 1 95.62 329 ASP B N 1
ATOM 6188 C CA . ASP B 1 329 ? -6.824 14.477 -0.405 1 95.62 329 ASP B CA 1
ATOM 6189 C C . ASP B 1 329 ? -7.938 15.484 -0.133 1 95.62 329 ASP B C 1
ATOM 6191 O O . ASP B 1 329 ? -7.688 16.562 0.403 1 95.62 329 ASP B O 1
ATOM 6195 N N . THR B 1 330 ? -9.148 15.148 -0.568 1 95.81 330 THR B N 1
ATOM 6196 C CA . THR B 1 330 ? -10.266 16.047 -0.273 1 95.81 330 THR B CA 1
ATOM 6197 C C . THR B 1 330 ? -10.375 16.281 1.229 1 95.81 330 THR B C 1
ATOM 6199 O O . THR B 1 330 ? -10.555 17.422 1.666 1 95.81 330 THR B O 1
ATOM 6202 N N . GLY B 1 331 ? -10.258 15.258 1.954 1 94.25 331 GLY B N 1
ATOM 6203 C CA . GLY B 1 331 ? -10.32 15.398 3.4 1 94.25 331 GLY B CA 1
ATOM 6204 C C . GLY B 1 331 ? -9.133 16.141 3.98 1 94.25 331 GLY B C 1
ATOM 6205 O O . GLY B 1 331 ? -9.305 17.078 4.758 1 94.25 331 GLY B O 1
ATOM 6206 N N . ALA B 1 332 ? -7.945 15.789 3.605 1 91.75 332 ALA B N 1
ATOM 6207 C CA . ALA B 1 332 ? -6.719 16.359 4.16 1 91.75 332 ALA B CA 1
ATOM 6208 C C . ALA B 1 332 ? -6.559 17.812 3.758 1 91.75 332 ALA B C 1
ATOM 6210 O O . ALA B 1 332 ? -6.305 18.672 4.605 1 91.75 332 ALA B O 1
ATOM 6211 N N . LEU B 1 333 ? -6.711 18.094 2.502 1 94 333 LEU B N 1
ATOM 6212 C CA . LEU B 1 333 ? -6.578 19.453 2.012 1 94 333 LEU B CA 1
ATOM 6213 C C . LEU B 1 333 ? -7.723 20.328 2.518 1 94 333 LEU B C 1
ATOM 6215 O O . LEU B 1 333 ? -7.523 21.5 2.826 1 94 333 LEU B O 1
ATOM 6219 N N . GLY B 1 334 ? -8.906 19.703 2.578 1 94.56 334 GLY B N 1
ATOM 6220 C CA . GLY B 1 334 ? -10.031 20.438 3.113 1 94.56 334 GLY B CA 1
ATOM 6221 C C . GLY B 1 334 ? -9.781 20.984 4.508 1 94.56 334 GLY B C 1
ATOM 6222 O O . GLY B 1 334 ? -10.086 22.141 4.793 1 94.56 334 GLY B O 1
ATOM 6223 N N . LYS B 1 335 ? -9.227 20.172 5.25 1 90.56 335 LYS B N 1
ATOM 6224 C CA . LYS B 1 335 ? -8.93 20.578 6.621 1 90.56 335 LYS B CA 1
ATOM 6225 C C . LYS B 1 335 ? -7.879 21.672 6.656 1 90.56 335 LYS B C 1
ATOM 6227 O O . LYS B 1 335 ? -8.047 22.672 7.352 1 90.56 335 LYS B O 1
ATOM 6232 N N . VAL B 1 336 ? -6.824 21.562 5.945 1 89.44 336 VAL B N 1
ATOM 6233 C CA . VAL B 1 336 ? -5.727 22.531 5.934 1 89.44 336 VAL B CA 1
ATOM 6234 C C . VAL B 1 336 ? -6.211 23.859 5.355 1 89.44 336 VAL B C 1
ATOM 6236 O O . VAL B 1 336 ? -5.867 24.922 5.867 1 89.44 336 VAL B O 1
ATOM 6239 N N . TYR B 1 337 ? -7.008 23.75 4.312 1 92.31 337 TYR B N 1
ATOM 6240 C CA . TYR B 1 337 ? -7.559 24.953 3.703 1 92.31 337 TYR B CA 1
ATOM 6241 C C . TYR B 1 337 ? -8.492 25.688 4.668 1 92.31 337 TYR B C 1
ATOM 6243 O O . TYR B 1 337 ? -8.445 26.906 4.781 1 92.31 337 TYR B O 1
ATOM 6251 N N . ALA B 1 338 ? -9.312 24.938 5.324 1 92.25 338 ALA B N 1
ATOM 6252 C CA . ALA B 1 338 ? -10.242 25.531 6.281 1 92.25 338 ALA B CA 1
ATOM 6253 C C . ALA B 1 338 ? -9.5 26.234 7.406 1 92.25 338 ALA B C 1
ATOM 6255 O O . ALA B 1 338 ? -9.875 27.344 7.809 1 92.25 338 ALA B O 1
ATOM 6256 N N . GLU B 1 339 ? -8.5 25.609 7.875 1 86.69 339 GLU B N 1
ATOM 6257 C CA . GLU B 1 339 ? -7.684 26.203 8.93 1 86.69 339 GLU B CA 1
ATOM 6258 C C . GLU B 1 339 ? -6.988 27.469 8.43 1 86.69 339 GLU B C 1
ATOM 6260 O O . GLU B 1 339 ? -6.891 28.469 9.164 1 86.69 339 GLU B O 1
ATOM 6265 N N . ALA B 1 340 ? -6.461 27.469 7.25 1 86.19 340 ALA B N 1
ATOM 6266 C CA . ALA B 1 340 ? -5.828 28.641 6.652 1 86.19 340 ALA B CA 1
ATOM 6267 C C . ALA B 1 340 ? -6.828 29.781 6.5 1 86.19 340 ALA B C 1
ATOM 6269 O O . ALA B 1 340 ? -6.492 30.953 6.73 1 86.19 340 ALA B O 1
ATOM 6270 N N . LEU B 1 341 ? -8.031 29.438 6.152 1 88 341 LEU B N 1
ATOM 6271 C CA . LEU B 1 341 ? -9.086 30.422 5.992 1 88 341 LEU B CA 1
ATOM 6272 C C . LEU B 1 341 ? -9.469 31.031 7.336 1 88 341 LEU B C 1
ATOM 6274 O O . LEU B 1 341 ? -9.75 32.219 7.422 1 88 341 LEU B O 1
ATOM 6278 N N . GLU B 1 342 ? -9.438 30.234 8.305 1 88.44 342 GLU B N 1
ATOM 6279 C CA . GLU B 1 342 ? -9.812 30.703 9.641 1 88.44 342 GLU B CA 1
ATOM 6280 C C . GLU B 1 342 ? -8.727 31.609 10.227 1 88.44 342 GLU B C 1
ATOM 6282 O O . GLU B 1 342 ? -8.992 32.406 11.109 1 88.44 342 GLU B O 1
ATOM 6287 N N . ASN B 1 343 ? -7.551 31.484 9.688 1 82.31 343 ASN B N 1
ATOM 6288 C CA . ASN B 1 343 ? -6.422 32.25 10.211 1 82.31 343 ASN B CA 1
ATOM 6289 C C . ASN B 1 343 ? -6.188 33.531 9.406 1 82.31 343 ASN B C 1
ATOM 6291 O O . ASN B 1 343 ? -5.203 34.219 9.633 1 82.31 343 ASN B O 1
ATOM 6295 N N . VAL B 1 344 ? -7.008 33.781 8.469 1 79.38 344 VAL B N 1
ATOM 6296 C CA . VAL B 1 344 ? -6.867 35 7.668 1 79.38 344 VAL B CA 1
ATOM 6297 C C . VAL B 1 344 ? -7.059 36.219 8.547 1 79.38 344 VAL B C 1
ATOM 6299 O O . VAL B 1 344 ? -7.875 36.219 9.469 1 79.38 344 VAL B O 1
ATOM 6302 N N . ASP B 1 345 ? -6.168 37.25 8.312 1 71.62 345 ASP B N 1
ATOM 6303 C CA . ASP B 1 345 ? -6.234 38.531 9.023 1 71.62 345 ASP B CA 1
ATOM 6304 C C . ASP B 1 345 ? -7.531 39.25 8.711 1 71.62 345 ASP B C 1
ATOM 6306 O O . ASP B 1 345 ? -7.82 39.562 7.555 1 71.62 345 ASP B O 1
ATOM 6310 N N . ASP B 1 346 ? -8.266 39.406 9.711 1 71.81 346 ASP B N 1
ATOM 6311 C CA . ASP B 1 346 ? -9.57 40.062 9.602 1 71.81 346 ASP B CA 1
ATOM 6312 C C . ASP B 1 346 ? -9.438 41.5 9.117 1 71.81 346 ASP B C 1
ATOM 6314 O O . ASP B 1 346 ? -10.383 42.062 8.555 1 71.81 346 ASP B O 1
ATOM 6318 N N . LYS B 1 347 ? -8.227 42.094 9.273 1 71.06 347 LYS B N 1
ATOM 6319 C CA . LYS B 1 347 ? -8.07 43.5 8.914 1 71.06 347 LYS B CA 1
ATOM 6320 C C . LYS B 1 347 ? -8.273 43.688 7.422 1 71.06 347 LYS B C 1
ATOM 6322 O O . LYS B 1 347 ? -8.953 44.656 7.008 1 71.06 347 LYS B O 1
ATOM 6327 N N . GLN B 1 348 ? -7.637 42.812 6.691 1 71.88 348 GLN B N 1
ATOM 6328 C CA . GLN B 1 348 ? -7.781 42.938 5.25 1 71.88 348 GLN B CA 1
ATOM 6329 C C . GLN B 1 348 ? -9.219 42.688 4.809 1 71.88 348 GLN B C 1
ATOM 6331 O O . GLN B 1 348 ? -9.75 43.375 3.936 1 71.88 348 GLN B O 1
ATOM 6336 N N . ARG B 1 349 ? -9.828 41.781 5.465 1 74.25 349 ARG B N 1
ATOM 6337 C CA . ARG B 1 349 ? -11.219 41.438 5.164 1 74.25 349 ARG B CA 1
ATOM 6338 C C . ARG B 1 349 ? -12.156 42.594 5.523 1 74.25 349 ARG B C 1
ATOM 6340 O O . ARG B 1 349 ? -13.023 42.969 4.73 1 74.25 349 ARG B O 1
ATOM 6347 N N . GLU B 1 350 ? -11.859 43.156 6.664 1 72.12 350 GLU B N 1
ATOM 6348 C CA . GLU B 1 350 ? -12.664 44.281 7.133 1 72.12 350 GLU B CA 1
ATOM 6349 C C . GLU B 1 350 ? -12.438 45.531 6.27 1 72.12 350 GLU B C 1
ATOM 6351 O O . GLU B 1 350 ? -13.359 46.312 6.055 1 72.12 350 GLU B O 1
ATOM 6356 N N . GLY B 1 351 ? -11.211 45.625 5.812 1 69.38 351 GLY B N 1
ATOM 6357 C CA . GLY B 1 351 ? -10.914 46.719 4.93 1 69.38 351 GLY B CA 1
ATOM 6358 C C . GLY B 1 351 ? -11.719 46.719 3.646 1 69.38 351 GLY B C 1
ATOM 6359 O O . GLY B 1 351 ? -12.273 47.719 3.24 1 69.38 351 GLY B O 1
ATOM 6360 N N . VAL B 1 352 ? -11.922 45.594 3.102 1 72.44 352 VAL B N 1
ATOM 6361 C CA . VAL B 1 352 ? -12.664 45.469 1.852 1 72.44 352 VAL B CA 1
ATOM 6362 C C . VAL B 1 352 ? -14.156 45.625 2.121 1 72.44 352 VAL B C 1
ATOM 6364 O O . VAL B 1 352 ? -14.883 46.219 1.324 1 72.44 352 VAL B O 1
ATOM 6367 N N . LYS B 1 353 ? -14.578 45.188 3.232 1 72.38 353 LYS B N 1
ATOM 6368 C CA . LYS B 1 353 ? -15.984 45.281 3.627 1 72.38 353 LYS B CA 1
ATOM 6369 C C . LYS B 1 353 ? -16.375 46.75 3.891 1 72.38 353 LYS B C 1
ATOM 6371 O O . LYS B 1 353 ? -17.5 47.156 3.594 1 72.38 353 LYS B O 1
ATOM 6376 N N . SER B 1 354 ? -15.383 47.5 4.387 1 73.75 354 SER B N 1
ATOM 6377 C CA . SER B 1 354 ? -15.641 48.875 4.785 1 73.75 354 SER B CA 1
ATOM 6378 C C . SER B 1 354 ? -15.93 49.75 3.572 1 73.75 354 SER B C 1
ATOM 6380 O O . SER B 1 354 ? -16.578 50.781 3.695 1 73.75 354 SER B O 1
ATOM 6382 N N . VAL B 1 355 ? -15.492 49.25 2.426 1 76.69 355 VAL B N 1
ATOM 6383 C CA . VAL B 1 355 ? -15.734 50.062 1.225 1 76.69 355 VAL B CA 1
ATOM 6384 C C . VAL B 1 355 ? -17.062 49.625 0.586 1 76.69 355 VAL B C 1
ATOM 6386 O O . VAL B 1 355 ? -17.406 50.094 -0.494 1 76.69 355 VAL B O 1
ATOM 6389 N N . GLY B 1 356 ? -17.859 48.719 1.219 1 72.56 356 GLY B N 1
ATOM 6390 C CA . GLY B 1 356 ? -19.188 48.312 0.776 1 72.56 356 GLY B CA 1
ATOM 6391 C C . GLY B 1 356 ? -19.156 47.188 -0.239 1 72.56 356 GLY B C 1
ATOM 6392 O O . GLY B 1 356 ? -20.094 47.031 -1.033 1 72.56 356 GLY B O 1
ATOM 6393 N N . ALA B 1 357 ? -18.094 46.5 -0.283 1 71.19 357 ALA B N 1
ATOM 6394 C CA . ALA B 1 357 ? -17.938 45.438 -1.265 1 71.19 357 ALA B CA 1
ATOM 6395 C C . ALA B 1 357 ? -18.859 44.25 -0.936 1 71.19 357 ALA B C 1
ATOM 6397 O O . ALA B 1 357 ? -19.219 44.031 0.226 1 71.19 357 ALA B O 1
ATOM 6398 N N . SER B 1 358 ? -19.438 43.625 -1.984 1 76.81 358 SER B N 1
ATOM 6399 C CA . SER B 1 358 ? -20.266 42.438 -1.832 1 76.81 358 SER B CA 1
ATOM 6400 C C . SER B 1 358 ? -19.484 41.281 -1.184 1 76.81 358 SER B C 1
ATOM 6402 O O . SER B 1 358 ? -18.25 41.281 -1.212 1 76.81 358 SER B O 1
ATOM 6404 N N . PRO B 1 359 ? -20.172 40.406 -0.497 1 74.38 359 PRO B N 1
ATOM 6405 C CA . PRO B 1 359 ? -19.5 39.281 0.152 1 74.38 359 PRO B CA 1
ATOM 6406 C C . PRO B 1 359 ? -18.578 38.531 -0.8 1 74.38 359 PRO B C 1
ATOM 6408 O O . PRO B 1 359 ? -17.5 38.062 -0.401 1 74.38 359 PRO B O 1
ATOM 6411 N N . ILE B 1 360 ? -19 38.375 -1.976 1 74.75 360 ILE B N 1
ATOM 6412 C CA . ILE B 1 360 ? -18.203 37.656 -2.967 1 74.75 360 ILE B CA 1
ATOM 6413 C C . ILE B 1 360 ? -16.938 38.469 -3.264 1 74.75 360 ILE B C 1
ATOM 6415 O O . ILE B 1 360 ? -15.852 37.906 -3.438 1 74.75 360 ILE B O 1
ATOM 6419 N N . ALA B 1 361 ? -17.094 39.812 -3.264 1 73.94 361 ALA B N 1
ATOM 6420 C CA . ALA B 1 361 ? -15.945 40.688 -3.508 1 73.94 361 ALA B CA 1
ATOM 6421 C C . ALA B 1 361 ? -14.984 40.688 -2.32 1 73.94 361 ALA B C 1
ATOM 6423 O O . ALA B 1 361 ? -13.766 40.719 -2.496 1 73.94 361 ALA B O 1
ATOM 6424 N N . VAL B 1 362 ? -15.523 40.625 -1.153 1 73.94 362 VAL B N 1
ATOM 6425 C CA . VAL B 1 362 ? -14.703 40.562 0.055 1 73.94 362 VAL B CA 1
ATOM 6426 C C . VAL B 1 362 ? -13.844 39.312 0.063 1 73.94 362 VAL B C 1
ATOM 6428 O O . VAL B 1 362 ? -12.656 39.375 0.38 1 73.94 362 VAL B O 1
ATOM 6431 N N . ASN B 1 363 ? -14.516 38.188 -0.316 1 73.62 363 ASN B N 1
ATOM 6432 C CA . ASN B 1 363 ? -13.773 36.938 -0.336 1 73.62 363 ASN B CA 1
ATOM 6433 C C . ASN B 1 363 ? -12.734 36.906 -1.456 1 73.62 363 ASN B C 1
ATOM 6435 O O . ASN B 1 363 ? -11.617 36.406 -1.266 1 73.62 363 ASN B O 1
ATOM 6439 N N . ARG B 1 364 ? -13.078 37.438 -2.502 1 74.31 364 ARG B N 1
ATOM 6440 C CA . ARG B 1 364 ? -12.227 37.406 -3.682 1 74.31 364 ARG B CA 1
ATOM 6441 C C . ARG B 1 364 ? -11.031 38.344 -3.52 1 74.31 364 ARG B C 1
ATOM 6443 O O . ARG B 1 364 ? -9.914 38 -3.918 1 74.31 364 ARG B O 1
ATOM 6450 N N . PHE B 1 365 ? -11.234 39.5 -2.908 1 70.81 365 PHE B N 1
ATOM 6451 C CA . PHE B 1 365 ? -10.18 40.5 -2.881 1 70.81 365 PHE B CA 1
ATOM 6452 C C . PHE B 1 365 ? -9.578 40.625 -1.485 1 70.81 365 PHE B C 1
ATOM 6454 O O . PHE B 1 365 ? -8.461 41.094 -1.322 1 70.81 365 PHE B O 1
ATOM 6461 N N . GLY B 1 366 ? -10.273 40.125 -0.54 1 70.75 366 GLY B N 1
ATOM 6462 C CA . GLY B 1 366 ? -9.797 40.25 0.829 1 70.75 366 GLY B CA 1
ATOM 6463 C C . GLY B 1 366 ? -9.211 38.969 1.377 1 70.75 366 GLY B C 1
ATOM 6464 O O . GLY B 1 366 ? -8.141 38.969 1.99 1 70.75 366 GLY B O 1
ATOM 6465 N N . VAL B 1 367 ? -9.844 37.906 1.041 1 75.62 367 VAL B N 1
ATOM 6466 C CA . VAL B 1 367 ? -9.492 36.625 1.69 1 75.62 367 VAL B CA 1
ATOM 6467 C C . VAL B 1 367 ? -8.641 35.781 0.745 1 75.62 367 VAL B C 1
ATOM 6469 O O . VAL B 1 367 ? -7.555 35.344 1.111 1 75.62 367 VAL B O 1
ATOM 6472 N N . LEU B 1 368 ? -9.023 35.688 -0.495 1 76.75 368 LEU B N 1
ATOM 6473 C CA . LEU B 1 368 ? -8.453 34.719 -1.436 1 76.75 368 LEU B CA 1
ATOM 6474 C C . LEU B 1 368 ? -6.988 35.031 -1.706 1 76.75 368 LEU B C 1
ATOM 6476 O O . LEU B 1 368 ? -6.152 34.125 -1.72 1 76.75 368 LEU B O 1
ATOM 6480 N N . PRO B 1 369 ? -6.641 36.344 -1.896 1 76.25 369 PRO B N 1
ATOM 6481 C CA . PRO B 1 369 ? -5.227 36.625 -2.156 1 76.25 369 PRO B CA 1
ATOM 6482 C C . PRO B 1 369 ? -4.324 36.281 -0.982 1 76.25 369 PRO B C 1
ATOM 6484 O O . PRO B 1 369 ? -3.154 35.938 -1.181 1 76.25 369 PRO B O 1
ATOM 6487 N N . GLN B 1 370 ? -4.852 36.219 0.148 1 77.62 370 GLN B N 1
ATOM 6488 C CA . GLN B 1 370 ? -4.078 35.906 1.339 1 77.62 370 GLN B CA 1
ATOM 6489 C C . GLN B 1 370 ? -3.861 34.406 1.462 1 77.62 370 GLN B C 1
ATOM 6491 O O . GLN B 1 370 ? -2.807 33.938 1.92 1 77.62 370 GLN B O 1
ATOM 6496 N N . VAL B 1 371 ? -4.828 33.688 0.983 1 83.25 371 VAL B N 1
ATOM 6497 C CA . VAL B 1 371 ? -4.781 32.25 1.273 1 83.25 371 VAL B CA 1
ATOM 6498 C C . VAL B 1 371 ? -4.32 31.5 0.034 1 83.25 371 VAL B C 1
ATOM 6500 O O . VAL B 1 371 ? -3.895 30.344 0.13 1 83.25 371 VAL B O 1
ATOM 6503 N N . LEU B 1 372 ? -4.297 32.094 -1.096 1 81.56 372 LEU B N 1
ATOM 6504 C CA . LEU B 1 372 ? -4.004 31.422 -2.355 1 81.56 372 LEU B CA 1
ATOM 6505 C C . LEU B 1 372 ? -2.59 30.844 -2.346 1 81.56 372 LEU B C 1
ATOM 6507 O O . LEU B 1 372 ? -2.381 29.703 -2.748 1 81.56 372 LEU B O 1
ATOM 6511 N N . PRO B 1 373 ? -1.585 31.625 -1.851 1 81 373 PRO B N 1
ATOM 6512 C CA . PRO B 1 373 ? -0.244 31.031 -1.808 1 81 373 PRO B CA 1
ATOM 6513 C C . PRO B 1 373 ? -0.172 29.797 -0.916 1 81 373 PRO B C 1
ATOM 6515 O O . PRO B 1 373 ? 0.529 28.828 -1.243 1 81 373 PRO B O 1
ATOM 6518 N N . VAL B 1 374 ? -0.906 29.828 0.078 1 82.62 374 VAL B N 1
ATOM 6519 C CA . VAL B 1 374 ? -0.932 28.703 0.998 1 82.62 374 VAL B CA 1
ATOM 6520 C C . VAL B 1 374 ? -1.635 27.516 0.339 1 82.62 374 VAL B C 1
ATOM 6522 O O . VAL B 1 374 ? -1.186 26.375 0.461 1 82.62 374 VAL B O 1
ATOM 6525 N N . PHE B 1 375 ? -2.727 27.797 -0.339 1 86.94 375 PHE B N 1
ATOM 6526 C CA . PHE B 1 375 ? -3.479 26.75 -1.021 1 86.94 375 PHE B CA 1
ATOM 6527 C C . PHE B 1 375 ? -2.613 26.047 -2.068 1 86.94 375 PHE B C 1
ATOM 6529 O O . PHE B 1 375 ? -2.568 24.828 -2.133 1 86.94 375 PHE B O 1
ATOM 6536 N N . ILE B 1 376 ? -1.909 26.859 -2.791 1 84.56 376 ILE B N 1
ATOM 6537 C CA . ILE B 1 376 ? -1.081 26.312 -3.863 1 84.56 376 ILE B CA 1
ATOM 6538 C C . ILE B 1 376 ? 0.087 25.531 -3.268 1 84.56 376 ILE B C 1
ATOM 6540 O O . ILE B 1 376 ? 0.42 24.453 -3.744 1 84.56 376 ILE B O 1
ATOM 6544 N N . SER B 1 377 ? 0.672 26.062 -2.256 1 86.69 377 SER B N 1
ATOM 6545 C CA . SER B 1 377 ? 1.798 25.406 -1.6 1 86.69 377 SER B CA 1
ATOM 6546 C C . SER B 1 377 ? 1.394 24.047 -1.035 1 86.69 377 SER B C 1
ATOM 6548 O O . SER B 1 377 ? 2.117 23.062 -1.193 1 86.69 377 SER B O 1
ATOM 6550 N N . GLN B 1 378 ? 0.243 24.078 -0.446 1 88.88 378 GLN B N 1
ATOM 6551 C CA . GLN B 1 378 ? -0.231 22.828 0.147 1 88.88 378 GLN B CA 1
ATOM 6552 C C . GLN B 1 378 ? -0.606 21.812 -0.93 1 88.88 378 GLN B C 1
ATOM 6554 O O . GLN B 1 378 ? -0.34 20.609 -0.784 1 88.88 378 GLN B O 1
ATOM 6559 N N . SER B 1 379 ? -1.235 22.266 -1.933 1 90.81 379 SER B N 1
ATOM 6560 C CA . SER B 1 379 ? -1.6 21.359 -3.029 1 90.81 379 SER B CA 1
ATOM 6561 C C . SER B 1 379 ? -0.363 20.75 -3.676 1 90.81 379 SER B C 1
ATOM 6563 O O . SER B 1 379 ? -0.359 19.562 -4.02 1 90.81 379 SER B O 1
ATOM 6565 N N . LEU B 1 380 ? 0.667 21.594 -3.83 1 86.5 380 LEU B N 1
ATOM 6566 C CA . LEU B 1 380 ? 1.914 21.109 -4.41 1 86.5 380 LEU B CA 1
ATOM 6567 C C . LEU B 1 380 ? 2.578 20.078 -3.494 1 86.5 380 LEU B C 1
ATOM 6569 O O . LEU B 1 380 ? 3.117 19.078 -3.967 1 86.5 380 LEU B O 1
ATOM 6573 N N . TYR B 1 381 ? 2.512 20.328 -2.287 1 86.06 381 TYR B N 1
ATOM 6574 C CA . TYR B 1 381 ? 3.082 19.406 -1.317 1 86.06 381 TYR B CA 1
ATOM 6575 C C . TYR B 1 381 ? 2.357 18.062 -1.357 1 86.06 381 TYR B C 1
ATOM 6577 O O . TYR B 1 381 ? 2.99 17 -1.304 1 86.06 381 TYR B O 1
ATOM 6585 N N . PHE B 1 382 ? 1.077 18.125 -1.416 1 92.12 382 PHE B N 1
ATOM 6586 C CA . PHE B 1 382 ? 0.294 16.906 -1.468 1 92.12 382 PHE B CA 1
ATOM 6587 C C . PHE B 1 382 ? 0.554 16.141 -2.766 1 92.12 382 PHE B C 1
ATOM 6589 O O . PHE B 1 382 ? 0.598 14.914 -2.777 1 92.12 382 PHE B O 1
ATOM 6596 N N . TRP B 1 383 ? 0.644 16.891 -3.773 1 89.62 383 TRP B N 1
ATOM 6597 C CA . TRP B 1 383 ? 0.95 16.25 -5.051 1 89.62 383 TRP B CA 1
ATOM 6598 C C . TRP B 1 383 ? 2.271 15.492 -4.977 1 89.62 383 TRP B C 1
ATOM 6600 O O . TRP B 1 383 ? 2.369 14.352 -5.441 1 89.62 383 TRP B O 1
ATOM 6610 N N . GLU B 1 384 ? 3.287 16.156 -4.453 1 85.75 384 GLU B N 1
ATOM 6611 C CA . GLU B 1 384 ? 4.578 15.508 -4.266 1 85.75 384 GLU B CA 1
ATOM 6612 C C . GLU B 1 384 ? 4.441 14.25 -3.412 1 85.75 384 GLU B C 1
ATOM 6614 O O . GLU B 1 384 ? 4.988 13.195 -3.756 1 85.75 384 GLU B O 1
ATOM 6619 N N . SER B 1 385 ? 3.762 14.383 -2.371 1 85.12 385 SER B N 1
ATOM 6620 C CA . SER B 1 385 ? 3.559 13.258 -1.462 1 85.12 385 SER B CA 1
ATOM 6621 C C . SER B 1 385 ? 2.791 12.125 -2.141 1 85.12 385 SER B C 1
ATOM 6623 O O . SER B 1 385 ? 3.092 10.953 -1.933 1 85.12 385 SER B O 1
ATOM 6625 N N . ASN B 1 386 ? 1.831 12.453 -2.957 1 91.81 386 ASN B N 1
ATOM 6626 C CA . ASN B 1 386 ? 0.997 11.461 -3.623 1 91.81 386 ASN B CA 1
ATOM 6627 C C . ASN B 1 386 ? 1.757 10.742 -4.734 1 91.81 386 ASN B C 1
ATOM 6629 O O . ASN B 1 386 ? 1.399 9.633 -5.121 1 91.81 386 ASN B O 1
ATOM 6633 N N . THR B 1 387 ? 2.74 11.406 -5.25 1 87.75 387 THR B N 1
ATOM 6634 C CA . THR B 1 387 ? 3.592 10.734 -6.227 1 87.75 387 THR B CA 1
ATOM 6635 C C . THR B 1 387 ? 4.285 9.523 -5.594 1 87.75 387 THR B C 1
ATOM 6637 O O . THR B 1 387 ? 4.398 8.469 -6.223 1 87.75 387 THR B O 1
ATOM 6640 N N . ARG B 1 388 ? 4.676 9.68 -4.418 1 85.12 388 ARG B N 1
ATOM 6641 C CA . ARG B 1 388 ? 5.285 8.578 -3.678 1 85.12 388 ARG B CA 1
ATOM 6642 C C . ARG B 1 388 ? 4.246 7.516 -3.318 1 85.12 388 ARG B C 1
ATOM 6644 O O . ARG B 1 388 ? 4.469 6.324 -3.543 1 85.12 388 ARG B O 1
ATOM 6651 N N . SER B 1 389 ? 3.072 7.953 -2.922 1 83.56 389 SER B N 1
ATOM 6652 C CA . SER B 1 389 ? 2.027 7.059 -2.432 1 83.56 389 SER B CA 1
ATOM 6653 C C . SER B 1 389 ? 1.337 6.332 -3.58 1 83.56 389 SER B C 1
ATOM 6655 O O . SER B 1 389 ? 0.841 5.219 -3.408 1 83.56 389 SER B O 1
ATOM 6657 N N . ALA B 1 390 ? 1.313 7.008 -4.688 1 86.81 390 ALA B N 1
ATOM 6658 C CA . ALA B 1 390 ? 0.645 6.418 -5.844 1 86.81 390 ALA B CA 1
ATOM 6659 C C . ALA B 1 390 ? 1.322 5.117 -6.266 1 86.81 390 ALA B C 1
ATOM 6661 O O . ALA B 1 390 ? 0.674 4.223 -6.812 1 86.81 390 ALA B O 1
ATOM 6662 N N . THR B 1 391 ? 2.611 5.051 -6.062 1 81.94 391 THR B N 1
ATOM 6663 C CA . THR B 1 391 ? 3.328 3.82 -6.371 1 81.94 391 THR B CA 1
ATOM 6664 C C . THR B 1 391 ? 2.771 2.652 -5.559 1 81.94 391 THR B C 1
ATOM 6666 O O . THR B 1 391 ? 2.623 1.545 -6.078 1 81.94 391 THR B O 1
ATOM 6669 N N . ILE B 1 392 ? 2.326 2.91 -4.43 1 76.5 392 ILE B N 1
ATOM 6670 C CA . ILE B 1 392 ? 1.884 1.888 -3.488 1 76.5 392 ILE B CA 1
ATOM 6671 C C . ILE B 1 392 ? 0.475 1.424 -3.855 1 76.5 392 ILE B C 1
ATOM 6673 O O . ILE B 1 392 ? 0.163 0.234 -3.762 1 76.5 392 ILE B O 1
ATOM 6677 N N . ILE B 1 393 ? -0.369 2.428 -4.234 1 82.56 393 ILE B N 1
ATOM 6678 C CA . ILE B 1 393 ? -1.747 2.051 -4.535 1 82.56 393 ILE B CA 1
ATOM 6679 C C . ILE B 1 393 ? -1.787 1.208 -5.805 1 82.56 393 ILE B C 1
ATOM 6681 O O . ILE B 1 393 ? -2.732 0.445 -6.023 1 82.56 393 ILE B O 1
ATOM 6685 N N . GLY B 1 394 ? -0.758 1.33 -6.605 1 79.88 394 GLY B N 1
ATOM 6686 C CA . GLY B 1 394 ? -0.631 0.464 -7.766 1 79.88 394 GLY B CA 1
ATOM 6687 C C . GLY B 1 394 ? -0.486 -1.002 -7.406 1 79.88 394 GLY B C 1
ATOM 6688 O O . GLY B 1 394 ? -0.976 -1.875 -8.125 1 79.88 394 GLY B O 1
ATOM 6689 N N . ALA B 1 395 ? 0.083 -1.255 -6.297 1 75.12 395 ALA B N 1
ATOM 6690 C CA . ALA B 1 395 ? 0.373 -2.623 -5.879 1 75.12 395 ALA B CA 1
ATOM 6691 C C . ALA B 1 395 ? -0.909 -3.373 -5.527 1 75.12 395 ALA B C 1
ATOM 6693 O O . ALA B 1 395 ? -0.936 -4.605 -5.531 1 75.12 395 ALA B O 1
ATOM 6694 N N . VAL B 1 396 ? -2.006 -2.604 -5.281 1 76.44 396 VAL B N 1
ATOM 6695 C CA . VAL B 1 396 ? -3.24 -3.268 -4.871 1 76.44 396 VAL B CA 1
ATOM 6696 C C . VAL B 1 396 ? -4.211 -3.326 -6.047 1 76.44 396 VAL B C 1
ATOM 6698 O O . VAL B 1 396 ? -5.414 -3.523 -5.859 1 76.44 396 VAL B O 1
ATOM 6701 N N . GLY B 1 397 ? -3.693 -3.01 -7.152 1 80 397 GLY B N 1
ATOM 6702 C CA . GLY B 1 397 ? -4.527 -3.232 -8.32 1 80 397 GLY B CA 1
ATOM 6703 C C . GLY B 1 397 ? -4.832 -1.96 -9.086 1 80 397 GLY B C 1
ATOM 6704 O O . GLY B 1 397 ? -5.562 -1.987 -10.078 1 80 397 GLY B O 1
ATOM 6705 N N . ALA B 1 398 ? -4.285 -0.864 -8.633 1 82.19 398 ALA B N 1
ATOM 6706 C CA . ALA B 1 398 ? -4.566 0.392 -9.32 1 82.19 398 ALA B CA 1
ATOM 6707 C C . ALA B 1 398 ? -3.719 0.532 -10.578 1 82.19 398 ALA B C 1
ATOM 6709 O O . ALA B 1 398 ? -3.941 1.436 -11.391 1 82.19 398 ALA B O 1
ATOM 6710 N N . GLY B 1 399 ? -2.781 -0.346 -10.68 1 85.44 399 GLY B N 1
ATOM 6711 C CA . GLY B 1 399 ? -1.911 -0.279 -11.836 1 85.44 399 GLY B CA 1
ATOM 6712 C C . GLY B 1 399 ? -0.706 0.618 -11.633 1 85.44 399 GLY B C 1
ATOM 6713 O O . GLY B 1 399 ? -0.307 0.877 -10.492 1 85.44 399 GLY B O 1
ATOM 6714 N N . GLY B 1 400 ? 0.028 0.946 -12.758 1 90.19 400 GLY B N 1
ATOM 6715 C CA . GLY B 1 400 ? 1.197 1.809 -12.695 1 90.19 400 GLY B CA 1
ATOM 6716 C C . GLY B 1 400 ? 2.475 1.058 -12.367 1 90.19 400 GLY B C 1
ATOM 6717 O O . GLY B 1 400 ? 2.543 -0.162 -12.531 1 90.19 400 GLY B O 1
ATOM 6718 N N . ILE B 1 401 ? 3.441 1.783 -11.961 1 90.94 401 ILE B N 1
ATOM 6719 C CA . ILE B 1 401 ? 4.773 1.233 -11.742 1 90.94 401 ILE B CA 1
ATOM 6720 C C . ILE B 1 401 ? 4.766 0.338 -10.508 1 90.94 401 ILE B C 1
ATOM 6722 O O . ILE B 1 401 ? 5.555 -0.602 -10.406 1 90.94 401 ILE B O 1
ATOM 6726 N N . GLY B 1 402 ? 3.859 0.611 -9.594 1 87.25 402 GLY B N 1
ATOM 6727 C CA . GLY B 1 402 ? 3.758 -0.218 -8.406 1 87.25 402 GLY B CA 1
ATOM 6728 C C . GLY B 1 402 ? 3.375 -1.654 -8.703 1 87.25 402 GLY B C 1
ATOM 6729 O O . GLY B 1 402 ? 3.924 -2.586 -8.117 1 87.25 402 GLY B O 1
ATOM 6730 N N . LEU B 1 403 ? 2.443 -1.832 -9.586 1 88.38 403 LEU B N 1
ATOM 6731 C CA . LEU B 1 403 ? 2.045 -3.178 -9.984 1 88.38 403 LEU B CA 1
ATOM 6732 C C . LEU B 1 403 ? 3.197 -3.908 -10.664 1 88.38 403 LEU B C 1
ATOM 6734 O O . LEU B 1 403 ? 3.422 -5.094 -10.406 1 88.38 403 LEU B O 1
ATOM 6738 N N . LYS B 1 404 ? 3.879 -3.16 -11.492 1 89.19 404 LYS B N 1
ATOM 6739 C CA . LYS B 1 404 ? 5.016 -3.762 -12.18 1 89.19 404 LYS B CA 1
ATOM 6740 C C . LYS B 1 404 ? 6.113 -4.156 -11.195 1 89.19 404 LYS B C 1
ATOM 6742 O O . LYS B 1 404 ? 6.758 -5.191 -11.359 1 89.19 404 LYS B O 1
ATOM 6747 N N . LEU B 1 405 ? 6.309 -3.322 -10.289 1 87.75 405 LEU B N 1
ATOM 6748 C CA . LEU B 1 405 ? 7.309 -3.594 -9.258 1 87.75 405 LEU B CA 1
ATOM 6749 C C . LEU B 1 405 ? 6.941 -4.84 -8.461 1 87.75 405 LEU B C 1
ATOM 6751 O O . LEU B 1 405 ? 7.797 -5.695 -8.211 1 87.75 405 LEU B O 1
ATOM 6755 N N . LEU B 1 406 ? 5.699 -5.012 -8.102 1 84 406 LEU B N 1
ATOM 6756 C CA . LEU B 1 406 ? 5.25 -6.172 -7.336 1 84 406 LEU B CA 1
ATOM 6757 C C . LEU B 1 406 ? 5.402 -7.449 -8.156 1 84 406 LEU B C 1
ATOM 6759 O O . LEU B 1 406 ? 5.766 -8.5 -7.617 1 84 406 LEU B O 1
ATOM 6763 N N . GLU B 1 407 ? 5.062 -7.316 -9.352 1 85 407 GLU B N 1
ATOM 6764 C CA . GLU B 1 407 ? 5.207 -8.469 -10.234 1 85 407 GLU B CA 1
ATOM 6765 C C . GLU B 1 407 ? 6.664 -8.914 -10.328 1 85 407 GLU B C 1
ATOM 6767 O O . GLU B 1 407 ? 6.953 -10.109 -10.312 1 85 407 GLU B O 1
ATOM 6772 N N . ALA B 1 408 ? 7.473 -7.898 -10.445 1 85.5 408 ALA B N 1
ATOM 6773 C CA . ALA B 1 408 ? 8.898 -8.211 -10.531 1 85.5 408 ALA B CA 1
ATOM 6774 C C . ALA B 1 408 ? 9.414 -8.805 -9.219 1 85.5 408 ALA B C 1
ATOM 6776 O O . ALA B 1 408 ? 10.227 -9.727 -9.227 1 85.5 408 ALA B O 1
ATOM 6777 N N . MET B 1 409 ? 8.961 -8.336 -8.125 1 81 409 MET B N 1
ATOM 6778 C CA . MET B 1 409 ? 9.391 -8.828 -6.82 1 81 409 MET B CA 1
ATOM 6779 C C . MET B 1 409 ? 8.852 -10.234 -6.566 1 81 409 MET B C 1
ATOM 6781 O O . MET B 1 409 ? 9.43 -10.992 -5.785 1 81 409 MET B O 1
ATOM 6785 N N . GLY B 1 410 ? 7.715 -10.422 -7.219 1 76.88 410 GLY B N 1
ATOM 6786 C CA . GLY B 1 410 ? 7.121 -11.742 -7.07 1 76.88 410 GLY B CA 1
ATOM 6787 C C . GLY B 1 410 ? 7.949 -12.844 -7.711 1 76.88 410 GLY B C 1
ATOM 6788 O O . GLY B 1 410 ? 7.859 -14.008 -7.312 1 76.88 410 GLY B O 1
ATOM 6789 N N . THR B 1 411 ? 8.711 -12.258 -8.633 1 74 411 THR B N 1
ATOM 6790 C CA . THR B 1 411 ? 9.578 -13.234 -9.289 1 74 411 THR B CA 1
ATOM 6791 C C . THR B 1 411 ? 10.93 -13.312 -8.594 1 74 411 THR B C 1
ATOM 6793 O O . THR B 1 411 ? 11.414 -12.312 -8.055 1 74 411 THR B O 1
ATOM 6796 N N . ASN B 1 412 ? 11.398 -14.289 -8.078 1 66.31 412 ASN B N 1
ATOM 6797 C CA . ASN B 1 412 ? 12.672 -14.414 -7.383 1 66.31 412 ASN B CA 1
ATOM 6798 C C . ASN B 1 412 ? 13.852 -14.164 -8.32 1 66.31 412 ASN B C 1
ATOM 6800 O O . ASN B 1 412 ? 15.008 -14.203 -7.895 1 66.31 412 ASN B O 1
ATOM 6804 N N . ALA B 1 413 ? 13.641 -13.875 -9.555 1 64.69 413 ALA B N 1
ATOM 6805 C CA . ALA B 1 413 ? 14.758 -13.844 -10.5 1 64.69 413 ALA B CA 1
ATOM 6806 C C . ALA B 1 413 ? 14.977 -12.438 -11.039 1 64.69 413 ALA B C 1
ATOM 6808 O O . ALA B 1 413 ? 16 -12.156 -11.656 1 64.69 413 ALA B O 1
ATOM 6809 N N . ASP B 1 414 ? 14.234 -11.555 -10.711 1 76.56 414 ASP B N 1
ATOM 6810 C CA . ASP B 1 414 ? 14.305 -10.266 -11.406 1 76.56 414 ASP B CA 1
ATOM 6811 C C . ASP B 1 414 ? 14.57 -9.133 -10.422 1 76.56 414 ASP B C 1
ATOM 6813 O O . ASP B 1 414 ? 13.922 -8.086 -10.484 1 76.56 414 ASP B O 1
ATOM 6817 N N . TRP B 1 415 ? 15.617 -9.266 -9.68 1 83 415 TRP B N 1
ATOM 6818 C CA . TRP B 1 415 ? 15.867 -8.234 -8.68 1 83 415 TRP B CA 1
ATOM 6819 C C . TRP B 1 415 ? 16.641 -7.066 -9.281 1 83 415 TRP B C 1
ATOM 6821 O O . TRP B 1 415 ? 16.672 -5.977 -8.703 1 83 415 TRP B O 1
ATOM 6831 N N . ASP B 1 416 ? 17.281 -7.289 -10.352 1 87.31 416 ASP B N 1
ATOM 6832 C CA . ASP B 1 416 ? 17.875 -6.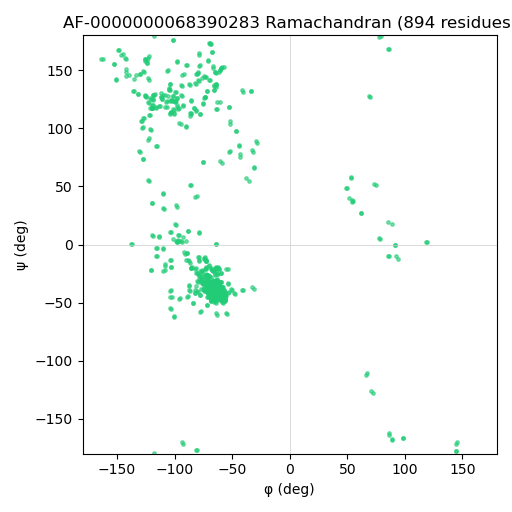18 -11.078 1 87.31 416 ASP B CA 1
ATOM 6833 C C . ASP B 1 416 ? 16.812 -5.23 -11.617 1 87.31 416 ASP B C 1
ATOM 6835 O O . ASP B 1 416 ? 16.984 -4.008 -11.57 1 87.31 416 ASP B O 1
ATOM 6839 N N . LYS B 1 417 ? 15.781 -5.855 -12.109 1 88.62 417 LYS B N 1
ATOM 6840 C CA . LYS B 1 417 ? 14.68 -5.035 -12.609 1 88.62 417 LYS B CA 1
ATOM 6841 C C . LYS B 1 417 ? 14.008 -4.27 -11.477 1 88.62 417 LYS B C 1
ATOM 6843 O O . LYS B 1 417 ? 13.57 -3.133 -11.664 1 88.62 417 LYS B O 1
ATOM 6848 N N . VAL B 1 418 ? 13.938 -4.922 -10.336 1 87.44 418 VAL B N 1
ATOM 6849 C CA . VAL B 1 418 ? 13.383 -4.258 -9.164 1 87.44 418 VAL B CA 1
ATOM 6850 C C . VAL B 1 418 ? 14.234 -3.039 -8.805 1 87.44 418 VAL B C 1
ATOM 6852 O O . VAL B 1 418 ? 13.703 -1.954 -8.562 1 87.44 418 VAL B O 1
ATOM 6855 N N . ALA B 1 419 ? 15.523 -3.248 -8.812 1 89.06 419 ALA B N 1
ATOM 6856 C CA . ALA B 1 419 ? 16.438 -2.145 -8.523 1 89.06 419 ALA B CA 1
ATOM 6857 C C . ALA B 1 419 ? 16.25 -1.007 -9.523 1 89.06 419 ALA B C 1
ATOM 6859 O O . ALA B 1 419 ? 16.234 0.166 -9.141 1 89.06 419 ALA B O 1
ATOM 6860 N N . TYR B 1 420 ? 16.125 -1.37 -10.797 1 91.88 420 TYR B N 1
ATOM 6861 C CA . TYR B 1 420 ? 15.914 -0.391 -11.852 1 91.88 420 TYR B CA 1
ATOM 6862 C C . TYR B 1 420 ? 14.664 0.436 -11.594 1 91.88 420 TYR B C 1
ATOM 6864 O O . TYR B 1 420 ? 14.703 1.668 -11.633 1 91.88 420 TYR B O 1
ATOM 6872 N N . MET B 1 421 ? 13.594 -0.206 -11.25 1 90.88 421 MET B N 1
ATOM 6873 C CA . MET B 1 421 ? 12.32 0.48 -11.047 1 90.88 421 MET B CA 1
ATOM 6874 C C . MET B 1 421 ? 12.359 1.335 -9.781 1 90.88 421 MET B C 1
ATOM 6876 O O . MET B 1 421 ? 11.844 2.451 -9.766 1 90.88 421 MET B O 1
ATOM 6880 N N . VAL B 1 422 ? 12.984 0.832 -8.727 1 87.31 422 VAL B N 1
ATOM 6881 C CA . VAL B 1 422 ? 13.102 1.584 -7.484 1 87.31 422 VAL B CA 1
ATOM 6882 C C . VAL B 1 422 ? 13.914 2.854 -7.723 1 87.31 422 VAL B C 1
ATOM 6884 O O . VAL B 1 422 ? 13.531 3.938 -7.273 1 87.31 422 VAL B O 1
ATOM 6887 N N . LEU B 1 423 ? 15 2.738 -8.398 1 90.12 423 LEU B N 1
ATOM 6888 C CA . LEU B 1 423 ? 15.844 3.891 -8.695 1 90.12 423 LEU B CA 1
ATOM 6889 C C . LEU B 1 423 ? 15.094 4.914 -9.539 1 90.12 423 LEU B C 1
ATOM 6891 O O . LEU B 1 423 ? 15.234 6.121 -9.328 1 90.12 423 LEU B O 1
ATOM 6895 N N . LEU B 1 424 ? 14.383 4.375 -10.508 1 92.38 424 LEU B N 1
ATOM 6896 C CA . LEU B 1 424 ? 13.586 5.266 -11.352 1 92.38 424 LEU B CA 1
ATOM 6897 C C . LEU B 1 424 ? 12.547 6.008 -10.523 1 92.38 424 LEU B C 1
ATOM 6899 O O . LEU B 1 424 ? 12.336 7.211 -10.711 1 92.38 424 LEU B O 1
ATOM 6903 N N . ILE B 1 425 ? 11.852 5.332 -9.602 1 89.5 425 ILE B N 1
ATOM 6904 C CA . ILE B 1 425 ? 10.859 5.938 -8.719 1 89.5 425 ILE B CA 1
ATOM 6905 C C . ILE B 1 425 ? 11.523 7.004 -7.852 1 89.5 425 ILE B C 1
ATOM 6907 O O . ILE B 1 425 ? 11 8.117 -7.723 1 89.5 425 ILE B O 1
ATOM 6911 N N . LEU B 1 426 ? 12.656 6.637 -7.309 1 87.44 426 LEU B N 1
ATOM 6912 C CA . LEU B 1 426 ? 13.383 7.578 -6.461 1 87.44 426 LEU B CA 1
ATOM 6913 C C . LEU B 1 426 ? 13.766 8.828 -7.242 1 87.44 426 LEU B C 1
ATOM 6915 O O . LEU B 1 426 ? 13.648 9.945 -6.734 1 87.44 426 LEU B O 1
ATOM 6919 N N . PHE B 1 427 ? 14.227 8.664 -8.406 1 91.44 427 PHE B N 1
ATOM 6920 C CA . PHE B 1 427 ? 14.617 9.789 -9.25 1 91.44 427 PHE B CA 1
ATOM 6921 C C . PHE B 1 427 ? 13.43 10.711 -9.5 1 91.44 427 PHE B C 1
ATOM 6923 O O . PHE B 1 427 ? 13.539 11.93 -9.367 1 91.44 427 PHE B O 1
ATOM 6930 N N . VAL B 1 428 ? 12.328 10.133 -9.812 1 89.69 428 VAL B N 1
ATOM 6931 C CA . VAL B 1 428 ? 11.133 10.906 -10.117 1 89.69 428 VAL B CA 1
ATOM 6932 C C . VAL B 1 428 ? 10.641 11.625 -8.867 1 89.69 428 VAL B C 1
ATOM 6934 O O . VAL B 1 428 ? 10.25 12.797 -8.922 1 89.69 428 VAL B O 1
ATOM 6937 N N . VAL B 1 429 ? 10.578 10.922 -7.797 1 85.88 429 VAL B N 1
ATOM 6938 C CA . VAL B 1 429 ? 10.148 11.523 -6.539 1 85.88 429 VAL B CA 1
ATOM 6939 C C . VAL B 1 429 ? 11.062 12.703 -6.191 1 85.88 429 VAL B C 1
ATOM 6941 O O . VAL B 1 429 ? 10.594 13.758 -5.766 1 85.88 429 VAL B O 1
ATOM 6944 N N . PHE B 1 430 ? 12.359 12.539 -6.375 1 85.19 430 PHE B N 1
ATOM 6945 C CA . PHE B 1 430 ? 13.32 13.602 -6.109 1 85.19 430 PHE B CA 1
ATOM 6946 C C . PHE B 1 430 ? 13.086 14.797 -7.031 1 85.19 430 PHE B C 1
ATOM 6948 O O . PHE B 1 430 ? 13.18 15.945 -6.605 1 85.19 430 PHE B O 1
ATOM 6955 N N . LEU B 1 431 ? 12.898 14.484 -8.227 1 88.81 431 LEU B N 1
ATOM 6956 C CA . LEU B 1 431 ? 12.648 15.531 -9.211 1 88.81 431 LEU B CA 1
ATOM 6957 C C . LEU B 1 431 ? 11.414 16.344 -8.836 1 88.81 431 LEU B C 1
ATOM 6959 O O . LEU B 1 431 ? 11.445 17.578 -8.844 1 88.81 431 LEU B O 1
ATOM 6963 N N . PHE B 1 432 ? 10.344 15.688 -8.445 1 85 432 PHE B N 1
ATOM 6964 C CA . PHE B 1 432 ? 9.102 16.375 -8.102 1 85 432 PHE B CA 1
ATOM 6965 C C . PHE B 1 432 ? 9.227 17.094 -6.77 1 85 432 PHE B C 1
ATOM 6967 O O . PHE B 1 432 ? 8.617 18.156 -6.566 1 85 432 PHE B O 1
ATOM 6974 N N . ASP B 1 433 ? 9.945 16.469 -5.887 1 83.12 433 ASP B N 1
ATOM 6975 C CA . ASP B 1 433 ? 10.234 17.141 -4.629 1 83.12 433 ASP B CA 1
ATOM 6976 C C . ASP B 1 433 ? 10.961 18.469 -4.871 1 83.12 433 ASP B C 1
ATOM 6978 O O . ASP B 1 433 ? 10.617 19.484 -4.27 1 83.12 433 ASP B O 1
ATOM 6982 N N . HIS B 1 434 ? 11.914 18.516 -5.754 1 83.25 434 HIS B N 1
ATOM 6983 C CA . HIS B 1 434 ? 12.672 19.719 -6.086 1 83.25 434 HIS B CA 1
ATOM 6984 C C . HIS B 1 434 ? 11.789 20.75 -6.773 1 83.25 434 HIS B C 1
ATOM 6986 O O . HIS B 1 434 ? 11.867 21.953 -6.469 1 83.25 434 HIS B O 1
ATOM 6992 N N . ILE B 1 435 ? 11 20.266 -7.609 1 84.62 435 ILE B N 1
ATOM 6993 C CA . ILE B 1 435 ? 10.102 21.156 -8.328 1 84.62 435 ILE B CA 1
ATOM 6994 C C . ILE B 1 435 ? 9.109 21.781 -7.355 1 84.62 435 ILE B C 1
ATOM 6996 O O . ILE B 1 435 ? 8.906 23 -7.375 1 84.62 435 ILE B O 1
ATOM 7000 N N . SER B 1 436 ? 8.492 20.891 -6.547 1 84.62 436 SER B N 1
ATOM 7001 C CA . SER B 1 436 ? 7.52 21.375 -5.566 1 84.62 436 SER B CA 1
ATOM 7002 C C . SER B 1 436 ? 8.141 22.391 -4.617 1 84.62 436 SER B C 1
ATOM 7004 O O . SER B 1 436 ? 7.57 23.453 -4.371 1 84.62 436 SER B O 1
ATOM 7006 N N . ASN B 1 437 ? 9.328 22.156 -4.137 1 80.38 437 ASN B N 1
ATOM 7007 C CA . ASN B 1 437 ? 10.008 23.047 -3.207 1 80.38 437 ASN B CA 1
ATOM 7008 C C . ASN B 1 437 ? 10.383 24.375 -3.867 1 80.38 437 ASN B C 1
ATOM 7010 O O . ASN B 1 437 ? 10.258 25.438 -3.254 1 80.38 437 ASN B O 1
ATOM 7014 N N . SER B 1 438 ? 10.852 24.328 -5.074 1 84 438 SER B N 1
ATOM 7015 C CA . SER B 1 438 ? 11.227 25.531 -5.809 1 84 438 SER B CA 1
ATOM 7016 C C . SER B 1 438 ? 10.016 26.422 -6.062 1 84 438 SER B C 1
ATOM 7018 O O . SER B 1 438 ? 10.094 27.641 -5.93 1 84 438 SER B O 1
ATOM 7020 N N . LEU B 1 439 ? 8.93 25.812 -6.387 1 81.19 439 LEU B N 1
ATOM 7021 C CA . LEU B 1 439 ? 7.707 26.578 -6.656 1 81.19 439 LEU B CA 1
ATOM 7022 C C . LEU B 1 439 ? 7.129 27.156 -5.367 1 81.19 439 LEU B C 1
ATOM 7024 O O . LEU B 1 439 ? 6.676 28.297 -5.348 1 81.19 439 LEU B O 1
ATOM 7028 N N . ARG B 1 440 ? 7.145 26.422 -4.359 1 81.56 440 ARG B N 1
ATOM 7029 C CA . ARG B 1 440 ? 6.621 26.859 -3.072 1 81.56 440 ARG B CA 1
ATOM 7030 C C . ARG B 1 440 ? 7.457 28 -2.5 1 81.56 440 ARG B C 1
ATOM 7032 O O . ARG B 1 440 ? 6.918 28.969 -1.953 1 81.56 440 ARG B O 1
ATOM 7039 N N . SER B 1 441 ? 8.789 27.969 -2.645 1 80.81 441 SER B N 1
ATOM 7040 C CA . SER B 1 441 ? 9.68 29.031 -2.172 1 80.81 441 SER B CA 1
ATOM 7041 C C . SER B 1 441 ? 9.43 30.344 -2.91 1 80.81 441 SER B C 1
ATOM 7043 O O . SER B 1 441 ? 9.523 31.422 -2.32 1 80.81 441 SER B O 1
ATOM 7045 N N . ARG B 1 442 ? 9.094 30.234 -4.094 1 77.5 442 ARG B N 1
ATOM 7046 C CA . ARG B 1 442 ? 8.82 31.422 -4.898 1 77.5 442 ARG B CA 1
ATOM 7047 C C . ARG B 1 442 ? 7.473 32.031 -4.527 1 77.5 442 ARG B C 1
ATOM 7049 O O . ARG B 1 442 ? 7.289 33.25 -4.617 1 77.5 442 ARG B O 1
ATOM 7056 N N . LEU B 1 443 ? 6.555 31.156 -4.176 1 71.81 443 LEU B N 1
ATOM 7057 C CA . LEU B 1 443 ? 5.203 31.609 -3.854 1 71.81 443 LEU B CA 1
ATOM 7058 C C . LEU B 1 443 ? 5.152 32.219 -2.455 1 71.81 443 LEU B C 1
ATOM 7060 O O . LEU B 1 443 ? 4.531 33.25 -2.248 1 71.81 443 LEU B O 1
ATOM 7064 N N . ILE B 1 444 ? 5.52 31.531 -1.394 1 63.47 444 ILE B N 1
ATOM 7065 C CA . ILE B 1 444 ? 5.422 31.984 -0.014 1 63.47 444 ILE B CA 1
ATOM 7066 C C . ILE B 1 444 ? 6.578 32.938 0.291 1 63.47 444 ILE B C 1
ATOM 7068 O O . ILE B 1 444 ? 6.484 33.781 1.199 1 63.47 444 ILE B O 1
ATOM 7072 N N . GLY B 1 445 ? 7.324 33.375 -0.588 1 57.59 445 GLY B N 1
ATOM 7073 C CA . GLY B 1 445 ? 8.492 34.219 -0.331 1 57.59 445 GLY B CA 1
ATOM 7074 C C . GLY B 1 445 ? 9.617 33.469 0.355 1 57.59 445 GLY B C 1
ATOM 7075 O O . GLY B 1 445 ? 9.391 32.406 0.95 1 57.59 445 GLY B O 1
ATOM 7076 N N . LYS B 1 446 ? 10.844 33.469 -0.148 1 49.38 446 LYS B N 1
ATOM 7077 C CA . LYS B 1 446 ? 12.031 32.938 0.514 1 49.38 446 LYS B CA 1
ATOM 7078 C C . LYS B 1 446 ? 11.93 33.094 2.029 1 49.38 446 LYS B C 1
ATOM 7080 O O . LYS B 1 446 ? 11.742 34.188 2.537 1 49.38 446 LYS B O 1
ATOM 7085 N N . THR B 1 447 ? 11.188 32.188 2.598 1 40.22 447 THR B N 1
ATOM 7086 C CA . THR B 1 447 ? 11.391 32.438 4.02 1 40.22 447 THR B CA 1
ATOM 7087 C C . THR B 1 447 ? 12.773 33.031 4.277 1 40.22 447 THR B C 1
ATOM 7089 O O . THR B 1 447 ? 13.781 32.469 3.859 1 40.22 447 THR B O 1
ATOM 7092 N N . GLN B 1 448 ? 12.82 34.312 4.23 1 31.81 448 GLN B N 1
ATOM 7093 C CA . GLN B 1 448 ? 14.047 34.969 4.68 1 31.81 448 GLN B CA 1
ATOM 7094 C C . GLN B 1 448 ? 14.719 34.156 5.789 1 31.81 448 GLN B C 1
ATOM 7096 O O . GLN B 1 448 ? 14.219 34.094 6.914 1 31.81 448 GLN B O 1
ATOM 7101 N N . HIS B 1 449 ? 15.234 33 5.613 1 27.03 449 HIS B N 1
ATOM 7102 C CA . HIS B 1 449 ? 16.359 32.812 6.523 1 27.03 449 HIS B CA 1
ATOM 7103 C C . HIS B 1 449 ? 17.438 33.875 6.301 1 27.03 449 HIS B C 1
ATOM 7105 O O . HIS B 1 449 ? 17.719 34.219 5.16 1 27.03 449 HIS B O 1
#